Protein AF-A0A812DKM4-F1 (afdb_monomer)

Organism: Acanthosepion pharaonis (NCBI:txid158019)

Sequence (1218 aa):
MRYGSPLAAPPRRYRRVGRRAKRLLARVFVERHGFGPSSGGSHARPSRPLLSVSLGVGAFVRQRTVDSELGPWSLRAEWCWAPSHRVPPVTAPGLAKSSDIDLLGTNNETSALTSTHETWVTKNSINFLADPEDLPPRCSCPVCPCAFTRASSLTTHIWKKHPAEWNDIKKRRDASRRSNVRTYARWTREELERMAAIEHEALSKGVQHMNSYLTPFLARTRDQISCRRKKDDYKAILKSLESEAQCPGPDGSRARVVPDSPRNDHPTSGDLKSPKGRTGRKWSAEEIKVLQQAPRDVPDAELVPLLPGRTVQAIRSRRRRLVAQRAGPVGPAAQAPTDEEQVTAEPQPYERSMTESEQGISDYLYGILPNIPDPVVREKAKQAIGDPNGFSKLYNEFFPKNRTVSRRAMPAVKVGVKRRRAQRAIIYNFLQNLHKRSPKSVAERVLDSDLSYEGLVAERAFSDEDFLRKWKPVFERPCYADLAGDHPGPPLNELAAPIKVADVAAVIASLKESSPGPDGLRLNILRGIPVEVITFLYNLLLLKGPPPTRGKAGNIFTSRVTFIKKVEVPGDALEFRPIAIGNYFVRIFHRVLASRFEAALPNHRDQVGFKRLDGVAHNVLKLNAALNAARSKHENLVVASVDIRKAFDSISHEAILGILQRKGVPDLLMGYLRTYFSTSRLQIGKDLIHPKHRGVKQGDPMSPWLFNLALDQILEGQEEYAITIGAIVLNQMAYADDLILFASSQEEMQKRIERLTIGLGRLGLELNARKCCVLSIRGDKKRKFSFVDTDVSISVDGTRLPVVTAVSEFRYLGVQFNWKGVARTPLDLEKLLVRLNRAALKPQQKLIVLKKFLLPRLQHQLTFGRLHKGELVKGDKAVRRVVRRWLRLPADCPNSAIHTPARFGGLGVNSLETLYSTLKESRLTQLSYGDEEDAAIASNPAVRGLMSYKFRGSVMSSREGLVEDLHRRLDTRGLQGYEKVPAVNSWLDHAPTNLAGHDFQEAIRVRLGCMGTPSRLSRGGRSVDTICKCGSNARMSLPHIAQACSIVSGLRIKRHNNVVLYVAQILKEKKYDVIMEPRLQTERGLRKPDLVILAKKEIIVLDVQIRPDSVVCTLDACNREKIAKYNQPYVLDAIRDRFGHGLPIKVIALTYNWRGAAAQQSYQDCITNKLLRWRHFGPISRMILRDTARMLWAYWHAPADGATRPTASAEVLMDCAE

Mean predicted aligned error: 19.87 Å

Solvent-accessible surface area (backbone atoms only — not comparable to full-atom values): 74439 Å² total; per-residue (Å²): 139,90,90,83,82,84,85,82,85,84,64,81,83,53,58,64,56,57,51,48,54,57,47,51,61,52,51,69,64,62,80,76,65,92,78,86,89,85,80,90,82,90,86,86,89,81,90,85,88,86,90,88,86,89,83,90,86,87,91,89,89,87,90,87,90,86,88,83,91,83,88,81,93,77,93,78,93,78,92,80,91,78,96,84,85,88,82,86,90,79,81,86,85,79,90,79,90,79,91,83,86,90,84,86,89,87,84,87,85,86,82,90,86,78,91,82,89,87,81,92,76,81,92,81,81,88,86,86,82,85,84,94,83,83,89,84,89,63,42,61,46,94,88,48,97,55,69,23,89,42,66,70,58,38,53,53,45,37,52,72,78,35,50,67,61,36,51,49,53,47,49,53,52,51,49,58,51,61,77,58,66,73,79,71,77,76,84,51,69,66,61,49,52,53,51,35,53,54,49,54,54,39,54,76,71,66,58,86,57,54,50,67,66,49,29,85,84,36,106,52,53,48,66,59,51,50,59,48,67,71,36,70,74,51,50,50,54,40,50,50,52,56,55,57,74,69,53,87,72,97,67,100,70,88,82,82,86,82,85,82,84,87,87,84,83,85,81,91,84,82,89,86,85,86,89,89,84,91,86,84,88,80,86,79,92,79,85,83,79,83,90,86,87,85,84,87,89,86,90,80,90,85,89,88,83,90,85,83,90,84,90,80,84,89,86,92,86,89,90,86,82,87,87,83,90,90,80,87,86,85,89,91,83,91,80,89,83,92,87,84,81,86,80,88,68,78,83,70,83,76,80,73,75,75,50,75,52,53,46,51,35,51,55,48,51,63,67,46,43,81,73,40,90,47,69,70,58,33,53,54,53,59,55,26,75,80,36,89,58,17,57,55,56,54,49,47,66,80,55,59,84,61,76,79,75,73,72,78,70,75,82,77,80,75,84,86,72,86,51,69,70,61,48,52,50,50,53,26,53,51,46,52,55,37,41,75,75,36,58,65,62,39,41,50,45,48,68,60,38,69,79,46,70,64,45,67,57,53,72,64,70,71,47,67,64,55,43,45,68,67,46,48,61,61,38,50,46,81,51,85,41,85,49,86,69,87,67,68,35,74,72,42,60,75,74,53,51,63,67,50,55,66,60,53,49,54,52,62,69,72,57,74,91,69,81,52,14,75,70,64,53,48,66,74,60,56,73,69,47,63,58,58,59,56,32,47,54,50,44,41,36,53,73,61,40,77,73,89,79,84,65,99,76,76,64,73,60,33,16,35,49,47,76,41,75,74,49,82,77,64,91,51,71,82,42,36,45,70,34,28,35,43,23,57,73,53,43,53,50,31,43,53,51,38,54,48,44,50,69,78,56,64,69,47,84,53,51,32,40,96,51,101,57,69,32,65,60,52,52,56,44,47,51,32,38,47,36,40,32,25,53,76,63,15,35,50,38,28,38,36,43,42,37,50,48,60,49,56,54,37,31,22,46,60,32,48,51,34,50,41,36,42,68,6,54,41,66,59,59,49,53,45,50,56,48,48,53,75,65,29,33,40,31,51,85,91,47,78,45,58,41,40,49,26,37,49,53,46,74,41,62,33,34,65,57,56,51,45,53,55,51,31,64,47,56,66,74,49,57,91,52,52,42,76,46,87,91,43,82,41,44,56,41,28,46,67,65,51,34,37,43,45,25,68,41,71,70,56,41,42,52,53,50,52,54,48,50,55,47,30,43,40,35,43,36,49,77,32,54,91,72,19,35,35,38,34,36,45,30,39,64,89,79,69,44,59,48,65,48,72,86,69,84,45,66,57,96,90,40,72,42,48,65,48,44,87,85,45,70,49,77,55,99,89,42,48,31,35,78,80,14,70,34,75,63,83,79,67,57,64,62,47,50,50,42,52,67,70,46,73,61,50,43,61,50,48,54,41,35,42,54,74,48,51,56,59,66,44,46,63,54,49,48,71,40,52,78,54,70,70,56,34,52,51,50,43,50,52,51,50,54,51,50,29,63,58,43,70,49,56,89,85,56,59,68,30,43,43,34,21,47,41,46,62,54,24,66,36,41,73,41,50,58,55,48,33,46,54,46,23,51,55,50,47,54,53,28,53,72,45,55,74,66,38,26,51,47,43,66,32,68,66,37,38,57,70,49,53,75,81,54,88,90,58,83,70,76,44,76,64,52,30,46,49,56,29,40,68,36,83,60,31,32,63,32,61,63,25,58,69,41,46,45,33,44,48,58,75,81,40,71,61,91,90,58,57,53,62,54,52,27,42,23,51,25,47,48,53,46,58,53,91,31,41,53,59,55,32,77,75,80,45,96,50,79,32,61,33,62,65,78,44,93,48,61,32,36,68,68,40,58,68,73,66,38,68,82,40,44,69,54,50,52,51,46,51,49,53,52,53,52,54,52,50,51,54,34,47,77,70,70,40,49,70,45,71,56,50,81,36,71,32,98,93,46,81,44,67,51,48,30,41,35,53,48,101,76,33,36,38,38,42,32,74,46,77,40,77,71,46,88,89,57,44,55,50,56,57,28,50,54,55,27,56,68,56,65,35,70,65,52,48,50,43,47,28,79,74,77,45,81,90,54,55,74,45,67,45,33,47,30,30,31,60,60,21,43,52,19,48,60,31,53,52,51,31,45,76,71,64,66,47,56,67,83,53,43,14,60,51,17,50,49,42,13,36,47,45,38,51,40,53,54,52,59,70,73,48,68,75,79,61,75,72,71,82,51,72,64,59,56,51,54,55,64,73,71,111

Structure (mmCIF, N/CA/C/O backbone):
data_AF-A0A812DKM4-F1
#
_entry.id   AF-A0A812DKM4-F1
#
loop_
_atom_site.group_PDB
_atom_site.id
_atom_site.type_symbol
_atom_site.label_atom_id
_atom_site.label_alt_id
_atom_site.label_comp_id
_atom_site.label_asym_id
_atom_site.label_entity_id
_atom_site.label_seq_id
_atom_site.pdbx_PDB_ins_code
_atom_site.Cartn_x
_atom_site.Cartn_y
_atom_site.Cartn_z
_atom_site.occupancy
_atom_site.B_iso_or_equiv
_atom_site.auth_seq_id
_atom_site.auth_comp_id
_atom_site.auth_asym_id
_atom_site.auth_atom_id
_atom_site.pdbx_PDB_model_num
ATOM 1 N N . MET A 1 1 ? -15.165 5.819 -27.315 1.00 26.86 1 MET A N 1
ATOM 2 C CA . MET A 1 1 ? -15.772 4.482 -27.093 1.00 26.86 1 MET A CA 1
ATOM 3 C C . MET A 1 1 ? -14.991 3.399 -27.846 1.00 26.86 1 MET A C 1
ATOM 5 O O . MET A 1 1 ? -14.391 3.714 -28.862 1.00 26.86 1 MET A O 1
ATOM 9 N N . ARG A 1 2 ? -15.010 2.154 -27.328 1.00 21.73 2 ARG A N 1
ATOM 10 C CA . ARG A 1 2 ? -14.254 0.928 -27.714 1.00 21.73 2 ARG A CA 1
ATOM 11 C C . ARG A 1 2 ? -12.743 0.893 -27.385 1.00 21.73 2 ARG A C 1
ATOM 13 O O . ARG A 1 2 ? -11.894 0.969 -28.262 1.00 21.73 2 ARG A O 1
ATOM 20 N N . TYR A 1 3 ? -12.420 0.638 -26.110 1.00 21.39 3 TYR A N 1
ATOM 21 C CA . TYR A 1 3 ? -11.165 -0.007 -25.683 1.00 21.39 3 TYR A CA 1
ATOM 22 C C . TYR A 1 3 ? -11.468 -1.442 -25.223 1.00 21.39 3 TYR A C 1
ATOM 24 O O . TYR A 1 3 ? -11.989 -1.650 -24.133 1.00 21.39 3 TYR A O 1
ATOM 32 N N . GLY A 1 4 ? -11.126 -2.435 -26.047 1.00 22.23 4 GLY A N 1
ATOM 33 C CA . GLY A 1 4 ? -11.061 -3.848 -25.670 1.00 22.23 4 GLY A CA 1
ATOM 34 C C . GLY A 1 4 ? -9.604 -4.311 -25.693 1.00 22.23 4 GLY A C 1
ATOM 35 O O . GLY A 1 4 ? -8.972 -4.323 -26.745 1.00 22.23 4 GLY A O 1
ATOM 36 N N . SER A 1 5 ? -9.047 -4.660 -24.532 1.00 22.62 5 SER A N 1
ATOM 37 C CA . SER A 1 5 ? -7.701 -5.237 -24.400 1.00 22.62 5 SER A CA 1
ATOM 38 C C . SER A 1 5 ? -7.771 -6.770 -24.432 1.00 22.62 5 SER A C 1
ATOM 40 O O . SER A 1 5 ? -8.486 -7.330 -23.604 1.00 22.62 5 SER A O 1
ATOM 42 N N . PRO A 1 6 ? -6.998 -7.490 -25.270 1.00 29.28 6 PRO A N 1
ATOM 43 C CA . PRO A 1 6 ? -6.831 -8.933 -25.123 1.00 29.28 6 PRO A CA 1
ATOM 44 C C . PRO A 1 6 ? -5.735 -9.263 -24.096 1.00 29.28 6 PRO A C 1
ATOM 46 O O . PRO A 1 6 ? -4.614 -8.746 -24.149 1.00 29.28 6 PRO A O 1
ATOM 49 N N . LEU A 1 7 ? -6.066 -10.168 -23.175 1.00 26.83 7 LEU A N 1
ATOM 50 C CA . LEU A 1 7 ? -5.199 -10.740 -22.143 1.00 26.83 7 LEU A CA 1
ATOM 51 C C . LEU A 1 7 ? -3.963 -11.458 -22.726 1.00 26.83 7 LEU A C 1
ATOM 53 O O . LEU A 1 7 ? -4.016 -12.157 -23.737 1.00 26.83 7 LEU A O 1
ATOM 57 N N . ALA A 1 8 ? -2.821 -11.293 -22.054 1.00 28.84 8 ALA A N 1
ATOM 58 C CA . ALA A 1 8 ? -1.517 -11.814 -22.456 1.00 28.84 8 ALA A CA 1
ATOM 59 C C . ALA A 1 8 ? -1.259 -13.269 -22.000 1.00 28.84 8 ALA A C 1
ATOM 61 O O . ALA A 1 8 ? -1.516 -13.633 -20.856 1.00 28.84 8 ALA A O 1
ATOM 62 N N . ALA A 1 9 ? -0.632 -14.070 -22.870 1.00 26.47 9 ALA A N 1
ATOM 63 C CA . ALA A 1 9 ? -0.158 -15.433 -22.588 1.00 26.47 9 ALA A CA 1
ATOM 64 C C . ALA A 1 9 ? 1.140 -15.493 -21.721 1.00 26.47 9 ALA A C 1
ATOM 66 O O . ALA A 1 9 ? 1.980 -14.590 -21.818 1.00 26.47 9 ALA A O 1
ATOM 67 N N . PRO A 1 10 ? 1.369 -16.570 -20.928 1.00 28.92 10 PRO A N 1
ATOM 68 C CA . PRO A 1 10 ? 2.486 -16.695 -19.970 1.00 28.92 10 PRO A CA 1
ATOM 69 C C . PRO A 1 10 ? 3.836 -17.182 -20.579 1.00 28.92 10 PRO A C 1
ATOM 71 O O . PRO A 1 10 ? 3.875 -17.665 -21.714 1.00 28.92 10 PRO A O 1
ATOM 74 N N . PRO A 1 11 ? 4.975 -17.068 -19.846 1.00 29.00 11 PRO A N 1
ATOM 75 C CA . PRO A 1 11 ? 6.341 -17.246 -20.377 1.00 29.00 11 PRO A CA 1
ATOM 76 C C . PRO A 1 11 ? 6.772 -18.695 -20.707 1.00 29.00 11 PRO A C 1
ATOM 78 O O . PRO A 1 11 ? 6.285 -19.676 -20.142 1.00 29.00 11 PRO A O 1
ATOM 81 N N . ARG A 1 12 ? 7.776 -18.819 -21.600 1.00 30.44 12 ARG A N 1
ATOM 82 C CA . ARG A 1 12 ? 8.232 -20.047 -22.305 1.00 30.44 12 ARG A CA 1
ATOM 83 C C . ARG A 1 12 ? 8.579 -21.272 -21.430 1.00 30.44 12 ARG A C 1
ATOM 85 O O . ARG A 1 12 ? 8.446 -22.388 -21.926 1.00 30.44 12 ARG A O 1
ATOM 92 N N . ARG A 1 13 ? 8.929 -21.132 -20.141 1.00 27.69 13 ARG A N 1
ATOM 93 C CA . ARG A 1 13 ? 9.177 -22.289 -19.240 1.00 27.69 13 ARG A CA 1
ATOM 94 C C . ARG A 1 13 ? 7.898 -23.036 -18.823 1.00 27.69 13 ARG A C 1
ATOM 96 O O . ARG A 1 13 ? 7.975 -24.202 -18.453 1.00 27.69 13 ARG A O 1
ATOM 103 N N . TYR A 1 14 ? 6.728 -22.406 -18.955 1.00 32.38 14 TYR A N 1
ATOM 104 C CA . TYR A 1 14 ? 5.429 -22.963 -18.549 1.00 32.38 14 TYR A CA 1
ATOM 105 C C . TYR A 1 14 ? 4.649 -23.639 -19.688 1.00 32.38 14 TYR A C 1
ATOM 107 O O . TYR A 1 14 ? 3.709 -24.390 -19.430 1.00 32.38 14 TYR A O 1
ATOM 115 N N . ARG A 1 15 ? 5.093 -23.496 -20.948 1.00 31.55 15 ARG A N 1
ATOM 116 C CA . ARG A 1 15 ? 4.530 -24.249 -22.088 1.00 31.55 15 ARG A CA 1
ATOM 117 C C . ARG A 1 15 ? 4.775 -25.763 -21.994 1.00 31.55 15 ARG A C 1
ATOM 119 O O . ARG A 1 15 ? 4.018 -26.519 -22.592 1.00 31.55 15 ARG A O 1
ATOM 126 N N . ARG A 1 16 ? 5.783 -26.227 -21.239 1.00 30.39 16 ARG A N 1
ATOM 127 C CA . ARG A 1 16 ? 6.036 -27.671 -21.039 1.00 30.39 16 ARG A CA 1
ATOM 128 C C . ARG A 1 16 ? 5.051 -28.333 -20.067 1.00 30.39 16 ARG A C 1
ATOM 130 O O . ARG A 1 16 ? 4.757 -29.507 -20.243 1.00 30.39 16 ARG A O 1
ATOM 137 N N . VAL A 1 17 ? 4.496 -27.595 -19.101 1.00 33.84 17 VAL A N 1
ATOM 138 C CA . VAL A 1 17 ? 3.549 -28.149 -18.112 1.00 33.84 17 VAL A CA 1
ATOM 139 C C . VAL A 1 17 ? 2.124 -28.199 -18.677 1.00 33.84 17 VAL A C 1
ATOM 141 O O . VAL A 1 17 ? 1.468 -29.228 -18.563 1.00 33.84 17 VAL A O 1
ATOM 144 N N . GLY A 1 18 ? 1.689 -27.166 -19.412 1.00 31.20 18 GLY A N 1
ATOM 145 C CA . GLY A 1 18 ? 0.388 -27.170 -20.105 1.00 31.20 18 GLY A CA 1
ATOM 146 C C . GLY A 1 18 ? 0.279 -28.222 -21.220 1.00 31.20 18 GLY A C 1
ATOM 147 O O . GLY A 1 18 ? -0.780 -28.808 -21.421 1.00 31.20 18 GLY A O 1
ATOM 148 N N . ARG A 1 19 ? 1.394 -28.550 -21.894 1.00 38.34 19 ARG A N 1
ATOM 149 C CA . ARG A 1 19 ? 1.445 -29.692 -22.827 1.00 38.34 19 ARG A CA 1
ATOM 150 C C . ARG A 1 19 ? 1.329 -31.040 -22.115 1.00 38.34 19 ARG A C 1
ATOM 152 O O . ARG A 1 19 ? 0.866 -31.985 -22.732 1.00 38.34 19 ARG A O 1
ATOM 159 N N . ARG A 1 20 ? 1.725 -31.141 -20.842 1.00 32.41 20 ARG A N 1
ATOM 160 C CA . ARG A 1 20 ? 1.624 -32.382 -20.059 1.00 32.41 20 ARG A CA 1
ATOM 161 C C . ARG A 1 20 ? 0.186 -32.646 -19.603 1.00 32.41 20 ARG A C 1
ATOM 163 O O . ARG A 1 20 ? -0.228 -33.791 -19.649 1.00 32.41 20 ARG A O 1
ATOM 170 N N . ALA A 1 21 ? -0.578 -31.597 -19.282 1.00 34.56 21 ALA A N 1
ATOM 171 C CA . ALA A 1 21 ? -2.016 -31.691 -19.002 1.00 34.56 21 ALA A CA 1
ATOM 172 C C . ALA A 1 21 ? -2.832 -32.053 -20.259 1.00 34.56 21 ALA A C 1
ATOM 174 O O . ALA A 1 21 ? -3.629 -32.982 -20.219 1.00 34.56 21 ALA A O 1
ATOM 175 N N . LYS A 1 22 ? -2.543 -31.423 -21.412 1.00 37.31 22 LYS A N 1
ATOM 176 C CA . LYS A 1 22 ? -3.152 -31.818 -22.700 1.00 37.31 22 LYS A CA 1
ATOM 177 C C . LYS A 1 22 ? -2.756 -33.231 -23.155 1.00 37.31 22 LYS A C 1
ATOM 179 O O . LYS A 1 22 ? -3.572 -33.919 -23.746 1.00 37.31 22 LYS A O 1
ATOM 184 N N . ARG A 1 23 ? -1.531 -33.692 -22.861 1.00 39.97 23 ARG A N 1
ATOM 185 C CA . ARG A 1 23 ? -1.098 -35.077 -23.141 1.00 39.97 23 ARG A CA 1
ATOM 186 C C . ARG A 1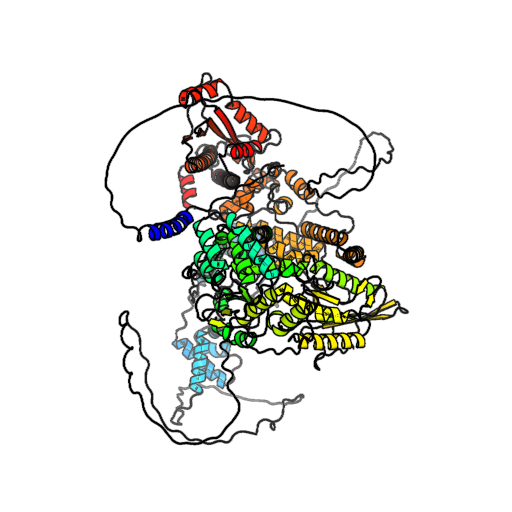 23 ? -1.685 -36.107 -22.178 1.00 39.97 23 ARG A C 1
ATOM 188 O O . ARG A 1 23 ? -1.825 -37.249 -22.582 1.00 39.97 23 ARG A O 1
ATOM 195 N N . LEU A 1 24 ? -2.007 -35.732 -20.937 1.00 36.69 24 LEU A N 1
ATOM 196 C CA . LEU A 1 24 ? -2.707 -36.622 -20.005 1.00 36.69 24 LEU A CA 1
ATOM 197 C C . LEU A 1 24 ? -4.153 -36.853 -20.459 1.00 36.69 24 LEU A C 1
ATOM 199 O O . LEU A 1 24 ? -4.592 -37.993 -20.472 1.00 36.69 24 LEU A O 1
ATOM 203 N N . LEU A 1 25 ? -4.834 -35.799 -20.921 1.00 37.41 25 LEU A N 1
ATOM 204 C CA . LEU A 1 25 ? -6.167 -35.907 -21.524 1.00 37.41 25 LEU A CA 1
ATOM 205 C C . LEU A 1 25 ? -6.147 -36.706 -22.840 1.00 37.41 25 LEU A C 1
ATOM 207 O O . LEU A 1 25 ? -7.046 -37.497 -23.079 1.00 37.41 25 LEU A O 1
ATOM 211 N N . ALA A 1 26 ? -5.087 -36.580 -23.648 1.00 37.19 26 ALA A N 1
ATOM 212 C CA . ALA A 1 26 ? -4.933 -37.374 -24.870 1.00 37.19 26 ALA A CA 1
ATOM 213 C C . ALA A 1 26 ? -4.534 -38.846 -24.620 1.00 37.19 26 ALA A C 1
ATOM 215 O O . ALA A 1 26 ? -4.884 -39.703 -25.419 1.00 37.19 26 ALA A O 1
ATOM 216 N N . ARG A 1 27 ? -3.823 -39.171 -23.525 1.00 31.47 27 ARG A N 1
ATOM 217 C CA . ARG A 1 27 ? -3.446 -40.563 -23.193 1.00 31.47 27 ARG A CA 1
ATOM 218 C C . ARG A 1 27 ? -4.616 -41.394 -22.673 1.00 31.47 27 ARG A C 1
ATOM 220 O O . ARG A 1 27 ? -4.695 -42.566 -23.003 1.00 31.47 27 ARG A O 1
ATOM 227 N N . VAL A 1 28 ? -5.539 -40.779 -21.932 1.00 38.78 28 VAL A N 1
ATOM 228 C CA . VAL A 1 28 ? -6.768 -41.449 -21.467 1.00 38.78 28 VAL A CA 1
ATOM 229 C C . VAL A 1 28 ? -7.694 -41.814 -22.641 1.00 38.78 28 VAL A C 1
ATOM 231 O O . VAL A 1 28 ? -8.494 -42.733 -22.520 1.00 38.78 28 VAL A O 1
ATOM 234 N N . PHE A 1 29 ? -7.544 -41.151 -23.793 1.00 34.16 29 PHE A N 1
ATOM 235 C CA . PHE A 1 29 ? -8.364 -41.385 -24.985 1.00 34.16 29 PHE A CA 1
ATOM 236 C C . PHE A 1 29 ? -7.830 -42.499 -25.909 1.00 34.16 29 PHE A C 1
ATOM 238 O O . PHE A 1 29 ? -8.578 -43.009 -26.731 1.00 34.16 29 PHE A O 1
ATOM 245 N N . VAL A 1 30 ? -6.557 -42.903 -25.780 1.00 37.72 30 VAL A N 1
ATOM 246 C CA . VAL A 1 30 ? -5.923 -43.896 -26.679 1.00 37.72 30 VAL A CA 1
ATOM 247 C C . VAL A 1 30 ? -5.894 -45.313 -26.084 1.00 37.72 30 VAL A C 1
ATOM 249 O O . VAL A 1 30 ? -5.815 -46.280 -26.826 1.00 37.72 30 VAL A O 1
ATOM 252 N N . GLU A 1 31 ? -6.044 -45.479 -24.768 1.00 33.91 31 GLU A N 1
ATOM 253 C CA . GLU A 1 31 ? -6.038 -46.807 -24.117 1.00 33.91 31 GLU A CA 1
ATOM 254 C C . GLU A 1 31 ? -7.426 -47.479 -24.010 1.00 33.91 31 GLU A C 1
ATOM 256 O O . GLU A 1 31 ? -7.554 -48.495 -23.333 1.00 33.91 31 GLU A O 1
ATOM 261 N N . ARG A 1 32 ? -8.481 -46.954 -24.661 1.00 32.97 32 ARG A N 1
ATOM 262 C CA . ARG A 1 32 ? -9.849 -47.515 -24.546 1.00 32.97 32 ARG A CA 1
ATOM 263 C C . ARG A 1 32 ? -10.602 -47.836 -25.836 1.00 32.97 32 ARG A C 1
ATOM 265 O O . ARG A 1 32 ? -11.677 -48.416 -25.745 1.00 32.97 32 ARG A O 1
ATOM 272 N N . HIS A 1 33 ? -10.040 -47.557 -27.007 1.00 31.66 33 HIS A N 1
ATOM 273 C CA . HIS A 1 33 ? -10.603 -48.027 -28.273 1.00 31.66 33 HIS A CA 1
ATOM 274 C C . HIS A 1 33 ? -9.481 -48.575 -29.149 1.00 31.66 33 HIS A C 1
ATOM 276 O O . HIS A 1 33 ? -8.766 -47.826 -29.809 1.00 31.66 33 HIS A O 1
ATOM 282 N N . GLY A 1 34 ? -9.301 -49.893 -29.105 1.00 32.28 34 GLY A N 1
ATOM 283 C CA . GLY A 1 34 ? -8.534 -50.607 -30.114 1.00 32.28 34 GLY A CA 1
ATOM 284 C C . GLY A 1 34 ? -9.435 -50.888 -31.305 1.00 32.28 34 GLY A C 1
ATOM 285 O O . GLY A 1 34 ? -10.432 -51.568 -31.127 1.00 32.28 34 GLY A O 1
ATOM 286 N N . PHE A 1 35 ? -9.082 -50.376 -32.483 1.00 31.03 35 PHE A N 1
ATOM 287 C CA . PHE A 1 35 ? -9.476 -50.937 -33.777 1.00 31.03 35 PHE A CA 1
ATOM 288 C C . PHE A 1 35 ? -8.412 -50.566 -34.820 1.00 31.03 35 PHE A C 1
ATOM 290 O O . PHE A 1 35 ? -7.994 -49.410 -34.914 1.00 31.03 35 PHE A O 1
ATOM 297 N N . GLY A 1 36 ? -7.920 -51.588 -35.525 1.00 26.58 36 GLY A N 1
ATOM 298 C CA . GLY A 1 36 ? -6.912 -51.493 -36.582 1.00 26.58 36 GLY A CA 1
ATOM 299 C C . GLY A 1 36 ? -7.482 -51.019 -37.930 1.00 26.58 36 GLY A C 1
ATOM 300 O O . GLY A 1 36 ? -8.694 -50.845 -38.051 1.00 26.58 36 GLY A O 1
ATOM 301 N N . PRO A 1 37 ? -6.623 -50.784 -38.942 1.00 38.94 37 PRO A N 1
ATOM 302 C CA . PRO A 1 37 ? -7.010 -50.151 -40.200 1.00 38.94 37 PRO A CA 1
ATOM 303 C C . PRO A 1 37 ? -7.153 -51.147 -41.366 1.00 38.94 37 PRO A C 1
ATOM 305 O O . PRO A 1 37 ? -6.329 -52.043 -41.519 1.00 38.94 37 PRO A O 1
ATOM 308 N N . SER A 1 38 ? -8.164 -50.949 -42.214 1.00 26.84 38 SER A N 1
ATOM 309 C CA . SER A 1 38 ? -8.289 -51.392 -43.626 1.00 26.84 38 SER A CA 1
ATOM 310 C C . SER A 1 38 ? -9.719 -51.043 -44.092 1.00 26.84 38 SER A C 1
ATOM 312 O O . SER A 1 38 ? -10.614 -51.009 -43.258 1.00 26.84 38 SER A O 1
ATOM 314 N N . SER A 1 39 ? -10.088 -50.734 -45.337 1.00 28.05 39 SER A N 1
ATOM 315 C CA . SER A 1 39 ? -9.437 -50.421 -46.619 1.00 28.05 39 SER A CA 1
ATOM 316 C C . SER A 1 39 ? -10.571 -50.177 -47.645 1.00 28.05 39 SER A C 1
ATOM 318 O O . SER A 1 39 ? -11.561 -50.898 -47.589 1.00 28.05 39 SER A O 1
ATOM 320 N N . GLY A 1 40 ? -10.394 -49.251 -48.604 1.00 25.66 40 GLY A N 1
ATOM 321 C CA . GLY A 1 40 ? -11.187 -49.124 -49.857 1.00 25.66 40 GLY A CA 1
ATOM 322 C C . GLY A 1 40 ? -12.538 -48.392 -49.739 1.00 25.66 40 GLY A C 1
ATOM 323 O O . GLY A 1 40 ? -13.191 -48.478 -48.712 1.00 25.66 40 GLY A O 1
ATOM 324 N N . GLY A 1 41 ? -13.052 -47.620 -50.701 1.00 25.08 41 GLY A N 1
ATOM 325 C CA . GLY A 1 41 ? -12.660 -47.147 -52.041 1.00 25.08 41 GLY A CA 1
ATOM 326 C C . GLY A 1 41 ? -13.650 -46.008 -52.405 1.00 25.08 41 GLY A C 1
ATOM 327 O O . GLY A 1 41 ? -14.769 -45.997 -51.909 1.00 25.08 41 GLY A O 1
ATOM 328 N N . SER A 1 42 ? -13.194 -44.867 -52.937 1.00 25.86 42 SER A N 1
ATOM 329 C CA . SER A 1 42 ? -13.196 -44.456 -54.363 1.00 25.86 42 SER A CA 1
ATOM 330 C C . SER A 1 42 ? -14.524 -43.921 -54.950 1.00 25.86 42 SER A C 1
ATOM 332 O O . SER A 1 42 ? -15.537 -44.604 -54.908 1.00 25.86 42 SER A O 1
ATOM 334 N N . HIS A 1 43 ? -14.403 -42.753 -55.616 1.00 29.25 43 HIS A N 1
ATOM 335 C CA . HIS A 1 43 ? -15.279 -42.060 -56.602 1.00 29.25 43 HIS A CA 1
ATOM 336 C C . HIS A 1 43 ? -16.051 -40.817 -56.095 1.00 29.25 43 HIS A C 1
ATOM 338 O O . HIS A 1 43 ? -16.936 -40.913 -55.262 1.00 29.25 43 HIS A O 1
ATOM 344 N N . ALA A 1 44 ? -15.568 -39.588 -56.370 1.00 25.98 44 ALA A N 1
ATOM 345 C CA . ALA A 1 44 ? -15.676 -38.769 -57.607 1.00 25.98 44 ALA A CA 1
ATOM 346 C C . ALA A 1 44 ? -16.990 -37.939 -57.638 1.00 25.98 44 ALA A C 1
ATOM 348 O O . ALA A 1 44 ? -18.051 -38.509 -57.816 1.00 25.98 44 ALA A O 1
ATOM 349 N N . ARG A 1 45 ? -16.975 -36.633 -57.288 1.00 26.78 45 ARG A N 1
ATOM 350 C CA . ARG A 1 45 ? -16.769 -35.406 -58.133 1.00 26.78 45 ARG A CA 1
ATOM 351 C C . ARG A 1 45 ? -18.133 -34.799 -58.616 1.00 26.78 45 ARG A C 1
ATOM 353 O O . ARG A 1 45 ? -19.123 -35.499 -58.531 1.00 26.78 45 ARG A O 1
ATOM 360 N N . PRO A 1 46 ? -18.234 -33.538 -59.111 1.00 44.41 46 PRO A N 1
ATOM 361 C CA . PRO A 1 46 ? -18.097 -32.258 -58.384 1.00 44.41 46 PRO A CA 1
ATOM 362 C C . PRO A 1 46 ? -19.135 -31.165 -58.821 1.00 44.41 46 PRO A C 1
ATOM 364 O O . PRO A 1 46 ? -19.921 -31.383 -59.731 1.00 44.41 46 PRO A O 1
ATOM 367 N N . SER A 1 47 ? -18.992 -29.928 -58.297 1.00 23.38 47 SER A N 1
ATOM 368 C CA . SER A 1 47 ? -19.330 -28.628 -58.955 1.00 23.38 47 SER A CA 1
ATOM 369 C C . SER A 1 47 ? -20.831 -28.238 -59.054 1.00 23.38 47 SER A C 1
ATOM 371 O O . SER A 1 47 ? -21.667 -29.108 -59.190 1.00 23.38 47 SER A O 1
ATOM 373 N N . ARG A 1 48 ? -21.305 -26.980 -59.008 1.00 28.23 48 ARG A N 1
ATOM 374 C CA . ARG A 1 48 ? -20.754 -25.608 -58.917 1.00 28.23 48 ARG A CA 1
ATOM 375 C C . ARG A 1 48 ? -21.952 -24.612 -58.701 1.00 28.23 48 ARG A C 1
ATOM 377 O O . ARG A 1 48 ? -23.036 -25.102 -58.415 1.00 28.23 48 ARG A O 1
ATOM 384 N N . PRO A 1 49 ? -21.794 -23.264 -58.717 1.00 49.47 49 PRO A N 1
ATOM 385 C CA . PRO A 1 49 ? -22.414 -22.323 -57.768 1.00 49.47 49 PRO A CA 1
ATOM 386 C C . PRO A 1 49 ? -23.422 -21.352 -58.430 1.00 49.47 49 PRO A C 1
ATOM 388 O O . PRO A 1 49 ? -23.686 -21.496 -59.614 1.00 49.47 49 PRO A O 1
ATOM 391 N N . LEU A 1 50 ? -23.878 -20.308 -57.716 1.00 24.67 50 LEU A N 1
ATOM 392 C CA . LEU A 1 50 ? -23.925 -18.913 -58.211 1.00 24.67 50 LEU A CA 1
ATOM 393 C C . LEU A 1 50 ? -24.376 -17.922 -57.116 1.00 24.67 50 LEU A C 1
ATOM 395 O O . LEU A 1 50 ? -25.241 -18.213 -56.296 1.00 24.67 50 LEU A O 1
ATOM 399 N N . LEU A 1 51 ? -23.737 -16.749 -57.120 1.00 33.44 51 LEU A N 1
ATOM 400 C CA . LEU A 1 51 ? -24.107 -15.533 -56.389 1.00 33.44 51 LEU A CA 1
ATOM 401 C C . LEU A 1 51 ? -25.289 -14.835 -57.078 1.00 33.44 51 LEU A C 1
ATOM 403 O O . LEU A 1 51 ? -25.310 -14.778 -58.303 1.00 33.44 51 LEU A O 1
ATOM 407 N N . SER A 1 52 ? -26.149 -14.156 -56.316 1.00 23.62 52 SER A N 1
ATOM 408 C CA . SER A 1 52 ? -26.750 -12.887 -56.752 1.00 23.62 52 SER A CA 1
ATOM 409 C C . SER A 1 52 ? -27.249 -12.051 -55.566 1.00 23.62 52 SER A C 1
ATOM 411 O O . SER A 1 52 ? -27.437 -12.537 -54.453 1.00 23.62 52 SER A O 1
ATOM 413 N N . VAL A 1 53 ? -27.336 -10.754 -55.837 1.00 30.03 53 VAL A N 1
ATOM 414 C CA . VAL A 1 53 ? -27.573 -9.600 -54.968 1.00 30.03 53 VAL A CA 1
ATOM 415 C C . VAL A 1 53 ? -29.001 -9.105 -55.203 1.00 30.03 53 VAL A C 1
ATOM 417 O O . VAL A 1 53 ? -29.415 -9.079 -56.356 1.00 30.03 53 VAL A O 1
ATOM 420 N N . SER A 1 54 ? -29.690 -8.578 -54.184 1.00 23.39 54 SER A N 1
ATOM 421 C CA . SER A 1 54 ? -30.701 -7.526 -54.395 1.00 23.39 54 SER A CA 1
ATOM 422 C C . SER A 1 54 ? -31.014 -6.723 -53.126 1.00 23.39 54 SER A C 1
ATOM 424 O O . SER A 1 54 ? -31.116 -7.258 -52.024 1.00 23.39 54 SER A O 1
ATOM 426 N N . LEU A 1 55 ? -31.141 -5.414 -53.340 1.00 27.23 55 LEU A N 1
ATOM 427 C CA . LEU A 1 55 ? -31.484 -4.309 -52.442 1.00 27.23 55 LEU A CA 1
ATOM 428 C C . LEU A 1 55 ? -32.990 -3.982 -52.505 1.00 27.23 55 LEU A C 1
ATOM 430 O O . LEU A 1 55 ? -33.601 -4.188 -53.548 1.00 27.23 55 LEU A O 1
ATOM 434 N N . GLY A 1 56 ? -33.489 -3.292 -51.466 1.00 23.75 56 GLY A N 1
ATOM 435 C CA . GLY A 1 56 ? -34.564 -2.278 -51.554 1.00 23.75 56 GLY A CA 1
ATOM 436 C C . GLY A 1 56 ? -35.966 -2.704 -51.090 1.00 23.75 56 GLY A C 1
ATOM 437 O O . GLY A 1 56 ? -36.280 -3.880 -51.169 1.00 23.75 56 GLY A O 1
ATOM 438 N N . VAL A 1 57 ? -36.900 -1.856 -50.624 1.00 26.39 57 VAL A N 1
ATOM 439 C CA . VAL A 1 57 ? -37.028 -0.418 -50.257 1.00 26.39 57 VAL A CA 1
ATOM 440 C C . VAL A 1 57 ? -38.416 -0.269 -49.560 1.00 26.39 57 VAL A C 1
ATOM 442 O O . VAL A 1 57 ? -39.314 -1.044 -49.871 1.00 26.39 57 VAL A O 1
ATOM 445 N N . GLY A 1 58 ? -38.620 0.756 -48.706 1.00 22.94 58 GLY A N 1
ATOM 446 C CA . GLY A 1 58 ? -39.933 1.419 -48.456 1.00 22.94 58 GLY A CA 1
ATOM 447 C C . GLY A 1 58 ? -40.288 1.581 -46.963 1.00 22.94 58 GLY A C 1
ATOM 448 O O . GLY A 1 58 ? -40.515 0.579 -46.303 1.00 22.94 58 GLY A O 1
ATOM 449 N N . ALA A 1 59 ? -40.167 2.731 -46.275 1.00 24.66 59 ALA A N 1
ATOM 450 C CA . ALA A 1 59 ? -40.776 4.076 -46.393 1.00 24.66 59 ALA A CA 1
ATOM 451 C C . ALA A 1 59 ? -42.243 4.166 -45.905 1.00 24.66 59 ALA A C 1
ATOM 453 O O . ALA A 1 59 ? -43.101 3.577 -46.540 1.00 24.66 59 ALA A O 1
ATOM 454 N N . PHE A 1 60 ? -42.526 4.952 -44.844 1.00 22.61 60 PHE A N 1
ATOM 455 C CA . PHE A 1 60 ? -43.709 5.836 -44.709 1.00 22.61 60 PHE A CA 1
ATOM 456 C C . PHE A 1 60 ? -43.579 6.824 -43.519 1.00 22.61 60 PHE A C 1
ATOM 458 O O . PHE A 1 60 ? -42.811 6.604 -42.586 1.00 22.61 60 PHE A O 1
ATOM 465 N N . VAL A 1 61 ? -44.298 7.950 -43.617 1.00 25.47 61 VAL A N 1
ATOM 466 C CA . VAL A 1 61 ? -44.113 9.276 -42.979 1.00 25.47 61 VAL A CA 1
ATOM 467 C C . VAL A 1 61 ? -45.330 9.681 -42.112 1.00 25.47 61 VAL A C 1
ATOM 469 O O . VAL A 1 61 ? -46.439 9.314 -42.482 1.00 25.47 61 VAL A O 1
ATOM 472 N N . ARG A 1 62 ? -45.116 10.524 -41.068 1.00 22.94 62 ARG A N 1
ATOM 473 C CA . ARG A 1 62 ? -45.969 11.600 -40.433 1.00 22.94 62 ARG A CA 1
ATOM 474 C C . ARG A 1 62 ? -45.923 11.531 -38.888 1.00 22.94 62 ARG A C 1
ATOM 476 O O . ARG A 1 62 ? -46.098 10.457 -38.340 1.00 22.94 62 ARG A O 1
ATOM 483 N N . GLN A 1 63 ? -45.451 12.533 -38.128 1.00 24.00 63 GLN A N 1
ATOM 484 C CA . GLN A 1 63 ? -45.908 13.907 -37.783 1.00 24.00 63 GLN A CA 1
ATOM 485 C C . GLN A 1 63 ? -46.961 14.027 -36.644 1.00 24.00 63 GLN A C 1
ATOM 487 O O . GLN A 1 63 ? -48.088 13.586 -36.806 1.00 24.00 63 GLN A O 1
ATOM 492 N N . ARG A 1 64 ? -46.559 14.806 -35.611 1.00 23.67 64 ARG A N 1
ATOM 493 C CA . ARG A 1 64 ? -47.300 15.707 -34.679 1.00 23.67 64 ARG A CA 1
ATOM 494 C C . ARG A 1 64 ? -47.859 15.236 -33.302 1.00 23.67 64 ARG A C 1
ATOM 496 O O . ARG A 1 64 ? -48.888 14.588 -33.220 1.00 23.67 64 ARG A O 1
ATOM 503 N N . THR A 1 65 ? -47.186 15.781 -32.266 1.00 23.78 65 THR A N 1
ATOM 504 C CA . THR A 1 65 ? -47.636 16.639 -31.123 1.00 23.78 65 THR A CA 1
ATOM 505 C C . THR A 1 65 ? -48.317 16.104 -29.845 1.00 23.78 65 THR A C 1
ATOM 507 O O . THR A 1 65 ? -49.316 15.403 -29.911 1.00 23.78 65 THR A O 1
ATOM 510 N N . VAL A 1 66 ? -47.831 16.698 -28.731 1.00 24.48 66 VAL A N 1
ATOM 511 C CA . VAL A 1 66 ? -48.439 17.078 -27.424 1.00 24.48 66 VAL A CA 1
ATOM 512 C C . VAL A 1 66 ? -48.008 16.286 -26.166 1.00 24.48 66 VAL A C 1
ATOM 514 O O . VAL A 1 66 ? -48.315 15.112 -26.012 1.00 24.48 66 VAL A O 1
ATOM 517 N N . ASP A 1 67 ? -47.273 17.014 -25.308 1.00 23.47 67 ASP A N 1
ATOM 518 C CA . ASP A 1 67 ? -47.145 17.058 -23.835 1.00 23.47 67 ASP A CA 1
ATOM 519 C C . ASP A 1 67 ? -47.276 15.801 -22.957 1.00 23.47 67 ASP A C 1
ATOM 521 O O . ASP A 1 67 ? -48.320 15.164 -22.884 1.00 23.47 67 ASP A O 1
ATOM 525 N N . SER A 1 68 ? -46.264 15.543 -22.119 1.00 24.17 68 SER A N 1
ATOM 526 C CA . SER A 1 68 ? -46.274 15.838 -20.665 1.00 24.17 68 SER A CA 1
ATOM 527 C C . SER A 1 68 ? -45.151 15.082 -19.934 1.00 24.17 68 SER A C 1
ATOM 529 O O . SER A 1 68 ? -44.536 14.149 -20.442 1.00 24.17 68 SER A O 1
ATOM 531 N N . GLU A 1 69 ? -44.815 15.614 -18.768 1.00 25.05 69 GLU A N 1
ATOM 532 C CA . GLU A 1 69 ? -43.633 15.405 -17.941 1.00 25.05 69 GLU A CA 1
ATOM 533 C C . GLU A 1 69 ? -43.398 13.965 -17.452 1.00 25.05 69 GLU A C 1
ATOM 535 O O . GLU A 1 69 ? -44.341 13.221 -17.210 1.00 25.05 69 GLU A O 1
ATOM 540 N N . LEU A 1 70 ? -42.114 13.629 -17.238 1.00 26.44 70 LEU A N 1
ATOM 541 C CA . LEU A 1 70 ? -41.531 12.886 -16.098 1.00 26.44 70 LEU A CA 1
ATOM 542 C C . LEU A 1 70 ? -40.234 12.186 -16.547 1.00 26.44 70 LEU A C 1
ATOM 544 O O . LEU A 1 70 ? -40.232 11.229 -17.317 1.00 26.44 70 LEU A O 1
ATOM 548 N N . GLY A 1 71 ? -39.093 12.696 -16.077 1.00 23.36 71 GLY A N 1
ATOM 549 C CA . GLY A 1 71 ? -37.773 12.143 -16.388 1.00 23.36 71 GLY A CA 1
ATOM 550 C C . GLY A 1 71 ? -37.410 10.912 -15.549 1.00 23.36 71 GLY A C 1
ATOM 551 O O . GLY A 1 71 ? -37.851 10.779 -14.409 1.00 23.36 71 GLY A O 1
ATOM 552 N N . PRO A 1 72 ? -36.495 10.070 -16.063 1.00 26.44 72 PRO A N 1
ATOM 553 C CA . PRO A 1 72 ? -35.542 9.402 -15.192 1.00 26.44 72 PRO A CA 1
ATOM 554 C C . PRO A 1 72 ? -34.088 9.494 -15.683 1.00 26.44 72 PRO A C 1
ATOM 556 O O . PRO A 1 72 ? -33.718 9.209 -16.821 1.00 26.44 72 PRO A O 1
ATOM 559 N N . TRP A 1 73 ? -33.271 9.877 -14.712 1.00 21.80 73 TRP A N 1
ATOM 560 C CA . TRP A 1 73 ? -31.843 9.697 -14.508 1.00 21.80 73 TRP A CA 1
ATOM 561 C C . TRP A 1 73 ? -31.197 8.532 -15.279 1.00 21.80 73 TRP A C 1
ATOM 563 O O . TRP A 1 73 ? -31.453 7.361 -15.004 1.00 21.80 73 TRP A O 1
ATOM 573 N N . SER A 1 74 ? -30.239 8.854 -16.157 1.00 24.16 74 SER A N 1
ATOM 574 C CA . SER A 1 74 ? -29.283 7.888 -16.710 1.00 24.16 74 SER A CA 1
ATOM 575 C C . SER A 1 74 ? -27.845 8.260 -16.339 1.00 24.16 74 SER A C 1
ATOM 577 O O . SER A 1 74 ? -27.346 9.331 -16.687 1.00 24.16 74 SER A O 1
ATOM 579 N N . LEU A 1 75 ? -27.179 7.330 -15.656 1.00 25.83 75 LEU A N 1
ATOM 580 C 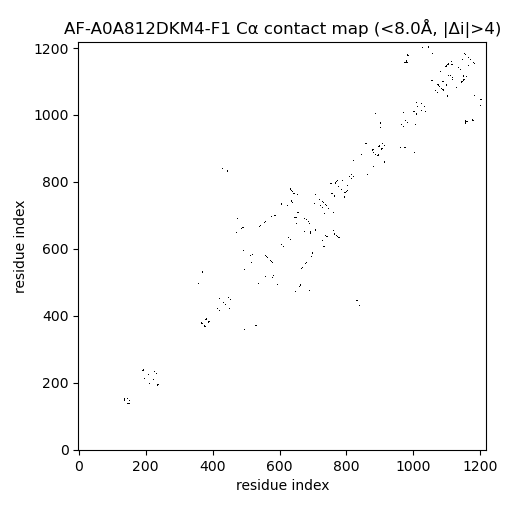CA . LEU A 1 75 ? -25.759 7.313 -15.312 1.00 25.83 75 LEU A CA 1
ATOM 581 C C . LEU A 1 75 ? -24.860 7.391 -16.563 1.00 25.83 75 LEU A C 1
ATOM 583 O O . LEU A 1 75 ? -24.831 6.467 -17.377 1.00 25.83 75 LEU A O 1
ATOM 587 N N . ARG A 1 76 ? -24.029 8.436 -16.660 1.00 23.92 76 ARG A N 1
ATOM 588 C CA . ARG A 1 76 ? -22.824 8.461 -17.508 1.00 23.92 76 ARG A CA 1
ATOM 589 C C . ARG A 1 76 ? -21.605 8.838 -16.673 1.00 23.92 76 ARG A C 1
ATOM 591 O O . ARG A 1 76 ? -21.503 9.943 -16.156 1.00 23.92 76 ARG A O 1
ATOM 598 N N . ALA A 1 77 ? -20.668 7.900 -16.572 1.00 23.67 77 ALA A N 1
ATOM 599 C CA . ALA A 1 77 ? -19.336 8.119 -16.030 1.00 23.67 77 ALA A CA 1
ATOM 600 C C . ALA A 1 77 ? -18.381 8.530 -17.163 1.00 23.67 77 ALA A C 1
ATOM 602 O O . ALA A 1 77 ? -17.991 7.694 -17.978 1.00 23.67 77 ALA A O 1
ATOM 603 N N . GLU A 1 78 ? -17.963 9.794 -17.178 1.00 24.17 78 GLU A N 1
ATOM 604 C CA . GLU A 1 78 ? -16.798 10.272 -17.926 1.00 24.17 78 GLU A CA 1
ATOM 605 C C . GLU A 1 78 ? -15.847 10.993 -16.961 1.00 24.17 78 GLU A C 1
ATOM 607 O O . GLU A 1 78 ? -16.221 11.929 -16.262 1.00 24.17 78 GLU A O 1
ATOM 612 N N . TRP A 1 79 ? -14.604 10.511 -16.889 1.00 23.20 79 TRP A N 1
ATOM 613 C CA . TRP A 1 79 ? -13.518 11.115 -16.118 1.00 23.20 79 TRP A CA 1
ATOM 614 C C . TRP A 1 79 ? -12.563 11.828 -17.078 1.00 23.20 79 TRP A C 1
ATOM 616 O O . TRP A 1 79 ? -11.727 11.174 -17.698 1.00 23.20 79 TRP A O 1
ATOM 626 N N . CYS A 1 80 ? -12.653 13.157 -17.149 1.00 22.39 80 CYS A N 1
ATOM 627 C CA . CYS A 1 80 ? -11.599 14.064 -17.614 1.00 22.39 80 CYS A CA 1
ATOM 628 C C . CYS A 1 80 ? -11.852 15.450 -16.995 1.00 22.39 80 CYS A C 1
ATOM 630 O O . CYS A 1 80 ? -12.787 16.134 -17.386 1.00 22.39 80 CYS A O 1
ATOM 632 N N . TRP A 1 81 ? -11.030 15.867 -16.026 1.00 23.70 81 TRP A N 1
ATOM 633 C CA . TRP A 1 81 ? -11.030 17.243 -15.513 1.00 23.70 81 TRP A CA 1
ATOM 634 C C . TRP A 1 81 ? -9.954 18.062 -16.234 1.00 23.70 81 TRP A C 1
ATOM 636 O O . TRP A 1 81 ? -8.758 17.810 -16.071 1.00 23.70 81 TRP A O 1
ATOM 646 N N . ALA A 1 82 ? -10.402 19.044 -17.014 1.00 21.03 82 ALA A N 1
ATOM 647 C CA . ALA A 1 82 ? -9.683 20.273 -17.334 1.00 21.03 82 ALA A CA 1
ATOM 648 C C . ALA A 1 82 ? -10.338 21.401 -16.511 1.00 21.03 82 ALA A C 1
ATOM 650 O O . ALA A 1 82 ? -11.567 21.420 -16.440 1.00 21.03 82 ALA A O 1
ATOM 651 N N . PRO A 1 83 ? -9.594 22.319 -15.868 1.00 28.69 83 PRO A N 1
ATOM 652 C CA . PRO A 1 83 ? -10.216 23.396 -15.115 1.00 28.69 83 PRO A CA 1
ATOM 653 C C . PRO A 1 83 ? -10.397 24.634 -16.000 1.00 28.69 83 PRO A C 1
ATOM 655 O O . PRO A 1 83 ? -9.428 25.249 -16.439 1.00 28.69 83 PRO A O 1
ATOM 658 N N . SER A 1 84 ? -11.649 25.031 -16.203 1.00 23.33 84 SER A N 1
ATOM 659 C CA . SER A 1 84 ? -12.024 26.389 -16.591 1.00 23.33 84 SER A CA 1
ATOM 660 C C . SER A 1 84 ? -13.055 26.900 -15.593 1.00 23.33 84 SER A C 1
ATOM 662 O O . SER A 1 84 ? -14.177 26.412 -15.593 1.00 23.33 84 SER A O 1
ATOM 664 N N . HIS A 1 85 ? -12.702 27.893 -14.779 1.00 27.02 85 HIS A N 1
ATOM 665 C CA . HIS A 1 85 ? -13.682 28.829 -14.232 1.00 27.02 85 HIS A CA 1
ATOM 666 C C . HIS A 1 85 ? -13.071 30.228 -14.151 1.00 27.02 85 HIS A C 1
ATOM 668 O O . HIS A 1 85 ? -12.009 30.438 -13.568 1.00 27.02 85 HIS A O 1
ATOM 674 N N . ARG A 1 86 ? -13.774 31.153 -14.811 1.00 25.36 86 ARG A N 1
ATOM 675 C CA . ARG A 1 86 ? -13.635 32.609 -14.760 1.00 25.36 86 ARG A CA 1
ATOM 676 C C . ARG A 1 86 ? -14.236 33.135 -13.454 1.00 25.36 86 ARG A C 1
ATOM 678 O O . ARG A 1 86 ? -15.291 32.646 -13.066 1.00 25.36 86 ARG A O 1
ATOM 685 N N . VAL A 1 87 ? -13.645 34.188 -12.889 1.00 26.75 87 VAL A N 1
ATOM 686 C CA . VAL A 1 87 ? -14.319 35.248 -12.102 1.00 26.75 87 VAL A CA 1
ATOM 687 C C . VAL A 1 87 ? -13.546 36.580 -12.355 1.00 26.75 87 VAL A C 1
ATOM 689 O O . VAL A 1 87 ? -12.459 36.505 -12.929 1.00 26.75 87 VAL A O 1
ATOM 692 N N . PRO A 1 88 ? -14.095 37.783 -12.074 1.00 27.84 88 PRO A N 1
ATOM 693 C CA . PRO A 1 88 ? -14.295 38.916 -12.994 1.00 27.84 88 PRO A CA 1
ATOM 694 C C . PRO A 1 88 ? -13.192 40.004 -12.901 1.00 27.84 88 PRO A C 1
ATOM 696 O O . PRO A 1 88 ? -12.287 39.880 -12.073 1.00 27.84 88 PRO A O 1
ATOM 699 N N . PRO A 1 89 ? -13.224 41.071 -13.733 1.00 28.86 89 PRO A N 1
ATOM 700 C CA . PRO A 1 89 ? -12.164 42.074 -13.758 1.00 28.86 89 PRO A CA 1
ATOM 701 C C . PRO A 1 89 ? -12.397 43.166 -12.705 1.00 28.86 89 PRO A C 1
ATOM 703 O O . PRO A 1 89 ? -13.498 43.695 -12.584 1.00 28.86 89 PRO A O 1
ATOM 706 N N . VAL A 1 90 ? -11.337 43.547 -11.990 1.00 28.19 90 VAL A N 1
ATOM 707 C CA . VAL A 1 90 ? -11.283 44.792 -11.212 1.00 28.19 90 VAL A CA 1
ATOM 708 C C . VAL A 1 90 ? -10.062 45.579 -11.688 1.00 28.19 90 VAL A C 1
ATOM 710 O O . VAL A 1 90 ? -8.920 45.203 -11.442 1.00 28.19 90 VAL A O 1
ATOM 713 N N . THR A 1 91 ? -10.374 46.589 -12.499 1.00 26.20 91 THR A N 1
ATOM 714 C CA . THR A 1 91 ? -9.724 47.897 -12.705 1.00 26.20 91 THR A CA 1
ATOM 715 C C . THR A 1 91 ? -8.282 48.107 -12.221 1.00 26.20 91 THR A C 1
ATOM 717 O O . THR A 1 91 ? -7.992 48.089 -11.027 1.00 26.20 91 THR A O 1
ATOM 720 N N . ALA A 1 92 ? -7.417 48.461 -13.178 1.00 26.97 92 ALA A N 1
ATOM 721 C CA . ALA A 1 92 ? -6.180 49.210 -12.956 1.00 26.97 92 ALA A CA 1
ATOM 722 C C . ALA A 1 92 ? -6.470 50.676 -12.562 1.00 26.97 92 ALA A C 1
ATOM 724 O O . ALA A 1 92 ? -7.539 51.201 -12.877 1.00 26.97 92 ALA A O 1
ATOM 725 N N . PRO A 1 93 ? -5.503 51.342 -11.916 1.00 31.88 93 PRO A N 1
ATOM 726 C CA . PRO A 1 93 ? -4.757 52.429 -12.568 1.00 31.88 93 PRO A CA 1
ATOM 727 C C . PRO A 1 93 ? -3.238 52.187 -12.400 1.00 31.88 93 PRO A C 1
ATOM 729 O O . PRO A 1 93 ? -2.825 51.477 -11.492 1.00 31.88 93 PRO A O 1
ATOM 732 N N . GLY A 1 94 ? -2.303 52.646 -13.231 1.00 23.39 94 GLY A N 1
ATOM 733 C CA . GLY A 1 94 ? -2.289 53.734 -14.200 1.00 23.39 94 GLY A CA 1
ATOM 734 C C . GLY A 1 94 ? -1.096 54.648 -13.874 1.00 23.39 94 GLY A C 1
ATOM 735 O O . GLY A 1 94 ? -1.143 55.283 -12.832 1.00 23.39 94 GLY A O 1
ATOM 736 N N . LEU A 1 95 ? -0.108 54.726 -14.791 1.00 25.73 95 LEU A N 1
ATOM 737 C CA . LEU A 1 95 ? 0.852 55.846 -15.006 1.00 25.73 95 LEU A CA 1
ATOM 738 C C . LEU A 1 95 ? 1.879 56.133 -13.866 1.00 25.73 95 LEU A C 1
ATOM 740 O O . LEU A 1 95 ? 1.577 55.941 -12.704 1.00 25.73 95 LEU A O 1
ATOM 744 N N . ALA A 1 96 ? 3.132 56.574 -14.060 1.00 23.17 96 ALA A N 1
ATOM 745 C CA . ALA A 1 96 ? 3.902 57.090 -15.197 1.00 23.17 96 ALA A CA 1
ATOM 746 C C . ALA A 1 96 ? 5.437 57.056 -14.902 1.00 23.17 96 ALA A C 1
ATOM 748 O O . ALA A 1 96 ? 5.834 56.900 -13.753 1.00 23.17 96 ALA A O 1
ATOM 749 N N . LYS A 1 97 ? 6.239 57.184 -15.984 1.00 24.58 97 LYS A N 1
ATOM 750 C CA . LYS A 1 97 ? 7.519 57.930 -16.224 1.00 24.58 97 LYS A CA 1
ATOM 751 C C . LYS A 1 97 ? 8.233 58.543 -14.991 1.00 24.58 97 LYS A C 1
ATOM 753 O O . LYS A 1 97 ? 7.550 59.090 -14.145 1.00 24.58 97 LYS A O 1
ATOM 758 N N . SER A 1 98 ? 9.561 58.556 -14.828 1.00 23.33 98 SER A N 1
ATOM 759 C CA . SER A 1 98 ? 10.672 59.080 -15.669 1.00 23.33 98 SER A CA 1
ATOM 760 C C . SER A 1 98 ? 12.032 58.612 -15.061 1.00 23.33 98 SER A C 1
ATOM 762 O O . SER A 1 98 ? 12.039 58.199 -13.905 1.00 23.33 98 SER A O 1
ATOM 764 N N . SER A 1 99 ? 13.146 58.400 -15.790 1.00 26.09 99 SER A N 1
ATOM 765 C CA . SER A 1 99 ? 14.251 59.356 -16.111 1.00 26.09 99 SER A CA 1
ATOM 766 C C . SER A 1 99 ? 14.699 60.203 -14.888 1.00 26.09 99 SER A C 1
ATOM 768 O O . SER A 1 99 ? 13.834 60.679 -14.164 1.00 26.09 99 SER A O 1
ATOM 770 N N . ASP A 1 100 ? 15.965 60.408 -14.491 1.00 25.81 100 ASP A N 1
ATOM 771 C CA . ASP A 1 100 ? 17.275 60.512 -15.156 1.00 25.81 100 ASP A CA 1
ATOM 772 C C . ASP A 1 100 ? 18.406 60.677 -14.083 1.00 25.81 100 ASP A C 1
ATOM 774 O O . ASP A 1 100 ? 18.102 60.933 -12.920 1.00 25.81 100 ASP A O 1
ATOM 778 N N . ILE A 1 101 ? 19.681 60.629 -14.521 1.00 26.98 101 ILE A N 1
ATOM 779 C CA . ILE A 1 101 ? 20.903 61.294 -13.968 1.00 26.98 101 ILE A CA 1
ATOM 780 C C . ILE A 1 101 ? 21.672 60.673 -12.767 1.00 26.98 101 ILE A C 1
ATOM 782 O O . ILE A 1 101 ? 21.354 60.844 -11.596 1.00 26.98 101 ILE A O 1
ATOM 786 N N . ASP A 1 102 ? 22.710 59.906 -13.112 1.00 26.67 102 ASP A N 1
ATOM 787 C CA . ASP A 1 102 ? 24.166 60.176 -13.023 1.00 26.67 102 ASP A CA 1
ATOM 788 C C . ASP A 1 102 ? 24.827 61.173 -12.020 1.00 26.67 102 ASP A C 1
ATOM 790 O O . ASP A 1 102 ? 24.391 62.304 -11.837 1.00 26.67 102 ASP A O 1
ATOM 794 N N . LEU A 1 103 ? 26.032 60.747 -11.576 1.00 27.00 103 LEU A N 1
ATOM 795 C CA . LEU A 1 103 ? 27.287 61.486 -11.265 1.00 27.00 103 LEU A CA 1
ATOM 796 C C . LEU A 1 103 ? 27.760 61.783 -9.809 1.00 27.00 103 LEU A C 1
ATOM 798 O O . LEU A 1 103 ? 27.166 62.559 -9.074 1.00 27.00 103 LEU A O 1
ATOM 802 N N . LEU A 1 104 ? 28.986 61.261 -9.554 1.00 26.36 104 LEU A N 1
ATOM 803 C CA . LEU A 1 104 ? 30.119 61.725 -8.702 1.00 26.36 104 LEU A CA 1
ATOM 804 C C . LEU A 1 104 ? 29.931 61.626 -7.170 1.00 26.36 104 LEU A C 1
ATOM 806 O O . LEU A 1 104 ? 28.958 62.114 -6.625 1.00 26.36 104 LEU A O 1
ATOM 810 N N . GLY A 1 105 ? 30.777 60.975 -6.359 1.00 24.31 105 GLY A N 1
ATOM 811 C CA . GLY A 1 105 ? 32.247 60.893 -6.291 1.00 24.31 105 GLY A CA 1
ATOM 812 C C . GLY A 1 105 ? 32.657 61.479 -4.921 1.00 24.31 105 GLY A C 1
ATOM 813 O O . GLY A 1 105 ? 32.361 62.637 -4.662 1.00 24.31 105 GLY A O 1
ATOM 814 N N . THR A 1 106 ? 33.204 60.726 -3.955 1.00 28.12 106 THR A N 1
ATOM 815 C CA . THR A 1 106 ? 34.646 60.754 -3.619 1.00 28.12 106 THR A CA 1
ATOM 816 C C . THR A 1 106 ? 34.992 59.866 -2.396 1.00 28.12 106 THR A C 1
ATOM 818 O O . THR A 1 106 ? 34.231 59.785 -1.437 1.00 28.12 106 THR A O 1
ATOM 821 N N . ASN A 1 107 ? 36.206 59.297 -2.463 1.00 26.84 107 ASN A N 1
ATOM 822 C CA . ASN A 1 107 ? 37.186 58.957 -1.409 1.00 26.84 107 ASN A CA 1
ATOM 823 C C . ASN A 1 107 ? 37.164 57.612 -0.628 1.00 26.84 107 ASN A C 1
ATOM 825 O O . ASN A 1 107 ? 36.303 57.334 0.199 1.00 26.84 107 ASN A O 1
ATOM 829 N N . ASN A 1 108 ? 38.226 56.836 -0.928 1.00 27.62 108 ASN A N 1
ATOM 830 C CA . ASN A 1 108 ? 39.039 55.856 -0.170 1.00 27.62 108 ASN A CA 1
ATOM 831 C C . ASN A 1 108 ? 38.792 55.774 1.358 1.00 27.62 108 ASN A C 1
ATOM 833 O O . ASN A 1 108 ? 38.583 56.791 1.997 1.00 27.62 108 ASN A O 1
ATOM 837 N N . GLU A 1 109 ? 38.841 54.606 2.019 1.00 26.62 109 GLU A N 1
ATOM 838 C CA . GLU A 1 109 ? 40.083 53.874 2.331 1.00 26.62 109 GLU A CA 1
ATOM 839 C C . GLU A 1 109 ? 39.872 52.385 2.734 1.00 26.62 109 GLU A C 1
ATOM 841 O O . GLU A 1 109 ? 38.995 52.021 3.510 1.00 26.62 109 GLU A O 1
ATOM 846 N N . THR A 1 110 ? 40.733 51.540 2.156 1.00 26.97 110 THR A N 1
ATOM 847 C CA . THR A 1 110 ? 41.408 50.313 2.642 1.00 26.97 110 THR A CA 1
ATOM 848 C C . THR A 1 110 ? 40.764 49.256 3.572 1.00 26.97 110 THR A C 1
ATOM 850 O O . THR A 1 110 ? 40.414 49.474 4.724 1.00 26.97 110 THR A O 1
ATOM 853 N N . SER A 1 111 ? 40.935 48.007 3.100 1.00 25.61 111 SER A N 1
ATOM 854 C CA . SER A 1 111 ? 41.321 46.782 3.838 1.00 25.61 111 SER A CA 1
ATOM 855 C C . SER A 1 111 ? 40.291 46.004 4.681 1.00 25.61 111 SER A C 1
ATOM 857 O O . SER A 1 111 ? 40.169 46.140 5.888 1.00 25.61 111 SER A O 1
ATOM 859 N N . ALA A 1 112 ? 39.646 45.051 4.001 1.00 27.06 112 ALA A N 1
ATOM 860 C CA . ALA A 1 112 ? 39.744 43.605 4.241 1.00 27.06 112 ALA A CA 1
ATOM 861 C C . ALA A 1 112 ? 39.792 43.071 5.691 1.00 27.06 112 ALA A C 1
ATOM 863 O O . ALA A 1 112 ? 40.845 43.023 6.320 1.00 27.06 112 ALA A O 1
ATOM 864 N N . LEU A 1 113 ? 38.699 42.410 6.092 1.00 25.98 113 LEU A N 1
ATOM 865 C CA . LEU A 1 113 ? 38.757 41.229 6.951 1.00 25.98 113 LEU A CA 1
ATOM 866 C C . LEU A 1 113 ? 37.801 40.139 6.457 1.00 25.98 113 LEU A C 1
ATOM 868 O O . LEU A 1 113 ? 36.693 40.349 5.970 1.00 25.98 113 LEU A O 1
ATOM 872 N N . THR A 1 114 ? 38.365 38.953 6.541 1.00 26.02 114 THR A N 1
ATOM 873 C CA . THR A 1 114 ? 38.092 37.701 5.864 1.00 26.02 114 THR A CA 1
ATOM 874 C C . THR A 1 114 ? 37.055 36.815 6.545 1.00 26.02 114 THR A C 1
ATOM 876 O O . THR A 1 114 ? 36.892 36.795 7.759 1.00 26.02 114 THR A O 1
ATOM 879 N N . SER A 1 115 ? 36.472 35.963 5.704 1.00 26.48 115 SER A N 1
ATOM 880 C CA . SER A 1 115 ? 35.827 34.680 5.988 1.00 26.48 115 SER A CA 1
ATOM 881 C C . SER A 1 115 ? 36.467 33.823 7.091 1.00 26.48 115 SER A C 1
ATOM 883 O O . SER A 1 115 ? 37.689 33.707 7.138 1.00 26.48 115 SER A O 1
ATOM 885 N N . THR A 1 116 ? 35.649 33.062 7.826 1.00 25.53 116 THR A N 1
ATOM 886 C CA . THR A 1 116 ? 35.763 31.594 8.054 1.00 25.53 116 THR A CA 1
ATOM 887 C C . THR A 1 116 ? 34.555 31.137 8.897 1.00 25.53 116 THR A C 1
ATOM 889 O O . THR A 1 116 ? 34.212 31.756 9.889 1.00 25.53 116 THR A O 1
ATOM 892 N N . HIS A 1 117 ? 33.683 30.263 8.387 1.00 27.19 117 HIS A N 1
ATOM 893 C CA . HIS A 1 117 ? 33.683 28.802 8.571 1.00 27.19 117 HIS A CA 1
ATOM 894 C C . HIS A 1 117 ? 33.581 28.314 10.031 1.00 27.19 117 HIS A C 1
ATOM 896 O O . HIS A 1 117 ? 34.595 28.149 10.694 1.00 27.19 117 HIS A O 1
ATOM 902 N N . GLU A 1 118 ? 32.385 27.871 10.445 1.00 23.86 118 GLU A N 1
ATOM 903 C CA . GLU A 1 118 ? 32.242 26.840 11.483 1.00 23.86 118 GLU A CA 1
ATOM 904 C C . GLU A 1 118 ? 31.319 25.706 11.025 1.00 23.86 118 GLU A C 1
ATOM 906 O O . GLU A 1 118 ? 30.090 25.781 10.991 1.00 23.86 118 GLU A O 1
ATOM 911 N N . THR A 1 119 ? 31.965 24.606 10.651 1.00 25.56 119 THR A N 1
ATOM 912 C CA . THR A 1 119 ? 31.386 23.268 10.590 1.00 25.56 119 THR A CA 1
ATOM 913 C C . THR A 1 119 ? 31.570 22.584 11.936 1.00 25.56 119 THR A C 1
ATOM 915 O O . THR A 1 119 ? 32.697 22.323 12.348 1.00 25.56 119 THR A O 1
ATOM 918 N N . TRP A 1 120 ? 30.461 22.186 12.554 1.00 23.72 120 TRP A N 1
ATOM 919 C CA . TRP A 1 120 ? 30.439 21.201 13.628 1.00 23.72 120 TRP A CA 1
ATOM 920 C C . TRP A 1 120 ? 30.765 19.808 13.070 1.00 23.72 120 TRP A C 1
ATOM 922 O O . TRP A 1 120 ? 29.968 19.219 12.334 1.00 23.72 120 TRP A O 1
ATOM 932 N N . VAL A 1 121 ? 31.929 19.266 13.439 1.00 24.58 121 VAL A N 1
ATOM 933 C CA . VAL A 1 121 ? 32.230 17.832 13.352 1.00 24.58 121 VAL A CA 1
ATOM 934 C C . VAL A 1 121 ? 32.273 17.246 14.759 1.00 24.58 121 VAL A C 1
ATOM 936 O O . VAL A 1 121 ? 32.830 17.794 15.701 1.00 24.58 121 VAL A O 1
ATOM 939 N N . THR A 1 122 ? 31.604 16.108 14.838 1.00 26.30 122 THR A N 1
ATOM 940 C CA . THR A 1 122 ? 31.297 15.226 15.956 1.00 26.30 122 THR A CA 1
ATOM 941 C C . THR A 1 122 ? 32.471 14.830 16.852 1.00 26.30 122 THR A C 1
ATOM 943 O O . THR A 1 122 ? 33.520 14.409 16.366 1.00 26.30 122 THR A O 1
ATOM 946 N N . LYS A 1 123 ? 32.190 14.819 18.162 1.00 25.17 123 LYS A N 1
ATOM 947 C CA . LYS A 1 123 ? 32.900 14.087 19.219 1.00 25.17 123 LYS A CA 1
ATOM 948 C C . LYS A 1 123 ? 33.170 12.626 18.824 1.00 25.17 123 LYS A C 1
ATOM 950 O O . LYS A 1 123 ? 32.239 11.905 18.472 1.00 25.17 123 LYS A O 1
ATOM 955 N N . ASN A 1 124 ? 34.434 12.218 18.919 1.00 25.38 124 ASN A N 1
ATOM 956 C CA . ASN A 1 124 ? 34.895 10.937 19.472 1.00 25.38 124 ASN A CA 1
ATOM 957 C C . ASN A 1 124 ? 36.431 10.963 19.519 1.00 25.38 124 ASN A C 1
ATOM 959 O O . ASN A 1 124 ? 37.113 10.441 18.639 1.00 25.38 124 ASN A O 1
ATOM 963 N N . SER A 1 125 ? 36.963 11.616 20.547 1.00 26.38 125 SER A N 1
ATOM 964 C CA . SER A 1 125 ? 38.349 11.497 20.991 1.00 26.38 125 SER A CA 1
ATOM 965 C C . SER A 1 125 ? 38.421 10.426 22.082 1.00 26.38 125 SER A C 1
ATOM 967 O O . SER A 1 125 ? 37.715 10.503 23.083 1.00 26.38 125 SER A O 1
ATOM 969 N N . ILE A 1 126 ? 39.272 9.419 21.880 1.00 26.03 126 ILE A N 1
ATOM 970 C CA . ILE A 1 126 ? 39.845 8.620 22.967 1.00 26.03 126 ILE A CA 1
ATOM 971 C C . ILE A 1 126 ? 41.153 9.331 23.313 1.00 26.03 126 ILE A C 1
ATOM 973 O O . ILE A 1 126 ? 42.094 9.279 22.522 1.00 26.03 126 ILE A O 1
ATOM 977 N N . ASN A 1 127 ? 41.183 10.036 24.443 1.00 28.55 127 ASN A N 1
ATOM 978 C CA . ASN A 1 127 ? 42.420 10.546 25.027 1.00 28.55 127 ASN A CA 1
ATOM 979 C C . ASN A 1 127 ? 42.995 9.467 25.950 1.00 28.55 127 ASN A C 1
ATOM 981 O O . ASN A 1 127 ? 42.293 8.971 26.824 1.00 28.55 127 ASN A O 1
ATOM 985 N N . PHE A 1 128 ? 44.268 9.137 25.756 1.00 25.67 128 PHE A N 1
ATOM 986 C CA . PHE A 1 128 ? 45.129 8.537 26.770 1.00 25.67 128 PHE A CA 1
ATOM 987 C C . PHE A 1 128 ? 46.508 9.165 26.595 1.00 25.67 128 PHE A C 1
ATOM 989 O O . PHE A 1 128 ? 47.128 8.948 25.553 1.00 25.67 128 PHE A O 1
ATOM 996 N N . LEU A 1 129 ? 46.913 9.984 27.570 1.00 30.03 129 LEU A N 1
ATOM 997 C CA . LEU A 1 129 ? 48.238 10.037 28.202 1.00 30.03 129 LEU A CA 1
ATOM 998 C C . LEU A 1 129 ? 48.282 11.214 29.206 1.00 30.03 129 LEU A C 1
ATOM 1000 O O . LEU A 1 129 ? 48.123 12.356 28.789 1.00 30.03 129 LEU A O 1
ATOM 1004 N N . ALA A 1 130 ? 48.524 10.841 30.471 1.00 29.91 130 ALA A N 1
ATOM 1005 C CA . ALA A 1 130 ? 49.099 11.561 31.622 1.00 29.91 130 ALA A CA 1
ATOM 1006 C C . ALA A 1 130 ? 48.386 12.783 32.252 1.00 29.91 130 ALA A C 1
ATOM 1008 O O . ALA A 1 130 ? 47.802 13.617 31.564 1.00 29.91 130 ALA A O 1
ATOM 1009 N N . ASP A 1 131 ? 48.460 12.816 33.591 1.00 26.88 131 ASP A N 1
ATOM 1010 C CA . ASP A 1 131 ? 47.862 13.768 34.538 1.00 26.88 131 ASP A CA 1
ATOM 1011 C C . ASP A 1 131 ? 48.440 15.197 34.441 1.00 26.88 131 ASP A C 1
ATOM 1013 O O . ASP A 1 131 ? 49.553 15.374 33.939 1.00 26.88 131 ASP A O 1
ATOM 1017 N N . PRO A 1 132 ? 47.689 16.229 34.881 1.00 36.66 132 PRO A N 1
ATOM 1018 C CA . PRO A 1 132 ? 47.975 17.624 34.587 1.00 36.66 132 PRO A CA 1
ATOM 1019 C C . PRO A 1 132 ? 48.544 18.346 35.809 1.00 36.66 132 PRO A C 1
ATOM 1021 O O . PRO A 1 132 ? 47.792 18.982 36.528 1.00 36.66 132 PRO A O 1
ATOM 1024 N N . GLU A 1 133 ? 49.852 18.284 36.021 1.00 33.28 133 GLU A N 1
ATOM 1025 C CA . GLU A 1 133 ? 50.578 19.169 36.943 1.00 33.28 133 GLU A CA 1
ATOM 1026 C C . GLU A 1 133 ? 52.075 18.979 36.645 1.00 33.28 133 GLU A C 1
ATOM 1028 O O . GLU A 1 133 ? 52.676 18.044 37.151 1.00 33.28 133 GLU A O 1
ATOM 1033 N N . ASP A 1 134 ? 52.598 19.742 35.665 1.00 29.88 134 ASP A N 1
ATOM 1034 C CA . ASP A 1 134 ? 54.010 20.176 35.495 1.00 29.88 134 ASP A CA 1
ATOM 1035 C C . ASP A 1 134 ? 54.407 20.460 34.015 1.00 29.88 134 ASP A C 1
ATOM 1037 O O . ASP A 1 134 ? 54.667 19.546 33.236 1.00 29.88 134 ASP A O 1
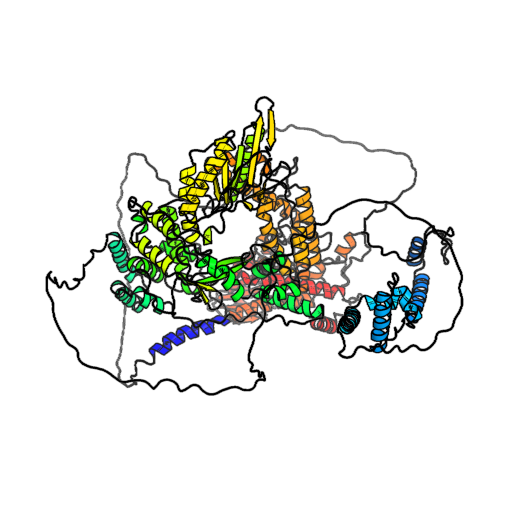ATOM 1041 N N . LEU A 1 135 ? 54.532 21.766 33.683 1.00 30.61 135 LEU A N 1
ATOM 1042 C CA . LEU A 1 135 ? 55.419 22.427 32.673 1.00 30.61 135 LEU A CA 1
ATOM 1043 C C . LEU A 1 135 ? 55.278 22.137 31.143 1.00 30.61 135 LEU A C 1
ATOM 1045 O O . LEU A 1 135 ? 54.817 21.073 30.742 1.00 30.61 135 LEU A O 1
ATOM 1049 N N . PRO A 1 136 ? 55.806 22.988 30.213 1.00 41.66 136 PRO A N 1
ATOM 1050 C CA . PRO A 1 136 ? 56.021 24.453 30.170 1.00 41.66 136 PRO A CA 1
ATOM 1051 C C . PRO A 1 136 ? 55.401 25.125 28.892 1.00 41.66 136 PRO A C 1
ATOM 1053 O O . PRO A 1 136 ? 54.811 24.443 28.045 1.00 41.66 136 PRO A O 1
ATOM 1056 N N . PRO A 1 137 ? 55.493 26.467 28.702 1.00 51.59 137 PRO A N 1
ATOM 1057 C CA . PRO A 1 137 ? 54.782 27.179 27.640 1.00 51.59 137 PRO A CA 1
ATOM 1058 C C . PRO A 1 137 ? 55.598 27.264 26.336 1.00 51.59 137 PRO A C 1
ATOM 1060 O O . PRO A 1 137 ? 56.766 27.630 26.348 1.00 51.59 137 PRO A O 1
ATOM 1063 N N . ARG A 1 138 ? 54.911 27.066 25.199 1.00 54.06 138 ARG A N 1
ATOM 1064 C CA . ARG A 1 138 ? 55.348 27.261 23.791 1.00 54.06 138 ARG A CA 1
ATOM 1065 C C . ARG A 1 138 ? 55.996 26.037 23.125 1.00 54.06 138 ARG A C 1
ATOM 1067 O O . ARG A 1 138 ? 57.171 25.743 23.286 1.00 54.06 138 ARG A O 1
ATOM 1074 N N . CYS A 1 139 ? 55.225 25.386 22.255 1.00 65.31 139 CYS A N 1
ATOM 1075 C CA . CYS A 1 139 ? 55.717 24.405 21.291 1.00 65.31 139 CYS A CA 1
ATOM 1076 C C . CYS A 1 139 ? 56.141 25.136 20.005 1.00 65.31 139 CYS A C 1
ATOM 1078 O O . CYS A 1 139 ? 55.291 25.483 19.179 1.00 65.31 139 CYS A O 1
ATOM 1080 N N . SER A 1 140 ? 57.433 25.407 19.833 1.00 72.69 140 SER A N 1
ATOM 1081 C CA . SER A 1 140 ? 57.991 26.007 18.614 1.00 72.69 140 SER A CA 1
ATOM 1082 C C . SER A 1 140 ? 58.134 24.991 17.480 1.00 72.69 140 SER A C 1
ATOM 1084 O O . SER A 1 140 ? 58.370 23.802 17.702 1.00 72.69 140 SER A O 1
ATOM 1086 N N . CYS A 1 141 ? 57.943 25.448 16.241 1.00 75.25 141 CYS A N 1
ATOM 1087 C CA . CYS A 1 141 ? 58.211 24.636 15.064 1.00 75.25 141 CYS A CA 1
ATOM 1088 C C . CYS A 1 141 ? 59.724 24.488 14.869 1.00 75.25 141 CYS A C 1
ATOM 1090 O O . CYS A 1 141 ? 60.429 25.490 14.862 1.00 75.25 141 CYS A O 1
ATOM 1092 N N . PRO A 1 142 ? 60.244 23.262 14.686 1.00 69.50 142 PRO A N 1
ATOM 1093 C CA . PRO A 1 142 ? 61.680 23.048 14.523 1.00 69.50 142 PRO A CA 1
ATOM 1094 C C . PRO A 1 142 ? 62.196 23.435 13.128 1.00 69.50 142 PRO A C 1
ATOM 1096 O O . PRO A 1 142 ? 63.398 23.409 12.903 1.00 69.50 142 PRO A O 1
ATOM 1099 N N . VAL A 1 143 ? 61.300 23.755 12.186 1.00 77.12 143 VAL A N 1
ATOM 1100 C CA . VAL A 1 143 ? 61.642 24.052 10.782 1.00 77.12 143 VAL A CA 1
ATOM 1101 C C . VAL A 1 143 ? 61.456 25.533 10.446 1.00 77.12 143 VAL A C 1
ATOM 1103 O O . VAL A 1 143 ? 62.069 26.046 9.516 1.00 77.12 143 VAL A O 1
ATOM 1106 N N . CYS A 1 144 ? 60.614 26.251 11.190 1.00 77.81 144 CYS A N 1
ATOM 1107 C CA . CYS A 1 144 ? 60.343 27.663 10.942 1.00 77.81 144 CYS A CA 1
ATOM 1108 C C . CYS A 1 144 ? 60.068 28.403 12.260 1.00 77.81 144 CYS A C 1
ATOM 1110 O O . CYS A 1 144 ? 59.681 27.774 13.242 1.00 77.81 144 CYS A O 1
ATOM 1112 N N . PRO A 1 145 ? 60.175 29.740 12.307 1.00 76.06 145 PRO A N 1
ATOM 1113 C CA . PRO A 1 145 ? 60.127 30.507 13.559 1.00 76.06 145 PRO A CA 1
ATOM 1114 C C . PRO A 1 145 ? 58.730 30.596 14.213 1.00 76.06 145 PRO A C 1
ATOM 1116 O O . PRO A 1 145 ? 58.513 31.379 15.134 1.00 76.06 145 PRO A O 1
ATOM 1119 N N . CYS A 1 146 ? 57.750 29.813 13.754 1.00 72.69 146 CYS A N 1
ATOM 1120 C CA . CYS A 1 146 ? 56.389 29.846 14.282 1.00 72.69 146 CYS A CA 1
ATOM 1121 C C . CYS A 1 146 ? 56.290 29.083 15.612 1.00 72.69 146 CYS A C 1
ATOM 1123 O O . CYS A 1 146 ? 56.618 27.898 15.682 1.00 72.69 146 CYS A O 1
ATOM 1125 N N . ALA A 1 147 ? 55.761 29.735 16.651 1.00 76.19 147 ALA A N 1
ATOM 1126 C CA . ALA A 1 147 ? 55.485 29.120 17.948 1.00 76.19 147 ALA A CA 1
ATOM 1127 C C . ALA A 1 147 ? 53.986 28.892 18.167 1.00 76.19 147 ALA A C 1
ATOM 1129 O O . ALA A 1 147 ? 53.152 29.719 17.802 1.00 76.19 147 ALA A O 1
ATOM 1130 N N . PHE A 1 148 ? 53.641 27.763 18.785 1.00 74.75 148 PHE A N 1
ATOM 1131 C CA . PHE A 1 148 ? 52.263 27.354 19.026 1.00 74.75 148 PHE A CA 1
ATOM 1132 C C . PHE A 1 148 ? 52.022 27.105 20.509 1.00 74.75 148 PHE A C 1
ATOM 1134 O O . PHE A 1 148 ? 52.853 26.551 21.222 1.00 74.75 148 PHE A O 1
ATOM 1141 N N . THR A 1 149 ? 50.831 27.469 20.969 1.00 60.44 149 THR A N 1
ATOM 1142 C CA . THR A 1 149 ? 50.401 27.270 22.360 1.00 60.44 149 THR A CA 1
ATOM 1143 C C . THR A 1 149 ? 49.981 25.829 22.655 1.00 60.44 149 THR A C 1
ATOM 1145 O O . THR A 1 149 ? 49.904 25.443 23.815 1.00 60.44 149 THR A O 1
ATOM 1148 N N . ARG A 1 150 ? 49.700 25.020 21.621 1.00 62.06 150 ARG A N 1
ATOM 1149 C CA . ARG A 1 150 ? 49.280 23.614 21.743 1.00 62.06 150 ARG A CA 1
ATOM 1150 C C . ARG A 1 150 ? 50.032 22.726 20.753 1.00 62.06 150 ARG A C 1
ATOM 1152 O O . ARG A 1 150 ? 50.124 23.050 19.567 1.00 62.06 150 ARG A O 1
ATOM 1159 N N . ALA A 1 151 ? 50.465 21.550 21.208 1.00 64.62 151 ALA A N 1
ATOM 1160 C CA . ALA A 1 151 ? 51.186 20.573 20.386 1.00 64.62 151 ALA A CA 1
ATOM 1161 C C . ALA A 1 151 ? 50.377 20.080 19.167 1.00 64.62 151 ALA A C 1
ATOM 1163 O O . ALA A 1 151 ? 50.939 19.821 18.103 1.00 64.62 151 ALA A O 1
ATOM 1164 N N . SER A 1 152 ? 49.046 19.997 19.271 1.00 67.31 152 SER A N 1
ATOM 1165 C CA . SER A 1 152 ? 48.170 19.617 18.150 1.00 67.31 152 SER A CA 1
ATOM 1166 C C . SER A 1 152 ? 48.182 20.648 17.014 1.00 67.31 152 SER A C 1
ATOM 1168 O O . SER A 1 152 ? 48.174 20.278 15.834 1.00 67.31 152 SER A O 1
ATOM 1170 N N . SER A 1 153 ? 48.266 21.934 17.358 1.00 75.94 153 SER A N 1
ATOM 1171 C CA . SER A 1 153 ? 48.391 23.032 16.399 1.00 75.94 153 SER A CA 1
ATOM 1172 C C . SER A 1 153 ? 49.749 22.999 15.700 1.00 75.94 153 SER A C 1
ATOM 1174 O O . SER A 1 153 ? 49.793 23.082 14.474 1.00 75.94 153 SER A O 1
ATOM 1176 N N . LEU A 1 154 ? 50.830 22.753 16.449 1.00 80.56 154 LEU A N 1
ATOM 1177 C CA . LEU A 1 154 ? 52.167 22.554 15.883 1.00 80.56 154 LEU A CA 1
ATOM 1178 C C . LEU A 1 154 ? 52.200 21.361 14.913 1.00 80.56 154 LEU A C 1
ATOM 1180 O O . LEU A 1 154 ? 52.691 21.471 13.795 1.00 80.56 154 LEU A O 1
ATOM 1184 N N . THR A 1 155 ? 51.601 20.235 15.303 1.00 74.31 155 THR A N 1
ATOM 1185 C CA . THR A 1 155 ? 51.531 19.015 14.478 1.00 74.31 155 THR A CA 1
ATOM 1186 C C . THR A 1 155 ? 50.808 19.276 13.152 1.00 74.31 155 THR A C 1
ATOM 1188 O O . THR A 1 155 ? 51.240 18.838 12.086 1.00 74.31 155 THR A O 1
ATOM 1191 N N . THR A 1 156 ? 49.707 20.029 13.208 1.00 80.62 156 THR A N 1
ATOM 1192 C CA . THR A 1 156 ? 48.925 20.393 12.019 1.00 80.62 156 THR A CA 1
ATOM 1193 C C . THR A 1 156 ? 49.685 21.373 11.127 1.00 80.62 156 THR A C 1
ATOM 1195 O O . THR A 1 156 ? 49.608 21.278 9.902 1.00 80.62 156 THR A O 1
ATOM 1198 N N . HIS A 1 157 ? 50.427 22.299 11.734 1.00 83.06 157 HIS A N 1
ATOM 1199 C CA . HIS A 1 157 ? 51.285 23.235 11.026 1.00 83.06 157 HIS A CA 1
ATOM 1200 C C . HIS A 1 157 ? 52.427 22.514 10.298 1.00 83.06 157 HIS A C 1
ATOM 1202 O O . HIS A 1 157 ? 52.550 22.693 9.089 1.00 83.06 157 HIS A O 1
ATOM 1208 N N . ILE A 1 158 ? 53.176 21.633 10.975 1.00 79.50 158 ILE A N 1
ATOM 1209 C CA . ILE A 1 158 ? 54.253 20.842 10.356 1.00 79.50 158 ILE A CA 1
ATOM 1210 C C . ILE A 1 158 ? 53.689 20.009 9.196 1.00 79.50 158 ILE A C 1
ATOM 1212 O O . ILE A 1 158 ? 54.216 20.066 8.094 1.00 79.50 158 ILE A O 1
ATOM 1216 N N . TRP A 1 159 ? 52.552 19.326 9.376 1.00 76.00 159 TRP A N 1
ATOM 1217 C CA . TRP A 1 159 ? 51.932 18.546 8.295 1.00 76.00 159 TRP A CA 1
ATOM 1218 C C . TRP A 1 159 ? 51.582 19.375 7.047 1.00 76.00 159 TRP A C 1
ATOM 1220 O O . TRP A 1 159 ? 51.700 18.876 5.928 1.00 76.00 159 TRP A O 1
ATOM 1230 N N . LYS A 1 160 ? 51.135 20.624 7.225 1.00 74.50 160 LYS A N 1
ATOM 1231 C CA . LYS A 1 160 ? 50.678 21.476 6.117 1.00 74.50 160 LYS A CA 1
ATOM 1232 C C . LYS A 1 160 ? 51.782 22.316 5.476 1.00 74.50 160 LYS A C 1
ATOM 1234 O O . LYS A 1 160 ? 51.743 22.503 4.266 1.00 74.50 160 LYS A O 1
ATOM 1239 N N . LYS A 1 161 ? 52.702 22.869 6.269 1.00 76.75 161 LYS A N 1
ATOM 1240 C CA . LYS A 1 161 ? 53.754 23.800 5.818 1.00 76.75 161 LYS A CA 1
ATOM 1241 C C . LYS A 1 161 ? 55.107 23.112 5.597 1.00 76.75 161 LYS A C 1
ATOM 1243 O O . LYS A 1 161 ? 55.867 23.584 4.764 1.00 76.75 161 LYS A O 1
ATOM 1248 N N . HIS A 1 162 ? 55.353 21.984 6.267 1.00 80.94 162 HIS A N 1
ATOM 1249 C CA . HIS A 1 162 ? 56.608 21.219 6.246 1.00 80.94 162 HIS A CA 1
ATOM 1250 C C . HIS A 1 162 ? 56.341 19.726 5.948 1.00 80.94 162 HIS A C 1
ATOM 1252 O O . HIS A 1 162 ? 56.582 18.847 6.782 1.00 80.94 162 HIS A O 1
ATOM 1258 N N . PRO A 1 163 ? 55.731 19.400 4.787 1.00 73.19 163 PRO A N 1
ATOM 1259 C CA . PRO A 1 163 ? 55.250 18.050 4.493 1.00 73.19 163 PRO A CA 1
ATOM 1260 C C . PRO A 1 163 ? 56.377 17.021 4.326 1.00 73.19 163 PRO A C 1
ATOM 1262 O O . PRO A 1 163 ? 56.141 15.832 4.552 1.00 73.19 163 PRO A O 1
ATOM 1265 N N . ALA A 1 164 ? 57.586 17.450 3.950 1.00 76.00 164 ALA A N 1
ATOM 1266 C CA . ALA A 1 164 ? 58.756 16.582 3.849 1.00 76.00 164 ALA A CA 1
ATOM 1267 C C . ALA A 1 164 ? 59.236 16.156 5.245 1.00 76.00 164 ALA A C 1
ATOM 1269 O O . ALA A 1 164 ? 59.302 14.961 5.537 1.00 76.00 164 ALA A O 1
ATOM 1270 N N . GLU A 1 165 ? 59.423 17.117 6.150 1.00 77.94 165 GLU A N 1
ATOM 1271 C CA . GLU A 1 165 ? 59.815 16.871 7.537 1.00 77.94 165 GLU A CA 1
ATOM 1272 C C . GLU A 1 165 ? 58.719 16.123 8.300 1.00 77.94 165 GLU A C 1
ATOM 1274 O O . GLU A 1 165 ? 59.008 15.223 9.087 1.00 77.94 165 GLU A O 1
ATOM 1279 N N . TRP A 1 166 ? 57.441 16.405 8.020 1.00 76.31 166 TRP A N 1
ATOM 1280 C CA . TRP A 1 166 ? 56.326 15.612 8.536 1.00 76.31 166 TRP A CA 1
ATOM 1281 C C . TRP A 1 166 ? 56.403 14.151 8.096 1.00 76.31 166 TRP A C 1
ATOM 1283 O O . TRP A 1 166 ? 56.161 13.250 8.901 1.00 76.31 166 TRP A O 1
ATOM 1293 N N . ASN A 1 167 ? 56.715 13.898 6.824 1.00 74.81 167 ASN A N 1
ATOM 1294 C CA . ASN A 1 167 ? 56.841 12.540 6.312 1.00 74.81 167 ASN A CA 1
ATOM 1295 C C . ASN A 1 167 ? 58.035 11.811 6.935 1.00 74.81 167 ASN A C 1
ATOM 1297 O O . ASN A 1 167 ? 57.918 10.614 7.195 1.00 74.81 167 ASN A O 1
ATOM 1301 N N . ASP A 1 168 ? 59.121 12.511 7.258 1.00 73.56 168 ASP A N 1
ATOM 1302 C CA . ASP A 1 168 ? 60.265 11.935 7.967 1.00 73.56 168 ASP A CA 1
ATOM 1303 C C . ASP A 1 168 ? 59.988 11.702 9.454 1.00 73.56 168 ASP A C 1
ATOM 1305 O O . ASP A 1 168 ? 60.281 10.620 9.964 1.00 73.56 168 ASP A O 1
ATOM 1309 N N . ILE A 1 169 ? 59.323 12.633 10.145 1.00 70.88 169 ILE A N 1
ATOM 1310 C CA . ILE A 1 169 ? 58.821 12.434 11.515 1.00 70.88 169 ILE A CA 1
ATOM 1311 C C . ILE A 1 169 ? 57.859 11.241 11.543 1.00 70.88 169 ILE A C 1
ATOM 1313 O O . ILE A 1 169 ? 57.938 10.386 12.427 1.00 70.88 169 ILE A O 1
ATOM 1317 N N . LYS A 1 170 ? 56.981 11.127 10.542 1.00 66.88 170 LYS A N 1
ATOM 1318 C CA . LYS A 1 170 ? 56.056 10.004 10.388 1.00 66.88 170 LYS A CA 1
ATOM 1319 C C . LYS A 1 170 ? 56.796 8.698 10.100 1.00 66.88 170 LYS A C 1
ATOM 1321 O O . LYS A 1 170 ? 56.470 7.701 10.733 1.00 66.88 170 LYS A O 1
ATOM 1326 N N . LYS A 1 171 ? 57.815 8.693 9.232 1.00 68.69 171 LYS A N 1
ATOM 1327 C CA . LYS A 1 171 ? 58.674 7.523 8.981 1.00 68.69 171 LYS A CA 1
ATOM 1328 C C . LYS A 1 171 ? 59.431 7.095 10.237 1.00 68.69 171 LYS A C 1
ATOM 1330 O O . LYS A 1 171 ? 59.443 5.905 10.522 1.00 68.69 171 LYS A O 1
ATOM 1335 N N . ARG A 1 172 ? 59.989 8.023 11.025 1.00 62.44 172 ARG A N 1
ATOM 1336 C CA . ARG A 1 172 ? 60.647 7.721 12.313 1.00 62.44 172 ARG A CA 1
ATOM 1337 C C . ARG A 1 172 ? 59.654 7.179 13.341 1.00 62.44 172 ARG A C 1
ATOM 1339 O O . ARG A 1 172 ? 59.959 6.215 14.035 1.00 62.44 172 ARG A O 1
ATOM 1346 N N . ARG A 1 173 ? 58.433 7.725 13.397 1.00 59.56 173 ARG A N 1
ATOM 1347 C CA . ARG A 1 173 ? 57.361 7.234 14.281 1.00 59.56 173 ARG A CA 1
ATOM 1348 C C . ARG A 1 173 ? 56.830 5.864 13.856 1.00 59.56 173 ARG A C 1
ATOM 1350 O O . ARG A 1 173 ? 56.513 5.034 14.704 1.00 59.56 173 ARG A O 1
ATOM 1357 N N . ASP A 1 174 ? 56.754 5.612 12.553 1.00 52.72 174 ASP A N 1
ATOM 1358 C CA . ASP A 1 174 ? 56.369 4.320 11.990 1.00 52.72 174 ASP A CA 1
ATOM 1359 C C . ASP A 1 174 ? 57.510 3.291 12.115 1.00 52.72 174 ASP A C 1
ATOM 1361 O O . ASP A 1 174 ? 57.231 2.115 12.337 1.00 52.72 174 ASP A O 1
ATOM 1365 N N . ALA A 1 175 ? 58.780 3.714 12.086 1.00 48.84 175 ALA A N 1
ATOM 1366 C CA . ALA A 1 175 ? 59.948 2.887 12.403 1.00 48.84 175 ALA A CA 1
ATOM 1367 C C . ALA A 1 175 ? 60.009 2.533 13.902 1.00 48.84 175 ALA A C 1
ATOM 1369 O O . ALA A 1 175 ? 60.169 1.364 14.239 1.00 48.84 175 ALA A O 1
ATOM 1370 N N . SER A 1 176 ? 59.740 3.497 14.791 1.00 47.38 176 SER A N 1
ATOM 1371 C CA . SER A 1 176 ? 59.555 3.289 16.239 1.00 47.38 176 SER A CA 1
ATOM 1372 C C . SER A 1 176 ? 58.360 2.375 16.559 1.00 47.38 176 SER A C 1
ATOM 1374 O O . SER A 1 176 ? 58.394 1.598 17.511 1.00 47.38 176 SER A O 1
ATOM 1376 N N . ARG A 1 177 ? 57.299 2.397 15.739 1.00 45.00 177 ARG A N 1
ATOM 1377 C CA . ARG A 1 177 ? 56.191 1.430 15.834 1.00 45.00 177 ARG A CA 1
ATOM 1378 C C . ARG A 1 177 ? 56.542 0.051 15.285 1.00 45.00 177 ARG A C 1
ATOM 1380 O O . ARG A 1 177 ? 56.001 -0.933 15.782 1.00 45.00 177 ARG A O 1
ATOM 1387 N N . ARG A 1 178 ? 57.418 -0.038 14.280 1.00 43.53 178 ARG A N 1
ATOM 1388 C CA . ARG A 1 178 ? 57.887 -1.313 13.712 1.00 43.53 178 ARG A CA 1
ATOM 1389 C C . ARG A 1 178 ? 58.896 -2.018 14.621 1.00 43.53 178 ARG A C 1
ATOM 1391 O O . ARG A 1 178 ? 58.849 -3.240 14.677 1.00 43.53 178 ARG A O 1
ATOM 1398 N N . SER A 1 179 ? 59.698 -1.290 15.404 1.00 41.69 179 SER A N 1
ATOM 1399 C CA . SER A 1 179 ? 60.524 -1.878 16.475 1.00 41.69 179 SER A CA 1
ATOM 1400 C C . SER A 1 179 ? 59.719 -2.292 17.718 1.00 41.69 179 SER A C 1
ATOM 1402 O O . SER A 1 179 ? 60.220 -3.038 18.551 1.00 41.69 179 SER A O 1
ATOM 1404 N N . ASN A 1 180 ? 58.447 -1.883 17.818 1.00 41.09 180 ASN A N 1
ATOM 1405 C CA . ASN A 1 180 ? 57.506 -2.283 18.872 1.00 41.09 180 ASN A CA 1
ATOM 1406 C C . ASN A 1 180 ? 56.404 -3.239 18.372 1.00 41.09 180 ASN A C 1
ATOM 1408 O O . ASN A 1 180 ? 55.300 -3.290 18.924 1.00 41.09 180 ASN A O 1
ATOM 1412 N N . VAL A 1 181 ? 56.702 -4.062 17.360 1.00 37.16 181 VAL A N 1
ATOM 1413 C CA . VAL A 1 181 ? 55.979 -5.326 17.164 1.00 37.16 181 VAL A CA 1
ATOM 1414 C C . VAL A 1 181 ? 56.429 -6.267 18.280 1.00 37.16 181 VAL A C 1
ATOM 1416 O O . VAL A 1 181 ? 57.305 -7.104 18.100 1.00 37.16 181 VAL A O 1
ATOM 1419 N N . ARG A 1 182 ? 55.844 -6.108 19.473 1.00 37.56 182 ARG A N 1
ATOM 1420 C CA . ARG A 1 182 ? 55.964 -7.104 20.538 1.00 37.56 182 ARG A CA 1
ATOM 1421 C C . ARG A 1 182 ? 55.293 -8.377 20.034 1.00 37.56 182 ARG A C 1
ATOM 1423 O O . ARG A 1 182 ? 54.067 -8.497 20.052 1.00 37.56 182 ARG A O 1
ATOM 1430 N N . THR A 1 183 ? 56.090 -9.327 19.564 1.00 37.53 183 THR A N 1
ATOM 1431 C CA . THR A 1 183 ? 55.733 -10.743 19.533 1.00 37.53 183 THR A CA 1
ATOM 1432 C C . THR A 1 183 ? 55.405 -11.145 20.966 1.00 37.53 183 THR A C 1
ATOM 1434 O O . THR A 1 183 ? 56.265 -11.520 21.753 1.00 37.53 183 THR A O 1
ATOM 1437 N N . TYR A 1 184 ? 54.142 -10.990 21.357 1.00 44.72 184 TYR A N 1
ATOM 1438 C CA . TYR A 1 184 ? 53.673 -11.503 22.631 1.00 44.72 184 TYR A CA 1
ATOM 1439 C C . TYR A 1 184 ? 53.816 -13.021 22.577 1.00 44.72 184 TYR A C 1
ATOM 1441 O O . TYR A 1 184 ? 53.099 -13.672 21.811 1.00 44.72 184 TYR A O 1
ATOM 1449 N N . ALA A 1 185 ? 54.751 -13.574 23.356 1.00 55.31 185 ALA A N 1
ATOM 1450 C CA . ALA A 1 185 ? 54.861 -15.014 23.538 1.00 55.31 185 ALA A CA 1
ATOM 1451 C C . ALA A 1 185 ? 53.459 -15.560 23.845 1.00 55.31 185 ALA A C 1
ATOM 1453 O O . ALA A 1 185 ? 52.759 -15.011 24.706 1.00 55.31 185 ALA A O 1
ATOM 1454 N N . ARG A 1 186 ? 53.003 -16.556 23.074 1.00 62.34 186 ARG A N 1
ATOM 1455 C CA . ARG A 1 186 ? 51.680 -17.162 23.277 1.00 62.34 186 ARG A CA 1
ATOM 1456 C C . ARG A 1 186 ? 51.591 -17.657 24.717 1.00 62.34 186 ARG A C 1
ATOM 1458 O O . ARG A 1 186 ? 52.566 -18.179 25.238 1.00 62.34 186 ARG A O 1
ATOM 1465 N N . TRP A 1 187 ? 50.421 -17.487 25.322 1.00 78.00 187 TRP A N 1
ATOM 1466 C CA . TRP A 1 187 ? 50.111 -18.137 26.589 1.00 78.00 187 TRP A CA 1
ATOM 1467 C C . TRP A 1 187 ? 50.075 -19.643 26.349 1.00 78.00 187 TRP A C 1
ATOM 1469 O O . TRP A 1 187 ? 49.285 -20.094 25.507 1.00 78.00 187 TRP A O 1
ATOM 1479 N N . THR A 1 188 ? 50.923 -20.399 27.037 1.00 82.69 188 THR A N 1
ATOM 1480 C CA . THR A 1 188 ? 50.810 -21.860 27.040 1.00 82.69 188 THR A CA 1
ATOM 1481 C C . THR A 1 188 ? 49.630 -22.274 27.917 1.00 82.69 188 THR A C 1
ATOM 1483 O O . THR A 1 188 ? 49.105 -21.484 28.704 1.00 82.69 188 THR A O 1
ATOM 1486 N N . ARG A 1 189 ? 49.145 -23.506 27.744 1.00 77.50 189 ARG A N 1
ATOM 1487 C CA . ARG A 1 189 ? 48.043 -24.020 28.565 1.00 77.50 189 ARG A CA 1
ATOM 1488 C C . ARG A 1 189 ? 48.457 -24.130 30.038 1.00 77.50 189 ARG A C 1
ATOM 1490 O O . ARG A 1 189 ? 47.716 -23.668 30.897 1.00 77.50 189 ARG A O 1
ATOM 1497 N N . GLU A 1 190 ? 49.676 -24.596 30.287 1.00 80.31 190 GLU A N 1
ATOM 1498 C CA . GLU A 1 190 ? 50.282 -24.702 31.620 1.00 80.31 190 GLU A CA 1
ATOM 1499 C C . GLU A 1 190 ? 50.411 -23.342 32.322 1.00 80.31 190 GLU A C 1
ATOM 1501 O O . GLU A 1 190 ? 50.076 -23.220 33.496 1.00 80.31 190 GLU A O 1
ATOM 1506 N N . GLU A 1 191 ? 50.821 -22.283 31.608 1.00 83.81 191 GLU A N 1
ATOM 1507 C CA . GLU A 1 191 ? 50.874 -20.922 32.170 1.00 83.81 191 GLU A CA 1
ATOM 1508 C C . GLU A 1 191 ? 49.486 -20.426 32.615 1.00 83.81 191 GLU A C 1
ATOM 1510 O O . GLU A 1 191 ? 49.371 -19.675 33.584 1.00 83.81 191 GLU A O 1
ATOM 1515 N N . LEU A 1 192 ? 48.423 -20.822 31.906 1.00 89.25 192 LEU A N 1
ATOM 1516 C CA . LEU A 1 192 ? 47.051 -20.411 32.213 1.00 89.25 192 LEU A CA 1
ATOM 1517 C C . LEU A 1 192 ? 46.460 -21.191 33.376 1.00 89.25 192 LEU A C 1
ATOM 1519 O O . LEU A 1 192 ? 45.771 -20.595 34.197 1.00 89.25 192 LEU A O 1
ATOM 1523 N N . GLU A 1 193 ? 46.735 -22.490 33.443 1.00 86.31 193 GLU A N 1
ATOM 1524 C CA . GLU A 1 193 ? 46.352 -23.345 34.566 1.00 86.31 193 GLU A CA 1
ATOM 1525 C C . GLU A 1 193 ? 47.091 -22.903 35.839 1.00 86.31 193 GLU A C 1
ATOM 1527 O O . GLU A 1 193 ? 46.457 -22.718 36.875 1.00 86.31 193 GLU A O 1
ATOM 1532 N N . ARG A 1 194 ? 48.388 -22.568 35.742 1.00 85.12 194 ARG A N 1
ATOM 1533 C CA . ARG A 1 194 ? 49.168 -21.992 36.851 1.00 85.12 194 ARG A CA 1
ATOM 1534 C C . ARG A 1 194 ? 48.618 -20.633 37.301 1.00 85.12 194 ARG A C 1
ATOM 1536 O O . ARG A 1 194 ? 48.436 -20.415 38.493 1.00 85.12 194 ARG A O 1
ATOM 1543 N N . MET A 1 195 ? 48.307 -19.730 36.366 1.00 91.75 195 MET A N 1
ATOM 1544 C CA . MET A 1 195 ? 47.681 -18.438 36.688 1.00 91.75 195 MET A CA 1
ATOM 1545 C C . MET A 1 195 ? 46.310 -18.614 37.360 1.00 91.75 195 MET A C 1
ATOM 1547 O O . MET A 1 195 ? 46.015 -17.903 38.317 1.00 91.75 195 MET A O 1
ATOM 1551 N N . ALA A 1 196 ? 45.496 -19.566 36.889 1.00 90.81 196 ALA A N 1
ATOM 1552 C CA . ALA A 1 196 ? 44.180 -19.848 37.454 1.00 90.81 196 ALA A CA 1
ATOM 1553 C C . ALA A 1 196 ? 44.265 -20.463 38.859 1.00 90.81 196 ALA A C 1
ATOM 1555 O O . ALA A 1 196 ? 43.478 -20.083 39.721 1.00 90.81 196 ALA A O 1
ATOM 1556 N N . ALA A 1 197 ? 45.239 -21.342 39.113 1.00 87.50 197 ALA A N 1
ATOM 1557 C CA . ALA A 1 197 ? 45.482 -21.919 40.434 1.00 87.50 197 ALA A CA 1
ATOM 1558 C C . ALA A 1 197 ? 45.893 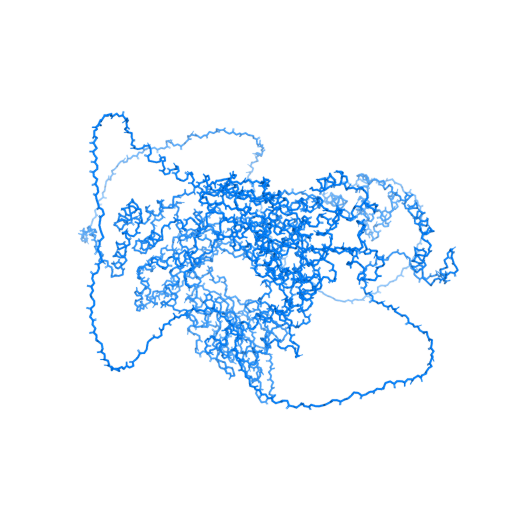-20.849 41.462 1.00 87.50 197 ALA A C 1
ATOM 1560 O O . ALA A 1 197 ? 45.310 -20.781 42.543 1.00 87.50 197 ALA A O 1
ATOM 1561 N N . ILE A 1 198 ? 46.822 -19.955 41.097 1.00 88.81 198 ILE A N 1
ATOM 1562 C CA . ILE A 1 198 ? 47.254 -18.842 41.963 1.00 88.81 198 ILE A CA 1
ATOM 1563 C C . ILE A 1 198 ? 46.091 -17.872 42.211 1.00 88.81 198 ILE A C 1
ATOM 1565 O O . ILE A 1 198 ? 45.908 -17.394 43.328 1.00 88.81 198 ILE A O 1
ATOM 1569 N N . GLU A 1 199 ? 45.278 -17.585 41.187 1.00 91.88 199 GLU A N 1
ATOM 1570 C CA . GLU A 1 199 ? 44.085 -16.745 41.338 1.00 91.88 199 GLU A CA 1
ATOM 1571 C C . GLU A 1 199 ? 43.042 -17.393 42.261 1.00 91.88 199 GLU A C 1
ATOM 1573 O O . GLU A 1 199 ? 42.485 -16.702 43.111 1.00 91.88 199 GLU A O 1
ATOM 1578 N N . HIS A 1 200 ? 42.808 -18.702 42.148 1.00 86.44 200 HIS A N 1
ATOM 1579 C CA . HIS A 1 200 ? 41.890 -19.439 43.019 1.00 86.44 200 HIS A CA 1
ATOM 1580 C C . HIS A 1 200 ? 42.358 -19.425 44.486 1.00 86.44 200 HIS A C 1
ATOM 1582 O O . HIS A 1 200 ? 41.574 -19.127 45.390 1.00 86.44 200 HIS A O 1
ATOM 1588 N N . GLU A 1 201 ? 43.654 -19.634 44.731 1.00 83.94 201 GLU A N 1
ATOM 1589 C CA . GLU A 1 201 ? 44.233 -19.530 46.073 1.00 83.94 201 GLU A CA 1
ATOM 1590 C C . GLU A 1 201 ? 44.142 -18.094 46.620 1.00 83.94 201 GLU A C 1
ATOM 1592 O O . GLU A 1 201 ? 43.749 -17.877 47.768 1.00 83.94 201 GLU A O 1
ATOM 1597 N N . ALA A 1 202 ? 44.420 -17.087 45.791 1.00 85.56 202 ALA A N 1
ATOM 1598 C CA . ALA A 1 202 ? 44.327 -15.679 46.170 1.00 85.56 202 ALA A CA 1
ATOM 1599 C C . ALA A 1 202 ? 42.887 -15.231 46.480 1.00 85.56 202 ALA A C 1
ATOM 1601 O O . ALA A 1 202 ? 42.679 -14.385 47.355 1.00 85.56 202 ALA A O 1
ATOM 1602 N N . LEU A 1 203 ? 41.889 -15.808 45.800 1.00 82.94 203 LEU A N 1
ATOM 1603 C CA . LEU A 1 203 ? 40.472 -15.595 46.101 1.00 82.94 203 LEU A CA 1
ATOM 1604 C C . LEU A 1 203 ? 40.107 -16.166 47.474 1.00 82.94 203 LEU A C 1
ATOM 1606 O O . LEU A 1 203 ? 39.409 -15.494 48.231 1.00 82.94 203 LEU A O 1
ATOM 1610 N N . SER A 1 204 ? 40.639 -17.339 47.838 1.00 75.38 204 SER A N 1
ATOM 1611 C CA . SER A 1 204 ? 40.432 -17.917 49.176 1.00 75.38 204 SER A CA 1
ATOM 1612 C C . SER A 1 204 ? 41.049 -17.070 50.301 1.00 75.38 204 SER A C 1
ATOM 1614 O O . SER A 1 204 ? 40.530 -17.046 51.414 1.00 75.38 204 SER A O 1
ATOM 1616 N N . LYS A 1 205 ? 42.108 -16.308 49.989 1.00 75.25 205 LYS A N 1
ATOM 1617 C CA . LYS A 1 205 ? 42.782 -15.360 50.895 1.00 75.25 205 LYS A CA 1
ATOM 1618 C C . LYS A 1 205 ? 42.204 -13.933 50.842 1.00 75.25 205 LYS A C 1
ATOM 1620 O O . LYS A 1 205 ? 42.740 -13.041 51.493 1.00 75.25 205 LYS A O 1
ATOM 1625 N N . GLY A 1 206 ? 41.132 -13.690 50.078 1.00 80.81 206 GLY A N 1
ATOM 1626 C CA . GLY A 1 206 ? 40.415 -12.405 50.057 1.00 80.81 206 GLY A CA 1
ATOM 1627 C C . GLY A 1 206 ? 41.130 -11.246 49.343 1.00 80.81 206 GLY A C 1
ATOM 1628 O O . GLY A 1 206 ? 40.861 -10.080 49.637 1.00 80.81 206 GLY A O 1
ATOM 1629 N N . VAL A 1 207 ? 42.040 -11.522 48.402 1.00 87.94 207 VAL A N 1
ATOM 1630 C CA . VAL A 1 207 ? 42.836 -10.483 47.722 1.00 87.94 207 VAL A CA 1
ATOM 1631 C C . VAL A 1 207 ? 41.972 -9.587 46.817 1.00 87.94 207 VAL A C 1
ATOM 1633 O O . VAL A 1 207 ? 41.394 -10.043 45.831 1.00 87.94 207 VAL A O 1
ATOM 1636 N N . GLN A 1 208 ? 41.952 -8.273 47.080 1.00 70.56 208 GLN A N 1
ATOM 1637 C CA . GLN A 1 208 ? 41.124 -7.311 46.329 1.00 70.56 208 GLN A CA 1
ATOM 1638 C C . GLN A 1 208 ? 41.721 -6.880 44.971 1.00 70.56 208 GLN A C 1
ATOM 1640 O O . GLN A 1 208 ? 40.989 -6.633 44.009 1.00 70.56 208 GLN A O 1
ATOM 1645 N N . HIS A 1 209 ? 43.052 -6.814 44.836 1.00 85.12 209 HIS A N 1
ATOM 1646 C CA . HIS A 1 209 ? 43.730 -6.326 43.622 1.00 85.12 209 HIS A CA 1
ATOM 1647 C C . HIS A 1 209 ? 44.398 -7.442 42.811 1.00 85.12 209 HIS A C 1
ATOM 1649 O O . HIS A 1 209 ? 45.605 -7.443 42.571 1.00 85.12 209 HIS A O 1
ATOM 1655 N N . MET A 1 210 ? 43.580 -8.369 42.311 1.00 87.44 210 MET A N 1
ATOM 1656 C CA . MET A 1 210 ? 44.044 -9.619 41.699 1.00 87.44 210 MET A CA 1
ATOM 1657 C C . MET A 1 210 ? 45.037 -9.457 40.529 1.00 87.44 210 MET A C 1
ATOM 1659 O O . MET A 1 210 ? 46.000 -10.204 40.423 1.00 87.44 210 MET A O 1
ATOM 1663 N N . ASN A 1 211 ? 44.867 -8.458 39.653 1.00 89.12 211 ASN A N 1
ATOM 1664 C CA . ASN A 1 211 ? 45.813 -8.249 38.541 1.00 89.12 211 ASN A CA 1
ATOM 1665 C C . ASN A 1 211 ? 47.214 -7.863 39.030 1.00 89.12 211 ASN A C 1
ATOM 1667 O O . ASN A 1 211 ? 48.200 -8.294 38.441 1.00 89.12 211 ASN A O 1
ATOM 1671 N N . SER A 1 212 ? 47.294 -7.035 40.074 1.00 86.19 212 SER A N 1
ATOM 1672 C CA . SER A 1 212 ? 48.573 -6.651 40.672 1.00 86.19 212 SER A CA 1
ATOM 1673 C C . SER A 1 212 ? 49.175 -7.829 41.432 1.00 86.19 212 SER A C 1
ATOM 1675 O O . SER A 1 212 ? 50.367 -8.067 41.312 1.00 86.19 212 SER A O 1
ATOM 1677 N N . TYR A 1 213 ? 48.335 -8.611 42.117 1.00 87.50 213 TYR A N 1
ATOM 1678 C CA . TYR A 1 213 ? 48.751 -9.804 42.852 1.00 87.50 213 TYR A CA 1
ATOM 1679 C C . TYR A 1 213 ? 49.342 -10.896 41.955 1.00 87.50 213 TYR A C 1
ATOM 1681 O O . TYR A 1 213 ? 50.327 -11.509 42.322 1.00 87.50 213 TYR A O 1
ATOM 1689 N N . LEU A 1 214 ? 48.793 -11.115 40.758 1.00 87.25 214 LEU A N 1
ATOM 1690 C CA . LEU A 1 214 ? 49.280 -12.140 39.823 1.00 87.25 214 LEU A CA 1
ATOM 1691 C C . LEU A 1 214 ? 50.563 -11.744 39.072 1.00 87.25 214 LEU A C 1
ATOM 1693 O O . LEU A 1 214 ? 51.222 -12.604 38.495 1.00 87.25 214 LEU A O 1
ATOM 1697 N N . THR A 1 215 ? 50.904 -10.451 39.039 1.00 86.31 215 THR A N 1
ATOM 1698 C CA . THR A 1 215 ? 52.018 -9.927 38.225 1.00 86.31 215 THR A CA 1
ATOM 1699 C C . THR A 1 215 ? 53.402 -10.448 38.650 1.00 86.31 215 THR A C 1
ATOM 1701 O O . THR A 1 215 ? 54.185 -10.738 37.757 1.00 86.31 215 THR A O 1
ATOM 1704 N N . PRO A 1 216 ? 53.741 -10.619 39.942 1.00 83.00 216 PRO A N 1
ATOM 1705 C CA . PRO A 1 216 ? 55.041 -11.161 40.350 1.00 83.00 216 PRO A CA 1
ATOM 1706 C C . PRO A 1 216 ? 55.214 -12.649 40.017 1.00 83.00 216 PRO A C 1
ATOM 1708 O O . PRO A 1 216 ? 56.324 -13.095 39.750 1.00 83.00 216 PRO A O 1
ATOM 1711 N N . PHE A 1 217 ? 54.122 -13.421 40.015 1.00 81.88 217 PHE A N 1
ATOM 1712 C CA . PHE A 1 217 ? 54.159 -14.878 39.824 1.00 81.88 217 PHE A CA 1
ATOM 1713 C C . PHE A 1 217 ? 54.205 -15.309 38.355 1.00 81.88 217 PHE A C 1
ATOM 1715 O O . PHE A 1 217 ? 54.397 -16.484 38.039 1.00 81.88 217 PHE A O 1
ATOM 1722 N N . LEU A 1 218 ? 53.984 -14.366 37.443 1.00 80.31 218 LEU A N 1
ATOM 1723 C CA . LEU A 1 218 ? 53.950 -14.596 36.010 1.00 80.31 218 LEU A CA 1
ATOM 1724 C C . LEU A 1 218 ? 54.928 -13.616 35.380 1.00 80.31 218 LEU A C 1
ATOM 1726 O O . LEU A 1 218 ? 54.826 -12.422 35.618 1.00 80.31 218 LEU A O 1
ATOM 1730 N N . ALA A 1 219 ? 55.836 -14.078 34.521 1.00 78.56 219 ALA A N 1
ATOM 1731 C CA . ALA A 1 219 ? 56.751 -13.207 33.773 1.00 78.56 219 ALA A CA 1
ATOM 1732 C C . ALA A 1 219 ? 56.014 -12.399 32.670 1.00 78.56 219 ALA A C 1
ATOM 1734 O O . ALA A 1 219 ? 56.381 -12.419 31.495 1.00 78.56 219 ALA A O 1
ATOM 1735 N N . ARG A 1 220 ? 54.898 -11.745 33.021 1.00 81.50 220 ARG A N 1
ATOM 1736 C CA . ARG A 1 220 ? 53.910 -11.097 32.150 1.00 81.50 220 ARG A CA 1
ATOM 1737 C C . ARG A 1 220 ? 53.472 -9.774 32.769 1.00 81.50 220 ARG A C 1
ATOM 1739 O O . ARG A 1 220 ? 53.367 -9.641 33.981 1.00 81.50 220 ARG A O 1
ATOM 1746 N N . THR A 1 221 ? 53.170 -8.779 31.938 1.00 82.62 221 THR A N 1
ATOM 1747 C CA . THR A 1 221 ? 52.765 -7.462 32.452 1.00 82.62 221 THR A CA 1
ATOM 1748 C C . THR A 1 221 ? 51.330 -7.477 32.990 1.00 82.62 221 THR A C 1
ATOM 1750 O O . THR A 1 221 ? 50.475 -8.225 32.507 1.00 82.62 221 THR A O 1
ATOM 1753 N N . ARG A 1 222 ? 51.022 -6.574 33.932 1.00 81.00 222 ARG A N 1
ATOM 1754 C CA . ARG A 1 222 ? 49.674 -6.395 34.508 1.00 81.00 222 ARG A CA 1
ATOM 1755 C C . ARG A 1 222 ? 48.572 -6.268 33.446 1.00 81.00 222 ARG A C 1
ATOM 1757 O O . ARG A 1 222 ? 47.493 -6.842 33.594 1.00 81.00 222 ARG A O 1
ATOM 1764 N N . ASP A 1 223 ? 48.846 -5.563 32.348 1.00 72.25 223 ASP A N 1
ATOM 1765 C CA . ASP A 1 223 ? 47.899 -5.401 31.238 1.00 72.25 223 ASP A CA 1
ATOM 1766 C C . ASP A 1 223 ? 47.682 -6.692 30.443 1.00 72.25 223 ASP A C 1
ATOM 1768 O O . ASP A 1 223 ? 46.559 -6.968 30.012 1.00 72.25 223 ASP A O 1
ATOM 1772 N N . GLN A 1 224 ? 48.725 -7.511 30.269 1.00 80.94 224 GLN A N 1
ATOM 1773 C CA . GLN A 1 224 ? 48.609 -8.819 29.618 1.00 80.94 224 GLN A CA 1
ATOM 1774 C C . GLN A 1 224 ? 47.752 -9.770 30.455 1.00 80.94 224 GLN A C 1
ATOM 1776 O O . GLN A 1 224 ? 46.862 -10.421 29.903 1.00 80.94 224 GLN A O 1
ATOM 1781 N N . ILE A 1 225 ? 47.970 -9.796 31.772 1.00 86.88 225 ILE A N 1
ATOM 1782 C CA . ILE A 1 225 ? 47.185 -10.584 32.732 1.00 86.88 225 ILE A CA 1
ATOM 1783 C C . ILE A 1 225 ? 45.726 -10.104 32.737 1.00 86.88 225 ILE A C 1
ATOM 1785 O O . ILE A 1 225 ? 44.808 -10.897 32.528 1.00 86.88 225 ILE A O 1
ATOM 1789 N N . SER A 1 226 ? 45.495 -8.791 32.844 1.00 84.38 226 SER A N 1
ATOM 1790 C CA . SER A 1 226 ? 44.155 -8.182 32.808 1.00 84.38 226 SER A CA 1
ATOM 1791 C C . SER A 1 226 ? 43.400 -8.496 31.511 1.00 84.38 226 SER A C 1
ATOM 1793 O O . SER A 1 226 ? 42.214 -8.838 31.530 1.00 84.38 226 SER A O 1
ATOM 1795 N N . CYS A 1 227 ? 44.079 -8.433 30.361 1.00 81.00 227 CYS A N 1
ATOM 1796 C CA . CYS A 1 227 ? 43.486 -8.804 29.079 1.00 81.00 227 CYS A CA 1
ATOM 1797 C C . CYS A 1 227 ? 43.197 -10.307 28.982 1.00 81.00 227 CYS A C 1
ATOM 1799 O O . CYS A 1 227 ? 42.209 -10.687 28.347 1.00 81.00 227 CYS A O 1
ATOM 1801 N N . ARG A 1 228 ? 44.033 -11.166 29.585 1.00 88.44 228 ARG A N 1
ATOM 1802 C CA . ARG A 1 228 ? 43.844 -12.621 29.542 1.00 88.44 228 ARG A CA 1
ATOM 1803 C C . ARG A 1 228 ? 42.698 -13.077 30.444 1.00 88.44 228 ARG A C 1
ATOM 1805 O O . ARG A 1 228 ? 41.850 -13.820 29.956 1.00 88.44 228 ARG A O 1
ATOM 1812 N N . ARG A 1 229 ? 42.592 -12.541 31.666 1.00 91.38 229 ARG A N 1
ATOM 1813 C CA . ARG A 1 229 ? 41.507 -12.829 32.628 1.00 91.38 229 ARG A CA 1
ATOM 1814 C C . ARG A 1 229 ? 40.104 -12.483 32.111 1.00 91.38 229 ARG A C 1
ATOM 1816 O O . ARG A 1 229 ? 39.107 -13.050 32.549 1.00 91.38 229 ARG A O 1
ATOM 1823 N N . LYS A 1 230 ? 40.001 -11.573 31.134 1.00 86.38 230 LYS A N 1
ATOM 1824 C CA . LYS A 1 230 ? 38.725 -11.206 30.490 1.00 86.38 230 LYS A CA 1
ATOM 1825 C C . LYS A 1 230 ? 38.210 -12.241 29.484 1.00 86.38 230 LYS A C 1
ATOM 1827 O O . LYS A 1 230 ? 37.036 -12.159 29.129 1.00 86.38 230 LYS A O 1
ATOM 1832 N N . LYS A 1 231 ? 39.049 -13.166 29.001 1.00 86.81 231 LYS A N 1
ATOM 1833 C CA . LYS A 1 231 ? 38.669 -14.135 27.962 1.00 86.81 231 LYS A CA 1
ATOM 1834 C C . LYS A 1 231 ? 37.965 -15.365 28.546 1.00 86.81 231 LYS A C 1
ATOM 1836 O O . LYS A 1 231 ? 38.301 -15.827 29.632 1.00 86.81 231 LYS A O 1
ATOM 1841 N N . ASP A 1 232 ? 37.011 -15.901 27.788 1.00 77.88 232 ASP A N 1
ATOM 1842 C CA . ASP A 1 232 ? 36.123 -16.981 28.241 1.00 77.88 232 ASP A CA 1
ATOM 1843 C C . ASP A 1 232 ? 36.839 -18.324 28.438 1.00 77.88 232 ASP A C 1
ATOM 1845 O O . ASP A 1 232 ? 36.449 -19.105 29.298 1.00 77.88 232 ASP A O 1
ATOM 1849 N N . ASP A 1 233 ? 37.911 -18.580 27.683 1.00 81.75 233 ASP A N 1
ATOM 1850 C CA . ASP A 1 233 ? 38.718 -19.798 27.806 1.00 81.75 233 ASP A CA 1
ATOM 1851 C C . ASP A 1 233 ? 39.461 -19.874 29.147 1.00 81.75 233 ASP A C 1
ATOM 1853 O O . ASP A 1 233 ? 39.539 -20.944 29.736 1.00 81.75 233 ASP A O 1
ATOM 1857 N N . TYR A 1 234 ? 39.942 -18.743 29.667 1.00 90.62 234 TYR A N 1
ATOM 1858 C CA . TYR A 1 234 ? 40.538 -18.675 31.004 1.00 90.62 234 TYR A CA 1
ATOM 1859 C C . TYR A 1 234 ? 39.486 -18.807 32.116 1.00 90.62 234 TYR A C 1
ATOM 1861 O O . TYR A 1 234 ? 39.681 -19.557 33.066 1.00 90.62 234 TYR A O 1
ATOM 1869 N N . LYS A 1 235 ? 38.333 -18.135 31.976 1.00 89.06 235 LYS A N 1
ATOM 1870 C CA . LYS A 1 235 ? 37.229 -18.248 32.947 1.00 89.06 235 LYS A CA 1
ATOM 1871 C C . LYS A 1 235 ? 36.689 -19.676 33.060 1.00 89.06 235 LYS A C 1
ATOM 1873 O O . LYS A 1 235 ? 36.239 -20.062 34.131 1.00 89.06 235 LYS A O 1
ATOM 1878 N N . ALA A 1 236 ? 36.734 -20.451 31.974 1.00 86.69 236 ALA A N 1
ATOM 1879 C CA . ALA A 1 236 ? 36.358 -21.861 31.992 1.00 86.69 236 ALA A CA 1
ATOM 1880 C C . ALA A 1 236 ? 37.314 -22.711 32.849 1.00 86.69 236 ALA A C 1
ATOM 1882 O O . ALA A 1 236 ? 36.832 -23.547 33.603 1.00 86.69 236 ALA A O 1
ATOM 1883 N N . ILE A 1 237 ? 38.628 -22.456 32.780 1.00 87.38 237 ILE A N 1
ATOM 1884 C CA . ILE A 1 237 ? 39.651 -23.133 33.603 1.00 87.38 237 ILE A CA 1
ATOM 1885 C C . ILE A 1 237 ? 39.493 -22.759 35.084 1.00 87.38 237 ILE A C 1
ATOM 1887 O O . ILE A 1 237 ? 39.557 -23.611 35.962 1.00 87.38 237 ILE A O 1
ATOM 1891 N N . LEU A 1 238 ? 39.229 -21.483 35.376 1.00 87.50 238 LEU A N 1
ATOM 1892 C CA . LEU A 1 238 ? 39.021 -21.032 36.754 1.00 87.50 238 LEU A CA 1
ATOM 1893 C C . LEU A 1 238 ? 37.777 -21.683 37.381 1.00 87.50 238 LEU A C 1
ATOM 1895 O O . LEU A 1 238 ? 37.802 -22.123 38.525 1.00 87.50 238 LEU A O 1
ATOM 1899 N N . LYS A 1 239 ? 36.706 -21.814 36.589 1.00 86.56 239 LYS A N 1
ATOM 1900 C CA . LYS A 1 239 ? 35.462 -22.459 37.013 1.00 86.56 239 LYS A CA 1
ATOM 1901 C C . LYS A 1 239 ? 35.603 -23.976 37.183 1.00 86.56 239 LYS A C 1
ATOM 1903 O O . LYS A 1 239 ? 34.929 -24.533 38.043 1.00 86.56 239 LYS A O 1
ATOM 1908 N N . SER A 1 240 ? 36.448 -24.645 36.387 1.00 85.25 240 SER A N 1
ATOM 1909 C CA . SER A 1 240 ? 36.716 -26.078 36.576 1.00 85.25 240 SER A CA 1
ATOM 1910 C C . SER A 1 240 ? 37.476 -26.342 37.877 1.00 85.25 240 SER A C 1
ATOM 1912 O O . SER A 1 240 ? 37.105 -27.255 38.606 1.00 85.25 240 SER A O 1
ATOM 1914 N N . LEU A 1 241 ? 38.446 -25.487 38.224 1.00 80.38 241 LEU A N 1
ATOM 1915 C CA . LEU A 1 241 ? 39.163 -25.560 39.504 1.00 80.38 241 LEU A CA 1
ATOM 1916 C C . LEU A 1 241 ? 38.240 -25.288 40.705 1.00 80.38 241 LEU A C 1
ATOM 1918 O O . LEU A 1 241 ? 38.311 -25.994 41.706 1.00 80.38 241 LEU A O 1
ATOM 1922 N N . GLU A 1 242 ? 37.318 -24.324 40.594 1.00 78.19 242 GLU A N 1
ATOM 1923 C CA . GLU A 1 242 ? 36.292 -24.085 41.624 1.00 78.19 242 GLU A CA 1
ATOM 1924 C C . GLU A 1 242 ? 35.367 -25.295 41.827 1.00 78.19 242 GLU A C 1
ATOM 1926 O O . GLU A 1 242 ? 34.999 -25.595 42.962 1.00 78.19 242 GLU A O 1
ATOM 1931 N N . SER A 1 243 ? 35.006 -26.006 40.751 1.00 73.12 243 SER A N 1
ATOM 1932 C CA . SER A 1 243 ? 34.190 -27.223 40.850 1.00 73.12 243 SER A CA 1
ATOM 1933 C C . SER A 1 243 ? 34.962 -28.437 41.376 1.00 73.12 243 SER A C 1
ATOM 1935 O O . SER A 1 243 ? 34.381 -29.255 42.086 1.00 73.12 243 SER A O 1
ATOM 1937 N N . GLU A 1 244 ? 36.260 -28.544 41.079 1.00 70.38 244 GLU A N 1
ATOM 1938 C CA . GLU A 1 244 ? 37.134 -29.595 41.620 1.00 70.38 244 GLU A CA 1
ATOM 1939 C C . GLU A 1 244 ? 37.368 -29.406 43.127 1.00 70.38 244 GLU A C 1
ATOM 1941 O O . GLU A 1 244 ? 37.314 -30.375 43.878 1.00 70.38 244 GLU A O 1
ATOM 1946 N N . ALA A 1 245 ? 37.506 -28.162 43.602 1.00 61.09 245 ALA A N 1
ATOM 1947 C CA . ALA A 1 245 ? 37.629 -27.845 45.029 1.00 61.09 245 ALA A CA 1
ATOM 1948 C C . ALA A 1 245 ? 36.339 -28.087 45.847 1.00 61.09 245 ALA A C 1
ATOM 1950 O O . ALA A 1 245 ? 36.392 -28.132 47.077 1.00 61.09 245 ALA A O 1
ATOM 1951 N N . GLN A 1 246 ? 35.183 -28.231 45.188 1.00 54.09 246 GLN A N 1
ATOM 1952 C CA . GLN A 1 246 ? 33.873 -28.470 45.816 1.00 54.09 246 GLN A CA 1
ATOM 1953 C C . GLN A 1 246 ? 33.480 -29.955 45.891 1.00 54.09 246 GLN A C 1
ATOM 1955 O O . GLN A 1 246 ? 32.419 -30.272 46.431 1.00 54.09 246 GLN A O 1
ATOM 1960 N N . CYS A 1 247 ? 34.318 -30.872 45.397 1.00 45.31 247 CYS A N 1
ATOM 1961 C CA . CYS A 1 247 ? 34.092 -32.311 45.519 1.00 45.31 247 CYS A CA 1
ATOM 1962 C C . CYS A 1 247 ? 34.813 -32.867 46.767 1.00 45.31 247 CYS A C 1
ATOM 1964 O O . CYS A 1 247 ? 36.036 -32.756 46.849 1.00 45.31 247 CYS A O 1
ATOM 1966 N N . PRO A 1 248 ? 34.116 -33.481 47.743 1.00 43.41 248 PRO A N 1
ATOM 1967 C CA . PRO A 1 248 ? 34.779 -34.189 48.836 1.00 43.41 248 PRO A CA 1
ATOM 1968 C C . PRO A 1 248 ? 35.436 -35.468 48.291 1.00 43.41 248 PRO A C 1
ATOM 1970 O O . PRO A 1 248 ? 34.759 -36.314 47.707 1.00 43.41 248 PRO A O 1
ATOM 1973 N N . GLY A 1 249 ? 36.756 -35.600 48.444 1.00 43.31 249 GLY A N 1
ATOM 1974 C CA . GLY A 1 249 ? 37.468 -36.850 48.151 1.00 43.31 249 GLY A CA 1
ATOM 1975 C C . GLY A 1 249 ? 37.171 -37.936 49.203 1.00 43.31 249 GLY A C 1
ATOM 1976 O O . GLY A 1 249 ? 36.783 -37.580 50.318 1.00 43.31 249 GLY A O 1
ATOM 1977 N N . PRO A 1 250 ? 37.350 -39.238 48.891 1.00 44.69 250 PRO A N 1
ATOM 1978 C CA . PRO A 1 250 ? 36.901 -40.332 49.757 1.00 44.69 250 PRO A CA 1
ATOM 1979 C C . PRO A 1 250 ? 37.731 -40.558 51.026 1.00 44.69 250 PRO A C 1
ATOM 1981 O O . PRO A 1 250 ? 37.231 -41.218 51.923 1.00 44.69 250 PRO A O 1
ATOM 1984 N N . ASP A 1 251 ? 38.939 -40.001 51.148 1.00 41.53 251 ASP A N 1
ATOM 1985 C CA . ASP A 1 251 ? 39.795 -40.226 52.319 1.00 41.53 251 ASP A CA 1
ATOM 1986 C C . ASP A 1 251 ? 40.339 -38.908 52.877 1.00 41.53 251 ASP A C 1
ATOM 1988 O O . ASP A 1 251 ? 41.066 -38.158 52.221 1.00 41.53 251 ASP A O 1
ATOM 1992 N N . GLY A 1 252 ? 39.949 -38.607 54.116 1.00 45.91 252 GLY A N 1
ATOM 1993 C CA . GLY A 1 252 ? 40.224 -37.362 54.827 1.00 45.91 252 GLY A CA 1
ATOM 1994 C C . GLY A 1 252 ? 41.681 -37.174 55.255 1.00 45.91 252 GLY A C 1
ATOM 1995 O O . GLY A 1 252 ? 41.971 -37.155 56.447 1.00 45.91 252 GLY A O 1
ATOM 1996 N N . SER A 1 253 ? 42.594 -36.933 54.311 1.00 37.78 253 SER A N 1
ATOM 1997 C CA . SER A 1 253 ? 43.927 -36.403 54.624 1.00 37.78 253 SER A CA 1
ATOM 1998 C C . SER A 1 253 ? 44.365 -35.313 53.633 1.00 37.78 253 SER A C 1
ATOM 2000 O O . SER A 1 253 ? 44.504 -35.524 52.432 1.00 37.78 253 SER A O 1
ATOM 2002 N N . ARG A 1 254 ? 44.563 -34.086 54.141 1.00 34.03 254 ARG A N 1
ATOM 2003 C CA . ARG A 1 254 ? 45.148 -32.962 53.387 1.00 34.03 254 ARG A CA 1
ATOM 2004 C C . ARG A 1 254 ? 46.672 -33.056 53.467 1.00 34.03 254 ARG A C 1
ATOM 2006 O O . ARG A 1 254 ? 47.255 -32.621 54.458 1.00 34.03 254 ARG A O 1
ATOM 2013 N N . ALA A 1 255 ? 47.324 -33.561 52.424 1.00 30.52 255 ALA A N 1
ATOM 2014 C CA . ALA A 1 255 ? 48.772 -33.435 52.281 1.00 30.52 255 ALA A CA 1
ATOM 2015 C C . ALA A 1 255 ? 49.136 -32.005 51.830 1.00 30.52 255 ALA A C 1
ATOM 2017 O O . ALA A 1 255 ? 48.792 -31.575 50.729 1.00 30.52 255 ALA A O 1
ATOM 2018 N N . ARG A 1 256 ? 49.819 -31.252 52.704 1.00 32.94 256 ARG A N 1
ATOM 2019 C CA . ARG A 1 256 ? 50.532 -30.013 52.351 1.00 32.94 256 ARG A CA 1
ATOM 2020 C C . ARG A 1 256 ? 51.770 -30.372 51.533 1.00 32.94 256 ARG A C 1
ATOM 2022 O O . ARG A 1 256 ? 52.590 -31.149 52.006 1.00 32.94 256 ARG A O 1
ATOM 2029 N N . VAL A 1 257 ? 51.962 -29.710 50.396 1.00 30.67 257 VAL A N 1
ATOM 2030 C CA . VAL A 1 257 ? 53.290 -29.540 49.796 1.00 30.67 257 VAL A CA 1
ATOM 2031 C C . VAL A 1 257 ? 53.629 -28.056 49.873 1.00 30.67 257 VAL A C 1
ATOM 2033 O O . VAL A 1 257 ? 52.997 -27.233 49.216 1.00 30.67 257 VAL A O 1
ATOM 2036 N N . VAL A 1 258 ? 54.595 -27.720 50.724 1.00 31.30 258 VAL A N 1
ATOM 2037 C CA . VAL A 1 258 ? 55.274 -26.420 50.766 1.00 31.30 258 VAL A CA 1
ATOM 2038 C C . VAL A 1 258 ? 56.736 -26.689 50.420 1.00 31.30 258 VAL A C 1
ATOM 2040 O O . VAL A 1 258 ? 57.319 -27.583 51.030 1.00 31.30 258 VAL A O 1
ATOM 2043 N N . PRO A 1 259 ? 57.338 -25.915 49.506 1.00 31.61 259 PRO A N 1
ATOM 2044 C CA . PRO A 1 259 ? 58.751 -25.589 49.601 1.00 31.61 259 PRO A CA 1
ATOM 2045 C C . PRO A 1 259 ? 58.922 -24.093 49.899 1.00 31.61 259 PRO A C 1
ATOM 2047 O O . PRO A 1 259 ? 58.507 -23.234 49.124 1.00 31.61 259 PRO A O 1
ATOM 2050 N N . ASP A 1 260 ? 59.490 -23.861 51.078 1.00 27.22 260 ASP A N 1
ATOM 2051 C CA . ASP A 1 260 ? 60.388 -22.801 51.539 1.00 27.22 260 ASP A CA 1
ATOM 2052 C C . ASP A 1 260 ? 60.276 -21.352 51.031 1.00 27.22 260 ASP A C 1
ATOM 2054 O O . ASP A 1 260 ? 60.507 -21.004 49.874 1.00 27.22 260 ASP A O 1
ATOM 2058 N N . SER A 1 261 ? 60.041 -20.482 52.018 1.00 30.80 261 SER A N 1
ATOM 2059 C CA . SER A 1 261 ? 60.277 -19.035 52.028 1.00 30.80 261 SER A CA 1
ATOM 2060 C C . SER A 1 261 ? 61.759 -18.667 51.821 1.00 30.80 261 SER A C 1
ATOM 2062 O O . SER A 1 261 ? 62.650 -19.480 52.065 1.00 30.80 261 SER A O 1
ATOM 2064 N N . PRO A 1 262 ? 62.047 -17.369 51.614 1.00 33.09 262 PRO A N 1
ATOM 2065 C CA . PRO A 1 262 ? 62.869 -16.725 52.633 1.00 33.09 262 PRO A CA 1
ATOM 2066 C C . PRO A 1 262 ? 62.219 -15.481 53.245 1.00 33.09 262 PRO A C 1
ATOM 2068 O O . PRO A 1 262 ? 61.364 -14.809 52.672 1.00 33.09 262 PRO A O 1
ATOM 2071 N N . ARG A 1 263 ? 62.641 -15.289 54.491 1.00 27.64 263 ARG A N 1
ATOM 2072 C CA . ARG A 1 263 ? 62.195 -14.387 55.550 1.00 27.64 263 ARG A CA 1
ATOM 2073 C C . ARG A 1 263 ? 62.486 -12.910 55.243 1.00 27.64 263 ARG A C 1
ATOM 2075 O O . ARG A 1 263 ? 63.456 -12.611 54.555 1.00 27.64 263 ARG A O 1
ATOM 2082 N N . ASN A 1 264 ? 61.690 -12.005 55.816 1.00 27.84 264 ASN A N 1
ATOM 2083 C CA . ASN A 1 264 ? 62.142 -11.159 56.933 1.00 27.84 264 ASN A CA 1
ATOM 2084 C C . ASN A 1 264 ? 61.001 -10.264 57.457 1.00 27.84 264 ASN A C 1
ATOM 2086 O O . ASN A 1 264 ? 60.462 -9.424 56.743 1.00 27.84 264 ASN A O 1
ATOM 2090 N N . ASP A 1 265 ? 60.642 -10.545 58.709 1.00 26.23 265 ASP A N 1
ATOM 2091 C CA . ASP A 1 265 ? 60.577 -9.643 59.862 1.00 26.23 265 ASP A CA 1
ATOM 2092 C C . ASP A 1 265 ? 59.658 -8.400 59.860 1.00 26.23 265 ASP A C 1
ATOM 2094 O O . ASP A 1 265 ? 59.851 -7.405 59.168 1.00 26.23 265 ASP A O 1
ATOM 2098 N N . HIS A 1 266 ? 58.663 -8.521 60.751 1.00 24.45 266 HIS A N 1
ATOM 2099 C CA . HIS A 1 266 ? 57.975 -7.551 61.624 1.00 24.45 266 HIS A CA 1
ATOM 2100 C C . HIS A 1 266 ? 58.743 -6.242 61.969 1.00 24.45 266 HIS A C 1
ATOM 2102 O O . HIS A 1 266 ? 59.964 -6.238 61.835 1.00 24.45 266 HIS A O 1
ATOM 2108 N N . PRO A 1 267 ? 58.101 -5.170 62.524 1.00 38.28 267 PRO A N 1
ATOM 2109 C CA . PRO A 1 267 ? 56.946 -5.242 63.442 1.00 38.28 267 PRO A CA 1
ATOM 2110 C C . PRO A 1 267 ? 55.901 -4.085 63.417 1.00 38.28 267 PRO A C 1
ATOM 2112 O O . PRO A 1 267 ? 56.115 -3.058 62.792 1.00 38.28 267 PRO A O 1
ATOM 2115 N N . THR A 1 268 ? 54.780 -4.320 64.139 1.00 26.72 268 THR A N 1
ATOM 2116 C CA . THR A 1 268 ? 53.969 -3.403 65.012 1.00 26.72 268 THR A CA 1
ATOM 2117 C C . THR A 1 268 ? 53.545 -2.008 64.501 1.00 26.72 268 THR A C 1
ATOM 2119 O O . THR A 1 268 ? 54.319 -1.323 63.864 1.00 26.72 268 THR A O 1
ATOM 2122 N N . SER A 1 269 ? 52.383 -1.412 64.793 1.00 25.00 269 SER A N 1
ATOM 2123 C CA . SER A 1 269 ? 51.360 -1.530 65.850 1.00 25.00 269 SER A CA 1
ATOM 2124 C C . SER A 1 269 ? 50.200 -0.558 65.516 1.00 25.00 269 SER A C 1
ATOM 2126 O O . SER A 1 269 ? 50.376 0.355 64.713 1.00 25.00 269 SER A O 1
ATOM 2128 N N . GLY A 1 270 ? 49.052 -0.696 66.197 1.00 25.12 270 GLY A N 1
ATOM 2129 C CA . GLY A 1 270 ? 48.257 0.475 66.605 1.00 25.12 270 GLY A CA 1
ATOM 2130 C C . GLY A 1 270 ? 46.878 0.686 65.964 1.00 25.12 270 GLY A C 1
ATOM 2131 O O . GLY A 1 270 ? 46.738 1.453 65.022 1.00 25.12 270 GLY A O 1
ATOM 2132 N N . ASP A 1 271 ? 45.858 0.044 66.542 1.00 26.56 271 ASP A N 1
ATOM 2133 C CA . ASP A 1 271 ? 44.751 0.717 67.247 1.00 26.56 271 ASP A CA 1
ATOM 2134 C C . ASP A 1 271 ? 43.960 1.875 66.584 1.00 26.56 271 ASP A C 1
ATOM 2136 O O . ASP A 1 271 ? 44.461 2.977 66.407 1.00 26.56 271 ASP A O 1
ATOM 2140 N N . LEU A 1 272 ? 42.645 1.659 66.369 1.00 25.88 272 LEU A N 1
ATOM 2141 C CA . LEU A 1 272 ? 41.517 2.304 67.095 1.00 25.88 272 LEU A CA 1
ATOM 2142 C C . LEU A 1 272 ? 40.211 2.449 66.270 1.00 25.88 272 LEU A C 1
ATOM 2144 O O . LEU A 1 272 ? 40.141 3.134 65.258 1.00 25.88 272 LEU A O 1
ATOM 2148 N N . LYS A 1 273 ? 39.144 1.904 66.879 1.00 26.28 273 LYS A N 1
ATOM 2149 C CA . LYS A 1 273 ? 37.766 2.434 67.038 1.00 26.28 273 LYS A CA 1
ATOM 2150 C C . LYS A 1 273 ? 36.782 2.531 65.847 1.00 26.28 273 LYS A C 1
ATOM 2152 O O . LYS A 1 273 ? 36.834 3.387 64.978 1.00 26.28 273 LYS A O 1
ATOM 2157 N N . SER A 1 274 ? 35.743 1.702 65.993 1.00 24.23 274 SER A N 1
ATOM 2158 C CA . SER A 1 274 ? 34.322 1.808 65.580 1.00 24.23 274 SER A CA 1
ATOM 2159 C C . SER A 1 274 ? 33.569 3.043 66.166 1.00 24.23 274 SER A C 1
ATOM 2161 O O . SER A 1 274 ? 34.223 3.747 66.936 1.00 24.23 274 SER A O 1
ATOM 2163 N N . PRO A 1 275 ? 32.214 3.255 66.063 1.00 49.06 275 PRO A N 1
ATOM 2164 C CA . PRO A 1 275 ? 31.113 2.624 65.275 1.00 49.06 275 PRO A CA 1
ATOM 2165 C C . PRO A 1 275 ? 29.994 3.603 64.738 1.00 49.06 275 PRO A C 1
ATOM 2167 O O . PRO A 1 275 ? 30.025 4.804 64.984 1.00 49.06 275 PRO A O 1
ATOM 2170 N N . LYS A 1 276 ? 28.908 3.002 64.182 1.00 26.84 276 LYS A N 1
ATOM 2171 C CA . LYS A 1 276 ? 27.473 3.437 64.047 1.00 26.84 276 LYS A CA 1
ATOM 2172 C C . LYS A 1 276 ? 27.060 4.042 62.685 1.00 26.84 276 LYS A C 1
ATOM 2174 O O . LYS A 1 276 ? 27.718 4.940 62.199 1.00 26.84 276 LYS A O 1
ATOM 2179 N N . GLY A 1 277 ? 25.947 3.674 62.029 1.00 26.67 277 GLY A N 1
ATOM 2180 C CA . GLY A 1 277 ? 24.878 2.684 62.264 1.00 26.67 277 GLY A CA 1
ATOM 2181 C C . GLY A 1 277 ? 23.592 3.011 61.449 1.00 26.67 277 GLY A C 1
ATOM 2182 O O . GLY A 1 277 ? 23.391 4.171 61.111 1.00 26.67 277 GLY A O 1
ATOM 2183 N N . ARG A 1 278 ? 22.711 1.995 61.248 1.00 31.78 278 ARG A N 1
ATOM 2184 C CA . ARG A 1 278 ? 21.263 1.991 60.825 1.00 31.78 278 ARG A CA 1
ATOM 2185 C C . ARG A 1 278 ? 20.930 2.214 59.329 1.00 31.78 278 ARG A C 1
ATOM 2187 O O . ARG A 1 278 ? 21.496 3.098 58.719 1.00 31.78 278 ARG A O 1
ATOM 2194 N N . THR A 1 279 ? 20.002 1.525 58.630 1.00 31.48 279 THR A N 1
ATOM 2195 C CA . THR A 1 279 ? 18.873 0.553 58.836 1.00 31.48 279 THR A CA 1
ATOM 2196 C C . THR A 1 279 ? 18.477 0.015 57.423 1.00 31.48 279 THR A C 1
ATOM 2198 O O . THR A 1 279 ? 18.857 0.647 56.448 1.00 31.48 279 THR A O 1
ATOM 2201 N N . GLY A 1 280 ? 17.749 -1.078 57.137 1.00 27.02 280 GLY A N 1
ATOM 2202 C CA . GLY A 1 280 ? 17.038 -2.096 57.910 1.00 27.02 280 GLY A CA 1
ATOM 2203 C C . GLY A 1 280 ? 16.312 -3.124 56.996 1.00 27.02 280 GLY A C 1
ATOM 2204 O O . GLY A 1 280 ? 16.011 -2.843 55.841 1.00 27.02 280 GLY A O 1
ATOM 2205 N N . ARG A 1 281 ? 16.053 -4.297 57.602 1.00 27.84 281 ARG A N 1
ATOM 2206 C CA . ARG A 1 281 ? 15.071 -5.393 57.374 1.00 27.84 281 ARG A CA 1
ATOM 2207 C C . ARG A 1 281 ? 14.989 -6.189 56.049 1.00 27.84 281 ARG A C 1
ATOM 2209 O O . ARG A 1 281 ? 14.509 -5.720 55.023 1.00 27.84 281 ARG A O 1
ATOM 2216 N N . LYS A 1 282 ? 15.276 -7.496 56.187 1.00 29.59 282 LYS A N 1
ATOM 2217 C CA . LYS A 1 282 ? 14.721 -8.639 55.432 1.00 29.59 282 LYS A CA 1
ATOM 2218 C C . LYS A 1 282 ? 14.033 -9.604 56.418 1.00 29.59 282 LYS A C 1
ATOM 2220 O O . LYS A 1 282 ? 14.330 -9.567 57.607 1.00 29.59 282 LYS A O 1
ATOM 2225 N N . TRP A 1 283 ? 13.084 -10.371 55.892 1.00 29.11 283 TRP A N 1
ATOM 2226 C CA . TRP A 1 283 ? 12.015 -11.113 56.570 1.00 29.11 283 TRP A CA 1
ATOM 2227 C C . TRP A 1 283 ? 12.522 -12.264 57.468 1.00 29.11 283 TRP A C 1
ATOM 2229 O O . TRP A 1 283 ? 13.628 -12.761 57.259 1.00 29.11 283 TRP A O 1
ATOM 2239 N N . SER A 1 284 ? 11.725 -12.642 58.479 1.00 32.34 284 SER A N 1
ATOM 2240 C CA . SER A 1 284 ? 12.042 -13.610 59.543 1.00 32.34 284 SER A CA 1
ATOM 2241 C C . SER A 1 284 ? 11.743 -15.074 59.184 1.00 32.34 284 SER A C 1
ATOM 2243 O O . SER A 1 284 ? 11.055 -15.387 58.217 1.00 32.34 284 SER A O 1
ATOM 2245 N N . ALA A 1 285 ? 12.315 -15.970 59.991 1.00 36.97 285 ALA A N 1
ATOM 2246 C CA . ALA A 1 285 ? 12.551 -17.389 59.738 1.00 36.97 285 ALA A CA 1
ATOM 2247 C C . ALA A 1 285 ? 11.439 -18.354 60.211 1.00 36.97 285 ALA A C 1
ATOM 2249 O O . ALA A 1 285 ? 11.740 -19.489 60.572 1.00 36.97 285 ALA A O 1
ATOM 2250 N N . GLU A 1 286 ? 10.167 -17.949 60.177 1.00 37.28 286 GLU A N 1
ATOM 2251 C CA . GLU A 1 286 ? 9.039 -18.814 60.592 1.00 37.28 286 GLU A CA 1
ATOM 2252 C C . GLU A 1 286 ? 8.086 -19.221 59.456 1.00 37.28 286 GLU A C 1
ATOM 2254 O O . GLU A 1 286 ? 7.187 -20.024 59.674 1.00 37.28 286 GLU A O 1
ATOM 2259 N N . GLU A 1 287 ? 8.329 -18.799 58.211 1.00 38.97 287 GLU A N 1
ATOM 2260 C CA . GLU A 1 287 ? 7.484 -19.182 57.060 1.00 38.97 287 GLU A CA 1
ATOM 2261 C C . GLU A 1 287 ? 8.082 -20.291 56.170 1.00 38.97 287 GLU A C 1
ATOM 2263 O O . GLU A 1 287 ? 7.491 -20.670 55.162 1.00 38.97 287 GLU A O 1
ATOM 2268 N N . ILE A 1 288 ? 9.235 -20.867 56.532 1.00 39.78 288 ILE A N 1
ATOM 2269 C CA . ILE A 1 288 ? 9.840 -21.993 55.792 1.00 39.78 288 ILE A CA 1
ATOM 2270 C C . ILE A 1 288 ? 10.201 -23.116 56.762 1.00 39.78 288 ILE A C 1
ATOM 2272 O O . ILE A 1 288 ? 11.365 -23.480 56.930 1.00 39.78 288 ILE A O 1
ATOM 2276 N N . LYS A 1 289 ? 9.193 -23.653 57.450 1.00 34.66 289 LYS A N 1
ATOM 2277 C CA . LYS A 1 289 ? 9.346 -24.888 58.226 1.00 34.66 289 LYS A CA 1
ATOM 2278 C C . LYS A 1 289 ? 8.031 -25.648 58.402 1.00 34.66 289 LYS A C 1
ATOM 2280 O O . LYS A 1 289 ? 7.648 -25.980 59.511 1.00 34.66 289 LYS A O 1
ATOM 2285 N N . VAL A 1 290 ? 7.364 -25.987 57.299 1.00 32.94 290 VAL A N 1
ATOM 2286 C CA . VAL A 1 290 ? 6.437 -27.131 57.265 1.00 32.94 290 VAL A CA 1
ATOM 2287 C C . VAL A 1 290 ? 6.614 -27.840 55.921 1.00 32.94 290 VAL A C 1
ATOM 2289 O O . VAL A 1 290 ? 6.645 -27.186 54.884 1.00 32.94 290 VAL A O 1
ATOM 2292 N N . LEU A 1 291 ? 6.707 -29.173 55.972 1.00 28.12 291 LEU A N 1
ATOM 2293 C CA . LEU A 1 291 ? 6.826 -30.143 54.868 1.00 28.12 291 LEU A CA 1
ATOM 2294 C C . LEU A 1 291 ? 8.249 -30.583 54.471 1.00 28.12 291 LEU A C 1
ATOM 2296 O O . LEU A 1 291 ? 8.684 -30.4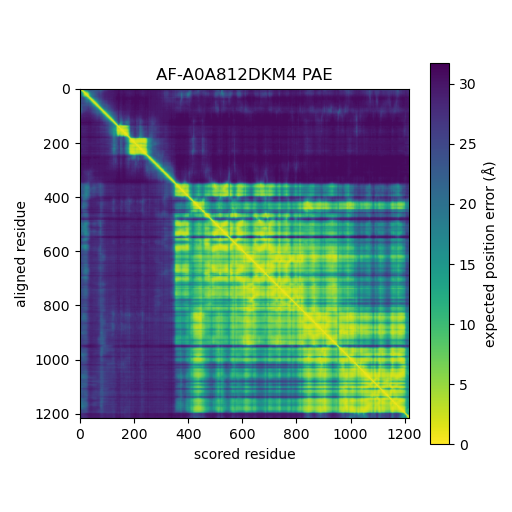48 53.331 1.00 28.12 291 LEU A O 1
ATOM 2300 N N . GLN A 1 292 ? 8.924 -31.259 55.402 1.00 29.62 292 GLN A N 1
ATOM 2301 C CA . GLN A 1 292 ? 9.697 -32.462 55.077 1.00 29.62 292 GLN A CA 1
ATOM 2302 C C . GLN A 1 292 ? 9.308 -33.566 56.058 1.00 29.62 292 GLN A C 1
ATOM 2304 O O . GLN A 1 292 ? 9.518 -33.390 57.252 1.00 29.62 292 GLN A O 1
ATOM 2309 N N . GLN A 1 293 ? 8.766 -34.676 55.549 1.00 32.06 293 GLN A N 1
ATOM 2310 C CA . GLN A 1 293 ? 8.972 -36.040 56.058 1.00 32.06 293 GLN A CA 1
ATOM 2311 C C . GLN A 1 293 ? 8.271 -37.048 55.131 1.00 32.06 293 GLN A C 1
ATOM 2313 O O . GLN A 1 293 ? 7.049 -37.074 55.048 1.00 32.06 293 GLN A O 1
ATOM 2318 N N . ALA A 1 294 ? 9.057 -37.877 54.441 1.00 29.55 294 ALA A N 1
ATOM 2319 C CA . ALA A 1 294 ? 8.663 -39.211 53.982 1.00 29.55 294 ALA A CA 1
ATOM 2320 C C . ALA A 1 294 ? 9.938 -40.037 53.708 1.00 29.55 294 ALA A C 1
ATOM 2322 O O . ALA A 1 294 ? 10.836 -39.526 53.028 1.00 29.55 294 ALA A O 1
ATOM 2323 N N . PRO A 1 295 ? 10.058 -41.272 54.232 1.00 39.53 295 PRO A N 1
ATOM 2324 C CA . PRO A 1 295 ? 11.158 -42.172 53.921 1.00 39.53 295 PRO A CA 1
ATOM 2325 C C . PRO A 1 295 ? 10.845 -43.165 52.782 1.00 39.53 295 PRO A C 1
ATOM 2327 O O . PRO A 1 295 ? 9.699 -43.432 52.437 1.00 39.53 295 PRO A O 1
ATOM 2330 N N . ARG A 1 296 ? 11.973 -43.627 52.234 1.00 30.20 296 ARG A N 1
ATOM 2331 C CA . ARG A 1 296 ? 12.355 -44.695 51.288 1.00 30.20 296 ARG A CA 1
ATOM 2332 C C . ARG A 1 296 ? 11.422 -45.912 51.148 1.00 30.20 296 ARG A C 1
ATOM 2334 O O . ARG A 1 296 ? 10.874 -46.362 52.139 1.00 30.20 296 ARG A O 1
ATOM 2341 N N . ASP A 1 297 ? 11.345 -46.470 49.930 1.00 27.08 297 ASP A N 1
ATOM 2342 C CA . ASP A 1 297 ? 11.976 -47.761 49.569 1.00 27.08 297 ASP A CA 1
ATOM 2343 C C . ASP A 1 297 ? 11.888 -48.057 48.049 1.00 27.08 297 ASP A C 1
ATOM 2345 O O . ASP A 1 297 ? 10.956 -47.639 47.364 1.00 27.08 297 ASP A O 1
ATOM 2349 N N . VAL A 1 298 ? 12.923 -48.724 47.520 1.00 32.91 298 VAL A N 1
ATOM 2350 C CA . VAL A 1 298 ? 13.176 -49.143 46.115 1.00 32.91 298 VAL A CA 1
ATOM 2351 C C . VAL A 1 298 ? 13.452 -50.656 46.146 1.00 32.91 298 VAL A C 1
ATOM 2353 O O . VAL A 1 298 ? 14.028 -51.093 47.142 1.00 32.91 298 VAL A O 1
ATOM 2356 N N . PRO A 1 299 ? 13.014 -51.470 45.160 1.00 41.06 299 PRO A N 1
ATOM 2357 C CA . PRO A 1 299 ? 13.920 -52.057 44.131 1.00 41.06 299 PRO A CA 1
ATOM 2358 C C . PRO A 1 299 ? 13.215 -52.195 42.751 1.00 41.06 299 PRO A C 1
ATOM 2360 O O . PRO A 1 299 ? 12.002 -52.038 42.673 1.00 41.06 299 PRO A O 1
ATOM 2363 N N . ASP A 1 300 ? 13.790 -52.485 41.580 1.00 26.73 300 ASP A N 1
ATOM 2364 C CA . ASP A 1 300 ? 15.129 -52.780 41.048 1.00 26.73 300 ASP A CA 1
ATOM 2365 C C . ASP A 1 300 ? 15.028 -52.563 39.511 1.00 26.73 300 ASP A C 1
ATOM 2367 O O . ASP A 1 300 ? 13.976 -52.785 38.912 1.00 26.73 300 ASP A O 1
ATOM 2371 N N . ALA A 1 301 ? 15.965 -51.841 38.891 1.00 27.88 301 ALA A N 1
ATOM 2372 C CA . ALA A 1 301 ? 17.022 -52.356 38.006 1.00 27.88 301 ALA A CA 1
ATOM 2373 C C . ALA A 1 301 ? 16.555 -53.088 36.722 1.00 27.88 301 ALA A C 1
ATOM 2375 O O . ALA A 1 301 ? 16.061 -54.202 36.772 1.00 27.88 301 ALA A O 1
ATOM 2376 N N . GLU A 1 302 ? 16.815 -52.491 35.548 1.00 26.75 302 GLU A N 1
ATOM 2377 C CA . GLU A 1 302 ? 17.862 -52.996 34.640 1.00 26.75 302 GLU A CA 1
ATOM 2378 C C . GLU A 1 302 ? 18.147 -52.030 33.469 1.00 26.75 302 GLU A C 1
ATOM 2380 O O . GLU A 1 302 ? 17.260 -51.537 32.769 1.00 26.75 302 GLU A O 1
ATOM 2385 N N . LEU A 1 303 ? 19.440 -51.735 33.310 1.00 28.23 303 LEU A N 1
ATOM 2386 C CA . LEU A 1 303 ? 20.077 -50.971 32.236 1.00 28.23 303 LEU A CA 1
ATOM 2387 C C . LEU A 1 303 ? 20.182 -51.826 30.946 1.00 28.23 303 LEU A C 1
ATOM 2389 O O . LEU A 1 303 ? 20.223 -53.046 31.018 1.00 28.23 303 LEU A O 1
ATOM 2393 N N . VAL A 1 304 ? 20.234 -51.262 29.731 1.00 27.89 304 VAL A N 1
ATOM 2394 C CA . VAL A 1 304 ? 21.435 -51.011 28.868 1.00 27.89 304 VAL A CA 1
ATOM 2395 C C . VAL A 1 304 ? 20.951 -51.259 27.390 1.00 27.89 304 VAL A C 1
ATOM 2397 O O . VAL A 1 304 ? 19.990 -52.011 27.235 1.00 27.89 304 VAL A O 1
ATOM 2400 N N . PRO A 1 305 ? 21.564 -50.826 26.252 1.00 36.81 305 PRO A N 1
ATOM 2401 C CA . PRO A 1 305 ? 22.272 -49.597 25.845 1.00 36.81 305 PRO A CA 1
ATOM 2402 C C . PRO A 1 305 ? 21.788 -48.973 24.497 1.00 36.81 305 PRO A C 1
ATOM 2404 O O . PRO A 1 305 ? 21.089 -49.565 23.677 1.00 36.81 305 PRO A O 1
ATOM 2407 N N . LEU A 1 306 ? 22.330 -47.786 24.206 1.00 32.72 306 LEU A N 1
ATOM 2408 C CA . LEU A 1 306 ? 22.540 -47.208 22.866 1.00 32.72 306 LEU A CA 1
ATOM 2409 C C . LEU A 1 306 ? 23.626 -47.960 22.066 1.00 32.72 306 LEU A C 1
ATOM 2411 O O . LEU A 1 306 ? 24.613 -48.341 22.681 1.00 32.72 306 LEU A O 1
ATOM 2415 N N . LEU A 1 307 ? 23.527 -48.028 20.720 1.00 29.03 307 LEU A N 1
ATOM 2416 C CA . LEU A 1 307 ? 24.598 -47.718 19.725 1.00 29.03 307 LEU A CA 1
ATOM 2417 C C . LEU A 1 307 ? 24.145 -47.983 18.248 1.00 29.03 307 LEU A C 1
ATOM 2419 O O . LEU A 1 307 ? 23.021 -48.438 18.049 1.00 29.03 307 LEU A O 1
ATOM 2423 N N . PRO A 1 308 ? 24.889 -47.565 17.186 1.00 39.44 308 PRO A N 1
ATOM 2424 C CA . PRO A 1 308 ? 24.345 -46.722 16.117 1.00 39.44 308 PRO A CA 1
ATOM 2425 C C . PRO A 1 308 ? 24.392 -47.301 14.679 1.00 39.44 308 PRO A C 1
ATOM 2427 O O . PRO A 1 308 ? 25.095 -48.251 14.369 1.00 39.44 308 PRO A O 1
ATOM 2430 N N . GLY A 1 309 ? 23.651 -46.612 13.799 1.00 28.81 309 GLY A N 1
ATOM 2431 C CA . GLY A 1 309 ? 23.597 -46.601 12.324 1.00 28.81 309 GLY A CA 1
ATOM 2432 C C . GLY A 1 309 ? 24.323 -47.633 11.447 1.00 28.81 309 GLY A C 1
ATOM 2433 O O . GLY A 1 309 ? 25.543 -47.701 11.457 1.00 28.81 309 GLY A O 1
ATOM 2434 N N . ARG A 1 310 ? 23.583 -48.198 10.473 1.00 27.41 310 ARG A N 1
ATOM 2435 C CA . ARG A 1 310 ? 23.916 -48.182 9.027 1.00 27.41 310 ARG A CA 1
ATOM 2436 C C . ARG A 1 310 ? 22.812 -48.819 8.154 1.00 27.41 310 ARG A C 1
ATOM 2438 O O . ARG A 1 310 ? 22.203 -49.815 8.515 1.00 27.41 310 ARG A O 1
ATOM 2445 N N . THR A 1 311 ? 22.693 -48.260 6.945 1.00 27.20 311 THR A N 1
ATOM 2446 C CA . THR A 1 311 ? 22.213 -48.848 5.672 1.00 27.20 311 THR A CA 1
ATOM 2447 C C . THR A 1 311 ? 20.721 -49.016 5.347 1.00 27.20 311 THR A C 1
ATOM 2449 O O . THR A 1 311 ? 19.824 -49.038 6.176 1.00 27.20 311 THR A O 1
ATOM 2452 N N . VAL A 1 312 ? 20.514 -48.996 4.032 1.00 30.58 312 VAL A N 1
ATOM 2453 C CA . VAL A 1 312 ? 19.319 -48.760 3.226 1.00 30.58 312 VAL A CA 1
ATOM 2454 C C . VAL A 1 312 ? 18.735 -50.098 2.744 1.00 30.58 312 VAL A C 1
ATOM 2456 O O . VAL A 1 312 ? 19.501 -51.001 2.442 1.00 30.58 312 VAL A O 1
ATOM 2459 N N . GLN A 1 313 ? 17.407 -50.127 2.539 1.00 27.22 313 GLN A N 1
ATOM 2460 C CA . GLN A 1 313 ? 16.611 -51.079 1.729 1.00 27.22 313 GLN A CA 1
ATOM 2461 C C . GLN A 1 313 ? 16.284 -52.483 2.286 1.00 27.22 313 GLN A C 1
ATOM 2463 O O . GLN A 1 313 ? 17.101 -53.140 2.907 1.00 27.22 313 GLN A O 1
ATOM 2468 N N . ALA A 1 314 ? 15.059 -52.922 1.933 1.00 25.47 314 ALA A N 1
ATOM 2469 C CA . ALA A 1 314 ? 14.341 -54.156 2.303 1.00 25.47 314 ALA A CA 1
ATOM 2470 C C . ALA A 1 314 ? 13.857 -54.155 3.773 1.00 25.47 314 ALA A C 1
ATOM 2472 O O . ALA A 1 314 ? 14.605 -53.844 4.677 1.00 25.47 314 ALA A O 1
ATOM 2473 N N . ILE A 1 315 ? 12.595 -54.391 4.140 1.00 27.09 315 ILE A N 1
ATOM 2474 C CA . ILE A 1 315 ? 11.645 -55.416 3.707 1.00 27.09 315 ILE A CA 1
ATOM 2475 C C . ILE A 1 315 ? 10.221 -54.852 3.900 1.00 27.09 315 ILE A C 1
ATOM 2477 O O . ILE A 1 315 ? 9.820 -54.465 4.996 1.00 27.09 315 ILE A O 1
ATOM 2481 N N . ARG A 1 316 ? 9.435 -54.804 2.820 1.00 29.98 316 ARG A N 1
ATOM 2482 C CA . ARG A 1 316 ? 7.978 -54.602 2.839 1.00 29.98 316 ARG A CA 1
ATOM 2483 C C . ARG A 1 316 ? 7.330 -55.922 2.439 1.00 29.98 316 ARG A C 1
ATOM 2485 O O . ARG A 1 316 ? 7.209 -56.155 1.247 1.00 29.98 316 ARG A O 1
ATOM 2492 N N . SER A 1 317 ? 6.893 -56.724 3.409 1.00 29.62 317 SER A N 1
ATOM 2493 C CA . SER A 1 317 ? 5.806 -57.713 3.265 1.00 29.62 317 SER A CA 1
ATOM 2494 C C . SER A 1 317 ? 5.803 -58.676 4.453 1.00 29.62 317 SER A C 1
ATOM 2496 O O . SER A 1 317 ? 6.771 -59.408 4.614 1.00 29.62 317 SER A O 1
ATOM 2498 N N . ARG A 1 318 ? 4.693 -58.700 5.207 1.00 26.25 318 ARG A N 1
ATOM 2499 C CA . ARG A 1 318 ? 4.164 -59.781 6.080 1.00 26.25 318 ARG A CA 1
ATOM 2500 C C . ARG A 1 318 ? 3.736 -59.258 7.451 1.00 26.25 318 ARG A C 1
ATOM 2502 O O . ARG A 1 318 ? 4.506 -59.256 8.398 1.00 26.25 318 ARG A O 1
ATOM 2509 N N . ARG A 1 319 ? 2.458 -58.889 7.554 1.00 27.41 319 ARG A N 1
ATOM 2510 C CA . ARG A 1 319 ? 1.588 -59.269 8.684 1.00 27.41 319 ARG A CA 1
ATOM 2511 C C . ARG A 1 319 ? 0.137 -58.917 8.347 1.00 27.41 319 ARG A C 1
ATOM 2513 O O . ARG A 1 319 ? -0.397 -57.881 8.717 1.00 27.41 319 ARG A O 1
ATOM 2520 N N . ARG A 1 320 ? -0.472 -59.795 7.552 1.00 28.36 320 ARG A N 1
ATOM 2521 C CA . ARG A 1 320 ? -1.916 -60.044 7.501 1.00 28.36 320 ARG A CA 1
ATOM 2522 C C . ARG A 1 320 ? -2.065 -61.549 7.326 1.00 28.36 320 ARG A C 1
ATOM 2524 O O . ARG A 1 320 ? -1.757 -62.032 6.240 1.00 28.36 320 ARG A O 1
ATOM 2531 N N . ARG A 1 321 ? -2.451 -62.240 8.401 1.00 26.27 321 ARG A N 1
ATOM 2532 C CA . ARG A 1 321 ? -3.141 -63.546 8.498 1.00 26.27 321 ARG A CA 1
ATOM 2533 C C . ARG A 1 321 ? -2.825 -64.173 9.859 1.00 26.27 321 ARG A C 1
ATOM 2535 O O . ARG A 1 321 ? -1.710 -64.005 10.341 1.00 26.27 321 ARG A O 1
ATOM 2542 N N . LEU A 1 322 ? -3.813 -64.901 10.385 1.00 24.97 322 LEU A N 1
ATOM 2543 C CA . LEU A 1 322 ? -4.027 -65.342 11.773 1.00 24.97 322 LEU A CA 1
ATOM 2544 C C . LEU A 1 322 ? -4.638 -64.189 12.589 1.00 24.97 322 LEU A C 1
ATOM 2546 O O . LEU A 1 322 ? -3.965 -63.207 12.860 1.00 24.97 322 LEU A O 1
ATOM 2550 N N . VAL A 1 323 ? -5.935 -64.161 12.897 1.00 27.23 323 VAL A N 1
ATOM 2551 C CA . VAL A 1 323 ? -6.808 -65.266 13.314 1.00 27.23 323 VAL A CA 1
ATOM 2552 C C . VAL A 1 323 ? -8.215 -65.077 12.734 1.00 27.23 323 VAL A C 1
ATOM 2554 O O . VAL A 1 323 ? -8.781 -63.988 12.788 1.00 27.23 323 VAL A O 1
ATOM 2557 N N . ALA A 1 324 ? -8.757 -66.155 12.174 1.00 27.69 324 ALA A N 1
ATOM 2558 C CA . ALA A 1 324 ? -10.173 -66.359 11.911 1.00 27.69 324 ALA A CA 1
ATOM 2559 C C . ALA A 1 324 ? -10.596 -67.633 12.660 1.00 27.69 324 ALA A C 1
ATOM 2561 O O . ALA A 1 324 ? -9.764 -68.520 12.834 1.00 27.69 324 ALA A O 1
ATOM 2562 N N . GLN A 1 325 ? -11.893 -67.708 12.979 1.00 28.84 325 GLN A N 1
ATOM 2563 C CA . GLN A 1 325 ? -12.671 -68.858 13.473 1.00 28.84 325 GLN A CA 1
ATOM 2564 C C . GLN A 1 325 ? -12.722 -69.064 14.997 1.00 28.84 325 GLN A C 1
ATOM 2566 O O . GLN A 1 325 ? -11.781 -69.556 15.607 1.00 28.84 325 GLN A O 1
ATOM 2571 N N . ARG A 1 326 ? -13.899 -68.817 15.591 1.00 27.83 326 ARG A N 1
ATOM 2572 C CA . ARG A 1 326 ? -14.918 -69.859 15.837 1.00 27.83 326 ARG A CA 1
ATOM 2573 C C . ARG A 1 326 ? -16.269 -69.224 16.202 1.00 27.83 326 ARG A C 1
ATOM 2575 O O . ARG A 1 326 ? -16.311 -68.159 16.805 1.00 27.83 326 ARG A O 1
ATOM 2582 N N . ALA A 1 327 ? -17.342 -69.869 15.754 1.00 27.73 327 ALA A N 1
ATOM 2583 C CA . ALA A 1 327 ? -18.736 -69.444 15.819 1.00 27.73 327 ALA A CA 1
ATOM 2584 C C . ALA A 1 327 ? -19.584 -70.491 16.570 1.00 27.73 327 ALA A C 1
ATOM 2586 O O . ALA A 1 327 ? -19.366 -71.676 16.334 1.00 27.73 327 ALA A O 1
ATOM 2587 N N . GLY A 1 328 ? -20.552 -70.013 17.375 1.00 27.69 328 GLY A N 1
ATOM 2588 C CA . GLY A 1 328 ? -21.813 -70.655 17.830 1.00 27.69 328 GLY A CA 1
ATOM 2589 C C . GLY A 1 328 ? -21.742 -71.912 18.724 1.00 27.69 328 GLY A C 1
ATOM 2590 O O . GLY A 1 328 ? -20.655 -72.469 18.864 1.00 27.69 328 GLY A O 1
ATOM 2591 N N . PRO A 1 329 ? -22.883 -72.443 19.240 1.00 49.06 329 PRO A N 1
ATOM 2592 C CA . PRO A 1 329 ? -24.263 -71.896 19.299 1.00 49.06 329 PRO A CA 1
ATOM 2593 C C . PRO A 1 329 ? -25.069 -72.216 20.617 1.00 49.06 329 PRO A C 1
ATOM 2595 O O . PRO A 1 329 ? -24.564 -72.889 21.506 1.00 49.06 329 PRO A O 1
ATOM 2598 N N . VAL A 1 330 ? -26.359 -71.806 20.649 1.00 25.47 330 VAL A N 1
ATOM 2599 C CA . VAL A 1 330 ? -27.546 -72.322 21.420 1.00 25.47 330 VAL A CA 1
ATOM 2600 C C . VAL A 1 330 ? -27.900 -71.729 22.821 1.00 25.47 330 VAL A C 1
ATOM 2602 O O . VAL A 1 330 ? -27.074 -71.709 23.724 1.00 25.47 330 VAL A O 1
ATOM 2605 N N . GLY A 1 331 ? -29.163 -71.257 22.974 1.00 25.72 331 GLY A N 1
ATOM 2606 C CA . GLY A 1 331 ? -29.883 -70.884 24.232 1.00 25.72 331 GLY A CA 1
ATOM 2607 C C . GLY A 1 331 ? -30.522 -72.105 24.940 1.00 25.72 331 GLY A C 1
ATOM 2608 O O . GLY A 1 331 ? -29.896 -73.158 24.857 1.00 25.72 331 GLY A O 1
ATOM 2609 N N . PRO A 1 332 ? -31.751 -72.099 25.534 1.00 53.56 332 PRO A N 1
ATOM 2610 C CA . PRO A 1 332 ? -32.713 -71.035 25.927 1.00 53.56 332 PRO A CA 1
ATOM 2611 C C . PRO A 1 332 ? -33.385 -71.241 27.338 1.00 53.56 332 PRO A C 1
ATOM 2613 O O . PRO A 1 332 ? -33.179 -72.277 27.957 1.00 53.56 332 PRO A O 1
ATOM 2616 N N . ALA A 1 333 ? -34.215 -70.288 27.821 1.00 24.45 333 ALA A N 1
ATOM 2617 C CA . ALA A 1 333 ? -35.415 -70.449 28.707 1.00 24.45 333 ALA A CA 1
ATOM 2618 C C . ALA A 1 333 ? -35.940 -69.044 29.143 1.00 24.45 333 ALA A C 1
ATOM 2620 O O . ALA A 1 333 ? -35.170 -68.288 29.725 1.00 24.45 333 ALA A O 1
ATOM 2621 N N . ALA A 1 334 ? -37.084 -68.531 28.641 1.00 27.52 334 ALA A N 1
ATOM 2622 C CA . ALA A 1 334 ? -38.489 -68.675 29.120 1.00 27.52 334 ALA A CA 1
ATOM 2623 C C . ALA A 1 334 ? -38.786 -67.856 30.410 1.00 27.52 334 ALA A C 1
ATOM 2625 O O . ALA A 1 334 ? -38.023 -67.995 31.354 1.00 27.52 334 ALA A O 1
ATOM 2626 N N . GLN A 1 335 ? -39.814 -67.003 30.598 1.00 25.27 335 GLN A N 1
ATOM 2627 C CA . GLN A 1 335 ? -41.061 -66.535 29.928 1.00 25.27 335 GLN A CA 1
ATOM 2628 C C . GLN A 1 335 ? -41.444 -65.182 30.624 1.00 25.27 335 GLN A C 1
ATOM 2630 O O . GLN A 1 335 ? -41.215 -65.076 31.824 1.00 25.27 335 GLN A O 1
ATOM 2635 N N . ALA A 1 336 ? -41.735 -64.057 29.937 1.00 27.45 336 ALA A N 1
ATOM 2636 C CA . ALA A 1 336 ? -43.047 -63.512 29.476 1.00 27.45 336 ALA A CA 1
ATOM 2637 C C . ALA A 1 336 ? -44.074 -63.208 30.612 1.00 27.45 336 ALA A C 1
ATOM 2639 O O . ALA A 1 336 ? -44.074 -63.991 31.559 1.00 27.45 336 ALA A O 1
ATOM 2640 N N . PRO A 1 337 ? -44.962 -62.168 30.555 1.00 35.19 337 PRO A N 1
ATOM 2641 C CA . PRO A 1 337 ? -45.662 -61.693 29.333 1.00 35.19 337 PRO A CA 1
ATOM 2642 C C . PRO A 1 337 ? -45.945 -60.137 29.249 1.00 35.19 337 PRO A C 1
ATOM 2644 O O . PRO A 1 337 ? -45.776 -59.431 30.239 1.00 35.19 337 PRO A O 1
ATOM 2647 N N . THR A 1 338 ? -46.037 -59.532 28.040 1.00 26.45 338 THR A N 1
ATOM 2648 C CA . THR A 1 338 ? -47.261 -59.013 27.321 1.00 26.45 338 THR A CA 1
ATOM 2649 C C . THR A 1 338 ? -47.802 -57.672 27.865 1.00 26.45 338 THR A C 1
ATOM 2651 O O . THR A 1 338 ? -47.942 -57.549 29.071 1.00 26.45 338 THR A O 1
ATOM 2654 N N . ASP A 1 339 ? -48.132 -56.599 27.135 1.00 26.59 339 ASP A N 1
ATOM 2655 C CA . ASP A 1 339 ? -48.373 -56.261 25.718 1.00 26.59 339 ASP A CA 1
ATOM 2656 C C . ASP A 1 339 ? -47.990 -54.766 25.533 1.00 26.59 339 ASP A C 1
ATOM 2658 O O . ASP A 1 339 ? -47.980 -54.016 26.504 1.00 26.59 339 ASP A O 1
ATOM 2662 N N . GLU A 1 340 ? -47.503 -54.304 24.380 1.00 29.06 340 GLU A N 1
ATOM 2663 C CA . GLU A 1 340 ? -48.305 -53.506 23.435 1.00 29.06 340 GLU A CA 1
ATOM 2664 C C . GLU A 1 340 ? -47.613 -53.428 22.057 1.00 29.06 340 GLU A C 1
ATOM 2666 O O . GLU A 1 340 ? -46.392 -53.533 21.915 1.00 29.06 340 GLU A O 1
ATOM 2671 N N . GLU A 1 341 ? -48.451 -53.283 21.037 1.00 28.75 341 GLU A N 1
ATOM 2672 C CA . GLU A 1 341 ? -48.285 -53.677 19.642 1.00 28.75 341 GLU A CA 1
ATOM 2673 C C . GLU A 1 341 ? -47.125 -53.046 18.856 1.00 28.75 341 GLU A C 1
ATOM 2675 O O . GLU A 1 341 ? -46.842 -51.848 18.882 1.00 28.75 341 GLU A O 1
ATOM 2680 N N . GLN A 1 342 ? -46.525 -53.892 18.015 1.00 29.70 342 GLN A N 1
ATOM 2681 C CA . GLN A 1 342 ? -45.752 -53.481 16.854 1.00 29.70 342 GLN A CA 1
ATOM 2682 C C . GLN A 1 342 ? -46.678 -52.864 15.799 1.00 29.70 342 GLN A C 1
ATOM 2684 O O . GLN A 1 342 ? -47.470 -53.569 15.180 1.00 29.70 342 GLN A O 1
ATOM 2689 N N . VAL A 1 343 ? -46.468 -51.588 15.477 1.00 26.75 343 VAL A N 1
ATOM 2690 C CA . VAL A 1 343 ? -46.695 -51.104 14.111 1.00 26.75 343 VAL A CA 1
ATOM 2691 C C . VAL A 1 343 ? -45.352 -51.117 13.395 1.00 26.75 343 VAL A C 1
ATOM 2693 O O . VAL A 1 343 ? -44.498 -50.249 13.571 1.00 26.75 343 VAL A O 1
ATOM 2696 N N . THR A 1 344 ? -45.159 -52.145 12.576 1.00 35.09 344 THR A N 1
ATOM 2697 C CA . THR A 1 344 ? -44.190 -52.146 11.486 1.00 35.09 344 THR A CA 1
ATOM 2698 C C . THR A 1 344 ? -44.548 -51.027 10.510 1.00 35.09 344 THR A C 1
ATOM 2700 O O . THR A 1 344 ? -45.482 -51.164 9.724 1.00 35.09 344 THR A O 1
ATOM 2703 N N . ALA A 1 345 ? -43.801 -49.927 10.541 1.00 28.64 345 ALA A N 1
ATOM 2704 C CA . ALA A 1 345 ? -43.778 -48.961 9.452 1.00 28.64 345 ALA A CA 1
ATOM 2705 C C . ALA A 1 345 ? -42.370 -48.946 8.849 1.00 28.64 345 ALA A C 1
ATOM 2707 O O . ALA A 1 345 ? -41.415 -48.444 9.446 1.00 28.64 345 ALA A O 1
ATOM 2708 N N . GLU A 1 346 ? -42.244 -49.522 7.652 1.00 28.36 346 GLU A N 1
ATOM 2709 C CA . GLU A 1 346 ? -41.181 -49.158 6.720 1.00 28.36 346 GLU A CA 1
ATOM 2710 C C . GLU A 1 346 ? -41.121 -47.623 6.630 1.00 28.36 346 GLU A C 1
ATOM 2712 O O . GLU A 1 346 ? -42.175 -46.985 6.527 1.00 28.36 346 GLU A O 1
ATOM 2717 N N . PRO A 1 347 ? -39.937 -46.985 6.657 1.00 30.23 347 PRO A N 1
ATOM 2718 C CA . PRO A 1 347 ? -39.865 -45.566 6.369 1.00 30.23 347 PRO A CA 1
ATOM 2719 C C . PRO A 1 347 ? -40.222 -45.381 4.892 1.00 30.23 347 PRO A C 1
ATOM 2721 O O . PRO A 1 347 ? -39.372 -45.547 4.014 1.00 30.23 347 PRO A O 1
ATOM 2724 N N . GLN A 1 348 ? -41.484 -45.046 4.611 1.00 27.55 348 GLN A N 1
ATOM 2725 C CA . GLN A 1 348 ? -41.846 -44.495 3.315 1.00 27.55 348 GLN A CA 1
ATOM 2726 C C . GLN A 1 348 ? -40.925 -43.298 3.033 1.00 27.55 348 GLN A C 1
ATOM 2728 O O . GLN A 1 348 ? -40.664 -42.495 3.940 1.00 27.55 348 GLN A O 1
ATOM 2733 N N . PRO A 1 349 ? -40.403 -43.156 1.802 1.00 29.97 349 PRO A N 1
ATOM 2734 C CA . PRO A 1 349 ? -39.700 -41.952 1.415 1.00 29.97 349 PRO A CA 1
ATOM 2735 C C . PRO A 1 349 ? -40.731 -40.827 1.437 1.00 29.97 349 PRO A C 1
ATOM 2737 O O . PRO A 1 349 ? -41.524 -40.682 0.515 1.00 29.97 349 PRO A O 1
ATOM 2740 N N . TYR A 1 350 ? -40.749 -40.047 2.514 1.00 28.81 350 TYR A N 1
ATOM 2741 C CA . TYR A 1 350 ? -41.461 -38.782 2.528 1.00 28.81 350 TYR A CA 1
ATOM 2742 C C . TYR A 1 350 ? -40.826 -37.909 1.440 1.00 28.81 350 TYR A C 1
ATOM 2744 O O . TYR A 1 350 ? -39.734 -37.359 1.622 1.00 28.81 350 TYR A O 1
ATOM 2752 N N . GLU A 1 351 ? -41.471 -37.852 0.274 1.00 35.56 351 GLU A N 1
ATOM 2753 C CA . GLU A 1 351 ? -41.180 -36.893 -0.782 1.00 35.56 351 GLU A CA 1
ATOM 2754 C C . GLU A 1 351 ? -41.439 -35.499 -0.214 1.00 35.56 351 GLU A C 1
ATOM 2756 O O . GLU A 1 351 ? -42.539 -34.955 -0.268 1.00 35.56 351 GLU A O 1
ATOM 2761 N N . ARG A 1 352 ? -40.407 -34.911 0.396 1.00 47.19 352 ARG A N 1
ATOM 2762 C CA . ARG A 1 352 ? -40.432 -33.506 0.779 1.00 47.19 352 ARG A CA 1
ATOM 2763 C C . ARG A 1 352 ? -40.578 -32.701 -0.510 1.00 47.19 352 ARG A C 1
ATOM 2765 O O . ARG A 1 352 ? -39.642 -32.660 -1.309 1.00 47.19 352 ARG A O 1
ATOM 2772 N N . SER A 1 353 ? -41.733 -32.067 -0.706 1.00 52.38 353 SER A N 1
ATOM 2773 C CA . SER A 1 353 ? -41.944 -31.112 -1.794 1.00 52.38 353 SER A CA 1
ATOM 2774 C C . SER A 1 353 ? -40.835 -30.057 -1.752 1.00 52.38 353 SER A C 1
ATOM 2776 O O . SER A 1 353 ? -40.600 -29.459 -0.695 1.00 52.38 353 SER A O 1
ATOM 2778 N N . MET A 1 354 ? -40.131 -29.853 -2.871 1.00 63.38 354 MET A N 1
ATOM 2779 C CA . MET A 1 354 ? -39.097 -28.819 -2.970 1.00 63.38 354 MET A CA 1
ATOM 2780 C C . MET A 1 354 ? -39.702 -27.458 -2.622 1.00 63.38 354 MET A C 1
ATOM 2782 O O . MET A 1 354 ? -40.788 -27.114 -3.084 1.00 63.38 354 MET A O 1
ATOM 2786 N N . THR A 1 355 ? -39.002 -26.679 -1.802 1.00 74.25 355 THR A N 1
ATOM 2787 C CA . THR A 1 355 ? -39.405 -25.298 -1.510 1.00 74.25 355 THR A CA 1
ATOM 2788 C C . THR A 1 355 ? -39.327 -24.446 -2.782 1.00 74.25 355 THR A C 1
ATOM 2790 O O . THR A 1 355 ? -38.516 -24.726 -3.666 1.00 74.25 355 THR A O 1
ATOM 2793 N N . GLU A 1 356 ? -40.099 -23.357 -2.874 1.00 73.00 356 GLU A N 1
ATOM 2794 C CA . GLU A 1 356 ? -40.052 -22.434 -4.029 1.00 73.00 356 GLU A CA 1
ATOM 2795 C C . GLU A 1 356 ? -38.624 -21.949 -4.340 1.00 73.00 356 GLU A C 1
ATOM 2797 O O . GLU A 1 356 ? -38.227 -21.816 -5.499 1.00 73.00 356 GLU A O 1
ATOM 2802 N N . SER A 1 357 ? -37.810 -21.745 -3.299 1.00 74.38 357 SER A N 1
ATOM 2803 C CA . SER A 1 357 ? -36.405 -21.355 -3.439 1.00 74.38 357 SER A CA 1
ATOM 2804 C C . SER A 1 357 ? -35.526 -22.457 -4.047 1.00 74.38 357 SER A C 1
ATOM 2806 O O . SER A 1 357 ? -34.675 -22.181 -4.894 1.00 74.38 357 SER A O 1
ATOM 2808 N N . GLU A 1 358 ? -35.755 -23.717 -3.671 1.00 79.94 358 GLU A N 1
ATOM 2809 C CA . GLU A 1 358 ? -35.056 -24.874 -4.234 1.00 79.94 358 GLU A CA 1
ATOM 2810 C C . GLU A 1 358 ? -35.476 -25.118 -5.684 1.00 79.94 358 GLU A C 1
ATOM 2812 O O . GLU A 1 358 ? -34.621 -25.415 -6.525 1.00 79.94 358 GLU A O 1
ATOM 2817 N N . GLN A 1 359 ? -36.764 -24.933 -5.989 1.00 81.19 359 GLN A N 1
ATOM 2818 C CA . GLN A 1 359 ? -37.294 -25.012 -7.347 1.00 81.19 359 GLN A CA 1
ATOM 2819 C C . GLN A 1 359 ? -36.659 -23.939 -8.240 1.00 81.19 359 GLN A C 1
ATOM 2821 O O . GLN A 1 359 ? -36.099 -24.267 -9.284 1.00 81.19 359 GLN A O 1
ATOM 2826 N N . GLY A 1 360 ? -36.596 -22.684 -7.780 1.00 80.69 360 GLY A N 1
ATOM 2827 C CA . GLY A 1 360 ? -35.947 -21.597 -8.518 1.00 80.69 360 GLY A CA 1
ATOM 2828 C C . GLY A 1 360 ? -34.449 -21.827 -8.776 1.00 80.69 360 GLY A C 1
ATOM 2829 O O . GLY A 1 360 ? -33.938 -21.466 -9.840 1.00 80.69 360 GLY A O 1
ATOM 2830 N N . ILE A 1 361 ? -33.722 -22.460 -7.844 1.00 83.31 361 ILE A N 1
ATOM 2831 C CA . ILE A 1 361 ? -32.323 -22.864 -8.075 1.00 83.31 361 ILE A CA 1
ATOM 2832 C C . ILE A 1 361 ? -32.245 -23.995 -9.108 1.00 83.31 361 ILE A C 1
ATOM 2834 O O . ILE A 1 361 ? -31.376 -23.955 -9.982 1.00 83.31 361 ILE A O 1
ATOM 2838 N N . SER A 1 362 ? -33.130 -24.990 -9.019 1.00 84.00 362 SER A N 1
ATOM 2839 C CA . SER A 1 362 ? -33.206 -26.113 -9.960 1.00 84.00 362 SER A CA 1
ATOM 2840 C C . SER A 1 362 ? -33.476 -25.633 -11.390 1.00 84.00 362 SER A C 1
ATOM 2842 O O . SER A 1 362 ? -32.701 -25.936 -12.300 1.00 84.00 362 SER A O 1
ATOM 2844 N N . ASP A 1 363 ? -34.489 -24.787 -11.578 1.00 84.56 363 ASP A N 1
ATOM 2845 C CA . ASP A 1 363 ? -34.855 -24.212 -12.876 1.00 84.56 363 ASP A CA 1
ATOM 2846 C C . ASP A 1 363 ? -33.695 -23.403 -13.470 1.00 84.56 363 ASP A C 1
ATOM 2848 O O . ASP A 1 363 ? -33.347 -23.532 -14.649 1.00 84.56 363 ASP A O 1
ATOM 2852 N N . TYR A 1 364 ? -33.009 -22.622 -12.631 1.00 86.94 364 TYR A N 1
ATOM 2853 C CA . TYR A 1 364 ? -31.831 -21.869 -13.044 1.00 86.94 364 TYR A CA 1
ATOM 2854 C C . TYR A 1 364 ? -30.649 -22.774 -13.436 1.00 86.94 364 TYR A C 1
ATOM 2856 O O . TYR A 1 364 ? -29.935 -22.472 -14.398 1.00 86.94 364 TYR A O 1
ATOM 2864 N N . LEU A 1 365 ? -30.434 -23.898 -12.738 1.00 86.19 365 LEU A N 1
ATOM 2865 C CA . LEU A 1 365 ? -29.419 -24.889 -13.116 1.00 86.19 365 LEU A CA 1
ATOM 2866 C C . LEU A 1 365 ? -29.707 -25.453 -14.512 1.00 86.19 365 LEU A C 1
ATOM 2868 O O . LEU A 1 365 ? -28.793 -25.467 -15.341 1.00 86.19 365 LEU A O 1
ATOM 2872 N N . TYR A 1 366 ? -30.955 -25.840 -14.798 1.00 86.38 366 TYR A N 1
ATOM 2873 C CA . TYR A 1 366 ? -31.361 -26.307 -16.128 1.00 86.38 366 TYR A CA 1
ATOM 2874 C C . TYR A 1 366 ? -31.212 -25.219 -17.202 1.00 86.38 366 TYR A C 1
ATOM 2876 O O . TYR A 1 366 ? -30.723 -25.511 -18.294 1.00 86.38 366 TYR A O 1
ATOM 2884 N N . GLY A 1 367 ? -31.516 -23.958 -16.877 1.00 83.88 367 GLY A N 1
ATOM 2885 C CA . GLY A 1 367 ? -31.337 -22.812 -17.775 1.00 83.88 367 GLY A CA 1
ATOM 2886 C C . GLY A 1 367 ? -29.875 -22.465 -18.103 1.00 83.88 367 GLY A C 1
ATOM 2887 O O . GLY A 1 367 ? -29.595 -21.943 -19.183 1.00 83.88 367 GLY A O 1
ATOM 2888 N N . ILE A 1 368 ? -28.911 -22.773 -17.223 1.00 86.50 368 ILE A N 1
ATOM 2889 C CA . ILE A 1 368 ? -27.476 -22.561 -17.504 1.00 86.50 368 ILE A CA 1
ATOM 2890 C C . ILE A 1 368 ? -26.879 -23.673 -18.373 1.00 86.50 368 ILE A C 1
ATOM 2892 O O . ILE A 1 368 ? -25.932 -23.396 -19.112 1.00 86.50 368 ILE A O 1
ATOM 2896 N N . LEU A 1 369 ? -27.382 -24.913 -18.304 1.00 85.06 369 LEU A N 1
ATOM 2897 C CA . LEU A 1 369 ? -26.780 -26.063 -19.002 1.00 85.06 369 LEU A CA 1
ATOM 2898 C C . LEU A 1 369 ? -26.434 -25.785 -20.484 1.00 85.06 369 LEU A C 1
ATOM 2900 O O . LEU A 1 369 ? -25.312 -26.118 -20.887 1.00 85.06 369 LEU A O 1
ATOM 2904 N N . PRO A 1 370 ? -27.296 -25.136 -21.300 1.00 85.12 370 PRO A N 1
ATOM 2905 C CA . PRO A 1 370 ? -26.978 -24.820 -22.696 1.00 85.12 370 PRO A CA 1
ATOM 2906 C C . PRO A 1 370 ? -25.767 -23.891 -22.872 1.00 85.12 370 PRO A C 1
ATOM 2908 O O . PRO A 1 370 ? -25.053 -23.997 -23.868 1.00 85.12 370 PRO A O 1
ATOM 2911 N N . ASN A 1 371 ? -25.493 -23.024 -21.893 1.00 84.25 371 ASN A N 1
ATOM 2912 C CA . ASN A 1 371 ? -24.400 -22.047 -21.921 1.00 84.25 371 ASN A CA 1
ATOM 2913 C C . ASN A 1 371 ? -23.035 -22.655 -21.562 1.00 84.25 371 ASN A C 1
ATOM 2915 O O . ASN A 1 371 ? -22.003 -22.001 -21.714 1.00 84.25 371 ASN A O 1
ATOM 2919 N N . ILE A 1 372 ? -22.996 -23.910 -21.103 1.00 83.56 372 ILE A N 1
ATOM 2920 C CA . ILE A 1 372 ? -21.746 -24.632 -20.860 1.00 83.56 372 ILE A CA 1
ATOM 2921 C C . ILE A 1 372 ? -21.124 -25.015 -22.220 1.00 83.56 372 ILE A C 1
ATOM 2923 O O . ILE A 1 372 ? -21.761 -25.757 -22.975 1.00 83.56 372 ILE A O 1
ATOM 2927 N N . PRO A 1 373 ? -19.890 -24.568 -22.548 1.00 78.38 373 PRO A N 1
ATOM 2928 C CA . PRO A 1 373 ? -19.313 -24.749 -23.887 1.00 78.38 373 PRO A CA 1
ATOM 2929 C C . PRO A 1 373 ? -18.979 -26.200 -24.260 1.00 78.38 373 PRO A C 1
ATOM 2931 O O . PRO A 1 373 ? -18.936 -26.534 -25.440 1.00 78.38 373 PRO A O 1
ATOM 2934 N N . ASP A 1 374 ? -18.678 -27.044 -23.271 1.00 81.25 374 ASP A N 1
ATOM 2935 C CA . ASP A 1 374 ? -18.235 -28.424 -23.482 1.00 81.25 374 ASP A CA 1
ATOM 2936 C C . ASP A 1 374 ? -19.427 -29.397 -23.341 1.00 81.25 374 ASP A C 1
ATOM 2938 O O . ASP A 1 374 ? -20.033 -29.456 -22.265 1.00 81.25 374 ASP A O 1
ATOM 2942 N N . PRO A 1 375 ? -19.780 -30.161 -24.395 1.00 81.75 375 PRO A N 1
ATOM 2943 C CA . PRO A 1 375 ? -20.945 -31.046 -24.387 1.00 81.75 375 PRO A CA 1
ATOM 2944 C C . PRO A 1 375 ? -20.801 -32.222 -23.411 1.00 81.75 375 PRO A C 1
ATOM 2946 O O . PRO A 1 375 ? -21.792 -32.646 -22.823 1.00 81.75 375 PRO A O 1
ATOM 2949 N N . VAL A 1 376 ? -19.579 -32.713 -23.167 1.00 81.81 376 VAL A N 1
ATOM 2950 C CA . VAL A 1 376 ? -19.337 -33.802 -22.203 1.00 81.81 376 VAL A CA 1
ATOM 2951 C C . VAL A 1 376 ? -19.546 -33.296 -20.781 1.00 81.81 376 VAL A C 1
ATOM 2953 O O . VAL A 1 376 ? -20.151 -33.969 -19.948 1.00 81.81 376 VAL A O 1
ATOM 2956 N N . VAL A 1 377 ? -19.071 -32.080 -20.504 1.00 80.62 377 VAL A N 1
ATOM 2957 C CA . VAL A 1 377 ? -19.297 -31.417 -19.215 1.00 80.62 377 VAL A CA 1
ATOM 2958 C C . VAL A 1 377 ? -20.778 -31.150 -18.991 1.00 80.62 377 VAL A C 1
ATOM 2960 O O . VAL A 1 377 ? -21.264 -31.355 -17.883 1.00 80.62 377 VAL A O 1
ATOM 2963 N N . ARG A 1 378 ? -21.489 -30.702 -20.028 1.00 84.88 378 ARG A N 1
ATOM 2964 C CA . ARG A 1 378 ? -22.925 -30.423 -19.968 1.00 84.88 378 ARG A CA 1
ATOM 2965 C C . ARG A 1 378 ? -23.724 -31.663 -19.572 1.00 84.88 378 ARG A C 1
ATOM 2967 O O . ARG A 1 378 ? -24.559 -31.574 -18.677 1.00 84.88 378 ARG A O 1
ATOM 2974 N N . GLU A 1 379 ? -23.431 -32.810 -20.178 1.00 83.62 379 GLU A N 1
ATOM 2975 C CA . GLU A 1 379 ? -24.140 -34.056 -19.872 1.00 83.62 379 GLU A CA 1
ATOM 2976 C C . GLU A 1 379 ? -23.883 -34.520 -18.433 1.00 83.62 379 GLU A C 1
ATOM 2978 O O . GLU A 1 379 ? -24.802 -34.873 -17.696 1.00 83.62 379 GLU A O 1
ATOM 2983 N N . LYS A 1 380 ? -22.635 -34.416 -17.971 1.00 82.81 380 LYS A N 1
ATOM 2984 C CA . LYS A 1 380 ? -22.280 -34.728 -16.580 1.00 82.81 380 LYS A CA 1
ATOM 2985 C C . LYS A 1 380 ? -22.888 -33.756 -15.574 1.00 82.81 380 LYS A C 1
ATOM 2987 O O . LYS A 1 380 ? -23.275 -34.167 -14.484 1.00 82.81 380 LYS A O 1
ATOM 2992 N N . ALA A 1 381 ? -22.976 -32.475 -15.926 1.00 83.44 381 ALA A N 1
ATOM 2993 C CA . ALA A 1 381 ? -23.649 -31.469 -15.117 1.00 83.44 381 ALA A CA 1
ATOM 2994 C C . ALA A 1 381 ? -25.145 -31.787 -14.993 1.00 83.44 381 ALA A C 1
ATOM 2996 O O . ALA A 1 381 ? -25.666 -31.757 -13.885 1.00 83.44 381 ALA A O 1
ATOM 2997 N N . LYS A 1 382 ? -25.804 -32.195 -16.085 1.00 85.25 382 LYS A N 1
ATOM 2998 C CA . LYS A 1 382 ? -27.204 -32.644 -16.079 1.00 85.25 382 LYS A CA 1
ATOM 2999 C C . LYS A 1 382 ? -27.412 -33.849 -15.154 1.00 85.25 382 LYS A C 1
ATOM 3001 O O . LYS A 1 382 ? -28.291 -33.815 -14.299 1.00 85.25 382 LYS A O 1
ATOM 3006 N N . GLN A 1 383 ? -26.552 -34.866 -15.248 1.00 83.81 383 GLN A N 1
ATOM 3007 C CA . GLN A 1 383 ? -26.582 -36.035 -14.353 1.00 83.81 383 GLN A CA 1
ATOM 3008 C C . GLN A 1 383 ? -26.380 -35.654 -12.875 1.00 83.81 383 GLN A C 1
ATOM 3010 O O . GLN A 1 383 ? -26.980 -36.254 -11.987 1.00 83.81 383 GLN A O 1
ATOM 3015 N N . ALA A 1 384 ? -25.562 -34.634 -12.598 1.00 83.19 384 ALA A N 1
ATOM 3016 C CA . ALA A 1 384 ? -25.264 -34.188 -11.240 1.00 83.19 384 ALA A CA 1
ATOM 3017 C C . ALA A 1 384 ? -26.445 -33.503 -10.522 1.00 83.19 384 ALA A C 1
ATOM 3019 O O . ALA A 1 384 ? -26.404 -33.402 -9.299 1.00 83.19 384 ALA A O 1
ATOM 3020 N N . ILE A 1 385 ? -27.479 -33.039 -11.236 1.00 82.69 385 ILE A N 1
ATOM 3021 C CA . ILE A 1 385 ? -28.661 -32.390 -10.631 1.00 82.69 385 ILE A CA 1
ATOM 3022 C C . ILE A 1 385 ? -29.533 -33.422 -9.896 1.00 82.69 385 ILE A C 1
ATOM 3024 O O . ILE A 1 385 ? -30.009 -33.157 -8.788 1.00 82.69 385 ILE A O 1
ATOM 3028 N N . GLY A 1 386 ? -29.694 -34.613 -10.487 1.00 76.06 386 GLY A N 1
ATOM 3029 C CA . GLY A 1 386 ? -30.469 -35.724 -9.920 1.00 76.06 386 GLY A CA 1
ATOM 3030 C C . GLY A 1 386 ? -29.702 -36.598 -8.919 1.00 76.06 386 GLY A C 1
ATOM 3031 O O . GLY A 1 386 ? -30.318 -37.350 -8.173 1.00 76.06 386 GLY A O 1
ATOM 3032 N N . ASP A 1 387 ? -28.371 -36.502 -8.866 1.00 78.62 387 ASP A N 1
ATOM 3033 C CA . ASP A 1 387 ? -27.531 -37.307 -7.969 1.00 78.62 387 ASP A CA 1
ATOM 3034 C C . ASP A 1 387 ? -27.308 -36.599 -6.612 1.00 78.62 387 ASP A C 1
ATOM 3036 O O . ASP A 1 387 ? -26.741 -35.500 -6.591 1.00 78.62 387 ASP A O 1
ATOM 3040 N N . PRO A 1 388 ? -27.638 -37.224 -5.462 1.00 71.75 388 PRO A N 1
ATOM 3041 C CA . PRO A 1 388 ? -27.329 -36.688 -4.130 1.00 71.75 388 PRO A CA 1
ATOM 3042 C C . PRO A 1 388 ? -25.839 -36.372 -3.916 1.00 71.75 388 PRO A C 1
ATOM 3044 O O . PRO A 1 388 ? -25.487 -35.464 -3.169 1.00 71.75 388 PRO A O 1
ATOM 3047 N N . ASN A 1 389 ? -24.941 -37.091 -4.598 1.00 72.31 389 ASN A N 1
ATOM 3048 C CA . ASN A 1 389 ? -23.493 -36.869 -4.569 1.00 72.31 389 ASN A CA 1
ATOM 3049 C C . ASN A 1 389 ? -22.965 -36.139 -5.819 1.00 72.31 389 ASN A C 1
ATOM 3051 O O . ASN A 1 389 ? -21.745 -36.079 -6.030 1.00 72.31 389 ASN A O 1
ATOM 3055 N N . GLY A 1 390 ? -23.854 -35.570 -6.639 1.00 74.88 390 GLY A N 1
ATOM 3056 C CA . GLY A 1 390 ? -23.534 -34.968 -7.932 1.00 74.88 390 GLY A CA 1
ATOM 3057 C C . GLY A 1 390 ? -22.488 -33.858 -7.847 1.00 74.88 390 GLY A C 1
ATOM 3058 O O . GLY A 1 390 ? -21.531 -33.852 -8.627 1.00 74.88 390 GLY A O 1
ATOM 3059 N N . PHE A 1 391 ? -22.577 -32.987 -6.833 1.00 81.44 391 PHE A N 1
ATOM 3060 C CA . PHE A 1 391 ? -21.562 -31.956 -6.580 1.00 81.44 391 PHE A CA 1
ATOM 3061 C C . PHE A 1 391 ? -20.168 -32.562 -6.387 1.00 81.44 391 PHE A C 1
ATOM 3063 O O . PHE A 1 391 ? -19.206 -32.135 -7.023 1.00 81.44 391 PHE A O 1
ATOM 3070 N N . SER A 1 392 ? -20.048 -33.586 -5.539 1.00 75.00 392 SER A N 1
ATOM 3071 C CA . SER A 1 392 ? -18.771 -34.224 -5.204 1.00 75.00 392 SER A CA 1
ATOM 3072 C C . SER A 1 392 ? -18.107 -34.857 -6.421 1.00 75.00 392 SER A C 1
ATOM 3074 O O . SER A 1 392 ? -16.891 -34.734 -6.600 1.00 75.00 392 SER A O 1
ATOM 3076 N N . LYS A 1 393 ? -18.891 -35.549 -7.255 1.00 75.06 393 LYS A N 1
ATOM 3077 C CA . LYS A 1 393 ? -18.395 -36.189 -8.479 1.00 75.06 393 LYS A CA 1
ATOM 3078 C C . LYS A 1 393 ? -17.904 -35.136 -9.471 1.00 75.06 393 LYS A C 1
ATOM 3080 O O . LYS A 1 393 ? -16.752 -35.203 -9.903 1.00 75.06 393 LYS A O 1
ATOM 3085 N N . LEU A 1 394 ? -18.727 -34.122 -9.739 1.00 78.56 394 LEU A N 1
ATOM 3086 C CA . LEU A 1 394 ? -18.416 -33.062 -10.695 1.00 78.56 394 LEU A CA 1
ATOM 3087 C C . LEU A 1 394 ? -17.225 -32.205 -10.232 1.00 78.56 394 LEU A C 1
ATOM 3089 O O . LEU A 1 394 ? -16.304 -31.939 -11.001 1.00 78.56 394 LEU A O 1
ATOM 3093 N N . TYR A 1 395 ? -17.174 -31.839 -8.949 1.00 78.56 395 TYR A N 1
ATOM 3094 C CA . TYR A 1 395 ? -16.069 -31.073 -8.373 1.00 78.56 395 TYR A CA 1
ATOM 3095 C C . TYR A 1 395 ? -14.726 -31.809 -8.495 1.00 78.56 395 TYR A C 1
ATOM 3097 O O . TYR A 1 395 ? -13.736 -31.220 -8.929 1.00 78.56 395 TYR A O 1
ATOM 3105 N N . ASN A 1 396 ? -14.670 -33.100 -8.149 1.00 75.31 396 ASN A N 1
ATOM 3106 C CA . ASN A 1 396 ? -13.430 -33.882 -8.239 1.00 75.31 396 ASN A CA 1
ATOM 3107 C C . ASN A 1 396 ? -12.947 -34.078 -9.684 1.00 75.31 396 ASN A C 1
ATOM 3109 O O . ASN A 1 396 ? -11.747 -34.255 -9.903 1.00 75.31 396 ASN A O 1
ATOM 3113 N N . GLU A 1 397 ? -13.856 -34.029 -10.657 1.00 73.88 397 GLU A N 1
ATOM 3114 C CA . GLU A 1 397 ? -13.521 -34.099 -12.075 1.00 73.88 397 GLU A CA 1
ATOM 3115 C C . GLU A 1 397 ? -12.854 -32.810 -12.581 1.00 73.88 397 GLU A C 1
ATOM 3117 O O . GLU A 1 397 ? -11.815 -32.874 -13.241 1.00 73.88 397 GLU A O 1
ATOM 3122 N N . PHE A 1 398 ? -13.391 -31.639 -12.222 1.00 70.56 398 PHE A N 1
ATOM 3123 C CA . PHE A 1 398 ? -12.792 -30.344 -12.581 1.00 70.56 398 PHE A CA 1
ATOM 3124 C C . PHE A 1 398 ? -11.527 -30.021 -11.793 1.00 70.56 398 PHE A C 1
ATOM 3126 O O . PHE A 1 398 ? -10.622 -29.344 -12.293 1.00 70.56 398 PHE A O 1
ATOM 3133 N N . PHE A 1 399 ? -11.454 -30.512 -10.559 1.00 72.62 399 PHE A N 1
ATOM 3134 C CA . PHE A 1 399 ? -10.373 -30.238 -9.626 1.00 72.62 399 PHE A CA 1
ATOM 3135 C C . PHE A 1 399 ? -9.695 -31.538 -9.168 1.00 72.62 399 PHE A C 1
ATOM 3137 O O . PHE A 1 399 ? -9.709 -31.861 -7.976 1.00 72.62 399 PHE A O 1
ATOM 3144 N N . PRO A 1 400 ? -9.049 -32.290 -10.084 1.00 58.88 400 PRO A N 1
ATOM 3145 C CA . PRO A 1 400 ? -8.369 -33.522 -9.723 1.00 58.88 400 PRO A CA 1
ATOM 3146 C C . PRO A 1 400 ? -7.236 -33.221 -8.742 1.00 58.88 400 PRO A C 1
ATOM 3148 O O . PRO A 1 400 ? -6.502 -32.236 -8.883 1.00 58.88 400 PRO A O 1
ATOM 3151 N N . LYS A 1 401 ? -7.078 -34.090 -7.737 1.00 56.47 401 LYS A N 1
ATOM 3152 C CA . LYS A 1 401 ? -6.070 -33.952 -6.676 1.00 56.47 401 LYS A CA 1
ATOM 3153 C C . LYS A 1 401 ? -4.672 -33.843 -7.286 1.00 56.47 401 LYS A C 1
ATOM 3155 O O . LYS A 1 401 ? -4.037 -34.844 -7.617 1.00 56.47 401 LYS A O 1
ATOM 3160 N N . ASN A 1 402 ? -4.147 -32.626 -7.392 1.00 44.91 402 ASN A N 1
ATOM 3161 C CA . ASN A 1 402 ? -2.734 -32.444 -7.673 1.00 44.91 402 ASN A CA 1
ATOM 3162 C C . ASN A 1 402 ? -1.959 -32.978 -6.467 1.00 44.91 402 ASN A C 1
ATOM 3164 O O . ASN A 1 402 ? -2.100 -32.459 -5.360 1.00 44.91 402 ASN A O 1
ATOM 3168 N N . ARG A 1 403 ? -1.123 -34.009 -6.682 1.00 41.84 403 ARG A N 1
ATOM 3169 C CA . ARG A 1 403 ? -0.103 -34.411 -5.704 1.00 41.84 403 ARG A CA 1
ATOM 3170 C C . ARG A 1 403 ? 0.596 -33.145 -5.232 1.00 41.84 403 ARG A C 1
ATOM 3172 O O . ARG A 1 403 ? 1.091 -32.377 -6.060 1.00 41.84 403 ARG A O 1
ATOM 3179 N N . THR A 1 404 ? 0.582 -32.938 -3.919 1.00 37.31 404 THR A N 1
ATOM 3180 C CA . THR A 1 404 ? 1.218 -31.826 -3.220 1.00 37.31 404 THR A CA 1
ATOM 3181 C C . THR A 1 404 ? 2.544 -31.496 -3.890 1.00 37.31 404 THR A C 1
ATOM 3183 O O . THR A 1 404 ? 3.525 -32.234 -3.792 1.00 37.31 404 THR A O 1
ATOM 3186 N N . VAL A 1 405 ? 2.584 -30.375 -4.615 1.00 33.97 405 VAL A N 1
ATOM 3187 C CA . VAL A 1 405 ? 3.853 -29.814 -5.068 1.00 33.97 405 VAL A CA 1
ATOM 3188 C C . VAL A 1 405 ? 4.522 -29.327 -3.798 1.00 33.97 405 VAL A C 1
ATOM 3190 O O . VAL A 1 405 ? 4.242 -28.223 -3.330 1.00 33.97 405 VAL A O 1
ATOM 3193 N N . SER A 1 406 ? 5.355 -30.190 -3.211 1.00 35.00 406 SER A N 1
ATOM 3194 C CA . SER A 1 406 ? 6.246 -29.835 -2.116 1.00 35.00 406 SER A CA 1
ATOM 3195 C C . SER A 1 406 ? 6.898 -28.509 -2.488 1.00 35.00 406 SER A C 1
ATOM 3197 O O . SER A 1 406 ? 7.611 -28.397 -3.495 1.00 35.00 406 SER A O 1
ATOM 3199 N N . ARG A 1 407 ? 6.570 -27.453 -1.735 1.00 40.09 407 ARG A N 1
ATOM 3200 C CA . ARG A 1 407 ? 7.293 -26.192 -1.853 1.00 40.09 407 ARG A CA 1
ATOM 3201 C C . ARG A 1 407 ? 8.748 -26.558 -1.609 1.00 40.09 407 ARG A C 1
ATOM 3203 O O . ARG A 1 407 ? 9.068 -27.040 -0.529 1.00 40.09 407 ARG A O 1
ATOM 3210 N N . ARG A 1 408 ? 9.621 -26.319 -2.595 1.00 33.31 408 ARG A N 1
ATOM 3211 C CA . ARG A 1 408 ? 11.069 -26.383 -2.372 1.00 33.31 408 ARG A CA 1
ATOM 3212 C C . ARG A 1 408 ? 11.361 -25.563 -1.121 1.00 33.31 408 ARG A C 1
ATOM 3214 O O . ARG A 1 408 ? 11.151 -24.342 -1.140 1.00 33.31 408 ARG A O 1
ATOM 3221 N N . ALA A 1 409 ? 11.780 -26.251 -0.060 1.00 36.94 409 ALA A N 1
ATOM 3222 C CA . ALA A 1 409 ? 12.179 -25.633 1.188 1.00 36.94 409 ALA A CA 1
ATOM 3223 C C . ALA A 1 409 ? 13.147 -24.489 0.869 1.00 36.94 409 ALA A C 1
ATOM 3225 O O . ALA A 1 409 ? 13.949 -24.570 -0.072 1.00 36.94 409 ALA A O 1
ATOM 3226 N N . MET A 1 410 ? 13.017 -23.371 1.584 1.00 39.91 410 MET A N 1
ATOM 3227 C CA . MET A 1 410 ? 14.030 -22.327 1.476 1.00 39.91 410 MET A CA 1
ATOM 3228 C C . MET A 1 410 ? 15.399 -22.935 1.792 1.00 39.91 410 MET A C 1
ATOM 3230 O O . MET A 1 410 ? 15.474 -23.791 2.675 1.00 39.91 410 MET A O 1
ATOM 3234 N N . PRO A 1 411 ? 16.464 -22.531 1.075 1.00 40.47 411 PRO A N 1
ATOM 3235 C CA . PRO A 1 411 ? 17.797 -23.033 1.367 1.00 40.47 411 PRO A CA 1
ATOM 3236 C C . PRO A 1 411 ? 18.093 -22.779 2.845 1.00 40.47 411 PRO A C 1
ATOM 3238 O O . PRO A 1 411 ? 17.931 -21.657 3.328 1.00 40.47 411 PRO A O 1
ATOM 3241 N N . ALA A 1 412 ? 18.453 -23.836 3.571 1.00 45.00 412 ALA A N 1
ATOM 3242 C CA . ALA A 1 412 ? 18.801 -23.713 4.973 1.00 45.00 412 ALA A CA 1
ATOM 3243 C C . ALA A 1 412 ? 20.035 -22.812 5.108 1.00 45.00 412 ALA A C 1
ATOM 3245 O O . ALA A 1 412 ? 21.036 -23.005 4.415 1.00 45.00 412 ALA A O 1
ATOM 3246 N N . VAL A 1 413 ? 19.955 -21.813 5.987 1.00 53.16 413 VAL A N 1
ATOM 3247 C CA . VAL A 1 413 ? 21.139 -21.077 6.432 1.00 53.16 413 VAL A CA 1
ATOM 3248 C C . VAL A 1 413 ? 21.999 -22.069 7.217 1.00 53.16 413 VAL A C 1
ATOM 3250 O O . VAL A 1 413 ? 21.512 -22.673 8.170 1.00 53.16 413 VAL A O 1
ATOM 3253 N N . LYS A 1 414 ? 23.245 -22.294 6.780 1.00 54.66 414 LYS A N 1
ATOM 3254 C CA . LYS A 1 414 ? 24.188 -23.186 7.474 1.00 54.66 414 LYS A CA 1
ATOM 3255 C C . LYS A 1 414 ? 24.498 -22.598 8.852 1.00 54.66 414 LYS A C 1
ATOM 3257 O O . LYS A 1 414 ? 25.041 -21.503 8.905 1.00 54.66 414 LYS A O 1
ATOM 3262 N N . VAL A 1 415 ? 24.160 -23.304 9.930 1.00 52.69 415 VAL A N 1
ATOM 3263 C CA . VAL A 1 415 ? 24.468 -22.910 11.317 1.00 52.69 415 VAL A CA 1
ATOM 3264 C C . VAL A 1 415 ? 25.988 -23.017 11.555 1.00 52.69 415 VAL A C 1
ATOM 3266 O O . VAL A 1 415 ? 26.634 -23.883 10.973 1.00 52.69 415 VAL A O 1
ATOM 3269 N N . GLY A 1 416 ? 26.580 -22.123 12.364 1.00 58.41 416 GLY A N 1
ATOM 3270 C CA . GLY A 1 416 ? 27.997 -22.213 12.778 1.00 58.41 416 GLY A CA 1
ATOM 3271 C C . GLY A 1 416 ? 29.032 -21.365 12.013 1.00 58.41 416 GLY A C 1
ATOM 3272 O O . GLY A 1 416 ? 30.233 -21.500 12.244 1.00 58.41 416 GLY A O 1
ATOM 3273 N N . VAL A 1 417 ? 28.627 -20.456 11.117 1.00 60.50 417 VAL A N 1
ATOM 3274 C CA . VAL A 1 417 ? 29.578 -19.598 10.381 1.00 60.50 417 VAL A CA 1
ATOM 3275 C C . VAL A 1 417 ? 30.112 -18.455 11.262 1.00 60.50 417 VAL A C 1
ATOM 3277 O O . VAL A 1 417 ? 29.406 -17.478 11.499 1.00 60.50 417 VAL A O 1
ATOM 3280 N N . LYS A 1 418 ? 31.388 -18.525 11.684 1.00 61.44 418 LYS A N 1
ATOM 3281 C CA . LYS A 1 418 ? 32.039 -17.495 12.532 1.00 61.44 418 LYS A CA 1
ATOM 3282 C C . LYS A 1 418 ? 32.482 -16.217 11.787 1.00 61.44 418 LYS A C 1
ATOM 3284 O O . LYS A 1 418 ? 32.649 -15.166 12.397 1.00 61.44 418 LYS A O 1
ATOM 3289 N N . ARG A 1 419 ? 32.707 -16.262 10.463 1.00 75.62 419 ARG A N 1
ATOM 3290 C CA . ARG A 1 419 ? 33.264 -15.118 9.699 1.00 75.62 419 ARG A CA 1
ATOM 3291 C C . ARG A 1 419 ? 32.173 -14.137 9.231 1.00 75.62 419 ARG A C 1
ATOM 3293 O O . ARG A 1 419 ? 31.345 -14.492 8.390 1.00 75.62 419 ARG A O 1
ATOM 3300 N N . ARG A 1 420 ? 32.258 -12.859 9.640 1.00 73.56 420 ARG A N 1
ATOM 3301 C CA . ARG A 1 420 ? 31.322 -11.765 9.257 1.00 73.56 420 ARG A CA 1
ATOM 3302 C C . ARG A 1 420 ? 31.073 -11.635 7.745 1.00 73.56 420 ARG A C 1
ATOM 3304 O O . ARG A 1 420 ? 29.953 -11.356 7.320 1.00 73.56 420 ARG A O 1
ATOM 3311 N N . ARG A 1 421 ? 32.101 -11.837 6.906 1.00 75.56 421 ARG A N 1
ATOM 3312 C CA . ARG A 1 421 ? 31.972 -11.770 5.432 1.00 75.56 421 ARG A CA 1
ATOM 3313 C C . ARG A 1 421 ? 31.071 -12.881 4.887 1.00 75.56 421 ARG A C 1
ATOM 3315 O O . ARG A 1 421 ? 30.243 -12.616 4.020 1.00 75.56 421 ARG A O 1
ATOM 3322 N N . ALA A 1 422 ? 31.199 -14.093 5.424 1.00 74.75 422 ALA A N 1
ATOM 3323 C CA . ALA A 1 422 ? 30.388 -15.237 5.021 1.00 74.75 422 ALA A CA 1
ATOM 3324 C C . ALA A 1 422 ? 28.933 -15.090 5.500 1.00 74.75 422 ALA A C 1
ATOM 3326 O O . ALA A 1 422 ? 28.015 -15.300 4.713 1.00 74.75 422 ALA A O 1
ATOM 3327 N N . GLN A 1 423 ? 28.714 -14.604 6.728 1.00 75.50 423 GLN A N 1
ATOM 3328 C CA . GLN A 1 423 ? 27.374 -14.264 7.228 1.00 75.50 423 GLN A CA 1
ATOM 3329 C C . GLN A 1 423 ? 26.680 -13.221 6.332 1.00 75.50 423 GLN A C 1
ATOM 3331 O O . GLN A 1 423 ? 25.552 -13.429 5.890 1.00 75.50 423 GLN A O 1
ATOM 3336 N N . ARG A 1 424 ? 27.377 -12.132 5.967 1.00 77.44 424 ARG A N 1
ATOM 3337 C CA . ARG A 1 424 ? 26.849 -11.121 5.031 1.00 77.44 424 ARG A CA 1
ATOM 3338 C C . ARG A 1 424 ? 26.524 -11.694 3.651 1.00 77.44 424 ARG A C 1
ATOM 3340 O O . ARG A 1 424 ? 25.511 -11.309 3.073 1.00 77.44 424 ARG A O 1
ATOM 3347 N N . ALA A 1 425 ? 27.350 -12.598 3.124 1.00 78.44 425 ALA A N 1
ATOM 3348 C CA . ALA A 1 425 ? 27.100 -13.247 1.837 1.00 78.44 425 ALA A CA 1
ATOM 3349 C C . ALA A 1 425 ? 25.850 -14.142 1.874 1.00 78.44 425 ALA A C 1
ATOM 3351 O O . ALA A 1 425 ? 25.056 -14.128 0.933 1.00 78.44 425 ALA A O 1
ATOM 3352 N N . ILE A 1 426 ? 25.635 -14.865 2.978 1.00 77.00 426 ILE A N 1
ATOM 3353 C CA . ILE A 1 426 ? 24.429 -15.670 3.204 1.00 77.00 426 ILE A CA 1
ATOM 3354 C C . ILE A 1 426 ? 23.189 -14.774 3.249 1.00 77.00 426 ILE A C 1
ATOM 3356 O O . ILE A 1 426 ? 22.236 -15.027 2.513 1.00 77.00 426 ILE A O 1
ATOM 3360 N N . ILE A 1 427 ? 23.221 -13.700 4.047 1.00 78.31 427 ILE A N 1
ATOM 3361 C CA . ILE A 1 427 ? 22.117 -12.732 4.150 1.00 78.31 427 ILE A CA 1
ATOM 3362 C C . ILE A 1 427 ? 21.820 -12.118 2.780 1.00 78.31 427 ILE A C 1
ATOM 3364 O O . ILE A 1 427 ? 20.665 -12.046 2.365 1.00 78.31 427 ILE A O 1
ATOM 3368 N N . TYR A 1 428 ? 22.857 -11.719 2.038 1.00 82.62 428 TYR A N 1
ATOM 3369 C CA . TYR A 1 428 ? 22.701 -11.186 0.689 1.00 82.62 428 TYR A CA 1
ATOM 3370 C C . TYR A 1 428 ? 22.020 -12.197 -0.237 1.00 82.62 428 TYR A C 1
ATOM 3372 O O . TYR A 1 428 ? 21.012 -11.872 -0.859 1.00 82.62 428 TYR A O 1
ATOM 3380 N N . ASN A 1 429 ? 22.520 -13.434 -0.309 1.00 80.19 429 ASN A N 1
ATOM 3381 C CA . ASN A 1 429 ? 21.955 -14.475 -1.169 1.00 80.19 429 ASN A CA 1
ATOM 3382 C C . ASN A 1 429 ? 20.494 -14.781 -0.789 1.00 80.19 429 ASN A C 1
ATOM 3384 O O . ASN A 1 429 ? 19.619 -14.854 -1.654 1.00 80.19 429 ASN A O 1
ATOM 3388 N N . PHE A 1 430 ? 20.206 -14.853 0.511 1.00 79.38 430 PHE A N 1
ATOM 3389 C CA . PHE A 1 430 ? 18.856 -14.999 1.042 1.00 79.38 430 PHE A CA 1
ATOM 3390 C C . PHE A 1 430 ? 17.928 -13.865 0.579 1.00 79.38 430 PHE A C 1
ATOM 3392 O O . PHE A 1 430 ? 16.890 -14.135 -0.030 1.00 79.38 430 PHE A O 1
ATOM 3399 N N . LEU A 1 431 ? 18.328 -12.604 0.771 1.00 82.12 431 LEU A N 1
ATOM 3400 C CA . LEU A 1 431 ? 17.553 -11.434 0.349 1.00 82.12 431 LEU A CA 1
ATOM 3401 C C . LEU A 1 431 ? 17.389 -11.356 -1.174 1.00 82.12 431 LEU A C 1
ATOM 3403 O O . LEU A 1 431 ? 16.313 -11.004 -1.651 1.00 82.12 431 LEU A O 1
ATOM 3407 N N . GLN A 1 432 ? 18.407 -11.721 -1.960 1.00 83.62 432 GLN A N 1
ATOM 3408 C CA . GLN A 1 432 ? 18.302 -11.757 -3.422 1.00 83.62 432 GLN A CA 1
ATOM 3409 C C . GLN A 1 432 ? 17.339 -12.852 -3.899 1.00 83.62 432 GLN A C 1
ATOM 3411 O O . GLN A 1 432 ? 16.542 -12.620 -4.811 1.00 83.62 432 GLN A O 1
ATOM 3416 N N . ASN A 1 433 ? 17.363 -14.034 -3.279 1.00 78.44 433 ASN A N 1
ATOM 3417 C CA . ASN A 1 433 ? 16.422 -15.111 -3.591 1.00 78.44 433 ASN A CA 1
ATOM 3418 C C . ASN A 1 433 ? 14.990 -14.751 -3.193 1.00 78.44 433 ASN A C 1
ATOM 3420 O O . ASN A 1 433 ? 14.061 -15.027 -3.953 1.00 78.44 433 ASN A O 1
ATOM 3424 N N . LEU A 1 434 ? 14.813 -14.097 -2.043 1.00 76.75 434 LEU A N 1
ATOM 3425 C CA . LEU A 1 434 ? 13.534 -13.527 -1.635 1.00 76.75 434 LEU A CA 1
ATOM 3426 C C . LEU A 1 434 ? 13.058 -12.471 -2.630 1.00 76.75 434 LEU A C 1
ATOM 3428 O O . LEU A 1 434 ? 11.936 -12.572 -3.106 1.00 76.75 434 LEU A O 1
ATOM 3432 N N . HIS A 1 435 ? 13.911 -11.524 -3.029 1.00 79.19 435 HIS A N 1
ATOM 3433 C CA . HIS A 1 435 ? 13.542 -10.471 -3.977 1.00 79.19 435 HIS A CA 1
ATOM 3434 C C . HIS A 1 435 ? 13.086 -11.053 -5.322 1.00 79.19 435 HIS A C 1
ATOM 3436 O O . HIS A 1 435 ? 12.138 -10.553 -5.926 1.00 79.19 435 HIS A O 1
ATOM 3442 N N . LYS A 1 436 ? 13.749 -12.113 -5.808 1.00 76.56 436 LYS A N 1
ATOM 3443 C CA . LYS A 1 436 ? 13.352 -12.823 -7.038 1.00 76.56 436 LYS A CA 1
ATOM 3444 C C . LYS A 1 436 ? 11.964 -13.465 -6.928 1.00 76.56 436 LYS A C 1
ATOM 3446 O O . LYS A 1 436 ? 11.301 -13.621 -7.949 1.00 76.56 436 LYS A O 1
ATOM 3451 N N . ARG A 1 437 ? 11.538 -13.856 -5.722 1.00 73.75 437 ARG A N 1
ATOM 3452 C CA . ARG A 1 437 ? 10.214 -14.441 -5.452 1.00 73.75 437 ARG A CA 1
ATOM 3453 C C . ARG A 1 437 ? 9.161 -13.357 -5.210 1.00 73.75 437 ARG A C 1
ATOM 3455 O O . ARG A 1 437 ? 8.137 -13.345 -5.884 1.00 73.75 437 ARG A O 1
ATOM 3462 N N . SER A 1 438 ? 9.416 -12.463 -4.259 1.00 77.12 438 SER A N 1
ATOM 3463 C CA . SER A 1 438 ? 8.511 -11.402 -3.818 1.00 77.12 438 SER A CA 1
ATOM 3464 C C . SER A 1 438 ? 9.290 -10.204 -3.239 1.00 77.12 438 SER A C 1
ATOM 3466 O O . SER A 1 438 ? 9.822 -10.275 -2.129 1.00 77.12 438 SER A O 1
ATOM 3468 N N . PRO A 1 439 ? 9.299 -9.043 -3.926 1.00 80.25 439 PRO A N 1
ATOM 3469 C CA . PRO A 1 439 ? 9.857 -7.802 -3.379 1.00 80.25 439 PRO A CA 1
ATOM 3470 C C . PRO A 1 439 ? 9.186 -7.349 -2.071 1.00 80.25 439 PRO A C 1
ATOM 3472 O O . PRO A 1 439 ? 9.848 -6.780 -1.209 1.00 80.25 439 PRO A O 1
ATOM 3475 N N . LYS A 1 440 ? 7.890 -7.649 -1.900 1.00 81.94 440 LYS A N 1
ATOM 3476 C CA . LYS A 1 440 ? 7.123 -7.352 -0.680 1.00 81.94 440 LYS A CA 1
ATOM 3477 C C . LYS A 1 440 ? 7.705 -8.049 0.551 1.00 81.94 440 LYS A C 1
ATOM 3479 O O . LYS A 1 440 ? 7.968 -7.389 1.545 1.00 81.94 440 LYS A O 1
ATOM 3484 N N . SER A 1 441 ? 7.994 -9.346 0.452 1.00 77.38 441 SER A N 1
ATOM 3485 C CA . SER A 1 441 ? 8.535 -10.114 1.580 1.00 77.38 441 SER A CA 1
ATOM 3486 C C . SER A 1 441 ? 9.938 -9.655 1.978 1.00 77.38 441 SER A C 1
ATOM 3488 O O . SER A 1 441 ? 10.303 -9.733 3.143 1.00 77.38 441 SER A O 1
ATOM 3490 N N . VAL A 1 442 ? 10.725 -9.141 1.024 1.00 82.50 442 VAL A N 1
ATOM 3491 C CA . VAL A 1 442 ? 12.001 -8.477 1.334 1.00 82.50 442 VAL A CA 1
ATOM 3492 C C . VAL A 1 442 ? 11.768 -7.202 2.129 1.00 82.50 442 VAL A C 1
ATOM 3494 O O . VAL A 1 442 ? 12.455 -6.986 3.119 1.00 82.50 442 VAL A O 1
ATOM 3497 N N . ALA A 1 443 ? 10.821 -6.361 1.706 1.00 84.19 443 ALA A N 1
ATOM 3498 C CA . ALA A 1 443 ? 10.511 -5.120 2.406 1.00 84.19 443 ALA A CA 1
ATOM 3499 C C . ALA A 1 443 ? 10.027 -5.384 3.838 1.00 84.19 443 ALA A C 1
ATOM 3501 O O . ALA A 1 443 ? 10.553 -4.773 4.759 1.00 84.19 443 ALA A O 1
ATOM 3502 N N . GLU A 1 444 ? 9.104 -6.329 4.028 1.00 79.19 444 GLU A N 1
ATOM 3503 C CA . GLU A 1 444 ? 8.628 -6.752 5.354 1.00 79.19 444 GLU A CA 1
ATOM 3504 C C . GLU A 1 444 ? 9.798 -7.223 6.223 1.00 79.19 444 GLU A C 1
ATOM 3506 O O . GLU A 1 444 ? 10.032 -6.683 7.296 1.00 79.19 444 GLU A O 1
ATOM 3511 N N . ARG A 1 445 ? 10.644 -8.125 5.712 1.00 77.75 445 ARG A N 1
ATOM 3512 C CA . ARG A 1 445 ? 11.802 -8.625 6.466 1.00 77.75 445 ARG A CA 1
ATOM 3513 C C . ARG A 1 445 ? 12.809 -7.530 6.833 1.00 77.75 445 ARG A C 1
ATOM 3515 O O . ARG A 1 445 ? 13.403 -7.584 7.899 1.00 77.75 445 ARG A O 1
ATOM 3522 N N . VAL A 1 446 ? 13.037 -6.565 5.941 1.00 84.19 446 VAL A N 1
ATOM 3523 C CA . VAL A 1 446 ? 14.009 -5.478 6.149 1.00 84.19 446 VAL A CA 1
ATOM 3524 C C . VAL A 1 446 ? 13.503 -4.419 7.117 1.00 84.19 446 VAL A C 1
ATOM 3526 O O . VAL A 1 446 ? 14.304 -3.813 7.827 1.00 84.19 446 VAL A O 1
ATOM 3529 N N . LEU A 1 447 ? 12.200 -4.156 7.106 1.00 83.81 447 LEU A N 1
ATOM 3530 C CA . LEU A 1 447 ? 11.606 -3.083 7.889 1.00 83.81 447 LEU A CA 1
ATOM 3531 C C . LEU A 1 447 ? 11.103 -3.579 9.254 1.00 83.81 447 LEU A C 1
ATOM 3533 O O . LEU A 1 447 ? 11.273 -2.853 10.232 1.00 83.81 447 LEU A O 1
ATOM 3537 N N . ASP A 1 448 ? 10.559 -4.799 9.326 1.00 72.56 448 ASP A N 1
ATOM 3538 C CA . ASP A 1 448 ? 9.880 -5.349 10.515 1.00 72.56 448 ASP A CA 1
ATOM 3539 C C . ASP A 1 448 ? 10.753 -6.278 11.360 1.00 72.56 448 ASP A C 1
ATOM 3541 O O . ASP A 1 448 ? 10.389 -6.600 12.485 1.00 72.56 448 ASP A O 1
ATOM 3545 N N . SER A 1 449 ? 11.867 -6.785 10.828 1.00 64.75 449 SER A N 1
ATOM 3546 C CA . SER A 1 449 ? 12.657 -7.805 11.517 1.00 64.75 449 SER A CA 1
ATOM 3547 C C . SER A 1 449 ? 14.114 -7.426 11.696 1.00 64.75 449 SER A C 1
ATOM 3549 O O . SER A 1 449 ? 14.707 -6.755 10.848 1.00 64.75 449 SER A O 1
ATOM 3551 N N . ASP A 1 450 ? 14.720 -7.945 12.764 1.00 61.56 450 ASP A N 1
ATOM 3552 C CA . ASP A 1 450 ? 16.169 -7.941 12.872 1.00 61.56 450 ASP A CA 1
ATOM 3553 C C . ASP A 1 450 ? 16.764 -8.899 11.825 1.00 61.56 450 ASP A C 1
ATOM 3555 O O . ASP A 1 450 ? 16.537 -10.110 11.830 1.00 61.56 450 ASP A O 1
ATOM 3559 N N . LEU A 1 451 ? 17.491 -8.318 10.872 1.00 64.94 451 LEU A N 1
ATOM 3560 C CA . LEU A 1 451 ? 18.201 -9.023 9.803 1.00 64.94 451 LEU A CA 1
ATOM 3561 C C . LEU A 1 451 ? 19.596 -9.492 10.241 1.00 64.94 451 LEU A C 1
ATOM 3563 O O . LEU A 1 451 ? 20.435 -9.808 9.388 1.00 64.94 451 LEU A O 1
ATOM 3567 N N . SER A 1 452 ? 19.868 -9.508 11.547 1.00 64.19 452 SER A N 1
ATOM 3568 C CA . SER A 1 452 ? 21.052 -10.150 12.102 1.00 64.19 452 SER A CA 1
ATOM 3569 C C . SER A 1 452 ? 21.108 -11.627 11.696 1.00 64.19 452 SER A C 1
ATOM 3571 O O . SER A 1 452 ? 20.095 -12.284 11.428 1.00 64.19 452 SER A O 1
ATOM 3573 N N . TYR A 1 453 ? 22.329 -12.151 11.584 1.00 59.78 453 TYR A N 1
ATOM 3574 C CA . TYR A 1 453 ? 22.524 -13.568 11.295 1.00 59.78 453 TYR A CA 1
ATOM 3575 C C . TYR A 1 453 ? 21.913 -14.416 12.421 1.00 59.78 453 TYR A C 1
ATOM 3577 O O . TYR A 1 453 ? 21.254 -15.412 12.134 1.00 59.78 453 TYR A O 1
ATOM 3585 N N . GLU A 1 454 ? 22.044 -13.963 13.672 1.00 56.81 454 GLU A N 1
ATOM 3586 C CA . GLU A 1 454 ? 21.390 -14.556 14.835 1.00 56.81 454 GLU A CA 1
ATOM 3587 C C . GLU A 1 454 ? 19.858 -14.505 14.716 1.00 56.81 454 GLU A C 1
ATOM 3589 O O . GLU A 1 454 ? 19.218 -15.533 14.897 1.00 56.81 454 GLU A O 1
ATOM 3594 N N . GLY A 1 455 ? 19.255 -13.380 14.309 1.00 60.34 455 GLY A N 1
ATOM 3595 C CA . GLY A 1 455 ? 17.800 -13.241 14.133 1.00 60.34 455 GLY A CA 1
ATOM 3596 C C . GLY A 1 455 ? 17.204 -14.103 13.009 1.00 60.34 455 GLY A C 1
ATOM 3597 O O . GLY A 1 455 ? 16.078 -14.592 13.119 1.00 60.34 455 GLY A O 1
ATOM 3598 N N . LEU A 1 456 ? 17.961 -14.356 11.935 1.00 60.91 456 LEU A N 1
ATOM 3599 C CA . LEU A 1 456 ? 17.575 -15.298 10.871 1.00 60.91 456 LEU A CA 1
ATOM 3600 C C . LEU A 1 456 ? 17.634 -16.767 11.323 1.00 60.91 456 LEU A C 1
ATOM 3602 O O . LEU A 1 456 ? 16.912 -17.599 10.770 1.00 60.91 456 LEU A O 1
ATOM 3606 N N . VAL A 1 457 ? 18.488 -17.084 12.298 1.00 55.84 457 VAL A N 1
ATOM 3607 C CA . VAL A 1 457 ? 18.601 -18.420 12.904 1.00 55.84 457 VAL A CA 1
ATOM 3608 C C . VAL A 1 457 ? 17.568 -18.595 14.027 1.00 55.84 457 VAL A C 1
ATOM 3610 O O . VAL A 1 457 ? 16.910 -19.630 14.074 1.00 55.84 457 VAL A O 1
ATOM 3613 N N . ALA A 1 458 ? 17.353 -17.570 14.856 1.00 51.41 458 ALA A N 1
ATOM 3614 C CA . ALA A 1 458 ? 16.428 -17.560 15.990 1.00 51.41 458 ALA A CA 1
ATOM 3615 C C . ALA A 1 458 ? 14.947 -17.572 15.582 1.00 51.41 458 ALA A C 1
ATOM 3617 O O . ALA A 1 458 ? 14.119 -18.108 16.304 1.00 51.41 458 ALA A O 1
ATOM 3618 N N . GLU A 1 459 ? 14.575 -17.070 14.399 1.00 52.44 459 GLU A N 1
ATOM 3619 C CA . GLU A 1 459 ? 13.190 -17.194 13.910 1.00 52.44 459 GLU A CA 1
ATOM 3620 C C . GLU A 1 459 ? 12.727 -18.632 13.643 1.00 52.44 459 GLU A C 1
ATOM 3622 O O . GLU A 1 459 ? 11.543 -18.859 13.406 1.00 52.44 459 GLU A O 1
ATOM 3627 N N . ARG A 1 460 ? 13.643 -19.602 13.694 1.00 53.41 460 ARG A N 1
ATOM 3628 C CA . ARG A 1 460 ? 13.323 -21.033 13.690 1.00 53.41 460 ARG A CA 1
ATOM 3629 C C . ARG A 1 460 ? 13.076 -21.606 15.092 1.00 53.41 460 ARG A C 1
ATOM 3631 O O . ARG A 1 460 ? 12.952 -22.818 15.199 1.00 53.41 460 ARG A O 1
ATOM 3638 N N . ALA A 1 461 ? 13.033 -20.777 16.140 1.00 50.66 461 ALA A N 1
ATOM 3639 C CA . ALA A 1 461 ? 12.890 -21.242 17.520 1.00 50.66 461 ALA A CA 1
ATOM 3640 C C . ALA A 1 461 ? 11.504 -21.824 17.845 1.00 50.66 461 ALA A C 1
ATOM 3642 O O . ALA A 1 461 ? 11.422 -22.668 18.726 1.00 50.66 461 ALA A O 1
ATOM 3643 N N . PHE A 1 462 ? 10.438 -21.429 17.137 1.00 59.84 462 PHE A N 1
ATOM 3644 C CA . PHE A 1 462 ? 9.107 -22.011 17.341 1.00 59.84 462 PHE A CA 1
ATOM 3645 C C . PHE A 1 462 ? 8.850 -23.119 16.321 1.00 59.84 462 PHE A C 1
ATOM 3647 O O . PHE A 1 462 ? 8.777 -22.859 15.115 1.00 59.84 462 PHE A O 1
ATOM 3654 N N . SER A 1 463 ? 8.727 -24.353 16.805 1.00 69.94 463 SER A N 1
ATOM 3655 C CA . SER A 1 463 ? 8.333 -25.498 15.987 1.00 69.94 463 SER A CA 1
ATOM 3656 C C . SER A 1 463 ? 6.822 -25.483 15.703 1.00 69.94 463 SER A C 1
ATOM 3658 O O . SER A 1 463 ? 6.047 -24.850 16.424 1.00 69.94 463 SER A O 1
ATOM 3660 N N . ASP A 1 464 ? 6.373 -26.195 14.661 1.00 74.88 464 ASP A N 1
ATOM 3661 C CA . ASP A 1 464 ? 4.932 -26.400 14.427 1.00 74.88 464 ASP A CA 1
ATOM 3662 C C . ASP A 1 464 ? 4.267 -27.071 15.654 1.00 74.88 464 ASP A C 1
ATOM 3664 O O . ASP A 1 464 ? 3.113 -26.777 15.964 1.00 74.88 464 ASP A O 1
ATOM 3668 N N . GLU A 1 465 ? 5.015 -27.897 16.397 1.00 76.25 465 GLU A N 1
ATOM 3669 C CA . GLU A 1 465 ? 4.580 -28.545 17.642 1.00 76.25 465 GLU A CA 1
ATOM 3670 C C . GLU A 1 465 ? 4.356 -27.539 18.782 1.00 76.25 465 GLU A C 1
ATOM 3672 O O . GLU A 1 465 ? 3.364 -27.643 19.506 1.00 76.25 465 GLU A O 1
ATOM 3677 N N . ASP A 1 466 ? 5.197 -26.506 18.905 1.00 78.81 466 ASP A N 1
ATOM 3678 C CA . ASP A 1 466 ? 5.004 -25.437 19.894 1.00 78.81 466 ASP A CA 1
ATOM 3679 C C . ASP A 1 466 ? 3.724 -24.641 19.633 1.00 78.81 466 ASP A C 1
ATOM 3681 O O . ASP A 1 466 ? 2.960 -24.350 20.561 1.00 78.81 466 ASP A O 1
ATOM 3685 N N . PHE A 1 467 ? 3.462 -24.320 18.362 1.00 82.62 467 PHE A N 1
ATOM 3686 C CA . PHE A 1 467 ? 2.225 -23.654 17.963 1.00 82.62 467 PHE A CA 1
ATOM 3687 C C . PHE A 1 467 ? 1.007 -24.532 18.233 1.00 82.62 467 PHE A C 1
ATOM 3689 O O . PHE A 1 467 ? 0.028 -24.045 18.800 1.00 82.62 467 PHE A O 1
ATOM 3696 N N . LEU A 1 468 ? 1.070 -25.814 17.866 1.00 82.31 468 LEU A N 1
ATOM 3697 C CA . LEU A 1 468 ? 0.012 -26.786 18.131 1.00 82.31 468 LEU A CA 1
ATOM 3698 C C . LEU A 1 468 ? -0.301 -26.870 19.626 1.00 82.31 468 LEU A C 1
ATOM 3700 O O . LEU A 1 468 ? -1.455 -26.694 20.009 1.00 82.31 468 LEU A O 1
ATOM 3704 N N . ARG A 1 469 ? 0.716 -27.049 20.474 1.00 83.12 469 ARG A N 1
ATOM 3705 C CA . ARG A 1 469 ? 0.562 -27.166 21.932 1.00 83.12 469 ARG A CA 1
ATOM 3706 C C . ARG A 1 469 ? -0.169 -25.970 22.546 1.00 83.12 469 ARG A C 1
ATOM 3708 O O . ARG A 1 469 ? -1.023 -26.151 23.407 1.00 83.12 469 ARG A O 1
ATOM 3715 N N . LYS A 1 470 ? 0.148 -24.748 22.107 1.00 84.06 470 LYS A N 1
ATOM 3716 C CA . LYS A 1 470 ? -0.416 -23.509 22.672 1.00 84.06 470 LYS A CA 1
ATOM 3717 C C . LYS A 1 470 ? -1.773 -23.123 22.076 1.00 84.06 470 LYS A C 1
ATOM 3719 O O . LYS A 1 470 ? -2.616 -22.588 22.793 1.00 84.06 470 LYS A O 1
ATOM 3724 N N . TRP A 1 471 ? -1.994 -23.360 20.782 1.00 82.62 471 TRP A N 1
ATOM 3725 C CA . TRP A 1 471 ? -3.214 -22.930 20.087 1.00 82.62 471 TRP A CA 1
ATOM 3726 C C . TRP A 1 471 ? -4.320 -23.981 20.050 1.00 82.62 471 TRP A C 1
ATOM 3728 O O . TRP A 1 471 ? -5.489 -23.606 20.001 1.00 82.62 471 TRP A O 1
ATOM 3738 N N . LYS A 1 472 ? -3.993 -25.276 20.113 1.00 83.31 472 LYS A N 1
ATOM 3739 C CA . LYS A 1 472 ? -4.998 -26.347 20.100 1.00 83.31 472 LYS A CA 1
ATOM 3740 C C . LYS A 1 472 ? -6.051 -26.192 21.214 1.00 83.31 472 LYS A C 1
ATOM 3742 O O . LYS A 1 472 ? -7.230 -26.218 20.869 1.00 83.31 472 LYS A O 1
ATOM 3747 N N . PRO A 1 473 ? -5.692 -25.895 22.484 1.00 83.06 473 PRO A N 1
ATOM 3748 C CA . PRO A 1 473 ? -6.691 -25.666 23.532 1.00 83.06 473 PRO A CA 1
ATOM 3749 C C . PRO A 1 473 ? -7.609 -24.469 23.253 1.00 83.06 473 PRO A C 1
ATOM 3751 O O . PRO A 1 473 ? -8.764 -24.470 23.655 1.00 83.06 473 PRO A O 1
ATOM 3754 N N . VAL A 1 474 ? -7.113 -23.443 22.550 1.00 79.56 474 VAL A N 1
ATOM 3755 C CA . VAL A 1 474 ? -7.906 -22.257 22.187 1.00 79.56 474 VAL A CA 1
ATOM 3756 C C . VAL A 1 474 ? -8.954 -22.613 21.132 1.00 79.56 474 VAL A C 1
ATOM 3758 O O . VAL A 1 474 ? -10.089 -22.162 21.234 1.00 79.56 474 VAL A O 1
ATOM 3761 N N . PHE A 1 475 ? -8.586 -23.431 20.141 1.00 79.56 475 PHE A N 1
ATOM 3762 C CA . PHE A 1 475 ? -9.488 -23.839 19.062 1.00 79.56 475 PHE A CA 1
ATOM 3763 C C . PHE A 1 475 ? -10.500 -24.917 19.473 1.00 79.56 475 PHE A C 1
ATOM 3765 O O . PHE A 1 475 ? -11.574 -24.983 18.884 1.00 79.56 475 PHE A O 1
ATOM 3772 N N . GLU A 1 476 ? -10.164 -25.774 20.440 1.00 76.44 476 GLU A N 1
ATOM 3773 C CA . GLU A 1 476 ? -11.001 -26.916 20.844 1.00 76.44 476 GLU A CA 1
ATOM 3774 C C . GLU A 1 476 ? -11.848 -26.657 22.101 1.00 76.44 476 GLU A C 1
ATOM 3776 O O . GLU A 1 476 ? -12.659 -27.509 22.460 1.00 76.44 476 GLU A O 1
ATOM 3781 N N . ARG A 1 477 ? -11.697 -25.502 22.768 1.00 71.50 477 ARG A N 1
ATOM 3782 C CA . ARG A 1 477 ? -12.490 -25.161 23.961 1.00 71.50 477 ARG A CA 1
ATOM 3783 C C . ARG A 1 477 ? -13.989 -25.171 23.606 1.00 71.50 477 ARG A C 1
ATOM 3785 O O . ARG A 1 477 ? -14.388 -24.401 22.734 1.00 71.50 477 ARG A O 1
ATOM 3792 N N . PRO A 1 478 ? -14.845 -25.961 24.273 1.00 64.31 478 PRO A N 1
ATOM 3793 C CA . PRO A 1 478 ? -16.288 -25.888 24.053 1.00 64.31 478 PRO A CA 1
ATOM 3794 C C . PRO A 1 478 ? -16.817 -24.507 24.467 1.00 64.31 478 PRO A C 1
ATOM 3796 O O . PRO A 1 478 ? -16.315 -23.902 25.417 1.00 64.31 478 PRO A O 1
ATOM 3799 N N . CYS A 1 479 ? -17.766 -23.954 23.713 1.00 63.72 479 CYS A N 1
ATOM 3800 C CA . CYS A 1 479 ? -18.495 -22.735 24.065 1.00 63.72 479 CYS A CA 1
ATOM 3801 C C . CYS A 1 479 ? -19.977 -23.057 24.015 1.00 63.72 479 CYS A C 1
ATOM 3803 O O . CYS A 1 479 ? -20.477 -23.392 22.945 1.00 63.72 479 CYS A O 1
ATOM 3805 N N . TYR A 1 480 ? -20.654 -22.938 25.147 1.00 59.09 480 TYR A N 1
ATOM 3806 C CA . TYR A 1 480 ? -22.105 -22.974 25.194 1.00 59.09 480 TYR A CA 1
ATOM 3807 C C . TYR A 1 480 ? -22.542 -21.525 25.365 1.00 59.09 480 TYR A C 1
ATOM 3809 O O . TYR A 1 480 ? -22.077 -20.842 26.275 1.00 59.09 480 TYR A O 1
ATOM 3817 N N . ALA A 1 481 ? -23.281 -21.020 24.385 1.00 59.19 481 ALA A N 1
ATOM 3818 C CA . ALA A 1 481 ? -23.902 -19.710 24.456 1.00 59.19 481 ALA A CA 1
ATOM 3819 C C . ALA A 1 481 ? -25.374 -19.936 24.793 1.00 59.19 481 ALA A C 1
ATOM 3821 O O . ALA A 1 481 ? -26.032 -20.704 24.090 1.00 59.19 481 ALA A O 1
ATOM 3822 N N . ASP A 1 482 ? -25.874 -19.258 25.821 1.00 54.28 482 ASP A N 1
ATOM 3823 C CA . ASP A 1 482 ? -27.293 -19.266 26.179 1.00 54.28 482 ASP A CA 1
ATOM 3824 C C . ASP A 1 482 ? -28.061 -18.369 25.206 1.00 54.28 482 ASP A C 1
ATOM 3826 O O . ASP A 1 482 ? -28.373 -17.211 25.481 1.00 54.28 482 ASP A O 1
ATOM 3830 N N . LEU A 1 483 ? -28.295 -18.889 24.004 1.00 54.81 483 LEU A N 1
ATOM 3831 C CA . LEU A 1 483 ? -29.193 -18.300 23.020 1.00 54.81 483 LEU A CA 1
ATOM 3832 C C . LEU A 1 483 ? -30.037 -19.420 22.408 1.00 54.81 483 LEU A C 1
ATOM 3834 O O . LEU A 1 483 ? -29.854 -19.793 21.250 1.00 54.81 483 LEU A O 1
ATOM 3838 N N . ALA A 1 484 ? -30.971 -19.949 23.201 1.00 42.00 484 ALA A N 1
ATOM 3839 C CA . ALA A 1 484 ? -32.164 -20.580 22.652 1.00 42.00 484 ALA A CA 1
ATOM 3840 C C . ALA A 1 484 ? -32.965 -19.484 21.928 1.00 42.00 484 ALA A C 1
ATOM 3842 O O . ALA A 1 484 ? -33.248 -18.432 22.498 1.00 42.00 484 ALA A O 1
ATOM 3843 N N . GLY A 1 485 ? -33.210 -19.659 20.632 1.00 51.03 485 GLY A N 1
ATOM 3844 C CA . GLY A 1 485 ? -34.034 -18.739 19.857 1.00 51.03 485 GLY A CA 1
ATOM 3845 C C . GLY A 1 485 ? -35.468 -19.238 19.820 1.00 51.03 485 GLY A C 1
ATOM 3846 O O . GLY A 1 485 ? -35.753 -20.146 19.044 1.00 51.03 485 GLY A O 1
ATOM 3847 N N . ASP A 1 486 ? -36.342 -18.612 20.604 1.00 55.12 486 ASP A N 1
ATOM 3848 C CA . ASP A 1 486 ? -37.787 -18.679 20.406 1.00 55.12 486 ASP A CA 1
ATOM 3849 C C . ASP A 1 486 ? -38.148 -17.750 19.230 1.00 55.12 486 ASP A C 1
ATOM 3851 O O . ASP A 1 486 ? -37.973 -16.534 19.288 1.00 55.12 486 ASP A O 1
ATOM 3855 N N . HIS A 1 487 ? -38.598 -18.373 18.138 1.00 59.31 487 HIS A N 1
ATOM 3856 C CA . HIS A 1 487 ? -39.157 -17.819 16.894 1.00 59.31 487 HIS A CA 1
ATOM 3857 C C . HIS A 1 487 ? -38.187 -17.249 15.819 1.00 59.31 487 HIS A C 1
ATOM 3859 O O . HIS A 1 487 ? -37.422 -16.312 16.067 1.00 59.31 487 HIS A O 1
ATOM 3865 N N . PRO A 1 488 ? -38.222 -17.790 14.578 1.00 70.12 488 PRO A N 1
ATOM 3866 C CA . PRO A 1 488 ? -37.524 -17.213 13.429 1.00 70.12 488 PRO A CA 1
ATOM 3867 C C . PRO A 1 488 ? -38.191 -15.905 12.977 1.00 70.12 488 PRO A C 1
ATOM 3869 O O . PRO A 1 488 ? -39.414 -15.778 13.003 1.00 70.12 488 PRO A O 1
ATOM 3872 N N . GLY A 1 489 ? -37.382 -14.935 12.544 1.00 73.31 489 GLY A N 1
ATOM 3873 C CA . GLY A 1 489 ? -37.885 -13.701 11.931 1.00 73.31 489 GLY A CA 1
ATOM 3874 C C . GLY A 1 489 ? -38.445 -13.925 10.519 1.00 73.31 489 GLY A C 1
ATOM 3875 O O . GLY A 1 489 ? -38.344 -15.032 9.984 1.00 73.31 489 GLY A O 1
ATOM 3876 N N . PRO A 1 490 ? -39.013 -12.883 9.885 1.00 80.50 490 PRO A N 1
ATOM 3877 C CA . PRO A 1 490 ? -39.587 -12.987 8.544 1.00 80.50 490 PRO A CA 1
ATOM 3878 C C . PRO A 1 490 ? -38.538 -13.459 7.519 1.00 80.50 490 PRO A C 1
ATOM 3880 O O . PRO A 1 490 ? -37.412 -12.955 7.532 1.00 80.50 490 PRO A O 1
ATOM 3883 N N . PRO A 1 491 ? -38.873 -14.413 6.628 1.00 79.12 491 PRO A N 1
ATOM 3884 C CA . PRO A 1 491 ? -37.893 -15.064 5.765 1.00 79.12 491 PRO A CA 1
ATOM 3885 C C . PRO A 1 491 ? -37.332 -14.120 4.692 1.00 79.12 491 PRO A C 1
ATOM 3887 O O . PRO A 1 491 ? -38.060 -13.529 3.896 1.00 79.12 491 PRO A O 1
ATOM 3890 N N . LEU A 1 492 ? -36.004 -14.035 4.617 1.00 84.75 492 LEU A N 1
ATOM 3891 C CA . LEU A 1 492 ? -35.261 -13.254 3.627 1.00 84.75 492 LEU A CA 1
ATOM 3892 C C . LEU A 1 492 ? -35.009 -14.078 2.359 1.00 84.75 492 LEU A C 1
ATOM 3894 O O . LEU A 1 492 ? -33.876 -14.470 2.060 1.00 84.75 492 LEU A O 1
ATOM 3898 N N . ASN A 1 493 ? -36.075 -14.348 1.605 1.00 80.69 493 ASN A N 1
ATOM 3899 C CA . ASN A 1 493 ? -36.047 -15.230 0.430 1.00 80.69 493 ASN A CA 1
ATOM 3900 C C . ASN A 1 493 ? -35.030 -14.800 -0.646 1.00 80.69 493 ASN A C 1
ATOM 3902 O O . ASN A 1 493 ? -34.465 -15.648 -1.339 1.00 80.69 493 ASN A O 1
ATOM 3906 N N . GLU A 1 494 ? -34.709 -13.507 -0.736 1.00 83.00 494 GLU A N 1
ATOM 3907 C CA . GLU A 1 494 ? -33.687 -12.972 -1.648 1.00 83.00 494 GLU A CA 1
ATOM 3908 C C . GLU A 1 494 ? -32.302 -13.617 -1.457 1.00 83.00 494 GLU A C 1
ATOM 3910 O O . GLU A 1 494 ? -31.549 -13.789 -2.420 1.00 83.00 494 GLU A O 1
ATOM 3915 N N . LEU A 1 495 ? -31.963 -14.028 -0.228 1.00 84.88 495 LEU A N 1
ATOM 3916 C CA . LEU A 1 495 ? -30.690 -14.690 0.072 1.00 84.88 495 LEU A CA 1
ATOM 3917 C C . LEU A 1 495 ? -30.592 -16.084 -0.561 1.00 84.88 495 LEU A C 1
ATOM 3919 O O . LEU A 1 495 ? -29.488 -16.511 -0.922 1.00 84.88 495 LEU A O 1
ATOM 3923 N N . ALA A 1 496 ? -31.730 -16.765 -0.722 1.00 83.62 496 ALA A N 1
ATOM 3924 C CA . ALA A 1 496 ? -31.834 -18.091 -1.324 1.00 83.62 496 ALA A CA 1
ATOM 3925 C C . ALA A 1 496 ? -31.954 -18.061 -2.858 1.00 83.62 496 ALA A C 1
ATOM 3927 O O . ALA A 1 496 ? -31.925 -19.114 -3.490 1.00 83.62 496 ALA A O 1
ATOM 3928 N N . ALA A 1 497 ? -32.023 -16.880 -3.483 1.00 87.62 497 ALA A N 1
ATOM 3929 C CA . ALA A 1 497 ? -32.082 -16.762 -4.938 1.00 87.62 497 ALA A CA 1
ATOM 3930 C C . ALA A 1 497 ? -30.848 -17.393 -5.628 1.00 87.62 497 ALA A C 1
ATOM 3932 O O . ALA A 1 497 ? -29.737 -17.347 -5.086 1.00 87.62 497 ALA A O 1
ATOM 3933 N N . PRO A 1 498 ? -30.963 -17.920 -6.859 1.00 89.25 498 PRO A N 1
ATOM 3934 C CA . PRO A 1 498 ? -29.836 -18.528 -7.567 1.00 89.25 498 PRO A CA 1
ATOM 3935 C C . PRO A 1 498 ? -28.659 -17.559 -7.774 1.00 89.25 498 PRO A C 1
ATOM 3937 O O . PRO A 1 498 ? -28.833 -16.368 -8.042 1.00 89.25 498 PRO A O 1
ATOM 3940 N N . ILE A 1 499 ? -27.427 -18.058 -7.644 1.00 91.50 499 ILE A N 1
ATOM 3941 C CA . ILE A 1 499 ? -26.182 -17.318 -7.912 1.00 91.50 499 ILE A CA 1
ATOM 3942 C C . ILE A 1 499 ? -26.033 -17.078 -9.406 1.00 91.50 499 ILE A C 1
ATOM 3944 O O . ILE A 1 499 ? -25.965 -18.028 -10.188 1.00 91.50 499 ILE A O 1
ATOM 3948 N N . LYS A 1 500 ? -25.922 -15.804 -9.801 1.00 92.25 500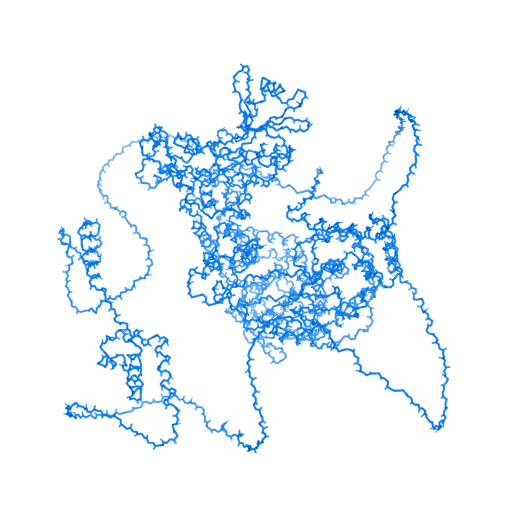 LYS A N 1
ATOM 3949 C CA . LYS A 1 500 ? -25.833 -15.412 -11.207 1.00 92.25 500 LYS A CA 1
ATOM 3950 C C . LYS A 1 500 ? -24.399 -15.518 -11.728 1.00 92.25 500 LYS A C 1
ATOM 3952 O O . LYS A 1 500 ? -23.424 -15.369 -10.989 1.00 92.25 500 LYS A O 1
ATOM 3957 N N . VAL A 1 501 ? -24.248 -15.740 -13.037 1.00 91.19 501 VAL A N 1
ATOM 3958 C CA . VAL A 1 501 ? -22.924 -15.780 -13.699 1.00 91.19 501 VAL A CA 1
ATOM 3959 C C . VAL A 1 501 ? -22.195 -14.438 -13.552 1.00 91.19 501 VAL A C 1
ATOM 3961 O O . VAL A 1 501 ? -20.988 -14.409 -13.302 1.00 91.19 501 VAL A O 1
ATOM 3964 N N . ALA A 1 502 ? -22.937 -13.327 -13.631 1.00 90.69 502 ALA A N 1
ATOM 3965 C CA . ALA A 1 502 ? -22.404 -11.977 -13.461 1.00 90.69 502 ALA A CA 1
ATOM 3966 C C . ALA A 1 502 ? -21.751 -11.765 -12.081 1.00 90.69 502 ALA A C 1
ATOM 3968 O O . ALA A 1 502 ? -20.647 -11.218 -12.014 1.00 90.69 502 ALA A O 1
ATOM 3969 N N . ASP A 1 503 ? -22.370 -12.266 -11.005 1.00 90.44 503 ASP A N 1
ATOM 3970 C CA . ASP A 1 503 ? -21.866 -12.141 -9.628 1.00 90.44 503 ASP A CA 1
ATOM 3971 C C . ASP A 1 503 ? -20.493 -12.814 -9.490 1.00 90.44 503 ASP A C 1
ATOM 3973 O O . ASP A 1 503 ? -19.518 -12.232 -9.001 1.00 90.44 503 ASP A O 1
ATOM 3977 N N . VAL A 1 504 ? -20.390 -14.047 -9.994 1.00 91.88 504 VAL A N 1
ATOM 3978 C CA . VAL A 1 504 ? -19.158 -14.843 -9.940 1.00 91.88 504 VAL A CA 1
ATOM 3979 C C . VAL A 1 504 ? -18.072 -14.225 -10.822 1.00 91.88 504 VAL A C 1
ATOM 3981 O O . VAL A 1 504 ? -16.917 -14.110 -10.393 1.00 91.88 504 VAL A O 1
ATOM 3984 N N . ALA A 1 505 ? -18.426 -13.768 -12.027 1.00 91.19 505 ALA A N 1
ATOM 3985 C CA . ALA A 1 505 ? -17.501 -13.101 -12.939 1.00 91.19 505 ALA A CA 1
ATOM 3986 C C . ALA A 1 505 ? -16.908 -11.826 -12.316 1.00 91.19 505 ALA A C 1
ATOM 3988 O O . ALA A 1 505 ? -15.686 -11.636 -12.340 1.00 91.19 505 ALA A O 1
ATOM 3989 N N . ALA A 1 506 ? -17.746 -10.988 -11.696 1.00 90.31 506 ALA A N 1
ATOM 3990 C CA . ALA A 1 506 ? -17.321 -9.767 -11.016 1.00 90.31 506 ALA A CA 1
ATOM 3991 C C . ALA A 1 506 ? -16.357 -10.070 -9.854 1.00 90.31 506 ALA A C 1
ATOM 3993 O O . ALA A 1 506 ? -15.294 -9.444 -9.730 1.00 90.31 506 ALA A O 1
ATOM 3994 N N . VAL A 1 507 ? -16.658 -11.091 -9.042 1.00 90.69 507 VAL A N 1
ATOM 3995 C CA . VAL A 1 507 ? -15.780 -11.516 -7.943 1.00 90.69 507 VAL A CA 1
ATOM 3996 C C . VAL A 1 507 ? -14.430 -12.011 -8.471 1.00 90.69 507 VAL A C 1
ATOM 3998 O O . VAL A 1 507 ? -13.390 -11.546 -7.990 1.00 90.69 507 VAL A O 1
ATOM 4001 N N . ILE A 1 508 ? -14.404 -12.884 -9.483 1.00 89.00 508 ILE A N 1
ATOM 4002 C CA . ILE A 1 508 ? -13.162 -13.418 -10.076 1.00 89.00 508 ILE A CA 1
ATOM 4003 C C . ILE A 1 508 ? -12.308 -12.306 -10.710 1.00 89.00 508 ILE A C 1
ATOM 4005 O O . ILE A 1 508 ? -11.071 -12.318 -10.586 1.00 89.00 508 ILE A O 1
ATOM 4009 N N . ALA A 1 509 ? -12.947 -11.328 -11.357 1.00 86.62 509 ALA A N 1
ATOM 4010 C CA . ALA A 1 509 ? -12.277 -10.165 -11.933 1.00 86.62 509 ALA A CA 1
ATOM 4011 C C . ALA A 1 509 ? -11.633 -9.282 -10.850 1.00 86.62 509 ALA A C 1
ATOM 4013 O O . ALA A 1 509 ? -10.491 -8.845 -11.010 1.00 86.62 509 ALA A O 1
ATOM 4014 N N . SER A 1 510 ? -12.314 -9.086 -9.715 1.00 86.25 510 SER A N 1
ATOM 4015 C CA . SER A 1 510 ? -11.815 -8.265 -8.600 1.00 86.25 510 SER A CA 1
ATOM 4016 C C . SER A 1 510 ? -10.648 -8.899 -7.821 1.00 86.25 510 SER A C 1
ATOM 4018 O O . SER A 1 510 ? -9.901 -8.203 -7.125 1.00 86.25 510 SER A O 1
ATOM 4020 N N . LEU A 1 511 ? -10.487 -10.226 -7.884 1.00 84.75 511 LEU A N 1
ATOM 4021 C CA . LEU A 1 511 ? -9.524 -10.951 -7.056 1.00 84.75 511 LEU A CA 1
ATOM 4022 C C . LEU A 1 511 ? -8.071 -10.756 -7.518 1.00 84.75 511 LEU A C 1
ATOM 4024 O O . LEU A 1 511 ? -7.713 -10.882 -8.694 1.00 84.75 511 LEU A O 1
ATOM 4028 N N . LYS A 1 512 ? -7.190 -10.522 -6.541 1.00 82.31 512 LYS A N 1
ATOM 4029 C CA . LYS A 1 512 ? -5.731 -10.521 -6.718 1.00 82.31 512 LYS A CA 1
ATOM 4030 C C . LYS A 1 512 ? -5.162 -11.896 -6.360 1.00 82.31 512 LYS A C 1
ATOM 4032 O O . LYS A 1 512 ? -5.678 -12.584 -5.481 1.00 82.31 512 LYS A O 1
ATOM 4037 N N . GLU A 1 513 ? -4.071 -12.289 -7.017 1.00 77.12 513 GLU A N 1
ATOM 4038 C CA . GLU A 1 513 ? -3.396 -13.558 -6.721 1.00 77.12 513 GLU A CA 1
ATOM 4039 C C . GLU A 1 513 ? -2.814 -13.537 -5.291 1.00 77.12 513 GLU A C 1
ATOM 4041 O O . GLU A 1 513 ? -2.041 -12.657 -4.913 1.00 77.12 513 GLU A O 1
ATOM 4046 N N . SER A 1 514 ? -3.192 -14.537 -4.506 1.00 79.69 514 SER A N 1
ATOM 4047 C CA . SER A 1 514 ? -2.828 -14.793 -3.108 1.00 79.69 514 SER A CA 1
ATOM 4048 C C . SER A 1 514 ? -2.361 -16.248 -2.904 1.00 79.69 514 SER A C 1
ATOM 4050 O O . SER A 1 514 ? -2.327 -17.047 -3.846 1.00 79.69 514 SER A O 1
ATOM 4052 N N . SER A 1 515 ? -1.956 -16.610 -1.683 1.00 81.06 515 SER A N 1
ATOM 4053 C CA . SER A 1 515 ? -1.519 -17.979 -1.374 1.00 81.06 515 SER A CA 1
ATOM 4054 C C . SER A 1 515 ? -2.646 -19.000 -1.605 1.00 81.06 515 SER A C 1
ATOM 4056 O O . SER A 1 515 ? -3.768 -18.746 -1.170 1.00 81.06 515 SER A O 1
ATOM 4058 N N . PRO A 1 516 ? -2.362 -20.153 -2.243 1.00 82.00 516 PRO A N 1
ATOM 4059 C CA . PRO A 1 516 ? -3.346 -21.219 -2.414 1.00 82.00 516 PRO A CA 1
ATOM 4060 C C . PRO A 1 516 ? -3.627 -21.928 -1.083 1.00 82.00 516 PRO A C 1
ATOM 4062 O O . PRO A 1 516 ? -2.742 -21.969 -0.212 1.00 82.00 516 PRO A O 1
ATOM 4065 N N . GLY A 1 517 ? -4.827 -22.496 -0.960 1.00 82.12 517 GLY A N 1
ATOM 4066 C CA . GLY A 1 517 ? -5.237 -23.341 0.162 1.00 82.12 517 GLY A CA 1
ATOM 4067 C C . GLY A 1 517 ? -4.559 -24.722 0.150 1.00 82.12 517 GLY A C 1
ATOM 4068 O O . GLY A 1 517 ? -3.594 -24.935 -0.601 1.00 82.12 517 GLY A O 1
ATOM 4069 N N . PRO A 1 518 ? -5.011 -25.655 1.006 1.00 80.62 518 PRO A N 1
ATOM 4070 C CA . PRO A 1 518 ? -4.533 -27.041 1.033 1.00 80.62 518 PRO A CA 1
ATOM 4071 C C . PRO A 1 518 ? -4.699 -27.800 -0.294 1.00 80.62 518 PRO A C 1
ATOM 4073 O O . PRO A 1 518 ? -3.892 -28.681 -0.587 1.00 80.62 518 PRO A O 1
ATOM 4076 N N . ASP A 1 519 ? -5.683 -27.428 -1.119 1.00 75.56 519 ASP A N 1
ATOM 4077 C CA . ASP A 1 519 ? -5.923 -27.997 -2.456 1.00 75.56 519 ASP A CA 1
ATOM 4078 C C . ASP A 1 519 ? -4.816 -27.689 -3.489 1.00 75.56 519 ASP A C 1
ATOM 4080 O O . ASP A 1 519 ? -4.700 -28.351 -4.522 1.00 75.56 519 ASP A O 1
ATOM 4084 N N . GLY A 1 520 ? -3.985 -26.675 -3.228 1.00 76.06 520 GLY A N 1
ATOM 4085 C CA . GLY A 1 520 ? -2.960 -26.195 -4.150 1.00 76.06 520 GLY A CA 1
ATOM 4086 C C . GLY A 1 520 ? -3.492 -25.452 -5.384 1.00 76.06 520 GLY A C 1
ATOM 4087 O O . GLY A 1 520 ? -2.678 -25.061 -6.232 1.00 76.06 520 GLY A O 1
ATOM 4088 N N . LEU A 1 521 ? -4.806 -25.217 -5.493 1.00 79.69 521 LEU A N 1
ATOM 4089 C CA . LEU A 1 521 ? -5.421 -24.510 -6.617 1.00 79.69 521 LEU A CA 1
ATOM 4090 C C . LEU A 1 521 ? -5.046 -23.027 -6.583 1.00 79.69 521 LEU A C 1
ATOM 4092 O O . LEU A 1 521 ? -5.021 -22.387 -5.535 1.00 79.69 521 LEU A O 1
ATOM 4096 N N . ARG A 1 522 ? -4.722 -22.465 -7.749 1.00 83.06 522 ARG A N 1
ATOM 4097 C CA . ARG A 1 522 ? -4.345 -21.050 -7.914 1.00 83.06 522 ARG A CA 1
ATOM 4098 C C . ARG A 1 522 ? -5.424 -20.296 -8.675 1.00 83.06 522 ARG A C 1
ATOM 4100 O O . ARG A 1 522 ? -6.109 -20.888 -9.505 1.00 83.06 522 ARG A O 1
ATOM 4107 N N . LEU A 1 523 ? -5.499 -18.980 -8.479 1.00 83.19 523 LEU A N 1
ATOM 4108 C CA . LEU A 1 523 ? -6.527 -18.146 -9.109 1.00 83.19 523 LEU A CA 1
ATOM 4109 C C . LEU A 1 523 ? -6.450 -18.199 -10.642 1.00 83.19 523 LEU A C 1
ATOM 4111 O O . LEU A 1 523 ? -7.473 -18.252 -11.312 1.00 83.19 523 LEU A O 1
ATOM 4115 N N . ASN A 1 524 ? -5.245 -18.267 -11.212 1.00 80.75 524 ASN A N 1
ATOM 4116 C CA . ASN A 1 524 ? -5.076 -18.414 -12.663 1.00 80.75 524 ASN A CA 1
ATOM 4117 C C . ASN A 1 524 ? -5.618 -19.732 -13.239 1.00 80.75 524 ASN A C 1
ATOM 4119 O O . ASN A 1 524 ? -5.929 -19.767 -14.423 1.00 80.75 524 ASN A O 1
ATOM 4123 N N . ILE A 1 525 ? -5.697 -20.806 -12.442 1.00 80.56 525 ILE A N 1
ATOM 4124 C CA . ILE A 1 525 ? -6.313 -22.067 -12.889 1.00 80.56 525 ILE A CA 1
ATOM 4125 C C . ILE A 1 525 ? -7.827 -21.875 -12.954 1.00 80.56 525 ILE A C 1
ATOM 4127 O O . ILE A 1 525 ? -8.430 -22.203 -13.966 1.00 80.56 525 ILE A O 1
ATOM 4131 N N . LEU A 1 526 ? -8.409 -21.253 -11.925 1.00 81.25 526 LEU A N 1
ATOM 4132 C CA . LEU A 1 526 ? -9.839 -20.934 -11.879 1.00 81.25 526 LEU A CA 1
ATOM 4133 C C . LEU A 1 526 ? -10.261 -19.986 -13.004 1.00 81.25 526 LEU A C 1
ATOM 4135 O O . LEU A 1 526 ? -11.285 -20.209 -13.626 1.00 81.25 526 LEU A O 1
ATOM 4139 N N . ARG A 1 527 ? -9.430 -18.993 -13.346 1.00 84.69 527 ARG A N 1
ATOM 4140 C CA . ARG A 1 527 ? -9.649 -18.117 -14.514 1.00 84.69 527 ARG A CA 1
ATOM 4141 C C . ARG A 1 527 ? -9.623 -18.844 -15.862 1.00 84.69 527 ARG A C 1
ATOM 4143 O O . ARG A 1 527 ? -9.987 -18.247 -16.866 1.00 84.69 527 ARG A O 1
ATOM 4150 N N . GLY A 1 528 ? -9.112 -20.074 -15.903 1.00 82.44 528 GLY A N 1
ATOM 4151 C CA . GLY A 1 528 ? -9.119 -20.916 -17.097 1.00 82.44 528 GLY A CA 1
ATOM 4152 C C . GLY A 1 528 ? -10.353 -21.811 -17.215 1.00 82.44 528 GLY A C 1
ATOM 4153 O O . GLY A 1 528 ? -10.504 -22.451 -18.251 1.00 82.44 528 GLY A O 1
ATOM 4154 N N . ILE A 1 529 ? -11.195 -21.877 -16.180 1.00 84.38 529 ILE A N 1
ATOM 4155 C CA . ILE A 1 529 ? -12.454 -22.629 -16.176 1.00 84.38 529 ILE A CA 1
ATOM 4156 C C . ILE A 1 529 ? -13.578 -21.663 -16.589 1.00 84.38 529 ILE A C 1
ATOM 4158 O O . ILE A 1 529 ? -13.568 -20.521 -16.117 1.00 84.38 529 ILE A O 1
ATOM 4162 N N . PRO A 1 530 ? -14.525 -22.076 -17.456 1.00 87.75 530 PRO A N 1
ATOM 4163 C CA . PRO A 1 530 ? -15.700 -21.267 -17.779 1.00 87.75 530 PRO A CA 1
ATOM 4164 C C . PRO A 1 530 ? -16.457 -20.857 -16.511 1.00 87.75 530 PRO A C 1
ATOM 4166 O O . PRO A 1 530 ? -16.632 -21.667 -15.595 1.00 87.75 530 PRO A O 1
ATOM 4169 N N . VAL A 1 531 ? -16.884 -19.595 -16.436 1.00 89.94 531 VAL A N 1
ATOM 4170 C CA . VAL A 1 531 ? -17.525 -19.051 -15.226 1.00 89.94 531 VAL A CA 1
ATOM 4171 C C . VAL A 1 531 ? -18.860 -19.747 -14.972 1.00 89.94 531 VAL A C 1
ATOM 4173 O O . VAL A 1 531 ? -19.201 -20.008 -13.826 1.00 89.94 531 VAL A O 1
ATOM 4176 N N . GLU A 1 532 ? -19.545 -20.146 -16.038 1.00 89.12 532 GLU A N 1
ATOM 4177 C CA . GLU A 1 532 ? -20.805 -20.883 -16.043 1.00 89.12 532 GLU A CA 1
ATOM 4178 C C . GLU A 1 532 ? -20.692 -22.192 -15.251 1.00 89.12 532 GLU A C 1
ATOM 4180 O O . GLU A 1 532 ? -21.568 -22.507 -14.451 1.00 89.12 532 GLU A O 1
ATOM 4185 N N . VAL A 1 533 ? -19.575 -22.918 -15.396 1.00 87.25 533 VAL A N 1
ATOM 4186 C CA . VAL A 1 533 ? -19.316 -24.170 -14.661 1.00 87.25 533 VAL A CA 1
ATOM 4187 C C . VAL A 1 533 ? -19.099 -23.897 -13.172 1.00 87.25 533 VAL A C 1
ATOM 4189 O O . VAL A 1 533 ? -19.585 -24.639 -12.321 1.00 87.25 533 VAL A O 1
ATOM 4192 N N . ILE A 1 534 ? -18.383 -22.821 -12.835 1.00 89.62 534 ILE A N 1
ATOM 4193 C CA . ILE A 1 534 ? -18.155 -22.428 -11.439 1.00 89.62 534 ILE A CA 1
ATOM 4194 C C . ILE A 1 534 ? -19.482 -22.012 -10.786 1.00 89.62 534 ILE A C 1
ATOM 4196 O O . ILE A 1 534 ? -19.778 -22.444 -9.674 1.00 89.62 534 ILE A O 1
ATOM 4200 N N . THR A 1 535 ? -20.293 -21.218 -11.487 1.00 91.69 535 THR A N 1
ATOM 4201 C CA . THR A 1 535 ? -21.631 -20.808 -11.048 1.00 91.69 535 THR A CA 1
ATOM 4202 C C . THR A 1 535 ? -22.552 -22.010 -10.855 1.00 91.69 535 THR A C 1
ATOM 4204 O O . THR A 1 535 ? -23.215 -22.104 -9.824 1.00 91.69 535 THR A O 1
ATOM 4207 N N . PHE A 1 536 ? -22.545 -22.961 -11.793 1.00 90.00 536 PHE A N 1
ATOM 4208 C CA . PHE A 1 536 ? -23.299 -24.209 -11.687 1.00 90.00 536 PHE A CA 1
ATOM 4209 C C . PHE A 1 536 ? -22.922 -24.986 -10.418 1.00 90.00 536 PHE A C 1
ATOM 4211 O O . PHE A 1 536 ? -23.791 -25.359 -9.635 1.00 90.00 536 PHE A O 1
ATOM 4218 N N . LEU A 1 537 ? -21.621 -25.157 -10.154 1.00 88.56 537 LEU A N 1
ATOM 4219 C CA . LEU A 1 537 ? -21.137 -25.835 -8.948 1.00 88.56 537 LEU A CA 1
ATOM 4220 C C . LEU A 1 537 ? -21.550 -25.124 -7.650 1.00 88.56 537 LEU A C 1
ATOM 4222 O O . LEU A 1 537 ? -21.800 -25.799 -6.657 1.00 88.56 537 LEU A O 1
ATOM 4226 N N . TYR A 1 538 ? -21.623 -23.790 -7.628 1.00 91.38 538 TYR A N 1
ATOM 4227 C CA . TYR A 1 538 ? -22.076 -23.045 -6.446 1.00 91.38 538 TYR A CA 1
ATOM 4228 C C . TYR A 1 538 ? -23.569 -23.193 -6.175 1.00 91.38 538 TYR A C 1
ATOM 4230 O O . TYR A 1 538 ? -23.952 -23.385 -5.025 1.00 91.38 538 TYR A O 1
ATOM 4238 N N . ASN A 1 539 ? -24.399 -23.146 -7.214 1.00 90.88 539 ASN A N 1
ATOM 4239 C CA . ASN A 1 539 ? -25.835 -23.380 -7.073 1.00 90.88 539 ASN A CA 1
ATOM 4240 C C . ASN A 1 539 ? -26.133 -24.831 -6.685 1.00 90.88 539 ASN A C 1
ATOM 4242 O O . ASN A 1 539 ? -26.979 -25.077 -5.834 1.00 90.88 539 ASN A O 1
ATOM 4246 N N . LEU A 1 540 ? -25.369 -25.787 -7.218 1.00 87.06 540 LEU A N 1
ATOM 4247 C CA . LEU A 1 540 ? -25.476 -27.185 -6.812 1.00 87.06 540 LEU A CA 1
ATOM 4248 C C . LEU A 1 540 ? -25.031 -27.401 -5.355 1.00 87.06 540 LEU A C 1
ATOM 4250 O O . LEU A 1 540 ? -25.645 -28.187 -4.642 1.00 87.06 540 LEU A O 1
ATOM 4254 N N . LEU A 1 541 ? -23.998 -26.683 -4.895 1.00 86.62 541 LEU A N 1
ATOM 4255 C CA . LEU A 1 541 ? -23.556 -26.695 -3.494 1.00 86.62 541 LEU A CA 1
ATOM 4256 C C . LEU A 1 541 ? -24.613 -26.115 -2.543 1.00 86.62 541 LEU A C 1
ATOM 4258 O O . LEU A 1 541 ? -24.759 -26.615 -1.432 1.00 86.62 541 LEU A O 1
ATOM 4262 N N . LEU A 1 542 ? -25.323 -25.067 -2.969 1.00 85.94 542 LEU A N 1
ATOM 4263 C CA . LEU A 1 542 ? -26.452 -24.493 -2.238 1.00 85.94 542 LEU A CA 1
ATOM 4264 C C . LEU A 1 542 ? -27.616 -25.490 -2.149 1.00 85.94 542 LEU A C 1
ATOM 4266 O O . LEU A 1 542 ? -28.108 -25.741 -1.057 1.00 85.94 542 LEU A O 1
ATOM 4270 N N . LEU A 1 543 ? -27.995 -26.101 -3.274 1.00 84.19 543 LEU A N 1
ATOM 4271 C CA . LEU A 1 543 ? -29.147 -27.001 -3.363 1.00 84.19 543 LEU A CA 1
ATOM 4272 C C . LEU A 1 543 ? -28.938 -28.348 -2.657 1.00 84.19 543 LEU A C 1
ATOM 4274 O O . LEU A 1 543 ? -29.846 -28.863 -2.018 1.00 84.19 543 LEU A O 1
ATOM 4278 N N . LYS A 1 544 ? -27.760 -28.964 -2.814 1.00 78.44 544 LYS A N 1
ATOM 4279 C CA . LYS A 1 544 ? -27.486 -30.329 -2.322 1.00 78.44 544 LYS A CA 1
ATOM 4280 C C . LYS A 1 544 ? -26.646 -30.363 -1.047 1.00 78.44 544 LYS A C 1
ATOM 4282 O O . LYS A 1 544 ? -26.456 -31.428 -0.466 1.00 78.44 544 LYS A O 1
ATOM 4287 N N . GLY A 1 545 ? -26.129 -29.216 -0.613 1.00 71.31 545 GLY A N 1
ATOM 4288 C CA . GLY A 1 545 ? -25.177 -29.140 0.486 1.00 71.31 545 GLY A CA 1
ATOM 4289 C C . GLY A 1 545 ? -23.793 -29.707 0.126 1.00 71.31 545 GLY A C 1
ATOM 4290 O O . GLY A 1 545 ? -23.549 -30.209 -0.977 1.00 71.31 545 GLY A O 1
ATOM 4291 N N . PRO A 1 546 ? -22.815 -29.580 1.036 1.00 65.44 546 PRO A N 1
ATOM 4292 C CA . PRO A 1 546 ? -21.465 -30.088 0.814 1.00 65.44 546 PRO A CA 1
ATOM 4293 C C . PRO A 1 546 ? -21.386 -31.626 0.945 1.00 65.44 546 PRO A C 1
ATOM 4295 O O . PRO A 1 546 ? -22.245 -32.244 1.568 1.00 65.44 546 PRO A O 1
ATOM 4298 N N . PRO A 1 547 ? -20.320 -32.264 0.417 1.00 58.53 547 PRO A N 1
ATOM 4299 C CA . PRO A 1 547 ? -20.161 -33.721 0.445 1.00 58.53 547 PRO A CA 1
ATOM 4300 C C . PRO A 1 547 ? -20.195 -34.313 1.867 1.00 58.53 547 PRO A C 1
ATOM 4302 O O . PRO A 1 547 ? -19.562 -33.737 2.760 1.00 58.53 547 PRO A O 1
ATOM 4305 N N . PRO A 1 548 ? -20.747 -35.524 2.081 1.00 51.56 548 PRO A N 1
ATOM 4306 C CA . PRO A 1 548 ? -20.551 -36.263 3.327 1.00 51.56 548 PRO A CA 1
ATOM 4307 C C . PRO A 1 548 ? -19.078 -36.692 3.470 1.00 51.56 548 PRO A C 1
ATOM 4309 O O . PRO A 1 548 ? -18.625 -37.703 2.935 1.00 51.56 548 PRO A O 1
ATOM 4312 N N . THR A 1 549 ? -18.273 -35.909 4.192 1.00 52.84 549 THR A N 1
ATOM 4313 C CA . THR A 1 549 ? -16.847 -36.204 4.422 1.00 52.84 549 THR A CA 1
ATOM 4314 C C . THR A 1 549 ? -16.629 -37.276 5.498 1.00 52.84 549 THR A C 1
ATOM 4316 O O . THR A 1 549 ? -16.240 -36.966 6.624 1.00 52.84 549 THR A O 1
ATOM 4319 N N . ARG A 1 550 ? -16.786 -38.562 5.156 1.00 39.31 550 ARG A N 1
ATOM 4320 C CA . ARG A 1 550 ? -16.172 -39.672 5.915 1.00 39.31 550 ARG A CA 1
ATOM 4321 C C . ARG A 1 550 ? -14.786 -39.991 5.336 1.00 39.31 550 ARG A C 1
ATOM 4323 O O . ARG A 1 550 ? -14.646 -40.802 4.429 1.00 39.31 550 ARG A O 1
ATOM 4330 N N . GLY A 1 551 ? -13.737 -39.337 5.851 1.00 42.53 551 GLY A N 1
ATOM 4331 C CA . GLY A 1 551 ? -12.340 -39.748 5.623 1.00 42.53 551 GLY A CA 1
ATOM 4332 C C . GLY A 1 551 ? -11.305 -38.620 5.513 1.00 42.53 551 GLY A C 1
ATOM 4333 O O . GLY A 1 551 ? -11.630 -37.461 5.274 1.00 42.53 551 GLY A O 1
ATOM 4334 N N . LYS A 1 552 ? -10.012 -38.981 5.619 1.00 37.84 552 LYS A N 1
ATOM 4335 C CA . LYS A 1 552 ? -8.827 -38.094 5.470 1.00 37.84 552 LYS A CA 1
ATOM 4336 C C . LYS A 1 552 ? -8.680 -37.457 4.069 1.00 37.84 552 LYS A C 1
ATOM 4338 O O . LYS A 1 552 ? -7.699 -36.769 3.793 1.00 37.84 552 LYS A O 1
ATOM 4343 N N . ALA A 1 553 ? -9.622 -37.696 3.161 1.00 41.62 553 ALA A N 1
ATOM 4344 C CA . ALA A 1 553 ? -9.529 -37.354 1.753 1.00 41.62 553 ALA A CA 1
ATOM 4345 C C . ALA A 1 553 ? -10.420 -36.150 1.390 1.00 41.62 553 ALA A C 1
ATOM 4347 O O . ALA A 1 553 ? -11.520 -36.323 0.889 1.00 41.62 553 ALA A O 1
ATOM 4348 N N . GLY A 1 554 ? -9.876 -34.936 1.536 1.00 57.81 554 GLY A N 1
ATOM 4349 C CA . GLY A 1 554 ? -10.240 -33.782 0.698 1.00 57.81 554 GLY A CA 1
ATOM 4350 C C . GLY A 1 554 ? -11.473 -32.964 1.090 1.00 57.81 554 GLY A C 1
ATOM 4351 O O . GLY A 1 554 ? -12.244 -32.598 0.213 1.00 57.81 554 GLY A O 1
ATOM 4352 N N . ASN A 1 555 ? -11.640 -32.624 2.367 1.00 74.06 555 ASN A N 1
ATOM 4353 C CA . ASN A 1 555 ? -12.649 -31.650 2.785 1.00 74.06 555 ASN A CA 1
ATOM 4354 C C . ASN A 1 555 ? -12.359 -30.256 2.180 1.00 74.06 555 ASN A C 1
ATOM 4356 O O . ASN A 1 555 ? -11.315 -29.656 2.470 1.00 74.06 555 ASN A O 1
ATOM 4360 N N . ILE A 1 556 ? -13.287 -29.739 1.363 1.00 79.81 556 ILE A N 1
ATOM 4361 C CA . ILE A 1 556 ? -13.172 -28.440 0.673 1.00 79.81 556 ILE A CA 1
ATOM 4362 C C . ILE A 1 556 ? -13.061 -27.248 1.637 1.00 79.81 556 ILE A C 1
ATOM 4364 O O . ILE A 1 556 ? -12.490 -26.224 1.262 1.00 79.81 556 ILE A O 1
ATOM 4368 N N . PHE A 1 557 ? -13.513 -27.400 2.884 1.00 85.12 557 PHE A N 1
ATOM 4369 C CA . PHE A 1 557 ? -13.463 -26.395 3.950 1.00 85.12 557 PHE A CA 1
ATOM 4370 C C . PHE A 1 557 ? -12.199 -26.466 4.815 1.00 85.12 557 PHE A C 1
ATOM 4372 O O . PHE A 1 557 ? -12.098 -25.754 5.823 1.00 85.12 557 PHE A O 1
ATOM 4379 N N . THR A 1 558 ? -11.224 -27.296 4.431 1.00 85.00 558 THR A N 1
ATOM 4380 C CA . THR A 1 558 ? -9.910 -27.328 5.083 1.00 85.00 558 THR A CA 1
ATOM 4381 C C . THR A 1 558 ? -9.142 -26.046 4.766 1.00 85.00 558 THR A C 1
ATOM 4383 O O . THR A 1 558 ? -8.961 -25.688 3.601 1.00 85.00 558 THR A O 1
ATOM 4386 N N . SER A 1 559 ? -8.628 -25.385 5.801 1.00 87.19 559 SER A N 1
ATOM 4387 C CA . SER A 1 559 ? -7.798 -24.185 5.676 1.00 87.19 559 SER A CA 1
ATOM 4388 C C . SER A 1 559 ? -6.404 -24.425 6.239 1.00 87.19 559 SER A C 1
ATOM 4390 O O . SER A 1 559 ? -6.257 -24.986 7.320 1.00 87.19 559 SER A O 1
ATOM 4392 N N . ARG A 1 560 ? -5.361 -23.955 5.546 1.00 87.62 560 ARG A N 1
ATOM 4393 C CA . ARG A 1 560 ? -3.990 -23.980 6.082 1.00 87.62 560 ARG A CA 1
ATOM 4394 C C . ARG A 1 560 ? -3.769 -22.777 6.986 1.00 87.62 560 ARG A C 1
ATOM 4396 O O . ARG A 1 560 ? -3.881 -21.649 6.513 1.00 87.62 560 ARG A O 1
ATOM 4403 N N . VAL A 1 561 ? -3.380 -23.002 8.233 1.00 85.94 561 VAL A N 1
ATOM 4404 C CA . VAL A 1 561 ? -3.051 -21.925 9.170 1.00 85.94 561 VAL A CA 1
ATOM 4405 C C . VAL A 1 561 ? -1.619 -21.449 8.933 1.00 85.94 561 VAL A C 1
ATOM 4407 O O . VAL A 1 561 ? -0.708 -22.227 8.655 1.00 85.94 561 VAL A O 1
ATOM 4410 N N . THR A 1 562 ? -1.407 -20.140 8.970 1.00 83.50 562 THR A N 1
ATOM 4411 C CA . THR A 1 562 ? -0.085 -19.512 8.935 1.00 83.50 562 THR A CA 1
ATOM 4412 C C . THR A 1 562 ? -0.024 -18.452 10.022 1.00 83.50 562 THR A C 1
ATOM 4414 O O . THR A 1 562 ? -0.903 -17.598 10.101 1.00 83.50 562 THR A O 1
ATOM 4417 N N . PHE A 1 563 ? 1.014 -18.503 10.851 1.00 82.31 563 PHE A N 1
ATOM 4418 C CA . PHE A 1 563 ? 1.174 -17.613 11.994 1.00 82.31 563 PHE A CA 1
ATOM 4419 C C . PHE A 1 563 ? 1.881 -16.313 11.598 1.00 82.31 563 PHE A C 1
ATOM 4421 O O . PHE A 1 563 ? 2.955 -16.336 10.994 1.00 82.31 563 PHE A O 1
ATOM 4428 N N . ILE A 1 564 ? 1.278 -15.171 11.937 1.00 80.81 564 ILE A N 1
ATOM 4429 C CA . ILE A 1 564 ? 1.837 -13.829 11.710 1.00 80.81 564 ILE A CA 1
ATOM 4430 C C . ILE A 1 564 ? 2.133 -13.176 13.058 1.00 80.81 564 ILE A C 1
ATOM 4432 O O . ILE A 1 564 ? 1.287 -13.189 13.941 1.00 80.81 564 ILE A O 1
ATOM 4436 N N . LYS A 1 565 ? 3.312 -12.582 13.233 1.00 75.31 565 LYS A N 1
ATOM 4437 C CA . LYS A 1 565 ? 3.699 -11.923 14.491 1.00 75.31 565 LYS A CA 1
ATOM 4438 C C . LYS A 1 565 ? 2.759 -10.754 14.836 1.00 75.31 565 LYS A C 1
ATOM 4440 O O . LYS A 1 565 ? 2.476 -9.937 13.962 1.00 75.31 565 LYS A O 1
ATOM 4445 N N . LYS A 1 566 ? 2.306 -10.650 16.094 1.00 73.75 566 LYS A N 1
ATOM 4446 C CA . LYS A 1 566 ? 1.597 -9.460 16.621 1.00 73.75 566 LYS A CA 1
ATOM 4447 C C . LYS A 1 566 ? 2.567 -8.367 17.070 1.00 73.75 566 LYS A C 1
ATOM 4449 O O . LYS A 1 566 ? 2.236 -7.190 16.976 1.00 73.75 566 LYS A O 1
ATOM 4454 N N . VAL A 1 567 ? 3.745 -8.766 17.546 1.00 70.06 567 VAL A N 1
ATOM 4455 C CA . VAL A 1 567 ? 4.802 -7.896 18.087 1.00 70.06 567 VAL A CA 1
ATOM 4456 C C . VAL A 1 567 ? 6.118 -8.116 17.332 1.00 70.06 567 VAL A C 1
ATOM 4458 O O . VAL A 1 567 ? 6.295 -9.155 16.697 1.00 70.06 567 VAL A O 1
ATOM 4461 N N . GLU A 1 568 ? 7.047 -7.151 17.372 1.00 60.34 568 GLU A N 1
ATOM 4462 C CA . GLU A 1 568 ? 8.323 -7.249 16.630 1.00 60.34 568 GLU A CA 1
ATOM 4463 C C . GLU A 1 568 ? 9.132 -8.501 17.035 1.00 60.34 568 GLU A C 1
ATOM 4465 O O . GLU A 1 568 ? 9.644 -9.231 16.175 1.00 60.34 568 GLU A O 1
ATOM 4470 N N . VAL A 1 569 ? 9.192 -8.782 18.341 1.00 66.25 569 VAL A N 1
ATOM 4471 C CA . VAL A 1 569 ? 9.928 -9.910 18.928 1.00 66.25 569 VAL A CA 1
ATOM 4472 C C . VAL A 1 569 ? 8.984 -10.708 19.831 1.00 66.25 569 VAL A C 1
ATOM 4474 O O . VAL A 1 569 ? 8.820 -10.346 20.991 1.00 66.25 569 VAL A O 1
ATOM 4477 N N . PRO A 1 570 ? 8.316 -11.750 19.305 1.00 66.50 570 PRO A N 1
ATOM 4478 C CA . PRO A 1 570 ? 7.416 -12.564 20.108 1.00 66.50 570 PRO A CA 1
ATOM 4479 C C . PRO A 1 570 ? 8.197 -13.532 21.005 1.00 66.50 570 PRO A C 1
ATOM 4481 O O . PRO A 1 570 ? 9.088 -14.235 20.520 1.00 66.50 570 PRO A O 1
ATOM 4484 N N . GLY A 1 571 ? 7.845 -13.570 22.289 1.00 70.06 571 GLY A N 1
ATOM 4485 C CA . GLY A 1 571 ? 8.368 -14.511 23.283 1.00 70.06 571 GLY A CA 1
ATOM 4486 C C . GLY A 1 571 ? 7.498 -15.762 23.464 1.00 70.06 571 GLY A C 1
ATOM 4487 O O . GLY A 1 571 ? 8.014 -16.798 23.872 1.00 70.06 571 GLY A O 1
ATOM 4488 N N . ASP A 1 572 ? 6.207 -15.700 23.110 1.00 75.38 572 ASP A N 1
ATOM 4489 C CA . ASP A 1 572 ? 5.267 -16.835 23.174 1.00 75.38 572 ASP A CA 1
ATOM 4490 C C . ASP A 1 572 ? 4.530 -17.041 21.834 1.00 75.38 572 ASP A C 1
ATOM 4492 O O . ASP A 1 572 ? 4.231 -16.099 21.096 1.00 75.38 572 ASP A O 1
ATOM 4496 N N . ALA A 1 573 ? 4.158 -18.285 21.531 1.00 79.56 573 ALA A N 1
ATOM 4497 C CA . ALA A 1 573 ? 3.390 -18.663 20.346 1.00 79.56 573 ALA A CA 1
ATOM 4498 C C . ALA A 1 573 ? 2.004 -17.985 20.291 1.00 79.56 573 ALA A C 1
ATOM 4500 O O . ALA A 1 573 ? 1.457 -17.770 19.205 1.00 79.56 573 ALA A O 1
ATOM 4501 N N . LEU A 1 574 ? 1.428 -17.608 21.440 1.00 81.38 574 LEU A N 1
ATOM 4502 C CA . LEU A 1 574 ? 0.154 -16.876 21.528 1.00 81.38 574 LEU A CA 1
ATOM 4503 C C . LEU A 1 574 ? 0.249 -15.414 21.045 1.00 81.38 574 LEU A C 1
ATOM 4505 O O . LEU A 1 574 ? -0.770 -14.791 20.710 1.00 81.38 574 LEU A O 1
ATOM 4509 N N . GLU A 1 575 ? 1.465 -14.877 20.936 1.00 79.56 575 GLU A N 1
ATOM 4510 C CA . GLU A 1 575 ? 1.748 -13.551 20.376 1.00 79.56 575 GLU A CA 1
ATOM 4511 C C . GLU A 1 575 ? 1.784 -13.556 18.839 1.00 79.56 575 GLU A C 1
ATOM 4513 O O . GLU A 1 575 ? 2.104 -12.551 18.203 1.00 79.56 575 GLU A O 1
ATOM 4518 N N . PHE A 1 576 ? 1.397 -14.665 18.212 1.00 81.31 576 PHE A N 1
ATOM 4519 C CA . PHE A 1 576 ? 1.131 -14.743 16.783 1.00 81.31 576 PHE A CA 1
ATOM 4520 C C . PHE A 1 576 ? -0.382 -14.692 16.507 1.00 81.31 576 PHE A C 1
ATOM 4522 O O . PHE A 1 576 ? -1.203 -15.008 17.362 1.00 81.31 576 PHE A O 1
ATOM 4529 N N . ARG A 1 577 ? -0.790 -14.241 15.320 1.00 81.25 577 ARG A N 1
ATOM 4530 C CA . ARG A 1 577 ? -2.158 -14.353 14.794 1.00 81.25 577 ARG A CA 1
ATOM 4531 C C . ARG A 1 577 ? -2.240 -15.576 13.879 1.00 81.25 577 ARG A C 1
ATOM 4533 O O . ARG A 1 577 ? -1.451 -15.637 12.928 1.00 81.25 577 ARG A O 1
ATOM 4540 N N . PRO A 1 578 ? -3.153 -16.526 14.131 1.00 86.56 578 PRO A N 1
ATOM 4541 C CA . PRO A 1 578 ? -3.386 -17.646 13.231 1.00 86.56 578 PRO A CA 1
ATOM 4542 C C . PRO A 1 578 ? -4.227 -17.192 12.030 1.00 86.56 578 PRO A C 1
ATOM 4544 O O . PRO A 1 578 ? -5.414 -16.929 12.158 1.00 86.56 578 PRO A O 1
ATOM 4547 N N . ILE A 1 579 ? -3.635 -17.130 10.834 1.00 87.75 579 ILE A N 1
ATOM 4548 C CA . ILE A 1 579 ? -4.375 -16.825 9.599 1.00 87.75 579 ILE A CA 1
ATOM 4549 C C . ILE A 1 579 ? -4.728 -18.119 8.870 1.00 87.75 579 ILE A C 1
ATOM 4551 O O . ILE A 1 579 ? -3.842 -18.828 8.391 1.00 87.75 579 ILE A O 1
ATOM 4555 N N . ALA A 1 580 ? -6.019 -18.405 8.742 1.00 88.62 580 ALA A N 1
ATOM 4556 C CA . ALA A 1 580 ? -6.563 -19.561 8.047 1.00 88.62 580 ALA A CA 1
ATOM 4557 C C . ALA A 1 580 ? -6.736 -19.275 6.543 1.00 88.62 580 ALA A C 1
ATOM 4559 O O . ALA A 1 580 ? -7.633 -18.557 6.107 1.00 88.62 580 ALA A O 1
ATOM 4560 N N . ILE A 1 581 ? -5.882 -19.881 5.720 1.00 88.50 581 ILE A N 1
ATOM 4561 C CA . ILE A 1 581 ? -5.907 -19.761 4.259 1.00 88.50 581 ILE A CA 1
ATOM 4562 C C . ILE A 1 581 ? -6.734 -20.911 3.676 1.00 88.50 581 ILE A C 1
ATOM 4564 O O . ILE A 1 581 ? -6.234 -22.031 3.531 1.00 88.50 581 ILE A O 1
ATOM 4568 N N . GLY A 1 582 ? -7.992 -20.624 3.341 1.00 87.25 582 GLY A N 1
ATOM 4569 C CA . GLY A 1 582 ? -8.902 -21.569 2.687 1.00 87.25 582 GLY A CA 1
ATOM 4570 C C . GLY A 1 582 ? -8.643 -21.761 1.188 1.00 87.25 582 GLY A C 1
ATOM 4571 O O . GLY A 1 582 ? -7.895 -21.007 0.551 1.00 87.25 582 GLY A O 1
ATOM 4572 N N . ASN A 1 583 ? -9.300 -22.772 0.623 1.00 86.88 583 ASN A N 1
ATOM 4573 C CA . ASN A 1 583 ? -9.315 -23.061 -0.812 1.00 86.88 583 ASN A CA 1
ATOM 4574 C C . ASN A 1 583 ? -9.945 -21.906 -1.607 1.00 86.88 583 ASN A C 1
ATOM 4576 O O . ASN A 1 583 ? -10.902 -21.274 -1.157 1.00 86.88 583 ASN A O 1
ATOM 4580 N N . TYR A 1 584 ? -9.424 -21.612 -2.804 1.00 87.94 584 TYR A N 1
ATOM 4581 C CA . TYR A 1 584 ? -9.934 -20.484 -3.599 1.00 87.94 584 TYR A CA 1
ATOM 4582 C C . TYR A 1 584 ? -11.397 -20.651 -4.004 1.00 87.94 584 TYR A C 1
ATOM 4584 O O . TYR A 1 584 ? -12.118 -19.658 -4.026 1.00 87.94 584 TYR A O 1
ATOM 4592 N N . PHE A 1 585 ? -11.817 -21.884 -4.301 1.00 87.81 585 PHE A N 1
ATOM 4593 C CA . PHE A 1 585 ? -13.196 -22.194 -4.668 1.00 87.81 585 PHE A CA 1
ATOM 4594 C C . PHE A 1 585 ? -14.178 -21.727 -3.582 1.00 87.81 585 PHE A C 1
ATOM 4596 O O . PHE A 1 585 ? -15.112 -20.988 -3.881 1.00 87.81 585 PHE A O 1
ATOM 4603 N N . VAL A 1 586 ? -13.894 -22.052 -2.316 1.00 89.50 586 VAL A N 1
ATOM 4604 C CA . VAL A 1 586 ? -14.699 -21.626 -1.157 1.00 89.50 586 VAL A CA 1
ATOM 4605 C C . VAL A 1 586 ? -14.580 -20.121 -0.916 1.00 89.50 586 VAL A C 1
ATOM 4607 O O . VAL A 1 586 ? -15.572 -19.461 -0.645 1.00 89.50 586 VAL A O 1
ATOM 4610 N N . ARG A 1 587 ? -13.388 -19.531 -1.070 1.00 91.56 587 ARG A N 1
ATOM 4611 C CA . ARG A 1 587 ? -13.198 -18.081 -0.873 1.00 91.56 587 ARG A CA 1
ATOM 4612 C C . ARG A 1 587 ? -13.986 -17.230 -1.869 1.00 91.56 587 ARG A C 1
ATOM 4614 O O . ARG A 1 587 ? -14.421 -16.142 -1.511 1.00 91.56 587 ARG A O 1
ATOM 4621 N N . ILE A 1 588 ? -14.125 -17.682 -3.115 1.00 91.94 588 ILE A N 1
ATOM 4622 C CA . ILE A 1 588 ? -14.963 -17.001 -4.111 1.00 91.94 588 ILE A CA 1
ATOM 4623 C C . ILE A 1 588 ? -16.432 -17.119 -3.698 1.00 91.94 588 ILE A C 1
ATOM 4625 O O . ILE A 1 588 ? -17.105 -16.096 -3.629 1.00 91.94 588 ILE A O 1
ATOM 4629 N N . PHE A 1 589 ? -16.884 -18.323 -3.336 1.00 92.44 589 PHE A N 1
ATOM 4630 C CA . PHE A 1 589 ? -18.250 -18.565 -2.868 1.00 92.44 589 PHE A CA 1
ATOM 4631 C C . PHE A 1 589 ? -18.618 -17.696 -1.659 1.00 92.44 589 PHE A C 1
ATOM 4633 O O . PHE A 1 589 ? -19.575 -16.934 -1.702 1.00 92.44 589 PHE A O 1
ATOM 4640 N N . HIS A 1 590 ? -17.787 -17.706 -0.619 1.00 93.25 590 HIS A N 1
ATOM 4641 C CA . HIS A 1 590 ? -17.974 -16.899 0.587 1.00 93.25 590 HIS A CA 1
ATOM 4642 C C . HIS A 1 590 ? -17.960 -15.395 0.322 1.00 93.25 590 HIS A C 1
ATOM 4644 O O . HIS A 1 590 ? -18.597 -14.642 1.046 1.00 93.25 590 HIS A O 1
ATOM 4650 N N . ARG A 1 591 ? -17.264 -14.934 -0.722 1.00 93.00 591 ARG A N 1
ATOM 4651 C CA . ARG A 1 591 ? -17.287 -13.520 -1.109 1.00 93.00 591 ARG A CA 1
ATOM 4652 C C . ARG A 1 591 ? -18.580 -13.132 -1.829 1.00 93.00 591 ARG A C 1
ATOM 4654 O O . ARG A 1 591 ? -19.040 -12.008 -1.646 1.00 93.00 591 ARG A O 1
ATOM 4661 N N . VAL A 1 592 ? -19.152 -14.047 -2.615 1.00 93.12 592 VAL A N 1
ATOM 4662 C CA . VAL A 1 592 ? -20.496 -13.890 -3.196 1.00 93.12 592 VAL A CA 1
ATOM 4663 C C . VAL A 1 592 ? -21.536 -13.859 -2.076 1.00 93.12 592 VAL A C 1
ATOM 4665 O O . VAL A 1 592 ? -22.293 -12.898 -1.999 1.00 93.12 592 VAL A O 1
ATOM 4668 N N . LEU A 1 593 ? -21.509 -14.837 -1.162 1.00 92.25 593 LEU A N 1
ATOM 4669 C CA . LEU A 1 593 ? -22.429 -14.882 -0.020 1.00 92.25 593 LEU A CA 1
ATOM 4670 C C . LEU A 1 593 ? -22.315 -13.636 0.860 1.00 92.25 593 LEU A C 1
ATOM 4672 O O . LEU A 1 593 ? -23.327 -13.012 1.143 1.00 92.25 593 LEU A O 1
ATOM 4676 N N . ALA A 1 594 ? -21.100 -13.212 1.219 1.00 91.81 594 ALA A N 1
ATOM 4677 C CA . ALA A 1 594 ? -20.898 -11.996 2.007 1.00 91.81 594 ALA A CA 1
ATOM 4678 C C . ALA A 1 594 ? -21.479 -10.747 1.327 1.00 91.81 594 ALA A C 1
ATOM 4680 O O . ALA A 1 594 ? -22.008 -9.883 2.010 1.00 91.81 594 ALA A O 1
ATOM 4681 N N . SER A 1 595 ? -21.417 -10.659 -0.007 1.00 89.75 595 SER A N 1
ATOM 4682 C CA . SER A 1 595 ? -21.988 -9.521 -0.742 1.00 89.75 595 SER A CA 1
ATOM 4683 C C . SER A 1 595 ? -23.520 -9.544 -0.750 1.00 89.75 595 SER A C 1
ATOM 4685 O O . SER A 1 595 ? -24.138 -8.488 -0.735 1.00 89.75 595 SER A O 1
ATOM 4687 N N . ARG A 1 596 ? -24.134 -10.735 -0.763 1.00 90.56 596 ARG A N 1
ATOM 4688 C CA . ARG A 1 596 ? -25.592 -10.900 -0.641 1.00 90.56 596 ARG A CA 1
ATOM 4689 C C . ARG A 1 596 ? -26.078 -10.575 0.762 1.00 90.56 596 ARG A C 1
ATOM 4691 O O . ARG A 1 596 ? -27.041 -9.840 0.920 1.00 90.56 596 ARG A O 1
ATOM 4698 N N . PHE A 1 597 ? -25.367 -11.084 1.760 1.00 90.25 597 PHE A N 1
ATOM 4699 C CA . PHE A 1 597 ? -25.621 -10.781 3.158 1.00 90.25 597 PHE A CA 1
ATOM 4700 C C . PHE A 1 597 ? -25.488 -9.281 3.450 1.00 90.25 597 PHE A C 1
ATOM 4702 O O . PHE A 1 597 ? -26.383 -8.720 4.060 1.00 90.25 597 PHE A O 1
ATOM 4709 N N . GLU A 1 598 ? -24.444 -8.614 2.943 1.00 87.94 598 GLU A N 1
ATOM 4710 C CA . GLU A 1 598 ? -24.260 -7.157 3.076 1.00 87.94 598 GLU A CA 1
ATOM 4711 C C . GLU A 1 598 ? -25.429 -6.356 2.467 1.00 87.94 598 GLU A C 1
ATOM 4713 O O . GLU A 1 598 ? -25.747 -5.284 2.970 1.00 87.94 598 GLU A O 1
ATOM 4718 N N . ALA A 1 599 ? -26.071 -6.869 1.410 1.00 88.25 599 ALA A N 1
ATOM 4719 C CA . ALA A 1 599 ? -27.210 -6.217 0.762 1.00 88.25 599 ALA A CA 1
ATOM 4720 C C . ALA A 1 599 ? -28.542 -6.449 1.498 1.00 88.25 599 ALA A C 1
ATOM 4722 O O . ALA A 1 599 ? -29.304 -5.505 1.664 1.00 88.25 599 ALA A O 1
ATOM 4723 N N . ALA A 1 600 ? -28.813 -7.681 1.942 1.00 88.38 600 ALA A N 1
ATOM 4724 C CA . ALA A 1 600 ? -30.073 -8.035 2.605 1.00 88.38 600 ALA A CA 1
ATOM 4725 C C . ALA A 1 600 ? -30.096 -7.676 4.102 1.00 88.38 600 ALA A C 1
ATOM 4727 O O . ALA A 1 600 ? -31.148 -7.399 4.667 1.00 88.38 600 ALA A O 1
ATOM 4728 N N . LEU A 1 601 ? -28.933 -7.711 4.757 1.00 87.38 601 LEU A N 1
ATOM 4729 C CA . LEU A 1 601 ? -28.748 -7.490 6.190 1.00 87.38 601 LEU A CA 1
ATOM 4730 C C . LEU A 1 601 ? -27.568 -6.528 6.405 1.00 87.38 601 LEU A C 1
ATOM 4732 O O . LEU A 1 601 ? -26.459 -6.964 6.745 1.00 87.38 601 LEU A O 1
ATOM 4736 N N . PRO A 1 602 ? -27.766 -5.218 6.170 1.00 84.88 602 PRO A N 1
ATOM 4737 C CA . PRO A 1 602 ? -26.720 -4.234 6.387 1.00 84.88 602 PRO A CA 1
ATOM 4738 C C . PRO A 1 602 ? -26.359 -4.157 7.875 1.00 84.88 602 PRO A C 1
ATOM 4740 O O . PRO A 1 602 ? -27.223 -4.106 8.747 1.00 84.88 602 PRO A O 1
ATOM 4743 N N . ASN A 1 603 ? -25.059 -4.131 8.160 1.00 85.81 603 ASN A N 1
ATOM 4744 C CA . ASN A 1 603 ? -24.553 -4.056 9.530 1.00 85.81 603 ASN A CA 1
ATOM 4745 C C . ASN A 1 603 ? -24.853 -2.697 10.178 1.00 85.81 603 ASN A C 1
ATOM 4747 O O . ASN A 1 603 ? -24.882 -1.670 9.489 1.00 85.81 603 ASN A O 1
ATOM 4751 N N . HIS A 1 604 ? -24.909 -2.674 11.509 1.00 87.00 604 HIS A N 1
ATOM 4752 C CA . HIS A 1 604 ? -25.210 -1.503 12.338 1.00 87.00 604 HIS A CA 1
ATOM 4753 C C . HIS A 1 604 ? -24.427 -0.242 11.931 1.00 87.00 604 HIS A C 1
ATOM 4755 O O . HIS A 1 604 ? -23.235 -0.323 11.621 1.00 87.00 604 HIS A O 1
ATOM 4761 N N . ARG A 1 605 ? -25.062 0.941 11.954 1.00 84.00 605 ARG A N 1
ATOM 4762 C CA . ARG A 1 605 ? -24.462 2.213 11.487 1.00 84.00 605 ARG A CA 1
ATOM 4763 C C . ARG A 1 605 ? -23.106 2.520 12.138 1.00 84.00 605 ARG A C 1
ATOM 4765 O O . ARG A 1 605 ? -22.135 2.744 11.423 1.00 84.00 605 ARG A O 1
ATOM 4772 N N . ASP A 1 606 ? -23.015 2.378 13.463 1.00 86.69 606 ASP A N 1
ATOM 4773 C CA . ASP A 1 606 ? -21.813 2.694 14.257 1.00 86.69 606 ASP A CA 1
ATOM 4774 C C . ASP A 1 606 ? -20.668 1.678 14.069 1.00 86.69 606 ASP A C 1
ATOM 4776 O O . ASP A 1 606 ? -19.538 1.918 14.503 1.00 86.69 606 ASP A O 1
ATOM 4780 N N . GLN A 1 607 ? -20.942 0.534 13.427 1.00 87.88 607 GLN A N 1
ATOM 4781 C CA . GLN A 1 607 ? -19.934 -0.449 13.046 1.00 87.88 607 GLN A CA 1
ATOM 4782 C C . GLN A 1 607 ? -19.348 -0.072 11.691 1.00 87.88 607 GLN A C 1
ATOM 4784 O O . GLN A 1 607 ? -19.904 -0.405 10.647 1.00 87.88 607 GLN A O 1
ATOM 4789 N N . VAL A 1 608 ? -18.195 0.591 11.694 1.00 86.81 608 VAL A N 1
ATOM 4790 C CA . VAL A 1 608 ? -17.506 1.025 10.466 1.00 86.81 608 VAL A CA 1
ATOM 4791 C C . VAL A 1 608 ? -16.338 0.106 10.079 1.00 86.81 608 VAL A C 1
ATOM 4793 O O . VAL A 1 608 ? -15.692 0.300 9.045 1.00 86.81 608 VAL A O 1
ATOM 4796 N N . GLY A 1 609 ? -16.071 -0.934 10.876 1.00 85.25 609 GLY A N 1
ATOM 4797 C CA . GLY A 1 609 ? -15.089 -1.972 10.571 1.00 85.25 609 GLY A CA 1
ATOM 4798 C C . GLY A 1 609 ? -15.535 -2.868 9.413 1.00 85.25 609 GLY A C 1
ATOM 4799 O O . GLY A 1 609 ? -16.684 -3.291 9.339 1.00 85.25 609 GLY A O 1
ATOM 4800 N N . PHE A 1 610 ? -14.612 -3.191 8.503 1.00 80.12 610 PHE A N 1
ATOM 4801 C CA . PHE A 1 610 ? -14.838 -4.062 7.333 1.00 80.12 610 PHE A CA 1
ATOM 4802 C C . PHE A 1 610 ? -15.909 -3.599 6.325 1.00 80.12 610 PHE A C 1
ATOM 4804 O O . PHE A 1 610 ? -16.207 -4.345 5.393 1.00 80.12 610 PHE A O 1
ATOM 4811 N N . LYS A 1 611 ? -16.429 -2.373 6.451 1.00 79.88 611 LYS A N 1
ATOM 4812 C CA . LYS A 1 611 ? -17.358 -1.759 5.492 1.00 79.88 611 LYS A CA 1
ATOM 4813 C C . LYS A 1 611 ? -16.635 -1.064 4.336 1.00 79.88 611 LYS A C 1
ATOM 4815 O O . LYS A 1 611 ? -15.425 -0.836 4.370 1.00 79.88 611 LYS A O 1
ATOM 4820 N N . ARG A 1 612 ? -17.394 -0.678 3.304 1.00 70.75 612 ARG A N 1
ATOM 4821 C CA . ARG A 1 612 ? -16.925 0.129 2.157 1.00 70.75 612 ARG A CA 1
ATOM 4822 C C . ARG A 1 612 ? -16.879 1.638 2.455 1.00 70.75 612 ARG A C 1
ATOM 4824 O O . ARG A 1 612 ? -17.065 2.440 1.550 1.00 70.75 612 ARG A O 1
ATOM 4831 N N . LEU A 1 613 ? -16.613 2.007 3.705 1.00 75.50 613 LEU A N 1
ATOM 4832 C CA . LEU A 1 613 ? -16.428 3.381 4.178 1.00 75.50 613 LEU A CA 1
ATOM 4833 C C . LEU A 1 613 ? -14.980 3.551 4.664 1.00 75.50 613 LEU A C 1
ATOM 4835 O O . LEU A 1 613 ? -14.342 2.574 5.069 1.00 75.50 613 LEU A O 1
ATOM 4839 N N . ASP A 1 614 ? -14.445 4.775 4.670 1.00 80.12 614 ASP A N 1
ATOM 4840 C CA . ASP A 1 614 ? -13.187 5.074 5.374 1.00 80.12 614 ASP A CA 1
ATOM 4841 C C . ASP A 1 614 ? -13.425 5.158 6.895 1.00 80.12 614 ASP A C 1
ATOM 4843 O O . ASP A 1 614 ? -13.300 6.211 7.519 1.00 80.12 614 ASP A O 1
ATOM 4847 N N . GLY A 1 615 ? -13.790 4.021 7.500 1.00 84.75 615 GLY A N 1
ATOM 4848 C CA . GLY A 1 615 ? -14.184 3.933 8.910 1.00 84.75 615 GLY A CA 1
ATOM 4849 C C . GLY A 1 615 ? -13.096 4.368 9.895 1.00 84.75 615 GLY A C 1
ATOM 4850 O O . GLY A 1 615 ? -13.393 4.834 10.992 1.00 84.75 615 GLY A O 1
ATOM 4851 N N . VAL A 1 616 ? -11.822 4.281 9.494 1.00 89.12 616 VAL A N 1
ATOM 4852 C CA . VAL A 1 616 ? -10.711 4.798 10.304 1.00 89.12 616 VAL A CA 1
ATOM 4853 C C . VAL A 1 616 ? -10.770 6.320 10.374 1.00 89.12 616 VAL A C 1
ATOM 4855 O O . VAL A 1 616 ? -10.656 6.877 11.463 1.00 89.12 616 VAL A O 1
ATOM 4858 N N . ALA A 1 617 ? -10.956 6.994 9.233 1.00 88.62 617 ALA A N 1
ATOM 4859 C CA . ALA A 1 617 ? -11.076 8.446 9.207 1.00 88.62 617 ALA A CA 1
ATOM 4860 C C . ALA A 1 617 ? -12.309 8.921 9.984 1.00 88.62 617 ALA A C 1
ATOM 4862 O O . ALA A 1 617 ? -12.171 9.823 10.809 1.00 88.62 617 ALA A O 1
ATOM 4863 N N . HIS A 1 618 ? -13.460 8.271 9.779 1.00 89.31 618 HIS A N 1
ATOM 4864 C CA . HIS A 1 618 ? -14.700 8.566 10.499 1.00 89.31 618 HIS A CA 1
ATOM 4865 C C . HIS A 1 618 ? -14.489 8.513 12.024 1.00 89.31 618 HIS A C 1
ATOM 4867 O O . HIS A 1 618 ? -14.571 9.544 12.694 1.00 89.31 618 HIS A O 1
ATOM 4873 N N . ASN A 1 619 ? -14.086 7.360 12.579 1.00 92.44 619 ASN A N 1
ATOM 4874 C CA . ASN A 1 619 ? -13.960 7.198 14.035 1.00 92.44 619 ASN A CA 1
ATOM 4875 C C . ASN A 1 619 ? -12.858 8.081 14.647 1.00 92.44 619 ASN A C 1
ATOM 4877 O O . ASN A 1 619 ? -13.050 8.674 15.708 1.00 92.44 619 ASN A O 1
ATOM 4881 N N . VAL A 1 620 ? -11.688 8.190 14.001 1.00 92.88 620 VAL A N 1
ATOM 4882 C CA . VAL A 1 620 ? -10.566 8.992 14.528 1.00 92.88 620 VAL A CA 1
ATOM 4883 C C . VAL A 1 620 ? -10.940 10.473 14.606 1.00 92.88 620 VAL A C 1
ATOM 4885 O O . VAL A 1 620 ? -10.601 11.146 15.585 1.00 92.88 620 VAL A O 1
ATOM 4888 N N . LEU A 1 621 ? -11.628 11.000 13.590 1.00 91.38 621 LEU A N 1
ATOM 4889 C CA . LEU A 1 621 ? -12.000 12.413 13.549 1.00 91.38 621 LEU A CA 1
ATOM 4890 C C . LEU A 1 621 ? -13.226 12.713 14.396 1.00 91.38 621 LEU A C 1
ATOM 4892 O O . LEU A 1 621 ? -13.216 13.752 15.055 1.00 91.38 621 LEU A O 1
ATOM 4896 N N . LYS A 1 622 ? -14.202 11.800 14.465 1.00 91.81 622 LYS A N 1
ATOM 4897 C CA . LYS A 1 622 ? -15.334 11.880 15.398 1.00 91.81 622 LYS A CA 1
ATOM 4898 C C . LYS A 1 622 ? -14.844 11.932 16.845 1.00 91.81 622 LYS A C 1
ATOM 4900 O O . LYS A 1 622 ? -15.186 12.867 17.565 1.00 91.81 622 LYS A O 1
ATOM 4905 N N . LEU A 1 623 ? -13.935 11.033 17.240 1.00 93.56 623 LEU A N 1
ATOM 4906 C CA . LEU A 1 623 ? -13.322 11.048 18.575 1.00 93.56 623 LEU A CA 1
ATOM 4907 C C . LEU A 1 623 ? -12.557 12.350 18.848 1.00 93.56 623 LEU A C 1
ATOM 4909 O O . LEU A 1 623 ? -12.698 12.956 19.909 1.00 93.56 623 LEU A O 1
ATOM 4913 N N . ASN A 1 624 ? -11.751 12.812 17.887 1.00 93.19 624 ASN A N 1
ATOM 4914 C CA . ASN A 1 624 ? -11.021 14.068 18.040 1.00 93.19 624 ASN A CA 1
ATOM 4915 C C . ASN A 1 624 ? -11.972 15.271 18.160 1.00 93.19 624 ASN A C 1
ATOM 4917 O O . ASN A 1 624 ? -11.714 16.171 18.957 1.00 93.19 624 ASN A O 1
ATOM 4921 N N . ALA A 1 625 ? -13.057 15.303 17.387 1.00 92.06 625 ALA A N 1
ATOM 4922 C CA . ALA A 1 625 ? -14.065 16.352 17.447 1.00 92.06 625 ALA A CA 1
ATOM 4923 C C . ALA A 1 625 ? -14.804 16.343 18.795 1.00 92.06 625 ALA A C 1
ATOM 4925 O O . ALA A 1 625 ? -14.922 17.400 19.411 1.00 92.06 625 ALA A O 1
ATOM 4926 N N . ALA A 1 626 ? -15.195 15.164 19.289 1.00 92.75 626 ALA A N 1
ATOM 4927 C CA . ALA A 1 626 ? -15.842 14.968 20.586 1.00 92.75 626 ALA A CA 1
ATOM 4928 C C . ALA A 1 626 ? -14.990 15.484 21.756 1.00 92.75 626 ALA A C 1
ATOM 4930 O O . ALA A 1 626 ? -15.445 16.314 22.541 1.00 92.75 626 ALA A O 1
ATOM 4931 N N . LEU A 1 627 ? -13.720 15.065 21.829 1.00 93.00 627 LEU A N 1
ATOM 4932 C CA . LEU A 1 627 ? -12.794 15.488 22.887 1.00 93.00 627 LEU A CA 1
ATOM 4933 C C . LEU A 1 627 ? -12.542 17.003 22.873 1.00 93.00 627 LEU A C 1
ATOM 4935 O O . LEU A 1 627 ? -12.422 17.634 23.924 1.00 93.00 627 LEU A O 1
ATOM 4939 N N . ASN A 1 628 ? -12.464 17.610 21.684 1.00 91.88 628 ASN A N 1
ATOM 4940 C CA . ASN A 1 628 ? -12.328 19.062 21.573 1.00 91.88 628 ASN A CA 1
ATOM 4941 C C . ASN A 1 628 ? -13.625 19.788 21.952 1.00 91.88 628 ASN A C 1
ATOM 4943 O O . ASN A 1 628 ? -13.556 20.786 22.664 1.00 91.88 628 ASN A O 1
ATOM 4947 N N . ALA A 1 629 ? -14.789 19.287 21.534 1.00 90.94 629 ALA A N 1
ATOM 4948 C CA . ALA A 1 629 ? -16.083 19.882 21.853 1.00 90.94 629 ALA A CA 1
ATOM 4949 C C . ALA A 1 629 ? -16.362 19.872 23.364 1.00 90.94 629 ALA A C 1
ATOM 4951 O O . ALA A 1 629 ? -16.701 20.922 23.908 1.00 90.94 629 ALA A O 1
ATOM 4952 N N . ALA A 1 630 ? -16.110 18.749 24.047 1.00 91.25 630 ALA A N 1
ATOM 4953 C CA . ALA A 1 630 ? -16.260 18.639 25.501 1.00 91.25 630 ALA A CA 1
ATOM 4954 C C . ALA A 1 630 ? -15.418 19.690 26.241 1.00 91.25 630 ALA A C 1
ATOM 4956 O O . ALA A 1 630 ? -15.892 20.367 27.149 1.00 91.25 630 ALA A O 1
ATOM 4957 N N . ARG A 1 631 ? -14.176 19.909 25.791 1.00 91.56 631 ARG A N 1
ATOM 4958 C CA . ARG A 1 631 ? -13.277 20.915 26.374 1.00 91.56 631 ARG A CA 1
ATOM 4959 C C . ARG A 1 631 ? -13.682 22.350 26.056 1.00 91.56 631 ARG A C 1
ATOM 4961 O O . ARG A 1 631 ? -13.592 23.204 26.929 1.00 91.56 631 ARG A O 1
ATOM 4968 N N . SER A 1 632 ? -14.073 22.634 24.816 1.00 89.19 632 SER A N 1
ATOM 4969 C CA . SER A 1 632 ? -14.445 23.987 24.385 1.00 89.19 632 SER A CA 1
ATOM 4970 C C . SER A 1 632 ? -15.786 24.442 24.953 1.00 89.19 632 SER A C 1
ATOM 4972 O O . SER A 1 632 ? -15.967 25.637 25.160 1.00 89.19 632 SER A O 1
ATOM 4974 N N . LYS A 1 633 ? -16.718 23.514 25.198 1.00 89.50 633 LYS A N 1
ATOM 4975 C CA . LYS A 1 633 ? -18.028 23.802 25.801 1.00 89.50 633 LYS A CA 1
ATOM 4976 C C . LYS A 1 633 ? -18.091 23.529 27.306 1.00 89.50 633 LYS A C 1
ATOM 4978 O O . LYS A 1 633 ? -19.129 23.769 27.916 1.00 89.50 633 LYS A O 1
ATOM 4983 N N . HIS A 1 634 ? -16.991 23.060 27.895 1.00 90.94 634 HIS A N 1
ATOM 4984 C CA . HIS A 1 634 ? -16.895 22.675 29.303 1.00 90.94 634 HIS A CA 1
ATOM 4985 C C . HIS A 1 634 ? -17.989 21.681 29.714 1.00 90.94 634 HIS A C 1
ATOM 4987 O O . HIS A 1 634 ? -18.678 21.869 30.712 1.00 90.94 634 HIS A O 1
ATOM 4993 N N . GLU A 1 635 ? -18.150 20.626 28.919 1.00 91.12 635 GLU A N 1
ATOM 4994 C CA . GLU A 1 635 ? -19.113 19.547 29.143 1.00 91.12 635 GLU A CA 1
ATOM 4995 C C . GLU A 1 635 ? -18.425 18.319 29.735 1.00 91.12 635 GLU A C 1
ATOM 4997 O O . GLU A 1 635 ? -17.247 18.061 29.467 1.00 91.12 635 GLU A O 1
ATOM 5002 N N . ASN A 1 636 ? -19.172 17.570 30.546 1.00 92.19 636 ASN A N 1
ATOM 5003 C CA . ASN A 1 636 ? -18.703 16.304 31.090 1.00 92.19 636 ASN A CA 1
ATOM 5004 C C . ASN A 1 636 ? -18.697 15.243 29.989 1.00 92.19 636 ASN A C 1
ATOM 5006 O O . ASN A 1 636 ? -19.647 15.138 29.212 1.00 92.19 636 ASN A O 1
ATOM 5010 N N . LEU A 1 637 ? -17.619 14.468 29.924 1.00 94.44 637 LEU A N 1
ATOM 5011 C CA . LEU A 1 637 ? -17.471 13.381 28.970 1.00 94.44 637 LEU A CA 1
ATOM 5012 C C . LEU A 1 637 ? -16.624 12.265 29.566 1.00 94.44 637 LEU A C 1
ATOM 5014 O O . LEU A 1 637 ? -15.454 12.472 29.885 1.00 94.44 637 LEU A O 1
ATOM 5018 N N . VAL A 1 638 ? -17.187 11.066 29.616 1.00 94.38 638 VAL A N 1
ATOM 5019 C CA . VAL A 1 638 ? -16.473 9.832 29.931 1.00 94.38 638 VAL A CA 1
ATOM 5020 C C . VAL A 1 638 ? -16.350 9.009 28.652 1.00 94.38 638 VAL A C 1
ATOM 5022 O O . VAL A 1 638 ? -17.336 8.750 27.968 1.00 94.38 638 VAL A O 1
ATOM 5025 N N . VAL A 1 639 ? -15.129 8.607 28.311 1.00 95.19 639 VAL A N 1
ATOM 5026 C CA . VAL A 1 639 ? -14.806 7.773 27.150 1.00 95.19 639 VAL A CA 1
ATOM 5027 C C . VAL A 1 639 ? -14.178 6.480 27.646 1.00 95.19 639 VAL A C 1
ATOM 5029 O O . VAL A 1 639 ? -13.162 6.527 28.337 1.00 95.19 639 VAL A O 1
ATOM 5032 N N . ALA A 1 640 ? -14.732 5.332 27.267 1.00 94.44 640 ALA A N 1
ATOM 5033 C CA . ALA A 1 640 ? -14.133 4.032 27.553 1.00 94.44 640 ALA A CA 1
ATOM 5034 C C . ALA A 1 640 ? -13.679 3.367 26.251 1.00 94.44 640 ALA A C 1
ATOM 5036 O O . ALA A 1 640 ? -14.489 3.112 25.363 1.00 94.44 640 ALA A O 1
ATOM 5037 N N . SER A 1 641 ? -12.382 3.079 26.141 1.00 94.50 641 SER A N 1
ATOM 5038 C CA . SER A 1 641 ? -11.830 2.217 25.098 1.00 94.50 641 SER A CA 1
ATOM 5039 C C . SER A 1 641 ? -11.866 0.780 25.576 1.00 94.50 641 SER A C 1
ATOM 5041 O O . SER A 1 641 ? -11.280 0.454 26.609 1.00 94.50 641 SER A O 1
ATOM 5043 N N . VAL A 1 642 ? -12.527 -0.079 24.811 1.00 93.06 642 VAL A N 1
ATOM 5044 C CA . VAL A 1 642 ? -12.819 -1.458 25.191 1.00 93.06 642 VAL A CA 1
ATOM 5045 C C . VAL A 1 642 ? -12.154 -2.423 24.203 1.00 93.06 642 VAL A C 1
ATOM 5047 O O . VAL A 1 642 ? -12.315 -2.291 22.993 1.00 93.06 642 VAL A O 1
ATOM 5050 N N . ASP A 1 643 ? -11.391 -3.388 24.731 1.00 90.38 643 ASP A N 1
ATOM 5051 C CA . ASP A 1 643 ? -10.680 -4.436 23.974 1.00 90.38 643 ASP A CA 1
ATOM 5052 C C . ASP A 1 643 ? -11.305 -5.802 24.291 1.00 90.38 643 ASP A C 1
ATOM 5054 O O . ASP A 1 643 ? -11.377 -6.211 25.456 1.00 90.38 643 ASP A O 1
ATOM 5058 N N . ILE A 1 644 ? -11.741 -6.525 23.256 1.00 89.38 644 ILE A N 1
ATOM 5059 C CA . ILE A 1 644 ? -12.344 -7.858 23.391 1.00 89.38 644 ILE A CA 1
ATOM 5060 C C . ILE A 1 644 ? -11.260 -8.941 23.290 1.00 89.38 644 ILE A C 1
ATOM 5062 O O . ILE A 1 644 ? -10.432 -8.983 22.372 1.00 89.38 644 ILE A O 1
ATOM 5066 N N . ARG A 1 645 ? -11.271 -9.900 24.218 1.00 85.75 645 ARG A N 1
ATOM 5067 C CA . ARG A 1 645 ? -10.252 -10.947 24.304 1.00 85.75 645 ARG A CA 1
ATOM 5068 C C . ARG A 1 645 ? -10.403 -11.991 23.191 1.00 85.75 645 ARG A C 1
ATOM 5070 O O . ARG A 1 645 ? -11.273 -12.857 23.232 1.00 85.75 645 ARG A O 1
ATOM 5077 N N . LYS A 1 646 ? -9.458 -11.983 22.239 1.00 78.38 646 LYS A N 1
ATOM 5078 C CA . LYS A 1 646 ? -9.375 -12.960 21.127 1.00 78.38 646 LYS A CA 1
ATOM 5079 C C . LYS A 1 646 ? -10.703 -13.088 20.356 1.00 78.38 646 LYS A C 1
ATOM 5081 O O . LYS A 1 646 ? -11.111 -14.194 20.019 1.00 78.38 646 LYS A O 1
ATOM 5086 N N . ALA A 1 647 ? -11.357 -11.965 20.065 1.00 81.88 647 ALA A N 1
ATOM 5087 C CA . ALA A 1 647 ? -12.749 -11.931 19.614 1.00 81.88 647 ALA A CA 1
ATOM 5088 C C . ALA A 1 647 ? -13.076 -12.908 18.462 1.00 81.88 647 ALA A C 1
ATOM 5090 O O . ALA A 1 647 ? -13.967 -13.747 18.585 1.00 81.88 647 ALA A O 1
ATOM 5091 N N . PHE A 1 648 ? -12.279 -12.888 17.387 1.00 83.44 648 PHE A N 1
ATOM 5092 C CA . PHE A 1 648 ? -12.454 -13.781 16.233 1.00 83.44 648 PHE A CA 1
ATOM 5093 C C . PHE A 1 648 ? -12.313 -15.271 16.570 1.00 83.44 648 PHE A C 1
ATOM 5095 O O . PHE A 1 648 ? -12.956 -16.090 15.926 1.00 83.44 648 PHE A O 1
ATOM 5102 N N . ASP A 1 649 ? -11.466 -15.634 17.535 1.00 82.88 649 ASP A N 1
ATOM 5103 C CA . ASP A 1 649 ? -11.200 -17.033 17.892 1.00 82.88 649 ASP A CA 1
ATOM 5104 C C . ASP A 1 649 ? -12.209 -17.566 18.932 1.00 82.88 649 ASP A C 1
ATOM 5106 O O . ASP A 1 649 ? -12.347 -18.779 19.086 1.00 82.88 649 ASP A O 1
ATOM 5110 N N . SER A 1 650 ? -12.907 -16.673 19.645 1.00 84.56 650 SER A N 1
ATOM 5111 C CA . SER A 1 650 ? -13.727 -17.014 20.816 1.00 84.56 650 SER A CA 1
ATOM 5112 C C . SER A 1 650 ? -15.231 -17.093 20.547 1.00 84.56 650 SER A C 1
ATOM 5114 O O . SER A 1 650 ? -15.901 -17.837 21.256 1.00 84.56 650 SER A O 1
ATOM 5116 N N . ILE A 1 651 ? -15.745 -16.366 19.548 1.00 87.75 651 ILE A N 1
ATOM 5117 C CA . ILE A 1 651 ? -17.188 -16.234 19.279 1.00 87.75 651 ILE A CA 1
ATOM 5118 C C . ILE A 1 651 ? -17.897 -17.583 19.070 1.00 87.75 651 ILE A C 1
ATOM 5120 O O . ILE A 1 651 ? -17.396 -18.432 18.337 1.00 87.75 651 ILE A O 1
ATOM 5124 N N . SER A 1 652 ? -19.066 -17.786 19.675 1.00 88.50 652 SER A N 1
ATOM 5125 C CA . SER A 1 652 ? -19.830 -19.038 19.564 1.00 88.50 652 SER A CA 1
ATOM 5126 C C . SER A 1 652 ? -20.478 -19.223 18.182 1.00 88.50 652 SER A C 1
ATOM 5128 O O . SER A 1 652 ? -21.092 -18.303 17.641 1.00 88.50 652 SER A O 1
ATOM 5130 N N . HIS A 1 653 ? -20.377 -20.431 17.611 1.00 87.94 653 HIS A N 1
ATOM 5131 C CA . HIS A 1 653 ? -21.079 -20.788 16.366 1.00 87.94 653 HIS A CA 1
ATOM 5132 C C . HIS A 1 653 ? -22.592 -20.841 16.564 1.00 87.94 653 HIS A C 1
ATOM 5134 O O . HIS A 1 653 ? -23.320 -20.357 15.701 1.00 87.94 653 HIS A O 1
ATOM 5140 N N . GLU A 1 654 ? -23.054 -21.371 17.697 1.00 86.25 654 GLU A N 1
ATOM 5141 C CA . GLU A 1 654 ? -24.486 -21.444 18.014 1.00 86.25 654 GLU A CA 1
ATOM 5142 C C . GLU A 1 654 ? -25.088 -20.045 18.164 1.00 86.25 654 GLU A C 1
ATOM 5144 O O . GLU A 1 654 ? -26.169 -19.784 17.645 1.00 86.25 654 GLU A O 1
ATOM 5149 N N . ALA A 1 655 ? -24.347 -19.102 18.762 1.00 87.06 655 ALA A N 1
ATOM 5150 C CA . ALA A 1 655 ? -24.784 -17.709 18.847 1.00 87.06 655 ALA A CA 1
ATOM 5151 C C . ALA A 1 655 ? -24.965 -17.081 17.454 1.00 87.06 655 ALA A C 1
ATOM 5153 O O . ALA A 1 655 ? -25.991 -16.459 17.188 1.00 87.06 655 ALA A O 1
ATOM 5154 N N . ILE A 1 656 ? -24.003 -17.280 16.542 1.00 89.94 656 ILE A N 1
ATOM 5155 C CA . ILE A 1 656 ? -24.095 -16.780 15.159 1.00 89.94 656 ILE A CA 1
ATOM 5156 C C . ILE A 1 656 ? -25.304 -17.395 14.441 1.00 89.94 656 ILE A C 1
ATOM 5158 O O . ILE A 1 656 ? -26.069 -16.674 13.804 1.00 89.94 656 ILE A O 1
ATOM 5162 N N . LEU A 1 657 ? -25.486 -18.715 14.542 1.00 89.50 657 LEU A N 1
ATOM 5163 C CA . LEU A 1 657 ? -26.598 -19.419 13.901 1.00 89.50 657 LEU A CA 1
ATOM 5164 C C . LEU A 1 657 ? -27.954 -18.966 14.462 1.00 89.50 657 LEU A C 1
ATOM 5166 O O . LEU A 1 657 ? -28.861 -18.688 13.681 1.00 89.50 657 LEU A O 1
ATOM 5170 N N . GLY A 1 658 ? -28.079 -18.814 15.782 1.00 87.50 658 GLY A N 1
ATOM 5171 C CA . GLY A 1 658 ? -29.296 -18.307 16.417 1.00 87.50 658 GLY A CA 1
ATOM 5172 C C . GLY A 1 658 ? -29.642 -16.879 15.983 1.00 87.50 658 GLY A C 1
ATOM 5173 O O . GLY A 1 658 ? -30.803 -16.580 15.716 1.00 87.50 658 GLY A O 1
ATOM 5174 N N . ILE A 1 659 ? -28.642 -16.000 15.835 1.00 88.75 659 ILE A N 1
ATOM 5175 C CA . ILE A 1 659 ? -28.846 -14.629 15.332 1.00 88.75 659 ILE A CA 1
ATOM 5176 C C . ILE A 1 659 ? -29.322 -14.641 13.875 1.00 88.75 659 ILE A C 1
ATOM 5178 O O . ILE A 1 659 ? -30.272 -13.938 13.538 1.00 88.75 659 ILE A O 1
ATOM 5182 N N . LEU A 1 660 ? -28.700 -15.451 13.014 1.00 89.94 660 LEU A N 1
ATOM 5183 C CA . LEU A 1 660 ? -29.098 -15.575 11.606 1.00 89.94 660 LEU A CA 1
ATOM 5184 C C . LEU A 1 660 ? -30.527 -16.116 11.464 1.00 89.94 660 LEU A C 1
ATOM 5186 O O . LEU A 1 660 ? -31.285 -15.620 10.634 1.00 89.94 660 LEU A O 1
ATOM 5190 N N . GLN A 1 661 ? -30.914 -17.078 12.305 1.00 88.69 661 GLN A N 1
ATOM 5191 C CA . GLN A 1 661 ? -32.276 -17.609 12.340 1.00 88.69 661 GLN A CA 1
ATOM 5192 C C . GLN A 1 661 ? -33.293 -16.534 12.757 1.00 88.69 661 GLN A C 1
ATOM 5194 O O . GLN A 1 661 ? -34.317 -16.366 12.097 1.00 88.69 661 GLN A O 1
ATOM 5199 N N . ARG A 1 662 ? -32.989 -15.735 13.790 1.00 86.38 662 ARG A N 1
ATOM 5200 C CA . ARG A 1 662 ? -33.841 -14.603 14.206 1.00 86.38 662 ARG A CA 1
ATOM 5201 C C . ARG A 1 662 ? -33.939 -13.500 13.154 1.00 86.38 662 ARG A C 1
ATOM 5203 O O . ARG A 1 662 ? -34.984 -12.880 13.029 1.00 86.38 662 ARG A O 1
ATOM 5210 N N . LYS A 1 663 ? -32.879 -13.258 12.380 1.00 87.88 663 LYS A N 1
ATOM 5211 C CA . LYS A 1 663 ? -32.890 -12.298 11.261 1.00 87.88 663 LYS A CA 1
ATOM 5212 C C . LYS A 1 663 ? -33.552 -12.870 9.989 1.00 87.88 663 LYS A C 1
ATOM 5214 O O . LYS A 1 663 ? -33.550 -12.186 8.974 1.00 87.88 663 LYS A O 1
ATOM 5219 N N . GLY A 1 664 ? -34.099 -14.092 10.027 1.00 87.75 664 GLY A N 1
ATOM 5220 C CA . GLY A 1 664 ? -34.892 -14.663 8.933 1.00 87.75 664 GLY A CA 1
ATOM 5221 C C . GLY A 1 664 ? -34.080 -15.282 7.792 1.00 87.75 664 GLY A C 1
ATOM 5222 O O . GLY A 1 664 ? -34.551 -15.345 6.658 1.00 87.75 664 GLY A O 1
ATOM 5223 N N . VAL A 1 665 ? -32.839 -15.718 8.037 1.00 89.56 665 VAL A N 1
ATOM 5224 C CA . VAL A 1 665 ? -32.020 -16.353 6.990 1.00 89.56 665 VAL A CA 1
ATOM 5225 C C . VAL A 1 665 ? -32.639 -17.696 6.559 1.00 89.56 665 VAL A C 1
ATOM 5227 O O . VAL A 1 665 ? -32.884 -18.535 7.425 1.00 89.56 665 VAL A O 1
ATOM 5230 N N . PRO A 1 666 ? -32.832 -17.948 5.246 1.00 88.38 666 PRO A N 1
ATOM 5231 C CA . PRO A 1 666 ? -33.480 -19.167 4.758 1.00 88.38 666 PRO A CA 1
ATOM 5232 C C . PRO A 1 666 ? -32.778 -20.468 5.166 1.00 88.38 666 PRO A C 1
ATOM 5234 O O . PRO A 1 666 ? -31.542 -20.545 5.194 1.00 88.38 666 PRO A O 1
ATOM 5237 N N . ASP A 1 667 ? -33.569 -21.527 5.366 1.00 84.75 667 ASP A N 1
ATOM 5238 C CA . ASP A 1 667 ? -33.111 -22.853 5.808 1.00 84.75 667 ASP A CA 1
ATOM 5239 C C . ASP A 1 667 ? -31.999 -23.444 4.939 1.00 84.75 667 ASP A C 1
ATOM 5241 O O . ASP A 1 667 ? -31.067 -24.066 5.450 1.00 84.75 667 ASP A O 1
ATOM 5245 N N . LEU A 1 668 ? -32.048 -23.201 3.628 1.00 85.06 668 LEU A N 1
ATOM 5246 C CA . LEU A 1 668 ? -31.041 -23.673 2.682 1.00 85.06 668 LEU A CA 1
ATOM 5247 C C . LEU A 1 668 ? -29.644 -23.105 3.004 1.00 85.06 668 LEU A C 1
ATOM 5249 O O . LEU A 1 668 ? -28.652 -23.841 3.053 1.00 85.06 668 LEU A O 1
ATOM 5253 N N . LEU A 1 669 ? -29.548 -21.802 3.300 1.00 88.19 669 LEU A N 1
ATOM 5254 C CA . LEU A 1 669 ? -28.286 -21.178 3.713 1.00 88.19 669 LEU A CA 1
ATOM 5255 C C . LEU A 1 669 ? -27.906 -21.575 5.142 1.00 88.19 669 LEU A C 1
ATOM 5257 O O . LEU A 1 669 ? -26.723 -21.798 5.417 1.00 88.19 669 LEU A O 1
ATOM 5261 N N . MET A 1 670 ? -28.885 -21.706 6.039 1.00 87.75 670 MET A N 1
ATOM 5262 C CA . MET A 1 670 ? -28.656 -22.190 7.402 1.00 87.75 670 MET A CA 1
ATOM 5263 C C . MET A 1 670 ? -28.051 -23.601 7.404 1.00 87.75 670 MET A C 1
ATOM 5265 O O . MET A 1 670 ? -27.078 -23.852 8.121 1.00 87.75 670 MET A O 1
ATOM 5269 N N . GLY A 1 671 ? -28.546 -24.502 6.551 1.00 87.00 671 GLY A N 1
ATOM 5270 C CA . GLY A 1 671 ? -28.009 -25.850 6.358 1.00 87.00 671 GLY A CA 1
ATOM 5271 C C . GLY A 1 671 ? -26.562 -25.839 5.858 1.00 87.00 671 GLY A C 1
ATOM 5272 O O . GLY A 1 671 ? -25.703 -26.547 6.403 1.00 87.00 671 GLY A O 1
ATOM 5273 N N . TYR A 1 672 ? -26.248 -24.971 4.888 1.00 89.00 672 TYR A N 1
ATOM 5274 C CA . TYR A 1 672 ? -24.870 -24.761 4.440 1.00 89.00 672 TYR A CA 1
ATOM 5275 C C . TYR A 1 672 ? -23.960 -24.291 5.586 1.00 89.00 672 TYR A C 1
ATOM 5277 O O . TYR A 1 672 ? -22.885 -24.861 5.783 1.00 89.00 672 TYR A O 1
ATOM 5285 N N . LEU A 1 673 ? -24.378 -23.290 6.370 1.00 89.56 673 LEU A N 1
ATOM 5286 C CA . LEU A 1 673 ? -23.574 -22.720 7.458 1.00 89.56 673 LEU A CA 1
ATOM 5287 C C . LEU A 1 673 ? -23.353 -23.707 8.612 1.00 89.56 673 LEU A C 1
ATOM 5289 O O . LEU A 1 673 ? -22.215 -23.854 9.067 1.00 89.56 673 LEU A O 1
ATOM 5293 N N . ARG A 1 674 ? -24.389 -24.447 9.035 1.00 87.62 674 ARG A N 1
ATOM 5294 C CA . ARG A 1 674 ? -24.254 -25.534 10.026 1.00 87.62 674 ARG A CA 1
ATOM 5295 C C . ARG A 1 674 ? -23.239 -26.573 9.559 1.00 87.62 674 ARG A C 1
ATOM 5297 O O . ARG A 1 674 ? -22.364 -26.996 10.322 1.00 87.62 674 ARG A O 1
ATOM 5304 N N . THR A 1 675 ? -23.297 -26.947 8.282 1.00 85.31 675 THR A N 1
ATOM 5305 C CA . THR A 1 675 ? -22.351 -27.919 7.728 1.00 85.31 675 THR A CA 1
ATOM 5306 C C . THR A 1 675 ? -20.946 -27.337 7.606 1.00 85.31 675 THR A C 1
ATOM 5308 O O . THR A 1 675 ? -19.963 -28.013 7.908 1.00 85.31 675 THR A O 1
ATOM 5311 N N . TYR A 1 676 ? -20.817 -26.066 7.227 1.00 87.31 676 TYR A N 1
ATOM 5312 C CA . TYR A 1 676 ? -19.536 -25.373 7.156 1.00 87.31 676 TYR A CA 1
ATOM 5313 C C . TYR A 1 676 ? -18.826 -25.343 8.516 1.00 87.31 676 TYR A C 1
ATOM 5315 O O . TYR A 1 676 ? -17.657 -25.732 8.600 1.00 87.31 676 TYR A O 1
ATOM 5323 N N . PHE A 1 677 ? -19.518 -24.934 9.583 1.00 86.12 677 PHE A N 1
ATOM 5324 C CA . PHE A 1 677 ? -18.943 -24.871 10.928 1.00 86.12 677 PHE A CA 1
ATOM 5325 C C . PHE A 1 677 ? -18.581 -26.263 11.472 1.00 86.12 677 PHE A C 1
ATOM 5327 O O . PHE A 1 677 ? -17.453 -26.463 11.927 1.00 86.12 677 PHE A O 1
ATOM 5334 N N . SER A 1 678 ? -19.464 -27.256 11.323 1.00 82.81 678 SER A N 1
ATOM 5335 C CA . SER A 1 678 ? -19.247 -28.628 11.823 1.00 82.81 678 SER A CA 1
ATOM 5336 C C . SER A 1 678 ? -18.191 -29.428 11.047 1.00 82.81 678 SER A C 1
ATOM 5338 O O . SER A 1 678 ? -17.491 -30.279 11.603 1.00 82.81 678 SER A O 1
ATOM 5340 N N . THR A 1 679 ? -18.010 -29.166 9.753 1.00 81.25 679 THR A N 1
ATOM 5341 C CA . THR A 1 679 ? -17.034 -29.909 8.939 1.00 81.25 679 THR A CA 1
ATOM 5342 C C . THR A 1 679 ? -15.710 -29.173 8.785 1.00 81.25 679 THR A C 1
ATOM 5344 O O . THR A 1 679 ? -14.705 -29.806 8.483 1.00 81.25 679 THR A O 1
ATOM 5347 N N . SER A 1 680 ? -15.643 -27.868 9.040 1.00 84.00 680 SER A N 1
ATOM 5348 C CA . SER A 1 680 ? -14.422 -27.063 8.941 1.00 84.00 680 SER A CA 1
ATOM 5349 C C . SER A 1 680 ? -13.203 -27.692 9.649 1.00 84.00 680 SER A C 1
ATOM 5351 O O . SER A 1 680 ? -13.294 -28.198 10.771 1.00 84.00 680 SER A O 1
ATOM 5353 N N . ARG A 1 681 ? -12.025 -27.648 9.006 1.00 85.19 681 ARG A N 1
ATOM 5354 C CA . ARG A 1 681 ? -10.748 -28.136 9.564 1.00 85.19 681 ARG A CA 1
ATOM 5355 C C . ARG A 1 681 ? -9.631 -27.105 9.380 1.00 85.19 681 ARG A C 1
ATOM 5357 O O . ARG A 1 681 ? -9.554 -26.437 8.347 1.00 85.19 681 ARG A O 1
ATOM 5364 N N . LEU A 1 682 ? -8.741 -27.007 10.363 1.00 85.81 682 LEU A N 1
ATOM 5365 C CA . LEU A 1 682 ? -7.542 -26.170 10.354 1.00 85.81 682 LEU A CA 1
ATOM 5366 C C . LEU A 1 682 ? -6.298 -27.056 10.268 1.00 85.81 682 LEU A C 1
ATOM 5368 O O . LEU A 1 682 ? -6.108 -27.940 11.093 1.00 85.81 682 LEU A O 1
ATOM 5372 N N . GLN A 1 683 ? -5.443 -26.819 9.277 1.00 84.62 683 GLN A N 1
ATOM 5373 C CA . GLN A 1 683 ? -4.188 -27.545 9.104 1.00 84.62 683 GLN A CA 1
ATOM 5374 C C . GLN A 1 683 ? -3.013 -26.721 9.645 1.00 84.62 683 GLN A C 1
ATOM 5376 O O . GLN A 1 683 ? -2.717 -25.653 9.097 1.00 84.62 683 GLN A O 1
ATOM 5381 N N . ILE A 1 684 ? -2.322 -27.237 10.666 1.00 82.94 684 ILE A N 1
ATOM 5382 C CA . ILE A 1 684 ? -1.070 -26.688 11.214 1.00 82.94 684 ILE A CA 1
ATOM 5383 C C . ILE A 1 684 ? 0.020 -27.740 11.005 1.00 82.94 684 ILE A C 1
ATOM 5385 O O . ILE A 1 684 ? -0.082 -28.852 11.511 1.00 82.94 684 ILE A O 1
ATOM 5389 N N . GLY A 1 685 ? 1.043 -27.423 10.208 1.00 77.88 685 GLY A N 1
ATOM 5390 C CA . GLY A 1 685 ? 2.052 -28.410 9.824 1.00 77.88 685 GLY A CA 1
ATOM 5391 C C . GLY A 1 685 ? 1.424 -29.632 9.134 1.00 77.88 685 GLY A C 1
ATOM 5392 O O . GLY A 1 685 ? 0.838 -29.522 8.048 1.00 77.88 685 GLY A O 1
ATOM 5393 N N . LYS A 1 686 ? 1.559 -30.807 9.760 1.00 75.62 686 LYS A N 1
ATOM 5394 C CA . LYS A 1 686 ? 0.959 -32.071 9.298 1.00 75.62 686 LYS A CA 1
ATOM 5395 C C . LYS A 1 686 ? -0.374 -32.397 9.981 1.00 75.62 686 LYS A C 1
ATOM 5397 O O . LYS A 1 686 ? -1.088 -33.266 9.482 1.00 75.62 686 LYS A O 1
ATOM 5402 N N . ASP A 1 687 ? -0.713 -31.698 11.056 1.00 80.44 687 ASP A N 1
ATOM 5403 C CA . ASP A 1 687 ? -1.864 -31.992 11.900 1.00 80.44 687 ASP A CA 1
ATOM 5404 C C . ASP A 1 687 ? -3.122 -31.253 11.442 1.00 80.44 687 ASP A C 1
ATOM 5406 O O . ASP A 1 687 ? -3.070 -30.160 10.867 1.00 80.44 687 ASP A O 1
ATOM 5410 N N . LEU A 1 688 ? -4.273 -31.880 11.693 1.00 81.69 688 LEU A N 1
ATOM 5411 C CA . LEU A 1 688 ? -5.601 -31.348 11.402 1.00 81.69 688 LEU A CA 1
ATOM 5412 C C . LEU A 1 688 ? -6.356 -31.150 12.714 1.00 81.69 688 LEU A C 1
ATOM 5414 O O . LEU A 1 688 ? -6.653 -32.116 13.411 1.00 81.69 688 LEU A O 1
ATOM 5418 N N . ILE A 1 689 ? -6.694 -29.901 13.011 1.00 81.69 689 ILE A N 1
ATOM 5419 C CA . ILE A 1 689 ? -7.512 -29.505 14.156 1.00 81.69 689 ILE A CA 1
ATOM 5420 C C . ILE A 1 689 ? -8.927 -29.228 13.671 1.00 81.69 689 ILE A C 1
ATOM 5422 O O . ILE A 1 689 ? -9.139 -28.653 12.598 1.00 81.69 689 ILE A O 1
ATOM 5426 N N . HIS A 1 690 ? -9.907 -29.621 14.472 1.00 78.31 690 HIS A N 1
ATOM 5427 C CA . HIS A 1 690 ? -11.288 -29.233 14.258 1.00 78.31 690 HIS A CA 1
ATOM 5428 C C . HIS A 1 690 ? -11.676 -28.158 15.281 1.00 78.31 690 HIS A C 1
ATOM 5430 O O . HIS A 1 690 ? -11.774 -28.484 16.461 1.00 78.31 690 HIS A O 1
ATOM 5436 N N . PRO A 1 691 ? -11.876 -26.895 14.860 1.00 72.44 691 PRO A N 1
ATOM 5437 C CA . PRO A 1 691 ? -12.418 -25.879 15.750 1.00 72.44 691 PRO A CA 1
ATOM 5438 C C . PRO A 1 691 ? -13.890 -26.208 16.010 1.00 72.44 691 PRO A C 1
ATOM 5440 O O . PRO A 1 691 ? -14.720 -26.080 15.110 1.00 72.44 691 PRO A O 1
ATOM 5443 N N . LYS A 1 692 ? -14.188 -26.717 17.206 1.00 67.94 692 LYS A N 1
ATOM 5444 C CA . LYS A 1 692 ? -15.533 -27.150 17.592 1.00 67.94 692 LYS A CA 1
ATOM 5445 C C . LYS A 1 692 ? -16.279 -25.983 18.246 1.00 67.94 692 LYS A C 1
ATOM 5447 O O . LYS A 1 692 ? -15.788 -25.426 19.221 1.00 67.94 692 LYS A O 1
ATOM 5452 N N . HIS A 1 693 ? -17.456 -25.643 17.720 1.00 72.00 693 HIS A N 1
ATOM 5453 C CA . HIS A 1 693 ? -18.451 -24.723 18.307 1.00 72.00 693 HIS A CA 1
ATOM 5454 C C . HIS A 1 693 ? -18.037 -23.255 18.522 1.00 72.00 693 HIS A C 1
ATOM 5456 O O . HIS A 1 693 ? -18.850 -22.469 19.008 1.00 72.00 693 HIS A O 1
ATOM 5462 N N . ARG A 1 694 ? -16.813 -22.842 18.168 1.00 81.44 694 ARG A N 1
ATOM 5463 C CA . ARG A 1 694 ? -16.374 -21.447 18.300 1.00 81.44 694 ARG A CA 1
ATOM 5464 C C . ARG A 1 694 ? -15.387 -20.990 17.231 1.00 81.44 694 ARG A C 1
ATOM 5466 O O . ARG A 1 694 ? -14.696 -21.788 16.594 1.00 81.44 694 ARG A O 1
ATOM 5473 N N . GLY A 1 695 ? -15.298 -19.675 17.101 1.00 83.06 695 GLY A N 1
ATOM 5474 C CA . GLY A 1 695 ? -14.342 -18.939 16.299 1.00 83.06 695 GLY A CA 1
ATOM 5475 C C . GLY A 1 695 ? -14.720 -18.850 14.823 1.00 83.06 695 GLY A C 1
ATOM 5476 O O . GLY A 1 695 ? -15.122 -19.822 14.185 1.00 83.06 695 GLY A O 1
ATOM 5477 N N . VAL A 1 696 ? -14.516 -17.680 14.234 1.00 86.56 696 VAL A N 1
ATOM 5478 C CA . VAL A 1 696 ? -14.601 -17.468 12.790 1.00 86.56 696 VAL A CA 1
ATOM 5479 C C . VAL A 1 696 ? -13.197 -17.465 12.181 1.00 86.56 696 VAL A C 1
ATOM 5481 O O . VAL A 1 696 ? -12.219 -17.004 12.772 1.00 86.56 696 VAL A O 1
ATOM 5484 N N . LYS A 1 697 ? -13.049 -18.000 10.965 1.00 86.12 697 LYS A N 1
ATOM 5485 C CA . LYS A 1 697 ? -11.725 -18.147 10.342 1.00 86.12 697 LYS A CA 1
ATOM 5486 C C . LYS A 1 697 ? -11.138 -16.791 9.957 1.00 86.12 697 LYS A C 1
ATOM 5488 O O . LYS A 1 697 ? -11.616 -16.162 9.011 1.00 86.12 697 LYS A O 1
ATOM 5493 N N . GLN A 1 698 ? -10.041 -16.390 10.599 1.00 83.88 698 GLN A N 1
ATOM 5494 C CA . GLN A 1 698 ? -9.263 -15.215 10.196 1.00 83.88 698 GLN A CA 1
ATOM 5495 C C . GLN A 1 698 ? -8.641 -15.435 8.806 1.00 83.88 698 GLN A C 1
ATOM 5497 O O . GLN A 1 698 ? -7.690 -16.199 8.658 1.00 83.88 698 GLN A O 1
ATOM 5502 N N . GLY A 1 699 ? -9.169 -14.764 7.778 1.00 83.62 699 GLY A N 1
ATOM 5503 C CA . GLY A 1 699 ? -8.718 -14.888 6.381 1.00 83.62 699 GLY A CA 1
ATOM 5504 C C . GLY A 1 699 ? -9.772 -15.434 5.410 1.00 83.62 699 GLY A C 1
ATOM 5505 O O . GLY A 1 699 ? -9.550 -15.414 4.195 1.00 83.62 699 GLY A O 1
ATOM 5506 N N . ASP A 1 700 ? -10.915 -15.880 5.926 1.00 89.56 700 ASP A N 1
ATOM 5507 C CA . ASP A 1 700 ? -12.100 -16.209 5.138 1.00 89.56 700 ASP A CA 1
ATOM 5508 C C . ASP A 1 700 ? -12.919 -14.930 4.843 1.00 89.56 700 ASP A C 1
ATOM 5510 O O . ASP A 1 700 ? -13.175 -14.173 5.777 1.00 89.56 700 ASP A O 1
ATOM 5514 N N . PRO A 1 701 ? -13.311 -14.649 3.581 1.00 90.56 701 PRO A N 1
ATOM 5515 C CA . PRO A 1 701 ? -14.077 -13.453 3.219 1.00 90.56 701 PRO A CA 1
ATOM 5516 C C . PRO A 1 701 ? -15.425 -13.264 3.926 1.00 90.56 701 PRO A C 1
ATOM 5518 O O . PRO A 1 701 ? -15.847 -12.121 4.051 1.00 90.56 701 PRO A O 1
ATOM 5521 N N . MET A 1 702 ? -16.092 -14.336 4.368 1.00 91.25 702 MET A N 1
ATOM 5522 C CA . MET A 1 702 ? -17.407 -14.242 5.029 1.00 91.25 702 MET A CA 1
ATOM 5523 C C . MET A 1 702 ? -17.301 -13.998 6.542 1.00 91.25 702 MET A C 1
ATOM 5525 O O . MET A 1 702 ? -18.186 -13.387 7.134 1.00 91.25 702 MET A O 1
ATOM 5529 N N . SER A 1 703 ? -16.194 -14.412 7.168 1.00 91.62 703 SER A N 1
ATOM 5530 C CA . SER A 1 703 ? -15.984 -14.291 8.619 1.00 91.62 703 SER A CA 1
ATOM 5531 C C . SER A 1 703 ? -16.124 -12.867 9.178 1.00 91.62 703 SER A C 1
ATOM 5533 O O . SER A 1 703 ? -16.738 -12.738 10.231 1.00 91.62 703 SER A O 1
ATOM 5535 N N . PRO A 1 704 ? -15.584 -11.798 8.546 1.00 91.19 704 PRO A N 1
ATOM 5536 C CA . PRO A 1 704 ? -15.712 -10.442 9.081 1.00 91.19 704 PRO A CA 1
ATOM 5537 C C . PRO A 1 704 ? -17.162 -9.956 9.131 1.00 91.19 704 PRO A C 1
ATOM 5539 O O . PRO A 1 704 ? -17.539 -9.283 10.083 1.00 91.19 704 PRO A O 1
ATOM 5542 N N . TRP A 1 705 ? -17.974 -10.323 8.134 1.00 91.06 705 TRP A N 1
ATOM 5543 C CA . TRP A 1 705 ? -19.389 -9.959 8.107 1.00 91.06 705 TRP A CA 1
ATOM 5544 C C . TRP A 1 705 ? -20.159 -10.672 9.224 1.00 91.06 705 TRP A C 1
ATOM 5546 O O . TRP A 1 705 ? -20.821 -10.008 10.012 1.00 91.06 705 TRP A O 1
ATOM 5556 N N . LEU A 1 706 ? -19.976 -11.993 9.363 1.00 91.50 706 LEU A N 1
ATOM 5557 C CA . LEU A 1 706 ? -20.593 -12.782 10.442 1.00 91.50 706 LEU A CA 1
ATOM 5558 C C . LEU A 1 706 ? -20.204 -12.279 11.836 1.00 91.50 706 LEU A C 1
ATOM 5560 O O . LEU A 1 706 ? -21.024 -12.268 12.747 1.00 91.50 706 LEU A O 1
ATOM 5564 N N . PHE A 1 707 ? -18.945 -11.870 12.002 1.00 91.19 707 PHE A N 1
ATOM 5565 C CA . PHE A 1 707 ? -18.456 -11.314 13.257 1.00 91.19 707 PHE A CA 1
ATOM 5566 C C . PHE A 1 707 ? -19.134 -9.983 13.594 1.00 91.19 707 PHE A C 1
ATOM 5568 O O . PHE A 1 707 ? -19.621 -9.812 14.709 1.00 91.19 707 PHE A O 1
ATOM 5575 N N . ASN A 1 708 ? -19.197 -9.063 12.628 1.00 91.50 708 ASN A N 1
ATOM 5576 C CA . ASN A 1 708 ? -19.877 -7.789 12.823 1.00 91.50 708 ASN A CA 1
ATOM 5577 C C . ASN A 1 708 ? -21.372 -7.989 13.109 1.00 91.50 708 ASN A C 1
ATOM 5579 O O . ASN A 1 708 ? -21.853 -7.412 14.070 1.00 91.50 708 ASN A O 1
ATOM 5583 N N . LEU A 1 709 ? -22.072 -8.858 12.365 1.00 90.62 709 LEU A N 1
ATOM 5584 C CA . LEU A 1 709 ? -23.491 -9.165 12.604 1.00 90.62 709 LEU A CA 1
ATOM 5585 C C . LEU A 1 709 ? -23.747 -9.596 14.055 1.00 90.62 709 LEU A C 1
ATOM 5587 O O . LEU A 1 709 ? -24.739 -9.207 14.666 1.00 90.62 709 LEU A O 1
ATOM 5591 N N . ALA A 1 710 ? -22.854 -10.415 14.611 1.00 89.56 710 ALA A N 1
ATOM 5592 C CA . ALA A 1 710 ? -22.991 -10.856 15.987 1.00 89.56 710 ALA A CA 1
ATOM 5593 C C . ALA A 1 710 ? -22.793 -9.709 16.986 1.00 89.56 710 ALA A C 1
ATOM 5595 O O . ALA A 1 710 ? -23.568 -9.588 17.931 1.00 89.56 710 ALA A O 1
ATOM 5596 N N . LEU A 1 711 ? -21.790 -8.851 16.766 1.00 89.75 711 LEU A N 1
ATOM 5597 C CA . LEU A 1 711 ? -21.573 -7.665 17.599 1.00 89.75 711 LEU A CA 1
ATOM 5598 C C . LEU A 1 711 ? -22.691 -6.629 17.459 1.00 89.75 711 LEU A C 1
ATOM 5600 O O . LEU A 1 711 ? -22.999 -5.956 18.436 1.00 89.75 711 LEU A O 1
ATOM 5604 N N . ASP A 1 712 ? -23.317 -6.519 16.291 1.00 89.69 712 ASP A N 1
ATOM 5605 C CA . ASP A 1 712 ? -24.381 -5.549 16.033 1.00 89.69 712 ASP A CA 1
ATOM 5606 C C . ASP A 1 712 ? -25.563 -5.732 16.995 1.00 89.69 712 ASP A C 1
ATOM 5608 O O . ASP A 1 712 ? -26.120 -4.747 17.459 1.00 89.69 712 ASP A O 1
ATOM 5612 N N . GLN A 1 713 ? -25.871 -6.967 17.410 1.00 85.94 713 GLN A N 1
ATOM 5613 C CA . GLN A 1 713 ? -26.885 -7.244 18.441 1.00 85.94 713 GLN A CA 1
ATOM 5614 C C . GLN A 1 713 ? -26.571 -6.591 19.794 1.00 85.94 713 GLN A C 1
ATOM 5616 O O . GLN A 1 713 ? -27.474 -6.244 20.550 1.00 85.94 713 GLN A O 1
ATOM 5621 N N . ILE A 1 714 ? -25.286 -6.436 20.117 1.00 86.94 714 ILE A N 1
ATOM 5622 C CA . ILE A 1 714 ? -24.847 -5.754 21.336 1.00 86.94 714 ILE A CA 1
ATOM 5623 C C . ILE A 1 714 ? -24.910 -4.238 21.134 1.00 86.94 714 ILE A C 1
ATOM 5625 O O . ILE A 1 714 ? -25.314 -3.522 22.045 1.00 86.94 714 ILE A O 1
ATOM 5629 N N . LEU A 1 715 ? -24.529 -3.759 19.946 1.00 88.00 715 LEU A N 1
ATOM 5630 C CA . LEU A 1 715 ? -24.551 -2.338 19.596 1.00 88.00 715 LEU A CA 1
ATOM 5631 C C . LEU A 1 715 ? -25.982 -1.772 19.582 1.00 88.00 715 LEU A C 1
ATOM 5633 O O . LEU A 1 715 ? -26.193 -0.689 20.126 1.00 88.00 715 LEU A O 1
ATOM 5637 N N . GLU A 1 716 ? -26.954 -2.516 19.046 1.00 85.81 716 GLU A N 1
ATOM 5638 C CA . GLU A 1 716 ? -28.388 -2.171 19.056 1.00 85.81 716 GLU A CA 1
ATOM 5639 C C . GLU A 1 716 ? -28.899 -1.945 20.500 1.00 85.81 716 GLU A C 1
ATOM 5641 O O . GLU A 1 716 ? -29.665 -1.024 20.766 1.00 85.81 716 GLU A O 1
ATOM 5646 N N . GLY A 1 717 ? -28.417 -2.725 21.475 1.00 82.94 717 GLY A N 1
ATOM 5647 C CA . GLY A 1 717 ? -28.822 -2.613 22.885 1.00 82.94 717 GLY A CA 1
ATOM 5648 C C . GLY A 1 717 ? -28.203 -1.447 23.668 1.00 82.94 717 GLY A C 1
ATOM 5649 O O . GLY A 1 717 ? -28.431 -1.344 24.873 1.00 82.94 717 GLY A O 1
ATOM 5650 N N . GLN A 1 718 ? -27.383 -0.611 23.027 1.00 83.75 718 GLN A N 1
ATOM 5651 C CA . GLN A 1 718 ? -26.650 0.489 23.665 1.00 83.75 718 GLN A CA 1
ATOM 5652 C C . GLN A 1 718 ? -27.163 1.878 23.254 1.00 83.75 718 GLN A C 1
ATOM 5654 O O . GLN A 1 718 ? -26.700 2.868 23.816 1.00 83.75 718 GLN A O 1
ATOM 5659 N N . GLU A 1 719 ? -28.098 1.983 22.305 1.00 80.38 719 GLU A N 1
ATOM 5660 C CA . GLU A 1 719 ? -28.512 3.268 21.715 1.00 80.38 719 GLU A CA 1
ATOM 5661 C C . GLU A 1 719 ? -29.184 4.241 22.695 1.00 80.38 719 GLU A C 1
ATOM 5663 O O . GLU A 1 719 ? -29.091 5.453 22.513 1.00 80.38 719 GLU A O 1
ATOM 5668 N N . GLU A 1 720 ? -29.799 3.730 23.765 1.00 81.62 720 GLU A N 1
ATOM 5669 C CA . GLU A 1 720 ? -30.487 4.532 24.790 1.00 81.62 720 GLU A CA 1
ATOM 5670 C C . GLU A 1 720 ? -29.562 5.479 25.580 1.00 81.62 720 GLU A C 1
ATOM 5672 O O . GLU A 1 720 ? -30.034 6.418 26.212 1.00 81.62 720 GLU A O 1
ATOM 5677 N N . TYR A 1 721 ? -28.246 5.270 25.514 1.00 82.38 721 TYR A N 1
ATOM 5678 C CA . TYR A 1 721 ? -27.231 6.075 26.207 1.00 82.38 721 TYR A CA 1
ATOM 5679 C C . TYR A 1 721 ? -26.522 7.068 25.266 1.00 82.38 721 TYR A C 1
ATOM 5681 O O . TYR A 1 721 ? -25.359 7.432 25.475 1.00 82.38 721 TYR A O 1
ATOM 5689 N N . ALA A 1 722 ? -27.159 7.443 24.156 1.00 86.31 722 ALA A N 1
ATOM 5690 C CA . ALA A 1 722 ? -26.603 8.433 23.246 1.00 86.31 722 ALA A CA 1
ATOM 5691 C C . ALA A 1 722 ? -26.533 9.810 23.926 1.00 86.31 722 ALA A C 1
ATOM 5693 O O . ALA A 1 722 ? -27.534 10.339 24.406 1.00 86.31 722 ALA A O 1
ATOM 5694 N N . ILE A 1 723 ? -25.350 10.422 23.918 1.00 89.00 723 ILE A N 1
ATOM 5695 C CA . ILE A 1 723 ? -25.131 11.764 24.463 1.00 89.00 723 ILE A CA 1
ATOM 5696 C C . ILE A 1 723 ? -24.891 12.760 23.333 1.00 89.00 723 ILE A C 1
ATOM 5698 O O . ILE A 1 723 ? -24.336 12.420 22.290 1.00 89.00 723 ILE A O 1
ATOM 5702 N N . THR A 1 724 ? -25.253 14.022 23.545 1.00 88.94 724 THR A N 1
ATOM 5703 C CA . THR A 1 724 ? -24.906 15.101 22.613 1.00 88.94 724 THR A CA 1
ATOM 5704 C C . THR A 1 724 ? -23.829 15.971 23.235 1.00 88.94 724 THR A C 1
ATOM 5706 O O . THR A 1 724 ? -24.057 16.590 24.271 1.00 88.94 724 THR A O 1
ATOM 5709 N N . ILE A 1 725 ? -22.661 16.036 22.592 1.00 82.81 725 ILE A N 1
ATOM 5710 C CA . ILE A 1 725 ? -21.587 16.952 22.981 1.00 82.81 725 ILE A CA 1
ATOM 5711 C C . ILE A 1 725 ? -21.445 18.008 21.907 1.00 82.81 725 ILE A C 1
ATOM 5713 O O . ILE A 1 725 ? -21.048 17.773 20.761 1.00 82.81 725 ILE A O 1
ATOM 5717 N N . GLY A 1 726 ? -21.774 19.223 22.304 1.00 79.69 726 GLY A N 1
ATOM 5718 C CA . GLY A 1 726 ? -21.809 20.367 21.434 1.00 79.69 726 GLY A CA 1
ATOM 5719 C C . GLY A 1 726 ? -22.812 20.327 20.287 1.00 79.69 726 GLY A C 1
ATOM 5720 O O . GLY A 1 726 ? -23.852 20.953 20.421 1.00 79.69 726 GLY A O 1
ATOM 5721 N N . ALA A 1 727 ? -22.438 19.771 19.140 1.00 79.56 727 ALA A N 1
ATOM 5722 C CA . ALA A 1 727 ? -23.314 19.586 17.972 1.00 79.56 727 ALA A CA 1
ATOM 5723 C C . ALA A 1 727 ? -23.148 18.173 17.382 1.00 79.56 727 ALA A C 1
ATOM 5725 O O . ALA A 1 727 ? -23.525 17.918 16.246 1.00 79.56 727 ALA A O 1
ATOM 5726 N N . ILE A 1 728 ? -22.499 17.280 18.136 1.00 82.62 728 ILE A N 1
ATOM 5727 C CA . ILE A 1 728 ? -22.145 15.931 17.713 1.00 82.62 728 ILE A CA 1
ATOM 5728 C C . ILE A 1 728 ? -22.913 14.968 18.605 1.00 82.62 728 ILE A C 1
ATOM 5730 O O . ILE A 1 728 ? -22.776 15.018 19.831 1.00 82.62 728 ILE A O 1
ATOM 5734 N N . VAL A 1 729 ? -23.689 14.088 17.983 1.00 86.25 729 VAL A N 1
ATOM 5735 C CA . VAL A 1 729 ? -24.349 12.980 18.670 1.00 86.25 729 VAL A CA 1
ATOM 5736 C C . VAL A 1 729 ? -23.348 11.832 18.801 1.00 86.25 729 VAL A C 1
ATOM 5738 O O . VAL A 1 729 ? -22.746 11.379 17.825 1.00 86.25 729 VAL A O 1
ATOM 5741 N N . LEU A 1 730 ? -23.123 11.387 20.031 1.00 87.38 730 LEU A N 1
ATOM 5742 C CA . LEU A 1 730 ? -22.166 10.353 20.394 1.00 87.38 730 LEU A CA 1
ATOM 5743 C C . LEU A 1 730 ? -22.913 9.206 21.059 1.00 87.38 730 LEU A C 1
ATOM 5745 O O . LEU A 1 730 ? -23.290 9.284 22.223 1.00 87.38 730 LEU A O 1
ATOM 5749 N N . ASN A 1 731 ? -23.088 8.122 20.314 1.00 86.75 731 ASN A N 1
ATOM 5750 C CA . ASN A 1 731 ? -23.582 6.874 20.872 1.00 86.75 731 ASN A CA 1
ATOM 5751 C C . ASN A 1 731 ? -22.404 5.968 21.253 1.00 86.75 731 ASN A C 1
ATOM 5753 O O . ASN A 1 731 ? -21.992 5.896 22.410 1.00 86.75 731 ASN A O 1
ATOM 5757 N N . GLN A 1 732 ? -21.812 5.332 20.249 1.00 90.38 732 GLN A N 1
ATOM 5758 C CA . GLN A 1 732 ? -20.659 4.444 20.353 1.00 90.38 732 GLN A CA 1
ATOM 5759 C C . GLN A 1 732 ? -19.893 4.478 19.029 1.00 90.38 732 GLN A C 1
ATOM 5761 O O . GLN A 1 732 ? -20.409 4.937 18.011 1.00 90.38 732 GLN A O 1
ATOM 5766 N N . MET A 1 733 ? -18.649 4.010 19.027 1.00 92.94 733 MET A N 1
ATOM 5767 C CA . MET A 1 733 ? -17.899 3.777 17.793 1.00 92.94 733 MET A CA 1
ATOM 5768 C C . MET A 1 733 ? -17.344 2.367 17.813 1.00 92.94 733 MET A C 1
ATOM 5770 O O . MET A 1 733 ? -16.636 1.992 18.749 1.00 92.94 733 MET A O 1
ATOM 5774 N N . ALA A 1 734 ? -17.613 1.612 16.755 1.00 92.25 734 ALA A N 1
ATOM 5775 C CA . ALA A 1 734 ? -17.099 0.267 16.596 1.00 92.25 734 ALA A CA 1
ATOM 5776 C C . ALA A 1 734 ? -16.252 0.168 15.326 1.00 92.25 734 ALA A C 1
ATOM 5778 O O . ALA A 1 734 ? -16.652 0.578 14.235 1.00 92.25 734 ALA A O 1
ATOM 5779 N N . TYR A 1 735 ? -15.049 -0.381 15.470 1.00 91.31 735 TYR A N 1
ATOM 5780 C CA . TYR A 1 735 ? -14.224 -0.811 14.351 1.00 91.31 735 TYR A CA 1
ATOM 5781 C C . TYR A 1 735 ? -13.879 -2.282 14.565 1.00 91.31 735 TYR A C 1
ATOM 5783 O O . TYR A 1 735 ? -12.843 -2.625 15.129 1.00 91.31 735 TYR A O 1
ATOM 5791 N N . ALA A 1 736 ? -14.787 -3.152 14.130 1.00 88.25 736 ALA A N 1
ATOM 5792 C CA . ALA A 1 736 ? -14.794 -4.564 14.483 1.00 88.25 736 ALA A CA 1
ATOM 5793 C C . ALA A 1 736 ? -14.784 -4.758 16.010 1.00 88.25 736 ALA A C 1
ATOM 5795 O O . ALA A 1 736 ? -15.760 -4.396 16.660 1.00 88.25 736 ALA A O 1
ATOM 5796 N N . ASP A 1 737 ? -13.708 -5.326 16.560 1.00 88.25 737 ASP A N 1
ATOM 5797 C CA . ASP A 1 737 ? -13.507 -5.596 17.985 1.00 88.25 737 ASP A CA 1
ATOM 5798 C C . ASP A 1 737 ? -13.014 -4.388 18.801 1.00 88.25 737 ASP A C 1
ATOM 5800 O O . ASP A 1 737 ? -13.119 -4.420 20.026 1.00 88.25 737 ASP A O 1
ATOM 5804 N N . ASP A 1 738 ? -12.515 -3.330 18.149 1.00 90.44 738 ASP A N 1
ATOM 5805 C CA . ASP A 1 738 ? -12.095 -2.089 18.811 1.00 90.44 738 ASP A CA 1
ATOM 5806 C C . ASP A 1 738 ? -13.324 -1.189 19.061 1.00 90.44 738 ASP A C 1
ATOM 5808 O O . ASP A 1 738 ? -13.811 -0.514 18.143 1.00 90.44 738 ASP A O 1
ATOM 5812 N N . LEU A 1 739 ? -13.817 -1.164 20.304 1.00 92.56 739 LEU A N 1
ATOM 5813 C CA . LEU A 1 739 ? -15.006 -0.407 20.713 1.00 92.56 739 LEU A CA 1
ATOM 5814 C C . LEU A 1 739 ? -14.636 0.842 21.527 1.00 92.56 739 LEU A C 1
ATOM 5816 O O . LEU A 1 739 ? -13.761 0.806 22.393 1.00 92.56 739 LEU A O 1
ATOM 5820 N N . ILE A 1 740 ? -15.340 1.946 21.278 1.00 94.62 740 ILE A N 1
ATOM 5821 C CA . ILE A 1 740 ? -15.296 3.167 22.089 1.00 94.62 740 ILE A CA 1
ATOM 5822 C C . ILE A 1 740 ? -16.717 3.498 22.538 1.00 94.62 740 ILE A C 1
ATOM 5824 O O . ILE A 1 740 ? -17.603 3.694 21.703 1.00 94.62 740 ILE A O 1
ATOM 5828 N N . LEU A 1 741 ? -16.912 3.589 23.850 1.00 94.50 741 LEU A N 1
ATOM 5829 C CA . LEU A 1 741 ? -18.168 4.002 24.470 1.00 94.50 741 LEU A CA 1
ATOM 5830 C C . LEU A 1 741 ? -18.060 5.434 24.991 1.00 94.50 741 LEU A C 1
ATOM 5832 O O . LEU A 1 741 ? -16.989 5.866 25.427 1.00 94.50 741 LEU A O 1
ATOM 5836 N N . PHE A 1 742 ? -19.187 6.141 24.983 1.00 94.81 742 PHE A N 1
ATOM 5837 C CA . PHE A 1 742 ? -19.325 7.499 25.507 1.00 94.81 742 PHE A CA 1
ATOM 5838 C C . PHE A 1 742 ? -20.378 7.540 26.615 1.00 94.81 742 PHE A C 1
ATOM 5840 O O . PHE A 1 742 ? -21.357 6.805 26.555 1.00 94.81 742 PHE A O 1
ATOM 5847 N N . ALA A 1 743 ? -20.188 8.379 27.625 1.00 94.25 743 ALA A N 1
ATOM 5848 C CA . ALA A 1 743 ? -21.197 8.645 28.646 1.00 94.25 743 ALA A CA 1
ATOM 5849 C C . ALA A 1 743 ? -21.017 10.052 29.220 1.00 94.25 743 ALA A C 1
ATOM 5851 O O . ALA A 1 743 ? -19.941 10.650 29.102 1.00 94.25 743 ALA A O 1
ATOM 5852 N N . SER A 1 744 ? -22.064 10.576 29.849 1.00 91.75 744 SER A N 1
ATOM 5853 C CA . SER A 1 744 ? -22.032 11.880 30.513 1.00 91.75 744 SER A CA 1
ATOM 5854 C C . SER A 1 744 ? -21.487 11.796 31.946 1.00 91.75 744 SER A C 1
ATOM 5856 O O . SER A 1 744 ? -20.908 12.766 32.444 1.00 91.75 744 SER A O 1
ATOM 5858 N N . SER A 1 745 ? -21.621 10.628 32.587 1.00 91.50 745 SER A N 1
ATOM 5859 C CA . SER A 1 745 ? -21.178 10.363 33.959 1.00 91.50 745 SER A CA 1
ATOM 5860 C C . SER A 1 745 ? -20.486 9.000 34.111 1.00 91.50 745 SER A C 1
ATOM 5862 O O . SER A 1 745 ? -20.518 8.146 33.219 1.00 91.50 745 SER A O 1
ATOM 5864 N N . GLN A 1 746 ? -19.832 8.792 35.257 1.00 92.50 746 GLN A N 1
ATOM 5865 C CA . GLN A 1 746 ? -19.186 7.521 35.591 1.00 92.50 746 GLN A CA 1
ATOM 5866 C C . GLN A 1 746 ? -20.213 6.403 35.810 1.00 92.50 746 GLN A C 1
ATOM 5868 O O . GLN A 1 746 ? -19.987 5.276 35.373 1.00 92.50 746 GLN A O 1
ATOM 5873 N N . GLU A 1 747 ? -21.330 6.704 36.471 1.00 92.06 747 GLU A N 1
ATOM 5874 C CA . GLU A 1 747 ? -22.390 5.742 36.787 1.00 92.06 747 GLU A CA 1
ATOM 5875 C C . GLU A 1 747 ? -23.046 5.221 35.506 1.00 92.06 747 GLU A C 1
ATOM 5877 O O . GLU A 1 747 ? -23.286 4.023 35.362 1.00 92.06 747 GLU A O 1
ATOM 5882 N N . GLU A 1 748 ? -23.289 6.118 34.548 1.00 92.38 748 GLU A N 1
ATOM 5883 C CA . GLU A 1 748 ? -23.796 5.761 33.226 1.00 92.38 748 GLU A CA 1
ATOM 5884 C C . GLU A 1 748 ? -22.796 4.864 32.484 1.00 92.38 748 GLU A C 1
ATOM 5886 O O . GLU A 1 748 ? -23.174 3.807 31.979 1.00 92.38 748 GLU A O 1
ATOM 5891 N N . MET A 1 749 ? -21.504 5.214 32.489 1.00 93.94 749 MET A N 1
ATOM 5892 C CA . MET A 1 749 ? -20.472 4.388 31.855 1.00 93.94 749 MET A CA 1
ATOM 5893 C C . MET A 1 749 ? -20.372 2.987 32.480 1.00 93.94 749 MET A C 1
ATOM 5895 O O . MET A 1 749 ? -20.232 2.003 31.752 1.00 93.94 749 MET A O 1
ATOM 5899 N N . GLN A 1 750 ? -20.467 2.879 33.808 1.00 94.06 750 GLN A N 1
ATOM 5900 C CA . GLN A 1 750 ? -20.449 1.597 34.515 1.00 94.06 750 GLN A CA 1
ATOM 5901 C C . GLN A 1 750 ? -21.626 0.711 34.071 1.00 94.06 750 GLN A C 1
ATOM 5903 O O . GLN A 1 750 ? -21.403 -0.431 33.667 1.00 94.06 750 GLN A O 1
ATOM 5908 N N . LYS A 1 751 ? -22.849 1.263 34.008 1.00 92.12 751 LYS A N 1
ATOM 5909 C CA . LYS A 1 751 ? -24.034 0.550 33.491 1.00 92.12 751 LYS A CA 1
ATOM 5910 C C . LYS A 1 751 ? -23.854 0.092 32.040 1.00 92.12 751 LYS A C 1
ATOM 5912 O O . LYS A 1 751 ? -24.180 -1.050 31.711 1.00 92.12 751 LYS A O 1
ATOM 5917 N N . ARG A 1 752 ? -23.299 0.946 31.166 1.00 92.38 752 ARG A N 1
ATOM 5918 C CA . ARG A 1 752 ? -23.027 0.581 29.760 1.00 92.38 752 ARG A CA 1
ATOM 5919 C C . ARG A 1 752 ? -22.064 -0.596 29.656 1.00 92.38 752 ARG A C 1
ATOM 5921 O O . ARG A 1 752 ? -22.308 -1.517 28.876 1.00 92.38 752 ARG A O 1
ATOM 5928 N N . ILE A 1 753 ? -20.991 -0.580 30.446 1.00 92.56 753 ILE A N 1
ATOM 5929 C CA . ILE A 1 753 ? -19.972 -1.635 30.472 1.00 92.56 753 ILE A CA 1
ATOM 5930 C C . ILE A 1 753 ? -20.529 -2.948 31.033 1.00 92.56 753 ILE A C 1
ATOM 5932 O O . ILE A 1 753 ? -20.235 -4.009 30.482 1.00 92.56 753 ILE A O 1
ATOM 5936 N N . GLU A 1 754 ? -21.357 -2.907 32.074 1.00 91.31 754 GLU A N 1
ATOM 5937 C CA . GLU A 1 754 ? -22.032 -4.094 32.615 1.00 91.31 754 GLU A CA 1
ATOM 5938 C C . GLU A 1 754 ? -22.945 -4.733 31.567 1.00 91.31 754 GLU A C 1
ATOM 5940 O O . GLU A 1 754 ? -22.836 -5.927 31.279 1.00 91.31 754 GLU A O 1
ATOM 5945 N N . ARG A 1 755 ? -23.772 -3.922 30.900 1.00 90.56 755 ARG A N 1
ATOM 5946 C CA . ARG A 1 755 ? -24.661 -4.391 29.830 1.00 90.56 755 ARG A CA 1
ATOM 5947 C C . ARG A 1 755 ? -23.881 -4.938 28.633 1.00 90.56 755 ARG A C 1
ATOM 5949 O O . ARG A 1 755 ? -24.258 -5.966 28.070 1.00 90.56 755 ARG A O 1
ATOM 5956 N N . LEU A 1 756 ? -22.761 -4.299 28.281 1.00 91.31 756 LEU A N 1
ATOM 5957 C CA . LEU A 1 756 ? -21.832 -4.793 27.264 1.00 91.31 756 LEU A CA 1
ATOM 5958 C C . LEU A 1 756 ? -21.251 -6.156 27.665 1.00 91.31 756 LEU A C 1
ATOM 5960 O O . LEU A 1 756 ? -21.203 -7.062 26.839 1.00 91.31 756 LEU A O 1
ATOM 5964 N N . THR A 1 757 ? -20.841 -6.318 28.923 1.00 90.94 757 THR A N 1
ATOM 5965 C CA . THR A 1 757 ? -20.252 -7.561 29.447 1.00 90.94 757 THR A CA 1
ATOM 5966 C C . THR A 1 757 ? -21.257 -8.712 29.392 1.00 90.94 757 THR A C 1
ATOM 5968 O O . THR A 1 757 ? -20.927 -9.788 28.894 1.00 90.94 757 THR A O 1
ATOM 5971 N N . ILE A 1 758 ? -22.510 -8.466 29.788 1.00 88.75 758 ILE A N 1
ATOM 5972 C CA . ILE A 1 758 ? -23.609 -9.439 29.679 1.00 88.75 758 ILE A CA 1
ATOM 5973 C C . ILE A 1 758 ? -23.852 -9.823 28.211 1.00 88.75 758 ILE A C 1
ATOM 5975 O O . ILE A 1 758 ? -23.935 -11.007 27.877 1.00 88.75 758 ILE A O 1
ATOM 5979 N N . GLY A 1 759 ? -23.931 -8.832 27.314 1.00 88.50 759 GLY A N 1
ATOM 5980 C CA . GLY A 1 759 ? -24.118 -9.060 25.880 1.00 88.50 759 GLY A CA 1
ATOM 5981 C C . GLY A 1 759 ? -22.981 -9.872 25.252 1.00 88.50 759 GLY A C 1
ATOM 5982 O O . GLY A 1 759 ? -23.231 -10.814 24.501 1.00 88.50 759 GLY A O 1
ATOM 5983 N N . LEU A 1 760 ? -21.730 -9.562 25.602 1.00 89.88 760 LEU A N 1
ATOM 5984 C CA . LEU A 1 760 ? -20.551 -10.302 25.149 1.00 89.88 760 LEU A CA 1
ATOM 5985 C C . LEU A 1 760 ? -20.546 -11.740 25.676 1.00 89.88 760 LEU A C 1
ATOM 5987 O O . LEU A 1 760 ? -20.253 -12.656 24.904 1.00 89.88 760 LEU A O 1
ATOM 5991 N N . GLY A 1 761 ? -20.954 -11.955 26.930 1.00 88.00 761 GLY A N 1
ATOM 5992 C CA . GLY A 1 761 ? -21.105 -13.286 27.521 1.00 88.00 761 GLY A CA 1
ATOM 5993 C C . GLY A 1 761 ? -22.037 -14.188 26.706 1.00 88.00 761 GLY A C 1
ATOM 5994 O O . GLY A 1 761 ? -21.669 -15.320 26.389 1.00 88.00 761 GLY A O 1
ATOM 5995 N N . ARG A 1 762 ? -23.178 -13.658 26.238 1.00 86.12 762 ARG A N 1
ATOM 5996 C CA . ARG A 1 762 ? -24.120 -14.381 25.354 1.00 86.12 762 ARG A CA 1
ATOM 5997 C C . ARG A 1 762 ? -23.510 -14.783 24.008 1.00 86.12 762 ARG A C 1
ATOM 5999 O O . ARG A 1 762 ? -23.949 -15.752 23.401 1.00 86.12 762 ARG A O 1
ATOM 6006 N N . LEU A 1 763 ? -22.489 -14.072 23.529 1.00 86.94 763 LEU A N 1
ATOM 6007 C CA . LEU A 1 763 ? -21.755 -14.421 22.305 1.00 86.94 763 LEU A CA 1
ATOM 6008 C C . LEU A 1 763 ? -20.545 -15.338 22.560 1.00 86.94 763 LEU A C 1
ATOM 6010 O O . LEU A 1 763 ? -19.869 -15.739 21.607 1.00 86.94 763 LEU A O 1
ATOM 6014 N N . GLY A 1 764 ? -20.247 -15.670 23.821 1.00 86.62 764 GLY A N 1
ATOM 6015 C CA . GLY A 1 764 ? -19.031 -16.386 24.215 1.00 86.62 764 GLY A CA 1
ATOM 6016 C C . GLY A 1 764 ? -17.765 -15.517 24.191 1.00 86.62 764 GLY A C 1
ATOM 6017 O O . GLY A 1 764 ? -16.658 -16.036 24.011 1.00 86.62 764 GLY A O 1
ATOM 6018 N N . LEU A 1 765 ? -17.922 -14.197 24.315 1.00 89.00 765 LEU A N 1
ATOM 6019 C CA . LEU A 1 765 ? -16.850 -13.204 24.303 1.00 89.00 765 LEU A CA 1
ATOM 6020 C C . LEU A 1 765 ? -16.587 -12.659 25.713 1.00 89.00 765 LEU A C 1
ATOM 6022 O O . LEU A 1 765 ? -17.493 -12.520 26.525 1.00 89.00 765 LEU A O 1
ATOM 6026 N N . GLU A 1 766 ? -15.328 -12.319 25.983 1.00 88.56 766 GLU A N 1
ATOM 6027 C CA . GLU A 1 766 ? -14.870 -11.768 27.265 1.00 88.56 766 GLU A CA 1
ATOM 6028 C C . GLU A 1 766 ? -14.137 -10.443 27.024 1.00 88.56 766 GLU A C 1
ATOM 6030 O O . GLU A 1 766 ? -13.414 -10.293 26.028 1.00 88.56 766 GLU A O 1
ATOM 6035 N N . LEU A 1 767 ? -14.259 -9.504 27.961 1.00 89.94 767 LEU A N 1
ATOM 6036 C CA . LEU A 1 767 ? -13.483 -8.268 27.951 1.00 89.94 767 LEU A CA 1
ATOM 6037 C C . LEU A 1 767 ? -12.053 -8.491 28.440 1.00 89.94 767 LEU A C 1
ATOM 6039 O O . LEU A 1 767 ? -11.758 -9.332 29.286 1.00 89.94 767 LEU A O 1
ATOM 6043 N N . ASN A 1 768 ? -11.130 -7.697 27.909 1.00 89.50 768 ASN A N 1
ATOM 6044 C CA . ASN A 1 768 ? -9.748 -7.676 28.350 1.00 89.50 768 ASN A CA 1
ATOM 6045 C C . ASN A 1 768 ? -9.488 -6.422 29.191 1.00 89.50 768 ASN A C 1
ATOM 6047 O O . ASN A 1 768 ? -8.916 -5.443 28.706 1.00 89.50 768 ASN A O 1
ATOM 6051 N N . ALA A 1 769 ? -9.885 -6.467 30.467 1.00 87.38 769 ALA A N 1
ATOM 6052 C CA . ALA A 1 769 ? -9.833 -5.325 31.387 1.00 87.38 769 ALA A CA 1
ATOM 6053 C C . ALA A 1 769 ? -8.464 -4.613 31.423 1.00 87.38 769 ALA A C 1
ATOM 6055 O O . ALA A 1 769 ? -8.400 -3.391 31.494 1.00 87.38 769 ALA A O 1
ATOM 6056 N N . ARG A 1 770 ? -7.354 -5.356 31.280 1.00 85.88 770 ARG A N 1
ATOM 6057 C CA . ARG A 1 770 ? -5.985 -4.798 31.288 1.00 85.88 770 ARG A CA 1
ATOM 6058 C C . ARG A 1 770 ? -5.640 -3.937 30.072 1.00 85.88 770 ARG A C 1
ATOM 6060 O O . ARG A 1 770 ? -4.685 -3.170 30.134 1.00 85.88 770 ARG A O 1
ATOM 6067 N N . LYS A 1 771 ? -6.332 -4.132 28.950 1.00 86.88 771 LYS A N 1
ATOM 6068 C CA . LYS A 1 771 ? -6.132 -3.348 27.723 1.00 86.88 771 LYS A CA 1
ATOM 6069 C C . LYS A 1 771 ? -7.214 -2.304 27.491 1.00 86.88 771 LYS A C 1
ATOM 6071 O O . LYS A 1 771 ? -7.025 -1.442 26.638 1.00 86.88 771 LYS A O 1
ATOM 6076 N N . CYS A 1 772 ? -8.316 -2.392 28.226 1.00 91.56 772 CYS A N 1
ATOM 6077 C CA . CYS A 1 772 ? -9.312 -1.339 28.248 1.00 91.56 772 CYS A CA 1
ATOM 6078 C C . CYS A 1 772 ? -8.733 -0.101 28.950 1.00 91.56 772 CYS A C 1
ATOM 6080 O O . CYS A 1 772 ? -7.805 -0.213 29.754 1.00 91.56 772 CYS A O 1
ATOM 6082 N N . CYS A 1 773 ? -9.267 1.079 28.658 1.00 92.38 773 CYS A N 1
ATOM 6083 C CA . CYS A 1 773 ? -8.929 2.292 29.395 1.00 92.38 773 CYS A CA 1
ATOM 6084 C C . CYS A 1 773 ? -10.103 3.266 29.442 1.00 92.38 773 CYS A C 1
ATOM 6086 O O . CYS A 1 773 ? -10.973 3.243 28.573 1.00 92.38 773 CYS A O 1
ATOM 6088 N N . VAL A 1 774 ? -10.115 4.126 30.459 1.00 94.50 774 VAL A N 1
ATOM 6089 C CA . VAL A 1 774 ? -11.163 5.128 30.676 1.00 94.50 774 VAL A CA 1
ATOM 6090 C C . VAL A 1 774 ? -10.541 6.514 30.734 1.00 94.50 774 VAL A C 1
ATOM 6092 O O . VAL A 1 774 ? -9.557 6.732 31.433 1.00 94.50 774 VAL A O 1
ATOM 6095 N N . LEU A 1 775 ? -11.127 7.465 30.021 1.00 94.38 775 LEU A N 1
ATOM 6096 C CA . LEU A 1 775 ? -10.806 8.883 30.088 1.00 94.38 775 LEU A CA 1
ATOM 6097 C C . LEU A 1 775 ? -12.045 9.634 30.570 1.00 94.38 775 LEU A C 1
ATOM 6099 O O . LEU A 1 775 ? -13.082 9.565 29.920 1.00 94.38 775 LEU A O 1
ATOM 6103 N N . SER A 1 776 ? -11.925 10.384 31.660 1.00 94.31 776 SER A N 1
ATOM 6104 C CA . SER A 1 776 ? -12.998 11.242 32.164 1.00 94.31 776 SER A CA 1
ATOM 6105 C C . SER A 1 776 ? -12.584 12.705 32.103 1.00 94.31 776 SER A C 1
ATOM 6107 O O . SER A 1 776 ? -11.527 13.091 32.601 1.00 94.31 776 SER A O 1
ATOM 6109 N N . ILE A 1 777 ? -13.408 13.523 31.458 1.00 93.06 777 ILE A N 1
ATOM 6110 C CA . ILE A 1 777 ? -13.266 14.973 31.377 1.00 93.06 777 ILE A CA 1
ATOM 6111 C C . ILE A 1 777 ? -14.437 15.570 32.147 1.00 93.06 777 ILE A C 1
ATOM 6113 O O . ILE A 1 777 ? -15.588 15.366 31.764 1.00 93.06 777 ILE A O 1
ATOM 6117 N N . ARG A 1 778 ? -14.147 16.338 33.200 1.00 91.38 778 ARG A N 1
ATOM 6118 C CA . ARG A 1 778 ? -15.147 17.168 33.879 1.00 91.38 778 ARG A CA 1
ATOM 6119 C C . ARG A 1 778 ? -15.013 18.609 33.424 1.00 91.38 778 ARG A C 1
ATOM 6121 O O . ARG A 1 778 ? -13.911 19.163 33.387 1.00 91.38 778 ARG A O 1
ATOM 6128 N N . GLY A 1 779 ? -16.137 19.209 33.060 1.00 88.06 779 GLY A N 1
ATOM 6129 C CA . GLY A 1 779 ? -16.227 20.602 32.656 1.00 88.06 779 GLY A CA 1
ATOM 6130 C C . GLY A 1 779 ? -17.061 21.407 33.642 1.00 88.06 779 GLY A C 1
ATOM 6131 O O . GLY A 1 779 ? -18.169 21.015 33.994 1.00 88.06 779 GLY A O 1
ATOM 6132 N N . ASP A 1 780 ? -16.536 22.551 34.071 1.00 87.19 780 ASP A N 1
ATOM 6133 C CA . ASP A 1 780 ? -17.296 23.538 34.830 1.00 87.19 780 ASP A CA 1
ATOM 6134 C C . ASP A 1 780 ? -17.693 24.682 33.891 1.00 87.19 780 ASP A C 1
ATOM 6136 O O . ASP A 1 780 ? -16.876 25.539 33.535 1.00 87.19 780 ASP A O 1
ATOM 6140 N N . LYS A 1 781 ? -18.969 24.695 33.486 1.00 85.12 781 LYS A N 1
ATOM 6141 C CA . LYS A 1 781 ? -19.531 25.728 32.602 1.00 85.12 781 LYS A CA 1
ATOM 6142 C C . LYS A 1 781 ? -19.487 27.125 33.226 1.00 85.12 781 LYS A C 1
ATOM 6144 O O . LYS A 1 781 ? -19.315 28.097 32.492 1.00 85.12 781 LYS A O 1
ATOM 6149 N N . LYS A 1 782 ? -19.608 27.244 34.556 1.00 84.94 782 LYS A N 1
ATOM 6150 C CA . LYS A 1 782 ? -19.612 28.542 35.255 1.00 84.94 782 LYS A CA 1
ATOM 6151 C C . LYS A 1 782 ? -18.210 29.136 35.290 1.00 84.94 782 LYS A C 1
ATOM 6153 O O . LYS A 1 782 ? -18.019 30.297 34.943 1.00 84.94 782 LYS A O 1
ATOM 6158 N N . ARG A 1 783 ? -17.222 28.323 35.669 1.00 85.94 783 ARG A N 1
ATOM 6159 C CA . ARG A 1 783 ? -15.815 28.744 35.770 1.00 85.94 783 ARG A CA 1
ATOM 6160 C C . ARG A 1 783 ? -15.047 28.649 34.444 1.00 85.94 783 ARG A C 1
ATOM 6162 O O . ARG A 1 783 ? -13.888 29.046 34.391 1.00 85.94 783 ARG A O 1
ATOM 6169 N N . LYS A 1 784 ? -15.681 28.142 33.380 1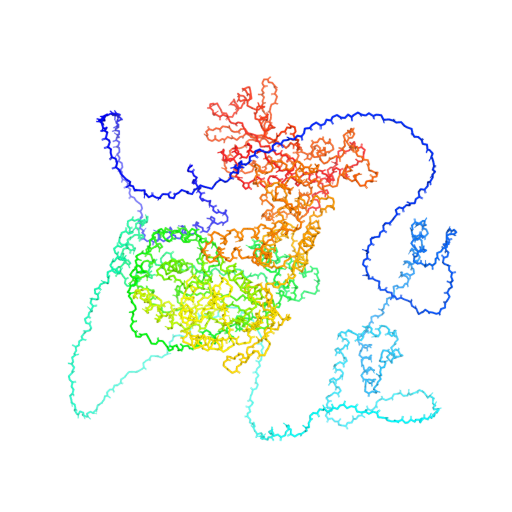.00 86.75 784 LYS A N 1
ATOM 6170 C CA . LYS A 1 784 ? -15.130 28.005 32.019 1.00 86.75 784 LYS A CA 1
ATOM 6171 C C . LYS A 1 784 ? -13.784 27.276 31.976 1.00 86.75 784 LYS A C 1
ATOM 6173 O O . LYS A 1 784 ? -12.845 27.690 31.294 1.00 86.75 784 LYS A O 1
ATOM 6178 N N . PHE A 1 785 ? -13.679 26.172 32.710 1.00 87.12 785 PHE A N 1
ATOM 6179 C CA . PHE A 1 785 ? -12.505 25.304 32.658 1.00 87.12 785 PHE A CA 1
ATOM 6180 C C . PHE A 1 785 ? -12.908 23.831 32.621 1.00 87.12 785 PHE A C 1
ATOM 6182 O O . PHE A 1 785 ? -14.021 23.453 32.984 1.00 87.12 785 PHE A O 1
ATOM 6189 N N . SER A 1 786 ? -11.994 22.994 32.140 1.00 88.56 786 SER A N 1
ATOM 6190 C CA . SER A 1 786 ? -12.171 21.543 32.089 1.00 88.56 786 SER A CA 1
ATOM 6191 C C . SER A 1 786 ? -10.899 20.862 32.558 1.00 88.56 786 SER A C 1
ATOM 6193 O O . SER A 1 786 ? -9.799 21.298 32.204 1.00 88.56 786 SER A O 1
ATOM 6195 N N . PHE A 1 787 ? -11.047 19.784 33.316 1.00 88.69 787 PHE A N 1
ATOM 6196 C CA . PHE A 1 787 ? -9.938 18.998 33.838 1.00 88.69 787 PHE A CA 1
ATOM 6197 C C . PHE A 1 787 ? -10.190 17.505 33.632 1.00 88.69 787 PHE A C 1
ATOM 6199 O O . PHE A 1 787 ? -11.317 17.071 33.389 1.00 88.69 787 PHE A O 1
ATOM 6206 N N . VAL A 1 788 ? -9.108 16.730 33.670 1.00 90.94 788 VAL A N 1
ATOM 6207 C CA . VAL A 1 788 ? -9.185 15.270 33.613 1.00 90.94 788 VAL A CA 1
ATOM 6208 C C . VAL A 1 788 ? -9.452 14.768 35.020 1.00 90.94 788 VAL A C 1
ATOM 6210 O O . VAL A 1 788 ? -8.666 15.056 35.921 1.00 90.94 788 VAL A O 1
ATOM 6213 N N . ASP A 1 789 ? -10.548 14.044 35.192 1.00 89.00 789 ASP A N 1
ATOM 6214 C CA . ASP A 1 789 ? -10.902 13.418 36.458 1.00 89.00 789 ASP A CA 1
ATOM 6215 C C . ASP A 1 789 ? -10.222 12.048 36.559 1.00 89.00 789 ASP A C 1
ATOM 6217 O O . ASP A 1 789 ? -10.481 11.145 35.759 1.00 89.00 789 ASP A O 1
ATOM 6221 N N . THR A 1 790 ? -9.305 11.920 37.517 1.00 88.88 790 THR A N 1
ATOM 6222 C CA . THR A 1 790 ? -8.546 10.690 37.773 1.00 88.88 790 THR A CA 1
ATOM 6223 C C . THR A 1 790 ? -9.159 9.814 38.857 1.00 88.88 790 THR A C 1
ATOM 6225 O O . THR A 1 790 ? -8.730 8.671 38.994 1.00 88.88 790 THR A O 1
ATOM 6228 N N . ASP A 1 791 ? -10.161 10.310 39.587 1.00 85.12 791 ASP A N 1
ATOM 6229 C CA . ASP A 1 791 ? -10.783 9.591 40.707 1.00 85.12 791 ASP A CA 1
ATOM 6230 C C . ASP A 1 791 ? -11.891 8.633 40.236 1.00 85.12 791 ASP A C 1
ATOM 6232 O O . ASP A 1 791 ? -12.537 7.941 41.028 1.00 85.12 791 ASP A O 1
ATOM 6236 N N . VAL A 1 792 ? -12.075 8.543 38.917 1.00 85.06 792 VAL A N 1
ATOM 6237 C CA . VAL A 1 792 ? -13.032 7.648 38.278 1.00 85.06 792 VAL A CA 1
ATOM 6238 C C . VAL A 1 792 ? -12.691 6.186 38.549 1.00 85.06 792 VAL A C 1
ATOM 6240 O O . VAL A 1 792 ? -11.602 5.698 38.249 1.00 85.06 792 VAL A O 1
ATOM 6243 N N . SER A 1 793 ? -13.669 5.457 39.077 1.00 86.69 793 SER A N 1
ATOM 6244 C CA . SER A 1 793 ? -13.557 4.046 39.444 1.00 86.69 793 SER A CA 1
ATOM 6245 C C . SER A 1 793 ? -14.580 3.207 38.681 1.00 86.69 793 SER A C 1
ATOM 6247 O O . SER A 1 793 ? -15.699 2.975 39.124 1.00 86.69 793 SER A O 1
ATOM 6249 N N . ILE A 1 794 ? -14.171 2.736 37.505 1.00 89.38 794 ILE A N 1
ATOM 6250 C CA . ILE A 1 794 ? -14.965 1.829 36.669 1.00 89.38 794 ILE A CA 1
ATOM 6251 C C . ILE A 1 794 ? -14.349 0.438 36.741 1.00 89.38 794 ILE A C 1
ATOM 6253 O O . ILE A 1 794 ? -13.123 0.293 36.659 1.00 89.38 794 ILE A O 1
ATOM 6257 N N . SER A 1 795 ? -15.183 -0.587 36.905 1.00 88.62 795 SER A N 1
ATOM 6258 C CA . SER A 1 795 ? -14.726 -1.966 37.075 1.00 88.62 795 SER A CA 1
ATOM 6259 C C . SER A 1 795 ? -15.463 -2.953 36.177 1.00 88.62 795 SER A C 1
ATOM 6261 O O . SER A 1 795 ? -16.645 -2.789 35.888 1.00 88.62 795 SER A O 1
ATOM 6263 N N . VAL A 1 796 ? -14.735 -3.982 35.745 1.00 86.62 796 VAL A N 1
ATOM 6264 C CA . VAL A 1 796 ? -15.235 -5.130 34.978 1.00 86.62 796 VAL A CA 1
ATOM 6265 C C . VAL A 1 796 ? -14.806 -6.386 35.719 1.00 86.62 796 VAL A C 1
ATOM 6267 O O . VAL A 1 796 ? -13.612 -6.551 35.974 1.00 86.62 796 VAL A O 1
ATOM 6270 N N . ASP A 1 797 ? -15.756 -7.243 36.092 1.00 78.69 797 ASP A N 1
ATOM 6271 C CA . ASP A 1 797 ? -15.506 -8.501 36.815 1.00 78.69 797 ASP A CA 1
ATOM 6272 C C . ASP A 1 797 ? -14.601 -8.314 38.055 1.00 78.69 797 ASP A C 1
ATOM 6274 O O . ASP A 1 797 ? -13.623 -9.033 38.265 1.00 78.69 797 ASP A O 1
ATOM 6278 N N . GLY A 1 798 ? -14.855 -7.259 38.840 1.00 78.62 798 GLY A N 1
ATOM 6279 C CA . GLY A 1 798 ? -14.060 -6.901 40.024 1.00 78.62 798 GLY A CA 1
ATOM 6280 C C . GLY A 1 798 ? -12.679 -6.289 39.733 1.00 78.62 798 GLY A C 1
ATOM 6281 O O . GLY A 1 798 ? -11.977 -5.880 40.656 1.00 78.62 798 GLY A O 1
ATOM 6282 N N . THR A 1 799 ? -12.278 -6.165 38.464 1.00 86.50 799 THR A N 1
ATOM 6283 C CA . THR A 1 799 ? -11.012 -5.541 38.053 1.00 86.50 799 THR A CA 1
ATOM 6284 C C . THR A 1 799 ? -11.232 -4.081 37.659 1.00 86.50 799 THR A C 1
ATOM 6286 O O . THR A 1 799 ? -12.006 -3.789 36.748 1.00 86.50 799 THR A O 1
ATOM 6289 N N . ARG A 1 800 ? -10.522 -3.143 38.300 1.00 88.12 800 ARG A N 1
ATOM 6290 C CA . ARG A 1 800 ? -10.573 -1.715 37.934 1.00 88.12 800 ARG A CA 1
ATOM 6291 C C . ARG A 1 800 ? -9.902 -1.455 36.585 1.00 88.12 800 ARG A C 1
ATOM 6293 O O . ARG A 1 800 ? -8.795 -1.938 36.336 1.00 88.12 800 ARG A O 1
ATOM 6300 N N . LEU A 1 801 ? -10.558 -0.665 35.738 1.00 90.31 801 LEU A N 1
ATOM 6301 C CA . LEU A 1 801 ? -10.022 -0.275 34.438 1.00 90.31 801 LEU A CA 1
ATOM 6302 C C . LEU A 1 801 ? -8.933 0.805 34.586 1.00 90.31 801 LEU A C 1
ATOM 6304 O O . LEU A 1 801 ? -9.092 1.726 35.389 1.00 90.31 801 LEU A O 1
ATOM 6308 N N . PRO A 1 802 ? -7.837 0.737 33.808 1.00 90.19 802 PRO A N 1
ATOM 6309 C CA . PRO A 1 802 ? -6.824 1.789 33.768 1.00 90.19 802 PRO A CA 1
ATOM 6310 C C . PRO A 1 802 ? -7.407 3.160 33.388 1.00 90.19 802 PRO A C 1
ATOM 6312 O O . PRO A 1 802 ? -8.017 3.309 32.326 1.00 90.19 802 PRO A O 1
ATOM 6315 N N . VAL A 1 803 ? -7.170 4.176 34.222 1.00 90.38 803 VAL A N 1
ATOM 6316 C CA . VAL A 1 803 ? -7.604 5.560 33.968 1.00 90.38 803 VAL A CA 1
ATOM 6317 C C . VAL A 1 803 ? -6.511 6.340 33.236 1.00 90.38 803 VAL A C 1
ATOM 6319 O O . VAL A 1 803 ? -5.340 6.328 33.621 1.00 90.38 803 VAL A O 1
ATOM 6322 N N . VAL A 1 804 ? -6.898 7.034 32.169 1.00 88.81 804 VAL A N 1
ATOM 6323 C CA . VAL A 1 804 ? -6.038 7.923 31.388 1.00 88.81 804 VAL A CA 1
ATOM 6324 C C . VAL A 1 804 ? -5.896 9.246 32.143 1.00 88.81 804 VAL A C 1
ATOM 6326 O O . VAL A 1 804 ? -6.825 10.042 32.222 1.00 88.81 804 VAL A O 1
ATOM 6329 N N . THR A 1 805 ? -4.706 9.497 32.682 1.00 88.88 805 THR A N 1
ATOM 6330 C CA . THR A 1 805 ? -4.322 10.767 33.308 1.00 88.88 805 THR A CA 1
ATOM 6331 C C . THR A 1 805 ? -4.062 11.862 32.270 1.00 88.88 805 THR A C 1
ATOM 6333 O O . THR A 1 805 ? -3.875 11.593 31.081 1.00 88.88 805 THR A O 1
ATOM 6336 N N . ALA A 1 806 ? -3.937 13.111 32.729 1.00 84.94 806 ALA A N 1
ATOM 6337 C CA . ALA A 1 806 ? -3.652 14.269 31.878 1.00 84.94 806 ALA A CA 1
ATOM 6338 C C . ALA A 1 806 ? -2.337 14.183 31.067 1.00 84.94 806 ALA A C 1
ATOM 6340 O O . ALA A 1 806 ? -2.180 14.930 30.096 1.00 84.94 806 ALA A O 1
ATOM 6341 N N . VAL A 1 807 ? -1.404 13.306 31.463 1.00 85.38 807 VAL A N 1
ATOM 6342 C CA . VAL A 1 807 ? -0.093 13.101 30.812 1.00 85.38 807 VAL A CA 1
ATOM 6343 C C . VAL A 1 807 ? -0.047 11.798 30.011 1.00 85.38 807 VAL A C 1
ATOM 6345 O O . VAL A 1 807 ? 0.751 11.672 29.084 1.00 85.38 807 VAL A O 1
ATOM 6348 N N . SER A 1 808 ? -0.891 10.826 30.353 1.00 87.31 808 SER A N 1
ATOM 6349 C CA . SER A 1 808 ? -0.931 9.549 29.648 1.00 87.31 808 SER A CA 1
ATOM 6350 C C . SER A 1 808 ? -1.628 9.658 28.290 1.00 87.31 808 SER A C 1
ATOM 6352 O O . SER A 1 808 ? -2.481 10.517 28.060 1.00 87.31 808 SER A O 1
ATOM 6354 N N . GLU A 1 809 ? -1.254 8.758 27.387 1.00 90.12 809 GLU A N 1
ATOM 6355 C CA . GLU A 1 809 ? -1.835 8.631 26.056 1.00 90.12 809 GLU A CA 1
ATOM 6356 C C . GLU A 1 809 ? -2.400 7.219 25.894 1.00 90.12 809 GLU A C 1
ATOM 6358 O O . GLU A 1 809 ? -1.839 6.255 26.421 1.00 90.12 809 GLU A O 1
ATOM 6363 N N . PHE A 1 810 ? -3.485 7.088 25.136 1.00 90.81 810 PHE A N 1
ATOM 6364 C CA . PHE A 1 810 ? -4.032 5.796 24.736 1.00 90.81 810 PHE A CA 1
ATOM 6365 C C . PHE A 1 810 ? -4.062 5.678 23.213 1.00 90.81 810 PHE A C 1
ATOM 6367 O O . PHE A 1 810 ? -4.162 6.668 22.486 1.00 90.81 810 PHE A O 1
ATOM 6374 N N . ARG A 1 811 ? -3.960 4.447 22.713 1.00 90.62 811 ARG A N 1
ATOM 6375 C CA . ARG A 1 811 ? -3.875 4.168 21.280 1.00 90.62 811 ARG A CA 1
ATOM 6376 C C . ARG A 1 811 ? -5.216 3.677 20.759 1.00 90.62 811 ARG A C 1
ATOM 6378 O O . ARG A 1 811 ? -5.682 2.636 21.199 1.00 90.62 811 ARG A O 1
ATOM 6385 N N . TYR A 1 812 ? -5.746 4.341 19.738 1.00 91.69 812 TYR A N 1
ATOM 6386 C CA . TYR A 1 812 ? -6.953 3.919 19.030 1.00 91.69 812 TYR A CA 1
ATOM 6387 C C . TYR A 1 812 ? -6.711 3.922 17.516 1.00 91.69 812 TYR A C 1
ATOM 6389 O O . TYR A 1 812 ? -6.174 4.886 16.969 1.00 91.69 812 TYR A O 1
ATOM 6397 N N . LEU A 1 813 ? -7.005 2.803 16.843 1.00 90.06 813 LEU A N 1
ATOM 6398 C CA . LEU A 1 813 ? -6.786 2.593 15.398 1.00 90.06 813 LEU A CA 1
ATOM 6399 C C . LEU A 1 813 ? -5.383 2.970 14.884 1.00 90.06 813 LEU A C 1
ATOM 6401 O O . LEU A 1 813 ? -5.191 3.324 13.727 1.00 90.06 813 LEU A O 1
ATOM 6405 N N . GLY A 1 814 ? -4.356 2.884 15.736 1.00 86.75 814 GLY A N 1
ATOM 6406 C CA . GLY A 1 814 ? -2.985 3.250 15.360 1.00 86.75 814 GLY A CA 1
ATOM 6407 C C . GLY A 1 814 ? -2.635 4.733 15.503 1.00 86.75 814 GLY A C 1
ATOM 6408 O O . GLY A 1 814 ? -1.518 5.106 15.146 1.00 86.75 814 GLY A O 1
ATOM 6409 N N . VAL A 1 815 ? -3.541 5.550 16.039 1.00 90.50 815 VAL A N 1
ATOM 6410 C CA . VAL A 1 815 ? -3.322 6.953 16.409 1.00 90.50 815 VAL A CA 1
ATOM 6411 C C . VAL A 1 815 ? -3.240 7.055 17.933 1.00 90.50 815 VAL A C 1
ATOM 6413 O O . VAL A 1 815 ? -3.951 6.346 18.641 1.00 90.50 815 VAL A O 1
ATOM 6416 N N . GLN A 1 816 ? -2.344 7.901 18.440 1.00 91.50 816 GLN A N 1
ATOM 6417 C CA . GLN A 1 816 ? -2.259 8.191 19.872 1.00 91.50 816 GLN A CA 1
ATOM 6418 C C . GLN A 1 816 ? -3.202 9.343 20.215 1.00 91.50 816 GLN A C 1
ATOM 6420 O O . GLN A 1 816 ? -3.208 10.364 19.525 1.00 91.50 816 GLN A O 1
ATOM 6425 N N . PHE A 1 817 ? -3.973 9.184 21.282 1.00 92.50 817 PHE A N 1
ATOM 6426 C CA . PHE A 1 817 ? -4.899 10.173 21.810 1.00 92.50 817 PHE A CA 1
ATOM 6427 C C . PHE A 1 817 ? -4.517 10.541 23.238 1.00 92.50 817 PHE A C 1
ATOM 6429 O O . PHE A 1 817 ? -4.100 9.700 24.030 1.00 92.50 817 PHE A O 1
ATOM 6436 N N . ASN A 1 818 ? -4.696 11.813 23.565 1.00 91.81 818 ASN A N 1
ATOM 6437 C CA . ASN A 1 818 ? -4.722 12.313 24.930 1.00 91.81 818 ASN A CA 1
ATOM 6438 C C . ASN A 1 818 ? -6.068 13.006 25.175 1.00 91.81 818 ASN A C 1
ATOM 6440 O O . ASN A 1 818 ? -6.892 13.140 24.270 1.00 91.81 818 ASN A O 1
ATOM 6444 N N . TRP A 1 819 ? -6.280 13.514 26.385 1.00 89.31 819 TRP A N 1
ATOM 6445 C CA . TRP A 1 819 ? -7.511 14.231 26.729 1.00 89.31 819 TRP A CA 1
ATOM 6446 C C . TRP A 1 819 ? -7.780 15.479 25.866 1.00 89.31 819 TRP A C 1
ATOM 6448 O O . TRP A 1 819 ? -8.907 15.962 25.808 1.00 89.31 819 TRP A O 1
ATOM 6458 N N . LYS A 1 820 ? -6.764 16.011 25.168 1.00 88.88 820 LYS A N 1
ATOM 6459 C CA . LYS A 1 820 ? -6.894 17.150 24.249 1.00 88.88 820 LYS A CA 1
ATOM 6460 C C . LYS A 1 820 ? -7.258 16.747 22.813 1.00 88.88 820 LYS A C 1
ATOM 6462 O O . LYS A 1 820 ? -7.465 17.645 21.998 1.00 88.88 820 LYS A O 1
ATOM 6467 N N . GLY A 1 821 ? -7.312 15.455 22.493 1.00 90.00 821 GLY A N 1
ATOM 6468 C CA . GLY A 1 821 ? -7.517 14.926 21.144 1.00 90.00 821 GLY A CA 1
ATOM 6469 C C . GLY A 1 821 ? -6.294 14.164 20.634 1.00 90.00 821 GLY A C 1
ATOM 6470 O O . GLY A 1 821 ? -5.592 13.504 21.399 1.00 90.00 821 GLY A O 1
ATOM 6471 N N . VAL A 1 822 ? -6.021 14.243 19.329 1.00 90.25 822 VAL A N 1
ATOM 6472 C CA . VAL A 1 822 ? -4.877 13.538 18.730 1.00 90.25 822 VAL A CA 1
ATOM 6473 C C . VAL A 1 822 ? -3.548 14.049 19.299 1.00 90.25 822 VAL A C 1
ATOM 6475 O O . VAL A 1 822 ? -3.189 15.229 19.171 1.00 90.25 822 VAL A O 1
ATOM 6478 N N . ALA A 1 823 ? -2.792 13.127 19.892 1.00 88.00 823 ALA A N 1
ATOM 6479 C CA . ALA A 1 823 ? -1.479 13.372 20.456 1.00 88.00 823 ALA A CA 1
ATOM 6480 C C . ALA A 1 823 ? -0.396 13.475 19.371 1.00 88.00 823 ALA A C 1
ATOM 6482 O O . ALA A 1 823 ? -0.545 13.049 18.220 1.00 88.00 823 ALA A O 1
ATOM 6483 N N . ARG A 1 824 ? 0.735 14.084 19.736 1.00 83.38 824 ARG A N 1
ATOM 6484 C CA . ARG A 1 824 ? 1.868 14.246 18.823 1.00 83.38 824 ARG A CA 1
ATOM 6485 C C . ARG A 1 824 ? 2.722 12.988 18.847 1.00 83.38 824 ARG A C 1
ATOM 6487 O O . ARG A 1 824 ? 3.390 12.708 19.832 1.00 83.38 824 ARG A O 1
ATOM 6494 N N . THR A 1 825 ? 2.794 12.293 17.718 1.00 79.31 825 THR A N 1
ATOM 6495 C CA . THR A 1 825 ? 3.665 11.123 17.567 1.00 79.31 825 THR A CA 1
ATOM 6496 C C . THR A 1 825 ? 4.841 11.451 16.645 1.00 79.31 825 THR A C 1
ATOM 6498 O O . THR A 1 825 ? 4.604 11.805 15.484 1.00 79.31 825 THR A O 1
ATOM 6501 N N . PRO A 1 826 ? 6.104 11.316 17.099 1.00 79.44 826 PRO A N 1
ATOM 6502 C CA . PRO A 1 826 ? 7.263 11.548 16.247 1.00 79.44 826 PRO A CA 1
ATOM 6503 C C . PRO A 1 826 ? 7.312 10.534 15.097 1.00 79.44 826 PRO A C 1
ATOM 6505 O O . PRO A 1 826 ? 6.925 9.371 15.236 1.00 79.44 826 PRO A O 1
ATOM 6508 N N . LEU A 1 827 ? 7.794 10.974 13.937 1.00 80.44 827 LEU A N 1
ATOM 6509 C CA . LEU A 1 827 ? 7.909 10.126 12.754 1.00 80.44 827 LEU A CA 1
ATOM 6510 C C . LEU A 1 827 ? 9.090 9.152 12.909 1.00 80.44 827 LEU A C 1
ATOM 6512 O O . LEU A 1 827 ? 10.245 9.576 12.878 1.00 80.44 827 LEU A O 1
ATOM 6516 N N . ASP A 1 828 ? 8.836 7.841 12.981 1.00 79.62 828 ASP A N 1
ATOM 6517 C CA . ASP A 1 828 ? 9.886 6.808 13.146 1.00 79.62 828 ASP A CA 1
ATOM 6518 C C . ASP A 1 828 ? 10.702 6.522 11.858 1.00 79.62 828 ASP A C 1
ATOM 6520 O O . ASP A 1 828 ? 11.320 5.473 11.666 1.00 79.62 828 ASP A O 1
ATOM 6524 N N . LEU A 1 829 ? 10.718 7.480 10.929 1.00 88.62 829 LEU A N 1
ATOM 6525 C CA . LEU A 1 829 ? 11.346 7.359 9.616 1.00 88.62 829 LEU A CA 1
ATOM 6526 C C . LEU A 1 829 ? 12.861 7.133 9.709 1.00 88.62 829 LEU A C 1
ATOM 6528 O O . LEU A 1 829 ? 13.413 6.369 8.916 1.00 88.62 829 LEU A O 1
ATOM 6532 N N . GLU A 1 830 ? 13.551 7.768 10.657 1.00 87.06 830 GLU A N 1
ATOM 6533 C CA . GLU A 1 830 ? 15.009 7.646 10.760 1.00 87.06 830 GLU A CA 1
ATOM 6534 C C . GLU A 1 830 ? 15.447 6.216 11.087 1.00 87.06 830 GLU A C 1
ATOM 6536 O O . GLU A 1 830 ? 16.363 5.695 10.442 1.00 87.06 830 GLU A O 1
ATOM 6541 N N . LYS A 1 831 ? 14.753 5.537 12.011 1.00 86.88 831 LYS A N 1
ATOM 6542 C CA . LYS A 1 831 ? 15.050 4.139 12.353 1.00 86.88 831 LYS A CA 1
ATOM 6543 C C . LYS A 1 831 ? 14.845 3.225 11.148 1.00 86.88 831 LYS A C 1
ATOM 6545 O O . LYS A 1 831 ? 15.732 2.431 10.817 1.00 86.88 831 LYS A O 1
ATOM 6550 N N . LEU A 1 832 ? 13.731 3.392 10.432 1.00 89.50 832 LEU A N 1
ATOM 6551 C CA . LEU A 1 832 ? 13.427 2.622 9.221 1.00 89.50 832 LEU A CA 1
ATOM 6552 C C . LEU A 1 832 ? 14.452 2.865 8.101 1.00 89.50 832 LEU A C 1
ATOM 6554 O O . LEU A 1 832 ? 14.899 1.919 7.448 1.00 89.50 832 LEU A O 1
ATOM 6558 N N . LEU A 1 833 ? 14.885 4.114 7.901 1.00 91.69 833 LEU A N 1
ATOM 6559 C CA . LEU A 1 833 ? 15.925 4.450 6.927 1.00 91.69 833 LEU A CA 1
ATOM 6560 C C . LEU A 1 833 ? 17.282 3.853 7.304 1.00 91.69 833 LEU A C 1
ATOM 6562 O O . LEU A 1 833 ? 18.006 3.400 6.416 1.00 91.69 833 LEU A O 1
ATOM 6566 N N . VAL A 1 834 ? 17.638 3.815 8.591 1.00 89.31 834 VAL A N 1
ATOM 6567 C CA . VAL A 1 834 ? 18.874 3.171 9.062 1.00 89.31 834 VAL A CA 1
ATOM 6568 C C . VAL A 1 834 ? 18.830 1.665 8.803 1.00 89.31 834 VAL A C 1
ATOM 6570 O O . VAL A 1 834 ? 19.796 1.133 8.244 1.00 89.31 834 VAL A O 1
ATOM 6573 N N . ARG A 1 835 ? 17.715 0.989 9.127 1.00 87.56 835 ARG A N 1
ATOM 6574 C CA . ARG A 1 835 ? 17.501 -0.441 8.825 1.00 87.56 835 ARG A CA 1
ATOM 6575 C C . ARG A 1 835 ? 17.658 -0.707 7.320 1.00 87.56 835 ARG A C 1
ATOM 6577 O O . ARG A 1 835 ? 18.493 -1.516 6.907 1.00 87.56 835 ARG A O 1
ATOM 6584 N N . LEU A 1 836 ? 16.966 0.066 6.480 1.00 91.12 836 LEU A N 1
ATOM 6585 C CA . LEU A 1 836 ? 17.034 -0.066 5.020 1.00 91.12 836 LEU A CA 1
ATOM 6586 C C . LEU A 1 836 ? 18.427 0.254 4.448 1.00 91.12 836 LEU A C 1
ATOM 6588 O O . LEU A 1 836 ? 18.898 -0.402 3.514 1.00 91.12 836 LEU A O 1
ATOM 6592 N N . ASN A 1 837 ? 19.126 1.239 5.013 1.00 90.62 837 ASN A N 1
ATOM 6593 C CA . ASN A 1 837 ? 20.477 1.591 4.590 1.00 90.62 837 ASN A CA 1
ATOM 6594 C C . ASN A 1 837 ? 21.477 0.463 4.889 1.00 90.62 837 ASN A C 1
ATOM 6596 O O . ASN A 1 837 ? 22.326 0.181 4.038 1.00 90.62 837 ASN A O 1
ATOM 6600 N N . ARG A 1 838 ? 21.352 -0.205 6.044 1.00 85.69 838 ARG A N 1
ATOM 6601 C CA . ARG A 1 838 ? 22.204 -1.337 6.457 1.00 85.69 838 ARG A CA 1
ATOM 6602 C C . ARG A 1 838 ? 21.915 -2.629 5.687 1.00 85.69 838 ARG A C 1
ATOM 6604 O O . ARG A 1 838 ? 22.814 -3.458 5.559 1.00 85.69 838 ARG A O 1
ATOM 6611 N N . ALA A 1 839 ? 20.710 -2.791 5.141 1.00 86.06 839 ALA A N 1
ATOM 6612 C CA . ALA A 1 839 ? 20.323 -3.992 4.408 1.00 86.06 839 ALA A CA 1
ATOM 6613 C C . ALA A 1 839 ? 21.246 -4.283 3.206 1.00 86.06 839 ALA A C 1
ATOM 6615 O O . ALA A 1 839 ? 21.604 -3.384 2.430 1.00 86.06 839 ALA A O 1
ATOM 6616 N N . ALA A 1 840 ? 21.585 -5.563 3.019 1.00 84.44 840 ALA A N 1
ATOM 6617 C CA . ALA A 1 840 ? 22.398 -6.069 1.911 1.00 84.44 840 ALA A CA 1
ATOM 6618 C C . ALA A 1 840 ? 21.570 -6.167 0.611 1.00 84.44 840 ALA A C 1
ATOM 6620 O O . ALA A 1 840 ? 21.342 -7.240 0.057 1.00 84.44 840 ALA A O 1
ATOM 6621 N N . LEU A 1 841 ? 21.077 -5.021 0.143 1.00 87.81 841 LEU A N 1
ATOM 6622 C CA . LEU A 1 841 ? 20.269 -4.877 -1.067 1.00 87.81 841 LEU A CA 1
ATOM 6623 C C . LEU A 1 841 ? 20.988 -4.016 -2.105 1.00 87.81 841 LEU A C 1
ATOM 6625 O O . LEU A 1 841 ? 21.739 -3.101 -1.757 1.00 87.81 841 LEU A O 1
ATOM 6629 N N . LYS A 1 842 ? 20.720 -4.280 -3.387 1.00 89.06 842 LYS A N 1
ATOM 6630 C CA . LYS A 1 842 ? 21.206 -3.431 -4.482 1.00 89.06 842 LYS A CA 1
ATOM 6631 C C . LYS A 1 842 ? 20.542 -2.037 -4.412 1.00 89.06 842 LYS A C 1
ATOM 6633 O O . LYS A 1 842 ? 19.398 -1.951 -3.956 1.00 89.06 842 LYS A O 1
ATOM 6638 N N . PRO A 1 843 ? 21.186 -0.955 -4.894 1.00 91.38 843 PRO A N 1
ATOM 6639 C CA . PRO A 1 843 ? 20.636 0.406 -4.833 1.00 91.38 843 PRO A CA 1
ATOM 6640 C C . PRO A 1 843 ? 19.213 0.539 -5.395 1.00 91.38 843 PRO A C 1
ATOM 6642 O O . PRO A 1 843 ? 18.341 1.110 -4.743 1.00 91.38 843 PRO A O 1
ATOM 6645 N N . GLN A 1 844 ? 18.940 -0.074 -6.550 1.00 90.56 844 GLN A N 1
ATOM 6646 C CA . GLN A 1 844 ? 17.610 -0.091 -7.164 1.00 90.56 844 GLN A CA 1
ATOM 6647 C C . GLN A 1 844 ? 16.557 -0.788 -6.292 1.00 90.56 844 GLN A C 1
ATOM 6649 O O . GLN A 1 844 ? 15.411 -0.354 -6.228 1.00 90.56 844 GLN A O 1
ATOM 6654 N N . GLN A 1 845 ? 16.947 -1.847 -5.576 1.00 90.81 845 GLN A N 1
ATOM 6655 C CA . GLN A 1 845 ? 16.052 -2.571 -4.672 1.00 90.81 845 GLN A CA 1
ATOM 6656 C C . GLN A 1 845 ? 15.727 -1.707 -3.452 1.00 90.81 845 GLN A C 1
ATOM 6658 O O . GLN A 1 845 ? 14.566 -1.626 -3.066 1.00 90.81 845 GLN A O 1
ATOM 6663 N N . LYS A 1 846 ? 16.720 -1.000 -2.892 1.00 91.81 846 LYS A N 1
ATOM 6664 C CA . LYS A 1 846 ? 16.506 -0.048 -1.789 1.00 91.81 846 LYS A CA 1
ATOM 6665 C C . LYS A 1 846 ? 15.563 1.084 -2.189 1.00 91.81 846 LYS A C 1
ATOM 6667 O O . LYS A 1 846 ? 14.649 1.400 -1.435 1.00 91.81 846 LYS A O 1
ATOM 6672 N N . LEU A 1 847 ? 15.736 1.641 -3.390 1.00 92.12 847 LEU A N 1
ATOM 6673 C CA . LEU A 1 847 ? 14.866 2.697 -3.914 1.00 92.12 847 LEU A CA 1
ATOM 6674 C C . LEU A 1 847 ? 13.412 2.220 -4.067 1.00 92.12 847 LEU A C 1
ATOM 6676 O O . LEU A 1 847 ? 12.484 2.945 -3.716 1.00 92.12 847 LEU A O 1
ATOM 6680 N N . ILE A 1 848 ? 13.203 0.986 -4.533 1.00 91.06 848 ILE A N 1
ATOM 6681 C CA . ILE A 1 848 ? 11.863 0.392 -4.647 1.00 91.06 848 ILE A CA 1
ATOM 6682 C C . ILE A 1 848 ? 11.253 0.123 -3.270 1.00 91.06 848 ILE A C 1
ATOM 6684 O O . ILE A 1 848 ? 10.076 0.424 -3.074 1.00 91.06 848 ILE A O 1
ATOM 6688 N N . VAL A 1 849 ? 12.034 -0.402 -2.317 1.00 91.62 849 VAL A N 1
ATOM 6689 C CA . VAL A 1 849 ? 11.573 -0.602 -0.932 1.00 91.62 849 VAL A CA 1
ATOM 6690 C C . VAL A 1 849 ? 11.144 0.729 -0.315 1.00 91.62 849 VAL A C 1
ATOM 6692 O O . VAL A 1 849 ? 10.057 0.816 0.253 1.00 91.62 849 VAL A O 1
ATOM 6695 N N . LEU A 1 850 ? 11.938 1.783 -0.511 1.00 92.94 850 LEU A N 1
ATOM 6696 C CA . LEU A 1 850 ? 11.618 3.132 -0.055 1.00 92.94 850 LEU A CA 1
ATOM 6697 C C . LEU A 1 850 ? 10.296 3.642 -0.654 1.00 92.94 850 LEU A C 1
ATOM 6699 O O . LEU A 1 850 ? 9.386 4.002 0.089 1.00 92.94 850 LEU A O 1
ATOM 6703 N N . LYS A 1 851 ? 10.174 3.633 -1.989 1.00 91.19 851 LYS A N 1
ATOM 6704 C CA . LYS A 1 851 ? 9.018 4.188 -2.714 1.00 91.19 851 LYS A CA 1
ATOM 6705 C C . LYS A 1 851 ? 7.720 3.418 -2.476 1.00 91.19 851 LYS A C 1
ATOM 6707 O O . LYS A 1 851 ? 6.670 4.031 -2.332 1.00 91.19 851 LYS A O 1
ATOM 6712 N N . LYS A 1 852 ? 7.774 2.082 -2.504 1.00 90.00 852 LYS A N 1
ATOM 6713 C CA . LYS A 1 852 ? 6.573 1.229 -2.557 1.00 90.00 852 LYS A CA 1
ATOM 6714 C C . LYS A 1 852 ? 6.165 0.623 -1.219 1.00 90.00 852 LYS A C 1
ATOM 6716 O O . LYS A 1 852 ? 5.062 0.097 -1.134 1.00 90.00 852 LYS A O 1
ATOM 6721 N N . PHE A 1 853 ? 7.033 0.656 -0.207 1.00 90.44 853 PHE A N 1
ATOM 6722 C CA . PHE A 1 853 ? 6.758 0.002 1.076 1.00 90.44 853 PHE A CA 1
ATOM 6723 C C . PHE A 1 853 ? 7.042 0.904 2.276 1.00 90.44 853 PHE A C 1
ATOM 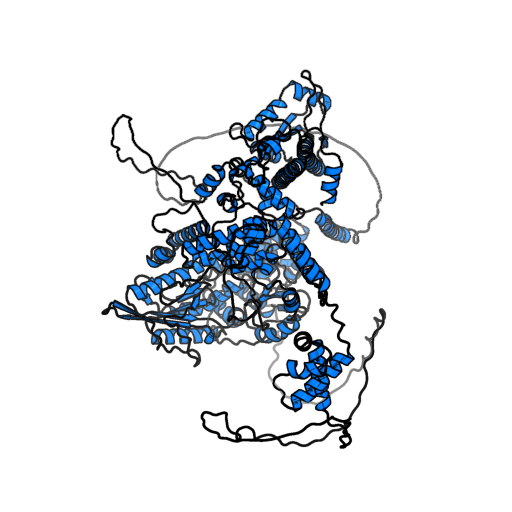6725 O O . PHE A 1 853 ? 6.194 0.994 3.152 1.00 90.44 853 PHE A O 1
ATOM 6732 N N . LEU A 1 854 ? 8.178 1.608 2.316 1.00 91.88 854 LEU A N 1
ATOM 6733 C CA . LEU A 1 854 ? 8.521 2.462 3.457 1.00 91.88 854 LEU A CA 1
ATOM 6734 C C . LEU A 1 854 ? 7.644 3.721 3.508 1.00 91.88 854 LEU A C 1
ATOM 6736 O O . LEU A 1 854 ? 6.954 3.920 4.499 1.00 91.88 854 LEU A O 1
ATOM 6740 N N . LEU A 1 855 ? 7.629 4.552 2.457 1.00 91.19 855 LEU A N 1
ATOM 6741 C CA . LEU A 1 855 ? 6.817 5.780 2.459 1.00 91.19 855 LEU A CA 1
ATOM 6742 C C . LEU A 1 855 ? 5.310 5.492 2.618 1.00 91.19 855 LEU A C 1
ATOM 6744 O O . LEU A 1 855 ? 4.677 6.171 3.425 1.00 91.19 855 LEU A O 1
ATOM 6748 N N . PRO A 1 856 ? 4.729 4.464 1.958 1.00 91.25 856 PRO A N 1
ATOM 6749 C CA . PRO A 1 856 ? 3.338 4.082 2.194 1.00 91.25 856 PRO A CA 1
ATOM 6750 C C . PRO A 1 856 ? 3.012 3.710 3.647 1.00 91.25 856 PRO A C 1
ATOM 6752 O O . PRO A 1 856 ? 1.928 4.030 4.117 1.00 91.25 856 PRO A O 1
ATOM 6755 N N . ARG A 1 857 ? 3.944 3.105 4.399 1.00 88.81 857 ARG A N 1
ATOM 6756 C CA . ARG A 1 857 ? 3.728 2.787 5.827 1.00 88.81 857 ARG A CA 1
ATOM 6757 C C . ARG A 1 857 ? 3.549 4.021 6.704 1.00 88.81 857 ARG A C 1
ATOM 6759 O O . ARG A 1 857 ? 2.921 3.929 7.750 1.00 88.81 857 ARG A O 1
ATOM 6766 N N . LEU A 1 858 ? 4.081 5.163 6.279 1.00 89.25 858 LEU A N 1
ATOM 6767 C CA . LEU A 1 858 ? 3.950 6.417 7.015 1.00 89.25 858 LEU A CA 1
ATOM 6768 C C . LEU A 1 858 ? 2.626 7.125 6.720 1.00 89.25 858 LEU A C 1
ATOM 6770 O O . LEU A 1 858 ? 2.257 8.018 7.469 1.00 89.25 858 LEU A O 1
ATOM 6774 N N . GLN A 1 859 ? 1.895 6.740 5.666 1.00 90.31 859 GLN A N 1
ATOM 6775 C CA . GLN A 1 859 ? 0.691 7.457 5.226 1.00 90.31 859 GLN A CA 1
ATOM 6776 C C . GLN A 1 859 ? -0.366 7.564 6.322 1.00 90.31 859 GLN A C 1
ATOM 6778 O O . GLN A 1 859 ? -0.959 8.626 6.470 1.00 90.31 859 GLN A O 1
ATOM 6783 N N . HIS A 1 860 ? -0.559 6.512 7.119 1.00 89.06 860 HIS A N 1
ATOM 6784 C CA . HIS A 1 860 ? -1.506 6.535 8.233 1.00 89.06 860 HIS A CA 1
ATOM 6785 C C . HIS A 1 860 ? -1.146 7.622 9.261 1.00 89.06 860 HIS A C 1
ATOM 6787 O O . HIS A 1 860 ? -1.967 8.476 9.586 1.00 89.06 860 HIS A O 1
ATOM 6793 N N . GLN A 1 861 ? 0.119 7.657 9.693 1.00 88.06 861 GLN A N 1
ATOM 6794 C CA . GLN A 1 861 ? 0.624 8.672 10.621 1.00 88.06 861 GLN A CA 1
ATOM 6795 C C . GLN A 1 861 ? 0.638 10.076 9.998 1.00 88.06 861 GLN A C 1
ATOM 6797 O O . GLN A 1 861 ? 0.365 11.047 10.690 1.00 88.06 861 GLN A O 1
ATOM 6802 N N . LEU A 1 862 ? 0.928 10.205 8.699 1.00 88.38 862 LEU A N 1
ATOM 6803 C CA . LEU A 1 862 ? 0.878 11.489 7.989 1.00 88.38 862 LEU A CA 1
ATOM 6804 C C . LEU A 1 862 ? -0.559 12.019 7.865 1.00 88.38 862 LEU A C 1
ATOM 6806 O O . LEU A 1 862 ? -0.768 13.224 7.909 1.00 88.38 862 LEU A O 1
ATOM 6810 N N . THR A 1 863 ? -1.540 11.131 7.717 1.00 88.62 863 THR A N 1
ATOM 6811 C CA . THR A 1 863 ? -2.947 11.509 7.538 1.00 88.62 863 THR A CA 1
ATOM 6812 C C . THR A 1 863 ? -3.574 11.933 8.860 1.00 88.62 863 THR A C 1
ATOM 6814 O O . THR A 1 863 ? -4.150 13.011 8.944 1.00 88.62 863 THR A O 1
ATOM 6817 N N . PHE A 1 864 ? -3.441 11.111 9.901 1.00 87.75 864 PHE A N 1
ATOM 6818 C CA . PHE A 1 864 ? -4.157 11.329 11.159 1.00 87.75 864 PHE A CA 1
ATOM 6819 C C . PHE A 1 864 ? -3.294 11.934 12.261 1.00 87.75 864 PHE A C 1
ATOM 6821 O O . PHE A 1 864 ? -3.825 12.506 13.202 1.00 87.75 864 PHE A O 1
ATOM 6828 N N . GLY A 1 865 ? -1.968 11.844 12.154 1.00 85.19 865 GLY A N 1
ATOM 6829 C CA . GLY A 1 865 ? -1.055 12.371 13.158 1.00 85.19 865 GLY A CA 1
ATOM 6830 C C . GLY A 1 865 ? -0.944 13.895 13.137 1.00 85.19 865 GLY A C 1
ATOM 6831 O O . GLY A 1 865 ? -1.111 14.569 12.111 1.00 85.19 865 GLY A O 1
ATOM 6832 N N . ARG A 1 866 ? -0.590 14.443 14.302 1.00 83.19 866 ARG A N 1
ATOM 6833 C CA . ARG A 1 866 ? -0.258 15.857 14.474 1.00 83.19 866 ARG A CA 1
ATOM 6834 C C . ARG A 1 866 ? 1.241 16.070 14.247 1.00 83.19 866 ARG A C 1
ATOM 6836 O O . ARG A 1 866 ? 2.048 15.726 15.106 1.00 83.19 866 ARG A O 1
ATOM 6843 N N . LEU A 1 867 ? 1.604 16.629 13.090 1.00 81.62 867 LEU A N 1
ATOM 6844 C CA . LEU A 1 867 ? 2.995 16.837 12.662 1.00 81.62 867 LEU A CA 1
ATOM 6845 C C . LEU A 1 867 ? 3.264 18.304 12.317 1.00 81.62 867 LEU A C 1
ATOM 6847 O O . LEU A 1 867 ? 2.401 18.996 11.776 1.00 81.62 867 LEU A O 1
ATOM 6851 N N . HIS A 1 868 ? 4.488 18.768 12.580 1.00 80.50 868 HIS A N 1
ATOM 6852 C CA . HIS A 1 868 ? 4.928 20.109 12.186 1.00 80.50 868 HIS A CA 1
ATOM 6853 C C . HIS A 1 868 ? 5.765 20.092 10.903 1.00 80.50 868 HIS A C 1
ATOM 6855 O O . HIS A 1 868 ? 6.506 19.145 10.632 1.00 80.50 868 HIS A O 1
ATOM 6861 N N . LYS A 1 869 ? 5.751 21.209 10.158 1.00 79.38 869 LYS A N 1
ATOM 6862 C CA . LYS A 1 869 ? 6.570 21.391 8.944 1.00 79.38 869 LYS A CA 1
ATOM 6863 C C . LYS A 1 869 ? 8.047 21.063 9.179 1.00 79.38 869 LYS A C 1
ATOM 6865 O O . LYS A 1 869 ? 8.659 20.364 8.382 1.00 79.38 869 LYS A O 1
ATOM 6870 N N . GLY A 1 870 ? 8.614 21.495 10.309 1.00 82.50 870 GLY A N 1
ATOM 6871 C CA . GLY A 1 870 ? 10.011 21.212 10.649 1.00 82.50 870 GLY A CA 1
ATOM 6872 C C . GLY A 1 870 ? 10.349 19.715 10.697 1.00 82.50 870 GLY A C 1
ATOM 6873 O O . GLY A 1 870 ? 11.452 19.332 10.312 1.00 82.50 870 GLY A O 1
ATOM 6874 N N . GLU A 1 871 ? 9.413 18.860 11.116 1.00 84.81 871 GLU A N 1
ATOM 6875 C CA . GLU A 1 871 ? 9.597 17.403 11.154 1.00 84.81 871 GLU A CA 1
ATOM 6876 C C . GLU A 1 871 ? 9.520 16.789 9.755 1.00 84.81 871 GLU A C 1
ATOM 6878 O O . GLU A 1 871 ? 10.360 15.958 9.410 1.00 84.81 871 GLU A O 1
ATOM 6883 N N . LEU A 1 872 ? 8.584 17.254 8.921 1.00 87.31 872 LEU A N 1
ATOM 6884 C CA . LEU A 1 872 ? 8.472 16.833 7.520 1.00 87.31 872 LEU A CA 1
ATOM 6885 C C . LEU A 1 872 ? 9.731 17.220 6.728 1.00 87.31 872 LEU A C 1
ATOM 6887 O O . LEU A 1 872 ? 10.330 16.371 6.067 1.00 87.31 872 LEU A O 1
ATOM 6891 N N . VAL A 1 873 ? 10.215 18.457 6.891 1.00 86.94 873 VAL A N 1
ATOM 6892 C CA . VAL A 1 873 ? 11.468 18.939 6.284 1.00 86.94 873 VAL A CA 1
ATOM 6893 C C . VAL A 1 873 ? 12.666 18.113 6.753 1.00 86.94 873 VAL A C 1
ATOM 6895 O O . VAL A 1 873 ? 13.532 17.765 5.943 1.00 86.94 873 VAL A O 1
ATOM 6898 N N . LYS A 1 874 ? 12.757 17.797 8.054 1.00 90.00 874 LYS A N 1
ATOM 6899 C CA . LYS A 1 874 ? 13.814 16.926 8.600 1.00 90.00 874 LYS A CA 1
ATOM 6900 C C . LYS A 1 874 ? 13.745 15.528 7.976 1.00 90.00 874 LYS A C 1
ATOM 6902 O O . LYS A 1 874 ? 14.776 15.023 7.526 1.00 90.00 874 LYS A O 1
ATOM 6907 N N . GLY A 1 875 ? 12.549 14.955 7.860 1.00 90.69 875 GLY A N 1
ATOM 6908 C CA . GLY A 1 875 ? 12.316 13.672 7.200 1.00 90.69 875 GLY A CA 1
ATOM 6909 C C . GLY A 1 875 ? 12.737 13.678 5.728 1.00 90.69 875 GLY A C 1
ATOM 6910 O O . GLY A 1 875 ? 13.508 12.816 5.304 1.00 90.69 875 GLY A O 1
ATOM 6911 N N . ASP A 1 876 ? 12.351 14.698 4.960 1.00 91.12 876 ASP A N 1
ATOM 6912 C CA . ASP A 1 876 ? 12.748 14.840 3.554 1.00 91.12 876 ASP A CA 1
ATOM 6913 C C . ASP A 1 876 ? 14.255 15.065 3.392 1.00 91.12 876 ASP A C 1
ATOM 6915 O O . ASP A 1 876 ? 14.875 14.559 2.451 1.00 91.12 876 ASP A O 1
ATOM 6919 N N . LYS A 1 877 ? 14.897 15.793 4.316 1.00 92.38 877 LYS A N 1
ATOM 6920 C CA . LYS A 1 877 ? 16.365 15.900 4.367 1.00 92.38 877 LYS A CA 1
ATOM 6921 C C . LYS A 1 877 ? 17.007 14.527 4.598 1.00 92.38 877 LYS A C 1
ATOM 6923 O O . LYS A 1 877 ? 17.983 14.200 3.916 1.00 92.38 877 LYS A O 1
ATOM 6928 N N . ALA A 1 878 ? 16.470 13.713 5.509 1.00 93.50 878 ALA A N 1
ATOM 6929 C CA . ALA A 1 878 ? 16.968 12.365 5.782 1.00 93.50 878 ALA A CA 1
ATOM 6930 C C . ALA A 1 878 ? 16.807 11.434 4.567 1.00 93.50 878 ALA A C 1
ATOM 6932 O O . ALA A 1 878 ? 17.778 10.785 4.162 1.00 93.50 878 ALA A O 1
ATOM 6933 N N . VAL A 1 879 ? 15.634 11.435 3.923 1.00 94.62 879 VAL A N 1
ATOM 6934 C CA . VAL A 1 879 ? 15.365 10.671 2.693 1.00 94.62 879 VAL A CA 1
ATOM 6935 C C . VAL A 1 879 ? 16.347 11.063 1.592 1.00 94.62 879 VAL A C 1
ATOM 6937 O O . VAL A 1 879 ? 17.036 10.199 1.046 1.00 94.62 879 VAL A O 1
ATOM 6940 N N . ARG A 1 880 ? 16.495 12.364 1.306 1.00 94.38 880 ARG A N 1
ATOM 6941 C CA . ARG A 1 880 ? 17.431 12.852 0.280 1.00 94.38 880 ARG A CA 1
ATOM 6942 C C . ARG A 1 880 ? 18.871 12.455 0.575 1.00 94.38 880 ARG A C 1
ATOM 6944 O O . ARG A 1 880 ? 19.569 12.010 -0.332 1.00 94.38 880 ARG A O 1
ATOM 6951 N N . ARG A 1 881 ? 19.326 12.571 1.827 1.00 94.19 881 ARG A N 1
ATOM 6952 C CA . ARG A 1 881 ? 20.685 12.176 2.240 1.00 94.19 881 ARG A CA 1
ATOM 6953 C C . ARG A 1 881 ? 20.958 10.704 1.921 1.00 94.19 881 ARG A C 1
ATOM 6955 O O . ARG A 1 881 ? 22.011 10.367 1.381 1.00 94.19 881 ARG A O 1
ATOM 6962 N N . VAL A 1 882 ? 20.005 9.833 2.240 1.00 94.50 882 VAL A N 1
ATOM 6963 C CA . VAL A 1 882 ? 20.124 8.388 2.033 1.00 94.50 882 VAL A CA 1
ATOM 6964 C C . VAL A 1 882 ? 20.037 8.024 0.546 1.00 94.50 882 VAL A C 1
ATOM 6966 O O . VAL A 1 882 ? 20.873 7.260 0.063 1.00 94.50 882 VAL A O 1
ATOM 6969 N N . VAL A 1 883 ? 19.109 8.625 -0.206 1.00 95.50 883 VAL A N 1
ATOM 6970 C CA . VAL A 1 883 ? 18.979 8.420 -1.660 1.00 95.50 883 VAL A CA 1
ATOM 6971 C C . VAL A 1 883 ? 20.233 8.891 -2.398 1.00 95.50 883 VAL A C 1
ATOM 6973 O O . VAL A 1 883 ? 20.775 8.138 -3.209 1.00 95.50 883 VAL A O 1
ATOM 6976 N N . ARG A 1 884 ? 20.756 10.084 -2.077 1.00 95.00 884 ARG A N 1
ATOM 6977 C CA . ARG A 1 884 ? 22.012 10.587 -2.658 1.00 95.00 884 ARG A CA 1
ATOM 6978 C C . ARG A 1 884 ? 23.171 9.632 -2.395 1.00 95.00 884 ARG A C 1
ATOM 6980 O O . ARG A 1 884 ? 23.920 9.324 -3.315 1.00 95.00 884 ARG A O 1
ATOM 6987 N N . ARG A 1 885 ? 23.272 9.085 -1.179 1.00 94.06 885 ARG A N 1
ATOM 6988 C CA . ARG A 1 885 ? 24.294 8.088 -0.829 1.00 94.06 885 ARG A CA 1
ATOM 6989 C C . ARG A 1 885 ? 24.149 6.796 -1.634 1.00 94.06 885 ARG A C 1
ATOM 6991 O O . ARG A 1 885 ? 25.141 6.294 -2.153 1.00 94.06 885 ARG A O 1
ATOM 6998 N N . TRP A 1 886 ? 22.940 6.246 -1.746 1.00 94.06 886 TRP A N 1
ATOM 6999 C CA . TRP A 1 886 ? 22.710 5.004 -2.493 1.00 94.06 886 TRP A CA 1
ATOM 7000 C C . TRP A 1 886 ? 22.962 5.148 -3.986 1.00 94.06 886 TRP A C 1
ATOM 7002 O O . TRP A 1 886 ? 23.386 4.181 -4.609 1.00 94.06 886 TRP A O 1
ATOM 7012 N N . LEU A 1 887 ? 22.693 6.321 -4.554 1.00 93.19 887 LEU A N 1
ATOM 7013 C CA . LEU A 1 887 ? 22.819 6.584 -5.987 1.00 93.19 887 LEU A CA 1
ATOM 7014 C C . LEU A 1 887 ? 24.119 7.311 -6.360 1.00 93.19 887 LEU A C 1
ATOM 7016 O O . LEU A 1 887 ? 24.326 7.597 -7.533 1.00 93.19 887 LEU A O 1
ATOM 7020 N N . ARG A 1 888 ? 24.988 7.595 -5.377 1.00 92.19 888 ARG A N 1
ATOM 7021 C CA . ARG A 1 888 ? 26.222 8.388 -5.538 1.00 92.19 888 ARG A CA 1
ATOM 7022 C C . ARG A 1 888 ? 25.965 9.738 -6.222 1.00 92.19 888 ARG A C 1
ATOM 7024 O O . ARG A 1 888 ? 26.738 10.179 -7.069 1.00 92.19 888 ARG A O 1
ATOM 7031 N N . LEU A 1 889 ? 24.855 10.383 -5.864 1.00 92.38 889 LEU A N 1
ATOM 7032 C CA . LEU A 1 889 ? 24.498 11.696 -6.392 1.00 92.38 889 LEU A CA 1
ATOM 7033 C C . LEU A 1 889 ? 25.243 12.796 -5.625 1.00 92.38 889 LEU A C 1
ATOM 7035 O O . LEU A 1 889 ? 25.329 12.720 -4.394 1.00 92.38 889 LEU A O 1
ATOM 7039 N N . PRO A 1 890 ? 25.741 13.826 -6.324 1.00 88.69 890 PRO A N 1
ATOM 7040 C CA . PRO A 1 890 ? 26.428 14.945 -5.699 1.00 88.69 890 PRO A CA 1
ATOM 7041 C C . PRO A 1 890 ? 25.446 15.865 -4.945 1.00 88.69 890 PRO A C 1
ATOM 7043 O O . PRO A 1 890 ? 24.221 15.759 -5.084 1.00 88.69 890 PRO A O 1
ATOM 7046 N N . ALA A 1 891 ? 25.977 16.733 -4.078 1.00 85.50 891 ALA A N 1
ATOM 7047 C CA . ALA A 1 891 ? 25.168 17.579 -3.193 1.00 85.50 891 ALA A CA 1
ATOM 7048 C C . ALA A 1 891 ? 24.365 18.655 -3.950 1.00 85.50 891 ALA A C 1
ATOM 7050 O O . ALA A 1 891 ? 23.256 18.988 -3.537 1.00 85.50 891 ALA A O 1
ATOM 7051 N N . ASP A 1 892 ? 24.900 19.124 -5.076 1.00 84.69 892 ASP A N 1
ATOM 7052 C CA . ASP A 1 892 ? 24.305 20.077 -6.021 1.00 84.69 892 ASP A CA 1
ATOM 7053 C C . ASP A 1 892 ? 23.160 19.474 -6.858 1.00 84.69 892 ASP A C 1
ATOM 7055 O O . ASP A 1 892 ? 22.422 20.207 -7.518 1.00 84.69 892 ASP A O 1
ATOM 7059 N N . CYS A 1 893 ? 22.971 18.147 -6.825 1.00 88.88 893 CYS A N 1
ATOM 7060 C CA . CYS A 1 893 ? 21.863 17.491 -7.511 1.00 88.88 893 CYS A CA 1
ATOM 7061 C C . CYS A 1 893 ? 20.516 18.075 -7.035 1.00 88.88 893 CYS A C 1
ATOM 7063 O O . CYS A 1 893 ? 20.241 18.042 -5.821 1.00 88.88 893 CYS A O 1
ATOM 7065 N N . PRO A 1 894 ? 19.650 18.539 -7.963 1.00 88.44 894 PRO A N 1
ATOM 7066 C CA . PRO A 1 894 ? 18.368 19.146 -7.629 1.00 88.44 894 PRO A CA 1
ATOM 7067 C C . PRO A 1 894 ? 17.522 18.265 -6.713 1.00 88.44 894 PRO A C 1
ATOM 7069 O O . PRO A 1 894 ? 17.423 17.053 -6.908 1.00 88.44 894 PRO A O 1
ATOM 7072 N N . ASN A 1 895 ? 16.869 18.882 -5.725 1.00 90.75 895 ASN A N 1
ATOM 7073 C CA . ASN A 1 895 ? 15.925 18.169 -4.859 1.00 90.75 895 ASN A CA 1
ATOM 7074 C C . ASN A 1 895 ? 14.707 17.685 -5.661 1.00 90.75 895 ASN A C 1
ATOM 7076 O O . ASN A 1 895 ? 14.245 16.563 -5.455 1.00 90.75 895 ASN A O 1
ATOM 7080 N N . SER A 1 896 ? 14.248 18.495 -6.619 1.00 90.44 896 SER A N 1
ATOM 7081 C CA . SER A 1 896 ? 13.187 18.152 -7.568 1.00 90.44 896 SER A CA 1
ATOM 7082 C C . SER A 1 896 ? 13.501 16.882 -8.361 1.00 90.44 896 SER A C 1
ATOM 7084 O O . SER A 1 896 ? 12.620 16.054 -8.541 1.00 90.44 896 SER A O 1
ATOM 7086 N N . ALA A 1 897 ? 14.758 16.604 -8.722 1.00 91.69 897 ALA A N 1
ATOM 7087 C CA . ALA A 1 897 ? 15.098 15.353 -9.414 1.00 91.69 897 ALA A CA 1
ATOM 7088 C C . ALA A 1 897 ? 14.776 14.092 -8.595 1.00 91.69 897 ALA A C 1
ATOM 7090 O O . ALA A 1 897 ? 14.433 13.055 -9.166 1.00 91.69 897 ALA A O 1
ATOM 7091 N N . ILE A 1 898 ? 14.856 14.170 -7.264 1.00 93.12 898 ILE A N 1
ATOM 7092 C CA . ILE A 1 898 ? 14.519 13.055 -6.373 1.00 93.12 898 ILE A CA 1
ATOM 7093 C C . ILE A 1 898 ? 12.998 12.943 -6.213 1.00 93.12 898 ILE A C 1
ATOM 7095 O O . ILE A 1 898 ? 12.448 11.842 -6.320 1.00 93.12 898 ILE A O 1
ATOM 7099 N N . HIS A 1 899 ? 12.333 14.077 -5.975 1.00 92.44 899 HIS A N 1
ATOM 7100 C CA . HIS A 1 899 ? 10.926 14.104 -5.581 1.00 92.44 899 HIS A CA 1
ATOM 7101 C C . HIS A 1 899 ? 9.933 14.065 -6.742 1.00 92.44 899 HIS A C 1
ATOM 7103 O O . HIS A 1 899 ? 8.838 13.519 -6.602 1.00 92.44 899 HIS A O 1
ATOM 7109 N N . THR A 1 900 ? 10.329 14.557 -7.912 1.00 91.25 900 THR A N 1
ATOM 7110 C CA . THR A 1 900 ? 9.485 14.563 -9.101 1.00 91.25 900 THR A CA 1
ATOM 7111 C C . THR A 1 900 ? 9.206 13.129 -9.576 1.00 91.25 900 THR A C 1
ATOM 7113 O O . THR A 1 900 ? 10.125 12.305 -9.645 1.00 91.25 900 THR A O 1
ATOM 7116 N N . PRO A 1 901 ? 7.947 12.794 -9.921 1.00 90.81 901 PRO A N 1
ATOM 7117 C CA . PRO A 1 901 ? 7.564 11.486 -10.444 1.00 90.81 901 PRO A CA 1
ATOM 7118 C C . PRO A 1 901 ? 8.401 11.027 -11.641 1.00 90.81 901 PRO A C 1
ATOM 7120 O O . PRO A 1 901 ? 8.751 11.818 -12.516 1.00 90.81 901 PRO A O 1
ATOM 7123 N N . ALA A 1 902 ? 8.615 9.712 -11.743 1.00 90.81 902 ALA A N 1
ATOM 7124 C CA . ALA A 1 902 ? 9.409 9.109 -12.815 1.00 90.81 902 ALA A CA 1
ATOM 7125 C C . ALA A 1 902 ? 8.896 9.437 -14.227 1.00 90.81 902 ALA A C 1
ATOM 7127 O O . ALA A 1 902 ? 9.703 9.606 -15.140 1.00 90.81 902 ALA A O 1
ATOM 7128 N N . ARG A 1 903 ? 7.572 9.596 -14.388 1.00 89.81 903 ARG A N 1
ATOM 7129 C CA . ARG A 1 903 ? 6.933 9.983 -15.658 1.00 89.81 903 ARG A CA 1
ATOM 7130 C C . ARG A 1 903 ? 7.424 11.328 -16.207 1.00 89.81 903 ARG A C 1
ATOM 7132 O O . ARG A 1 903 ? 7.486 11.473 -17.413 1.00 89.81 903 ARG A O 1
ATOM 7139 N N . PHE A 1 904 ? 7.824 12.261 -15.341 1.00 89.56 904 PHE A N 1
ATOM 7140 C CA . PHE A 1 904 ? 8.313 13.592 -15.727 1.00 89.56 904 PHE A CA 1
ATOM 7141 C C . PHE A 1 904 ? 9.847 13.692 -15.745 1.00 89.56 904 PHE A C 1
ATOM 7143 O O . PHE A 1 904 ? 10.397 14.785 -15.839 1.00 89.56 904 PHE A O 1
ATOM 7150 N N . GLY A 1 905 ? 10.557 12.566 -15.610 1.00 87.81 905 GLY A N 1
ATOM 7151 C CA . GLY A 1 905 ? 12.020 12.527 -15.663 1.00 87.81 905 GLY A CA 1
ATOM 7152 C C . GLY A 1 905 ? 12.723 12.303 -14.319 1.00 87.81 905 GLY A C 1
ATOM 7153 O O . GLY A 1 905 ? 13.861 11.832 -14.335 1.00 87.81 905 GLY A O 1
ATOM 7154 N N . GLY A 1 906 ? 12.056 12.531 -13.181 1.00 91.69 906 GLY A N 1
ATOM 7155 C CA . GLY A 1 906 ? 12.633 12.354 -11.837 1.00 91.69 906 GLY A CA 1
ATOM 7156 C C . GLY A 1 906 ? 12.745 10.895 -11.358 1.00 91.69 906 GLY A C 1
ATOM 7157 O O . GLY A 1 906 ? 12.573 9.949 -12.127 1.00 91.69 906 GLY A O 1
ATOM 7158 N N . LEU A 1 907 ? 13.040 10.691 -10.068 1.00 92.44 907 LEU A N 1
ATOM 7159 C CA . LEU A 1 907 ? 13.138 9.358 -9.438 1.00 92.44 907 LEU A CA 1
ATOM 7160 C C . LEU A 1 907 ? 11.801 8.854 -8.860 1.00 92.44 907 LEU A C 1
ATOM 7162 O O . LEU A 1 907 ? 11.606 7.645 -8.677 1.00 92.44 907 LEU A O 1
ATOM 7166 N N . GLY A 1 908 ? 10.866 9.766 -8.587 1.00 90.44 908 GLY A N 1
ATOM 7167 C CA . GLY A 1 908 ? 9.546 9.482 -8.028 1.00 90.44 908 GLY A CA 1
ATOM 7168 C C . GLY A 1 908 ? 9.550 9.080 -6.556 1.00 90.44 908 GLY A C 1
ATOM 7169 O O . GLY A 1 908 ? 8.781 8.202 -6.172 1.00 90.44 908 GLY A O 1
ATOM 7170 N N . VAL A 1 909 ? 10.432 9.664 -5.742 1.00 92.19 909 VAL A N 1
ATOM 7171 C CA . VAL A 1 909 ? 10.399 9.512 -4.281 1.00 92.19 909 VAL A CA 1
ATOM 7172 C C . VAL A 1 909 ? 9.569 10.651 -3.696 1.00 92.19 909 VAL A C 1
ATOM 7174 O O . VAL A 1 909 ? 10.091 11.743 -3.519 1.00 92.19 909 VAL A O 1
ATOM 7177 N N . ASN A 1 910 ? 8.291 10.420 -3.396 1.00 88.25 910 ASN A N 1
ATOM 7178 C CA . ASN A 1 910 ? 7.402 11.480 -2.902 1.00 88.25 910 ASN A CA 1
ATOM 7179 C C . ASN A 1 910 ? 8.027 12.250 -1.727 1.00 88.25 910 ASN A C 1
ATOM 7181 O O . ASN A 1 910 ? 8.532 11.636 -0.786 1.00 88.25 910 ASN A O 1
ATOM 7185 N N . SER A 1 911 ? 7.996 13.583 -1.801 1.00 89.31 911 SER A N 1
ATOM 7186 C CA . SER A 1 911 ? 8.280 14.438 -0.644 1.00 89.31 911 SER A CA 1
ATOM 7187 C C . SER A 1 911 ? 7.215 14.191 0.419 1.00 89.31 911 SER A C 1
ATOM 7189 O O . SER A 1 911 ? 6.033 14.049 0.094 1.00 89.31 911 SER A O 1
ATOM 7191 N N . LEU A 1 912 ? 7.636 14.115 1.679 1.00 88.62 912 LEU A N 1
ATOM 7192 C CA . LEU A 1 912 ? 6.734 13.981 2.815 1.00 88.62 912 LEU A CA 1
ATOM 7193 C C . LEU A 1 912 ? 5.806 15.182 2.925 1.00 88.62 912 LEU A C 1
ATOM 7195 O O . LEU A 1 912 ? 4.655 14.995 3.292 1.00 88.62 912 LEU A O 1
ATOM 7199 N N . GLU A 1 913 ? 6.275 16.381 2.583 1.00 83.50 913 GLU A N 1
ATOM 7200 C CA . GLU A 1 913 ? 5.445 17.579 2.638 1.00 83.50 913 GLU A CA 1
ATOM 7201 C C . GLU A 1 913 ? 4.310 17.530 1.602 1.00 83.50 913 GLU A C 1
ATOM 7203 O O . GLU A 1 913 ? 3.145 17.686 1.966 1.00 83.50 913 GLU A O 1
ATOM 7208 N N . THR A 1 914 ? 4.619 17.223 0.334 1.00 82.69 914 THR A N 1
ATOM 7209 C CA . THR A 1 914 ? 3.594 17.056 -0.715 1.00 82.69 914 THR A CA 1
ATOM 7210 C C . THR A 1 914 ? 2.669 15.874 -0.419 1.00 82.69 914 THR A C 1
ATOM 7212 O O . THR A 1 914 ? 1.468 15.934 -0.672 1.00 82.69 914 THR A O 1
ATOM 7215 N N . LEU A 1 915 ? 3.215 14.772 0.109 1.00 86.12 915 LEU A N 1
ATOM 7216 C CA . LEU A 1 915 ? 2.425 13.595 0.466 1.00 86.12 915 LEU A CA 1
ATOM 7217 C C . LEU A 1 915 ? 1.461 13.903 1.619 1.00 86.12 915 LEU A C 1
ATOM 7219 O O . LEU A 1 915 ? 0.302 13.515 1.550 1.00 86.12 915 LEU A O 1
ATOM 7223 N N . TYR A 1 916 ? 1.930 14.605 2.649 1.00 86.44 916 TYR A N 1
ATOM 7224 C CA . TYR A 1 916 ? 1.137 15.006 3.807 1.00 86.44 916 TYR A CA 1
ATOM 7225 C C . TYR A 1 916 ? -0.041 15.904 3.409 1.00 86.44 916 TYR A C 1
ATOM 7227 O O . TYR A 1 916 ? -1.167 15.614 3.808 1.00 86.44 916 TYR A O 1
ATOM 7235 N N . SER A 1 917 ? 0.188 16.933 2.578 1.00 80.81 917 SER A N 1
ATOM 7236 C CA . SER A 1 917 ? -0.889 17.825 2.120 1.00 80.81 917 SER A CA 1
ATOM 7237 C C . SER A 1 917 ? -1.928 17.073 1.289 1.00 80.81 917 SER A C 1
ATOM 7239 O O . SER A 1 917 ? -3.111 17.094 1.612 1.00 80.81 917 SER A O 1
ATOM 7241 N N . THR A 1 918 ? -1.469 16.309 0.292 1.00 83.62 918 THR A N 1
ATOM 7242 C CA . THR A 1 918 ? -2.353 15.566 -0.619 1.00 83.62 918 THR A CA 1
ATOM 7243 C C . THR A 1 918 ? -3.230 14.563 0.136 1.00 83.62 918 THR A C 1
ATOM 7245 O O . THR A 1 918 ? -4.402 14.399 -0.188 1.00 83.62 918 THR A O 1
ATOM 7248 N N . LEU A 1 919 ? -2.677 13.874 1.144 1.00 87.75 919 LEU A N 1
ATOM 7249 C CA . LEU A 1 919 ? -3.433 12.900 1.933 1.00 87.75 919 LEU A CA 1
ATOM 7250 C C . LEU A 1 919 ? -4.511 13.571 2.787 1.00 87.75 919 LEU A C 1
ATOM 7252 O O . LEU A 1 919 ? -5.645 13.103 2.780 1.00 87.75 919 LEU A O 1
ATOM 7256 N N . LYS A 1 920 ? -4.186 14.661 3.490 1.00 86.88 920 LYS A N 1
ATOM 7257 C CA . LYS A 1 920 ? -5.162 15.370 4.331 1.00 86.88 920 LYS A CA 1
ATOM 7258 C C . LYS A 1 920 ? -6.273 16.010 3.507 1.00 86.88 920 LYS A C 1
ATOM 7260 O O . LYS A 1 920 ? -7.441 15.826 3.832 1.00 86.88 920 LYS A O 1
ATOM 7265 N N . GLU A 1 921 ? -5.923 16.672 2.405 1.00 82.81 921 GLU A N 1
ATOM 7266 C CA . GLU A 1 921 ? -6.891 17.259 1.470 1.00 82.81 921 GLU A CA 1
ATOM 7267 C C . GLU A 1 921 ? -7.821 16.200 0.878 1.00 82.81 921 GLU A C 1
ATOM 7269 O O . GLU A 1 921 ? -9.041 16.351 0.920 1.00 82.81 921 GLU A O 1
ATOM 7274 N N . SER A 1 922 ? -7.259 15.096 0.374 1.00 84.94 922 SER A N 1
ATOM 7275 C CA . SER A 1 922 ? -8.051 14.016 -0.215 1.00 84.94 922 SER A CA 1
ATOM 7276 C C . SER A 1 922 ? -9.018 13.399 0.792 1.00 84.94 922 SER A C 1
ATOM 7278 O O . SER A 1 922 ? -10.126 13.043 0.406 1.00 84.94 922 SER A O 1
ATOM 7280 N N . ARG A 1 923 ? -8.613 13.250 2.058 1.00 87.62 923 ARG A N 1
ATOM 7281 C CA . ARG A 1 923 ? -9.452 12.648 3.105 1.00 87.62 923 ARG A CA 1
ATOM 7282 C C . ARG A 1 923 ? -10.532 13.594 3.593 1.00 87.62 923 ARG A C 1
ATOM 7284 O O . ARG A 1 923 ? -11.675 13.177 3.713 1.00 87.62 923 ARG A O 1
ATOM 7291 N N . LEU A 1 924 ? -10.189 14.862 3.809 1.00 85.12 924 LEU A N 1
ATOM 7292 C CA . LEU A 1 924 ? -11.168 15.879 4.176 1.00 85.12 924 LEU A CA 1
ATOM 7293 C C . LEU A 1 924 ? -12.229 16.030 3.082 1.00 85.12 924 LEU A C 1
ATOM 7295 O O . LEU A 1 924 ? -13.411 16.078 3.384 1.00 85.12 924 LEU A O 1
ATOM 7299 N N . THR A 1 925 ? -11.810 16.028 1.813 1.00 85.56 925 THR A N 1
ATOM 7300 C CA . THR A 1 925 ? -12.730 16.079 0.669 1.00 85.56 925 THR A CA 1
ATOM 7301 C C . THR A 1 925 ? -13.648 14.858 0.634 1.00 85.56 925 THR A C 1
ATOM 7303 O O . THR A 1 925 ? -14.842 15.013 0.426 1.00 85.56 925 THR A O 1
ATOM 7306 N N . GLN A 1 926 ? -13.115 13.654 0.870 1.00 85.62 926 GLN A N 1
ATOM 7307 C CA . GLN A 1 926 ? -13.918 12.425 0.912 1.00 85.62 926 GLN A CA 1
ATOM 7308 C C . GLN A 1 926 ? -14.986 12.450 2.009 1.00 85.62 926 GLN A C 1
ATOM 7310 O O . GLN A 1 926 ? -16.099 12.021 1.744 1.00 85.62 926 GLN A O 1
ATOM 7315 N N . LEU A 1 927 ? -14.668 12.977 3.194 1.00 83.81 927 LEU A N 1
ATOM 7316 C CA . LEU A 1 927 ? -15.635 13.109 4.290 1.00 83.81 927 LEU A CA 1
ATOM 7317 C C . LEU A 1 927 ? -16.678 14.198 4.016 1.00 83.81 927 LEU A C 1
ATOM 7319 O O . LEU A 1 927 ? -17.846 14.008 4.312 1.00 83.81 927 LEU A O 1
ATOM 7323 N N . SER A 1 928 ? -16.288 15.316 3.396 1.00 85.38 928 SER A N 1
ATOM 7324 C CA . SER A 1 928 ? -17.238 16.379 3.033 1.00 85.38 928 SER A CA 1
ATOM 7325 C C . SER A 1 928 ? -18.308 15.932 2.030 1.00 85.38 928 SER A C 1
ATOM 7327 O O . SER A 1 928 ? -19.377 16.527 1.999 1.00 85.38 928 SER A O 1
ATOM 7329 N N . TYR A 1 929 ? -18.006 14.933 1.193 1.00 84.75 929 TYR A N 1
ATOM 7330 C CA . TYR A 1 929 ? -18.959 14.310 0.263 1.00 84.75 929 TYR A CA 1
ATOM 7331 C C . TYR A 1 929 ? -19.579 13.015 0.816 1.00 84.75 929 TYR A C 1
ATOM 7333 O O . TYR A 1 929 ? -20.232 12.296 0.061 1.00 84.75 929 TYR A O 1
ATOM 7341 N N . GLY A 1 930 ? -19.307 12.676 2.080 1.00 80.31 930 GLY A N 1
ATOM 7342 C CA . GLY A 1 930 ? -19.900 11.526 2.756 1.00 80.31 930 GLY A CA 1
ATOM 7343 C C . GLY A 1 930 ? -21.329 11.805 3.217 1.00 80.31 930 GLY A C 1
ATOM 7344 O O . GLY A 1 930 ? -21.978 12.742 2.750 1.00 80.31 930 GLY A O 1
ATOM 7345 N N . ASP A 1 931 ? -21.797 10.988 4.156 1.00 80.19 931 ASP A N 1
ATOM 7346 C CA . ASP A 1 931 ? -23.113 11.153 4.774 1.00 80.19 931 ASP A CA 1
ATOM 7347 C C . ASP A 1 931 ? -23.184 12.455 5.599 1.00 80.19 931 ASP A C 1
ATOM 7349 O O . ASP A 1 931 ? -22.165 13.086 5.890 1.00 80.19 931 ASP A O 1
ATOM 7353 N N . GLU A 1 932 ? -24.386 12.868 6.009 1.00 81.94 932 GLU A N 1
ATOM 7354 C CA . GLU A 1 932 ? -24.603 14.120 6.756 1.00 81.94 932 GLU A CA 1
ATOM 7355 C C . GLU A 1 932 ? -23.721 14.216 8.013 1.00 81.94 932 GLU A C 1
ATOM 7357 O O . GLU A 1 932 ? -23.138 15.264 8.306 1.00 81.94 932 GLU A O 1
ATOM 7362 N N . GLU A 1 933 ? -23.535 13.094 8.710 1.00 80.75 933 GLU A N 1
ATOM 7363 C CA . GLU A 1 933 ? -22.640 13.006 9.860 1.00 80.75 933 GLU A CA 1
ATOM 7364 C C . GLU A 1 933 ? -21.164 13.221 9.477 1.00 80.75 933 GLU A C 1
ATOM 7366 O O . GLU A 1 933 ? -20.452 13.978 10.144 1.00 80.75 933 GLU A O 1
ATOM 7371 N N . ASP A 1 934 ? -20.694 12.611 8.386 1.00 83.56 934 ASP A N 1
ATOM 7372 C CA . ASP A 1 934 ? -19.326 12.791 7.886 1.00 83.56 934 ASP A CA 1
ATOM 7373 C C . ASP A 1 934 ? -19.072 14.239 7.457 1.00 83.56 934 ASP A C 1
ATOM 7375 O O . ASP A 1 934 ? -18.021 14.813 7.772 1.00 83.56 934 ASP A O 1
ATOM 7379 N N . ALA A 1 935 ? -20.051 14.861 6.796 1.00 84.81 935 ALA A N 1
ATOM 7380 C CA . ALA A 1 935 ? -20.001 16.263 6.412 1.00 84.81 935 ALA A CA 1
ATOM 7381 C C . ALA A 1 935 ? -19.960 17.180 7.648 1.00 84.81 935 ALA A C 1
ATOM 7383 O O . ALA A 1 935 ? -19.158 18.123 7.699 1.00 84.81 935 ALA A O 1
ATOM 7384 N N . ALA A 1 936 ? -20.744 16.872 8.687 1.00 85.12 936 ALA A N 1
ATOM 7385 C CA . ALA A 1 936 ? -20.714 17.583 9.961 1.00 85.12 936 ALA A CA 1
ATOM 7386 C C . ALA A 1 936 ? -19.342 17.450 10.651 1.00 85.12 936 ALA A C 1
ATOM 7388 O O . ALA A 1 936 ? -18.751 18.462 11.050 1.00 85.12 936 ALA A O 1
ATOM 7389 N N . ILE A 1 937 ? -18.766 16.243 10.705 1.00 85.69 937 ILE A N 1
ATOM 7390 C CA . ILE A 1 937 ? -17.414 15.994 11.235 1.00 85.69 937 ILE A CA 1
ATOM 7391 C C . ILE A 1 937 ? -16.366 16.779 10.431 1.00 85.69 937 ILE A C 1
ATOM 7393 O O . ILE A 1 937 ? -15.508 17.444 11.017 1.00 85.69 937 ILE A O 1
ATOM 7397 N N . ALA A 1 938 ? -16.436 16.759 9.097 1.00 85.94 938 ALA A N 1
ATOM 7398 C CA . ALA A 1 938 ? -15.516 17.479 8.213 1.00 85.94 938 ALA A CA 1
ATOM 7399 C C . ALA A 1 938 ? -15.628 19.009 8.344 1.00 85.94 938 ALA A C 1
ATOM 7401 O O . ALA A 1 938 ? -14.645 19.735 8.146 1.00 85.94 938 ALA A O 1
ATOM 7402 N N . SER A 1 939 ? -16.814 19.516 8.687 1.00 86.38 939 SER A N 1
ATOM 7403 C CA . SER A 1 939 ? -17.057 20.941 8.919 1.00 86.38 939 SER A CA 1
ATOM 7404 C C . SER A 1 939 ? -16.507 21.440 10.263 1.00 86.38 939 SER A C 1
ATOM 7406 O O . SER A 1 939 ? -16.188 22.628 10.389 1.00 86.38 939 SER A O 1
ATOM 7408 N N . ASN A 1 940 ? -16.322 20.537 11.236 1.00 86.88 940 ASN A N 1
ATOM 7409 C CA . ASN A 1 940 ? -15.918 20.869 12.598 1.00 86.88 940 ASN A CA 1
ATOM 7410 C C . ASN A 1 940 ? -14.570 21.630 12.635 1.00 86.88 940 ASN A C 1
ATOM 7412 O O . ASN A 1 940 ? -13.577 21.154 12.072 1.00 86.88 940 ASN A O 1
ATOM 7416 N N . PRO A 1 941 ? -14.468 22.774 13.345 1.00 86.12 941 PRO A N 1
ATOM 7417 C CA . PRO A 1 941 ? -13.242 23.572 13.400 1.00 86.12 941 PRO A CA 1
ATOM 7418 C C . PRO A 1 941 ? -12.012 22.826 13.929 1.00 86.12 941 PRO A C 1
ATOM 7420 O O . PRO A 1 941 ? -10.905 23.071 13.454 1.00 86.12 941 PRO A O 1
ATOM 7423 N N . ALA A 1 942 ? -12.170 21.897 14.878 1.00 84.88 942 ALA A N 1
ATOM 7424 C CA . ALA A 1 942 ? -11.056 21.114 15.413 1.00 84.88 942 ALA A CA 1
ATOM 7425 C C . ALA A 1 942 ? -10.548 20.081 14.395 1.00 84.88 942 ALA A C 1
ATOM 7427 O O . ALA A 1 942 ? -9.337 19.879 14.266 1.00 84.88 942 ALA A O 1
ATOM 7428 N N . VAL A 1 943 ? -11.461 19.469 13.633 1.00 85.44 943 VAL A N 1
ATOM 7429 C CA . VAL A 1 943 ? -11.130 18.553 12.530 1.00 85.44 943 VAL A CA 1
ATOM 7430 C C . VAL A 1 943 ? -10.483 19.322 11.393 1.00 85.44 943 VAL A C 1
ATOM 7432 O O . VAL A 1 943 ? -9.402 18.939 10.951 1.00 85.44 943 VAL A O 1
ATOM 7435 N N . ARG A 1 944 ? -11.061 20.457 10.983 1.00 85.69 944 ARG A N 1
ATOM 7436 C CA . ARG A 1 944 ? -10.436 21.360 10.015 1.00 85.69 944 ARG A CA 1
ATOM 7437 C C . ARG A 1 944 ? -9.093 21.856 10.507 1.00 85.69 944 ARG A C 1
ATOM 7439 O O . ARG A 1 944 ? -8.191 21.913 9.702 1.00 85.69 944 ARG A O 1
ATOM 7446 N N . GLY A 1 945 ? -8.897 22.143 11.790 1.00 82.81 945 GLY A N 1
ATOM 7447 C CA . GLY A 1 945 ? -7.596 22.515 12.348 1.00 82.81 945 GLY A CA 1
ATOM 7448 C C . GLY A 1 945 ? -6.567 21.387 12.235 1.00 82.81 945 GLY A C 1
ATOM 7449 O O . GLY A 1 945 ? -5.459 21.610 11.746 1.00 82.81 945 GLY A O 1
ATOM 7450 N N . LEU A 1 946 ? -6.945 20.161 12.611 1.00 81.38 946 LEU A N 1
ATOM 7451 C CA . LEU A 1 946 ? -6.097 18.971 12.492 1.00 81.38 946 LEU A CA 1
ATOM 7452 C C . LEU A 1 946 ? -5.783 18.630 11.027 1.00 81.38 946 LEU A C 1
ATOM 7454 O O . LEU A 1 946 ? -4.653 18.244 10.719 1.00 81.38 946 LEU A O 1
ATOM 7458 N N . MET A 1 947 ? -6.763 18.777 10.135 1.00 80.62 947 MET A N 1
ATOM 7459 C CA . MET A 1 947 ? -6.658 18.504 8.699 1.00 80.62 947 MET A CA 1
ATOM 7460 C C . MET A 1 947 ? -6.133 19.694 7.892 1.00 80.62 947 MET A C 1
ATOM 7462 O O . MET A 1 947 ? -5.706 19.521 6.750 1.00 80.62 947 MET A O 1
ATOM 7466 N N . SER A 1 948 ? -6.109 20.892 8.479 1.00 71.38 948 SER A N 1
ATOM 7467 C CA . SER A 1 948 ? -5.635 22.100 7.817 1.00 71.38 948 SER A CA 1
ATOM 7468 C C . SER A 1 948 ? -4.144 21.985 7.567 1.00 71.38 948 SER A C 1
ATOM 7470 O O . SER A 1 948 ? -3.352 21.546 8.403 1.00 71.38 948 SER A O 1
ATOM 7472 N N . TYR A 1 949 ? -3.765 22.412 6.373 1.00 64.94 949 TYR A N 1
ATOM 7473 C CA . TYR A 1 949 ? -2.402 22.336 5.869 1.00 64.94 949 TYR A CA 1
ATOM 7474 C C . TYR A 1 949 ? -1.827 23.730 5.561 1.00 64.94 949 TYR A C 1
ATOM 7476 O O . TYR A 1 949 ? -0.746 23.844 4.984 1.00 64.94 949 TYR A O 1
ATOM 7484 N N . LYS A 1 950 ? -2.511 24.809 5.976 1.00 53.94 950 LYS A N 1
ATOM 7485 C CA . LYS A 1 950 ? -2.041 26.191 5.806 1.00 53.94 950 LYS A CA 1
ATOM 7486 C C . LYS A 1 950 ? -0.995 26.528 6.869 1.00 53.94 950 LYS A C 1
ATOM 7488 O O . LYS A 1 950 ? -1.310 26.888 7.998 1.00 53.94 950 LYS A O 1
ATOM 7493 N N . PHE A 1 951 ? 0.277 26.430 6.499 1.00 49.75 951 PHE A N 1
ATOM 7494 C CA . PHE A 1 951 ? 1.385 26.892 7.331 1.00 49.75 951 PHE A CA 1
ATOM 7495 C C . PHE A 1 951 ? 1.653 28.372 7.031 1.00 49.75 951 PHE A C 1
ATOM 7497 O O . PHE A 1 951 ? 2.232 28.663 5.989 1.00 49.75 951 PHE A O 1
ATOM 7504 N N . ARG A 1 952 ? 1.210 29.289 7.909 1.00 40.59 952 ARG A N 1
ATOM 7505 C CA . ARG A 1 952 ? 1.545 30.737 7.907 1.00 40.59 952 ARG A CA 1
ATOM 7506 C C . ARG A 1 952 ? 1.871 31.311 6.507 1.00 40.59 952 ARG A C 1
ATOM 7508 O O . ARG A 1 952 ? 3.012 31.666 6.232 1.00 40.59 952 ARG A O 1
ATOM 7515 N N . GLY A 1 953 ? 0.892 31.317 5.600 1.00 39.62 953 GLY A N 1
ATOM 7516 C CA . GLY A 1 953 ? 0.970 32.016 4.306 1.00 39.62 953 GLY A CA 1
ATOM 7517 C C . GLY A 1 953 ? 1.925 31.467 3.231 1.00 39.62 953 GLY A C 1
ATOM 7518 O O . GLY A 1 953 ? 1.905 31.976 2.118 1.00 39.62 953 GLY A O 1
ATOM 7519 N N . SER A 1 954 ? 2.736 30.433 3.488 1.00 42.78 954 SER A N 1
ATOM 7520 C CA . SER A 1 954 ? 3.645 29.879 2.468 1.00 42.78 954 SER A CA 1
ATOM 7521 C C . SER A 1 954 ? 3.032 28.669 1.765 1.00 42.78 954 SER A C 1
ATOM 7523 O O . SER A 1 954 ? 2.899 27.600 2.367 1.00 42.78 954 SER A O 1
ATOM 7525 N N . VAL A 1 955 ? 2.705 28.813 0.479 1.00 43.88 955 VAL A N 1
ATOM 7526 C CA . VAL A 1 955 ? 2.279 27.701 -0.381 1.00 43.88 955 VAL A CA 1
ATOM 7527 C C . VAL A 1 955 ? 3.425 26.687 -0.494 1.00 43.88 955 VAL A C 1
ATOM 7529 O O . VAL A 1 955 ? 4.559 27.019 -0.838 1.00 43.88 955 VAL A O 1
ATOM 7532 N N . MET A 1 956 ? 3.134 25.438 -0.133 1.00 51.09 956 MET A N 1
ATOM 7533 C CA . MET A 1 956 ? 4.004 24.278 -0.334 1.00 51.09 956 MET A CA 1
ATOM 7534 C C . MET A 1 956 ? 4.391 24.137 -1.814 1.00 51.09 956 MET A C 1
ATOM 7536 O O . MET A 1 956 ? 3.582 24.458 -2.679 1.00 51.09 956 MET A O 1
ATOM 7540 N N . SER A 1 957 ? 5.575 23.594 -2.134 1.00 59.00 957 SER A N 1
ATOM 7541 C CA . SER A 1 957 ? 5.904 23.254 -3.525 1.00 59.00 957 SER A CA 1
ATOM 7542 C C . SER A 1 957 ? 4.859 22.276 -4.068 1.00 59.00 957 SER A C 1
ATOM 7544 O O . SER A 1 957 ? 4.846 21.098 -3.683 1.00 59.00 957 SER A O 1
ATOM 7546 N N . SER A 1 958 ? 3.973 22.766 -4.932 1.00 69.44 958 SER A N 1
ATOM 7547 C CA . SER A 1 958 ? 3.012 21.931 -5.638 1.00 69.44 958 SER A CA 1
ATOM 7548 C C . SER A 1 958 ? 3.762 20.898 -6.475 1.00 69.44 958 SER A C 1
ATOM 7550 O O . SER A 1 958 ? 4.954 21.041 -6.787 1.00 69.44 958 SER A O 1
ATOM 7552 N N . ARG A 1 959 ? 3.080 19.809 -6.831 1.00 74.44 959 ARG A N 1
ATOM 7553 C CA . ARG A 1 959 ? 3.672 18.785 -7.697 1.00 74.44 959 ARG A CA 1
ATOM 7554 C C . ARG A 1 959 ? 4.122 19.402 -9.023 1.00 74.44 959 ARG A C 1
ATOM 7556 O O . ARG A 1 959 ? 5.163 19.015 -9.548 1.00 74.44 959 ARG A O 1
ATOM 7563 N N . GLU A 1 960 ? 3.354 20.363 -9.514 1.00 79.62 960 GLU A N 1
ATOM 7564 C CA . GLU A 1 960 ? 3.616 21.176 -10.694 1.00 79.62 960 GLU A CA 1
ATOM 7565 C C . GLU A 1 960 ? 4.887 22.009 -10.491 1.00 79.62 960 GLU A C 1
ATOM 7567 O O . GLU A 1 960 ? 5.799 21.922 -11.309 1.00 79.62 960 GLU A O 1
ATOM 7572 N N . GLY A 1 961 ? 5.029 22.689 -9.347 1.00 83.19 961 GLY A N 1
ATOM 7573 C CA . GLY A 1 961 ? 6.231 23.460 -9.018 1.00 83.19 961 GLY A CA 1
ATOM 7574 C C . GLY A 1 961 ? 7.507 22.610 -8.941 1.00 83.19 961 GLY A C 1
ATOM 7575 O O . GLY A 1 961 ? 8.579 23.052 -9.352 1.00 83.19 961 GLY A O 1
ATOM 7576 N N . LEU A 1 962 ? 7.416 21.354 -8.483 1.00 85.38 962 LEU A N 1
ATOM 7577 C CA . LEU A 1 962 ? 8.551 20.417 -8.506 1.00 85.38 962 LEU A CA 1
ATOM 7578 C C . LEU A 1 962 ? 8.939 19.987 -9.929 1.00 85.38 962 LEU A C 1
ATOM 7580 O O . LEU A 1 962 ? 10.123 19.775 -10.208 1.00 85.38 962 LEU A O 1
ATOM 7584 N N . VAL A 1 963 ? 7.962 19.816 -10.823 1.00 88.00 963 VAL A N 1
ATOM 7585 C CA . VAL A 1 963 ? 8.215 19.506 -12.240 1.00 88.00 963 VAL A CA 1
ATOM 7586 C C . VAL A 1 963 ? 8.847 20.712 -12.927 1.00 88.00 963 VAL A C 1
ATOM 7588 O O . VAL A 1 963 ? 9.852 20.560 -13.621 1.00 88.00 963 VAL A O 1
ATOM 7591 N N . GLU A 1 964 ? 8.317 21.903 -12.671 1.00 87.50 964 GLU A N 1
ATOM 7592 C CA . GLU A 1 964 ? 8.817 23.139 -13.251 1.00 87.50 964 GLU A CA 1
ATOM 7593 C C . GLU A 1 964 ? 10.255 23.440 -12.803 1.00 87.50 964 GLU A C 1
ATOM 7595 O O . GLU A 1 964 ? 11.116 23.669 -13.653 1.00 87.50 964 GLU A O 1
ATOM 7600 N N . ASP A 1 965 ? 10.572 23.335 -11.502 1.00 88.44 965 ASP A N 1
ATOM 7601 C CA . ASP A 1 965 ? 11.957 23.468 -11.014 1.00 88.44 965 ASP A CA 1
ATOM 7602 C C . ASP A 1 965 ? 12.878 22.437 -11.680 1.00 88.44 965 ASP A C 1
ATOM 7604 O O . ASP A 1 965 ? 13.976 22.789 -12.113 1.00 88.44 965 ASP A O 1
ATOM 7608 N N . LEU A 1 966 ? 12.435 21.179 -11.825 1.00 90.00 966 LEU A N 1
ATOM 7609 C CA . LEU A 1 966 ? 13.231 20.139 -12.482 1.00 90.00 966 LEU A CA 1
ATOM 7610 C C . LEU A 1 966 ? 13.569 20.517 -13.928 1.00 90.00 966 LEU A C 1
ATOM 7612 O O . LEU A 1 966 ? 14.715 20.369 -14.352 1.00 90.00 966 LEU A O 1
ATOM 7616 N N . HIS A 1 967 ? 12.587 20.969 -14.700 1.00 89.62 967 HIS A N 1
ATOM 7617 C CA . HIS A 1 967 ? 12.762 21.272 -16.120 1.00 89.62 967 HIS A CA 1
ATOM 7618 C C . HIS A 1 967 ? 13.446 22.622 -16.363 1.00 89.62 967 HIS A C 1
ATOM 7620 O O . HIS A 1 967 ? 14.081 22.806 -17.399 1.00 89.62 967 HIS A O 1
ATOM 7626 N N . ARG A 1 968 ? 13.399 23.547 -15.398 1.00 88.25 968 ARG A N 1
ATOM 7627 C CA . ARG A 1 968 ? 14.084 24.844 -15.481 1.00 88.25 968 ARG A CA 1
ATOM 7628 C C . ARG A 1 968 ? 15.607 24.708 -15.382 1.00 88.25 968 ARG A C 1
ATOM 7630 O O . ARG A 1 968 ? 16.334 25.436 -16.070 1.00 88.25 968 ARG A O 1
ATOM 7637 N N . ARG A 1 969 ? 16.109 23.776 -14.556 1.00 86.94 969 ARG A N 1
ATOM 7638 C CA . ARG A 1 969 ? 17.556 23.647 -14.283 1.00 86.94 969 ARG A CA 1
ATOM 7639 C C . ARG A 1 969 ? 18.346 23.169 -15.494 1.00 86.94 969 ARG A C 1
ATOM 7641 O O . ARG A 1 969 ? 17.934 22.252 -16.195 1.00 86.94 969 ARG A O 1
ATOM 7648 N N . LEU A 1 970 ? 19.557 23.704 -15.650 1.00 81.75 970 LEU A N 1
ATOM 7649 C CA . LEU A 1 970 ? 20.457 23.407 -16.769 1.00 81.75 970 LEU A CA 1
ATOM 7650 C C . LEU A 1 970 ? 20.695 21.902 -16.989 1.00 81.75 970 LEU A C 1
ATOM 7652 O O . LEU A 1 970 ? 20.572 21.413 -18.107 1.00 81.75 970 LEU A O 1
ATOM 7656 N N . ASP A 1 971 ? 21.002 21.152 -15.928 1.00 82.56 971 ASP A N 1
ATOM 7657 C CA . ASP A 1 971 ? 21.394 19.741 -16.058 1.00 82.56 971 ASP A CA 1
ATOM 7658 C C . ASP A 1 971 ? 20.222 18.797 -16.349 1.00 82.56 971 ASP A C 1
ATOM 7660 O O . ASP A 1 971 ? 20.436 17.698 -16.870 1.00 82.56 971 ASP A O 1
ATOM 7664 N N . THR A 1 972 ? 19.000 19.209 -16.002 1.00 86.94 972 THR A N 1
ATOM 7665 C CA . THR A 1 972 ? 17.781 18.391 -16.062 1.00 86.94 972 THR A CA 1
ATOM 7666 C C . THR A 1 972 ? 16.740 18.917 -17.047 1.00 86.94 972 THR A C 1
ATOM 7668 O O . THR A 1 972 ? 15.748 18.232 -17.279 1.00 86.94 972 THR A O 1
ATOM 7671 N N . ARG A 1 973 ? 16.982 20.057 -17.708 1.00 84.56 973 ARG A N 1
ATOM 7672 C CA . ARG A 1 973 ? 16.128 20.601 -18.778 1.00 84.56 973 ARG A CA 1
ATOM 7673 C C . ARG A 1 973 ? 15.881 19.597 -19.902 1.00 84.56 973 ARG A C 1
ATOM 7675 O O . ARG A 1 973 ? 14.755 19.451 -20.359 1.00 84.56 973 ARG A O 1
ATOM 7682 N N . GLY A 1 974 ? 16.897 18.809 -20.263 1.00 81.81 974 GLY A N 1
ATOM 7683 C CA . GLY A 1 974 ? 16.791 17.728 -21.255 1.00 81.81 974 GLY A CA 1
ATOM 7684 C C . GLY A 1 974 ? 15.883 16.550 -20.861 1.00 81.81 974 GLY A C 1
ATOM 7685 O O . GLY A 1 974 ? 15.761 15.590 -21.621 1.00 81.81 974 GLY A O 1
ATOM 7686 N N . LEU A 1 975 ? 15.268 16.586 -19.670 1.00 87.19 975 LEU A N 1
ATOM 7687 C CA . LEU A 1 975 ? 14.233 15.644 -19.233 1.00 87.19 975 LEU A CA 1
ATOM 7688 C C . LEU A 1 975 ? 12.811 16.084 -19.622 1.00 87.19 975 LEU A C 1
ATOM 7690 O O . LEU A 1 975 ? 11.855 15.343 -19.376 1.00 87.19 975 LEU A O 1
ATOM 7694 N N . GLN A 1 976 ? 12.652 17.258 -20.237 1.00 83.00 976 GLN A N 1
ATOM 7695 C CA . GLN A 1 976 ? 11.395 17.643 -20.873 1.00 83.00 976 GLN A CA 1
ATOM 7696 C C . GLN A 1 976 ? 10.999 16.600 -21.937 1.00 83.00 976 GLN A C 1
ATOM 7698 O O . GLN A 1 976 ? 11.845 16.037 -22.633 1.00 83.00 976 GLN A O 1
ATOM 7703 N N . GLY A 1 977 ? 9.706 16.284 -22.029 1.00 79.88 977 GLY A N 1
ATOM 7704 C CA . GLY A 1 977 ? 9.181 15.297 -22.981 1.00 79.88 977 GLY A CA 1
ATOM 7705 C C . GLY A 1 977 ? 9.200 13.832 -22.520 1.00 79.88 977 GLY A C 1
ATOM 7706 O O . GLY A 1 977 ? 8.607 12.993 -23.195 1.00 79.88 977 GLY A O 1
ATOM 7707 N N . TYR A 1 978 ? 9.773 13.493 -21.354 1.00 86.12 978 TYR A N 1
ATOM 7708 C CA . TYR A 1 978 ? 9.652 12.131 -20.783 1.00 86.12 978 TYR A CA 1
ATOM 7709 C C . TYR A 1 978 ? 8.200 11.710 -20.519 1.00 86.12 978 TYR A C 1
ATOM 7711 O O . TYR A 1 978 ? 7.895 10.514 -20.508 1.00 86.12 978 TYR A O 1
ATOM 7719 N N . GLU A 1 979 ? 7.313 12.684 -20.318 1.00 87.56 979 GLU A N 1
ATOM 7720 C CA . GLU A 1 979 ? 5.884 12.466 -20.096 1.00 87.56 979 GLU A CA 1
ATOM 7721 C C . GLU A 1 979 ? 5.173 11.875 -21.313 1.00 87.56 979 GLU A C 1
ATOM 7723 O O . GLU A 1 979 ? 4.221 11.116 -21.143 1.00 87.56 979 GLU A O 1
ATOM 7728 N N . LYS A 1 980 ? 5.674 12.157 -22.524 1.00 88.69 980 LYS A N 1
ATOM 7729 C CA . LYS A 1 980 ? 5.076 11.685 -23.775 1.00 88.69 980 LYS A CA 1
ATOM 7730 C C . LYS A 1 980 ? 5.151 10.165 -23.904 1.00 88.69 980 LYS A C 1
ATOM 7732 O O . LYS A 1 980 ? 4.246 9.538 -24.448 1.00 88.69 980 LYS A O 1
ATOM 7737 N N . VAL A 1 981 ? 6.223 9.555 -23.383 1.00 90.75 981 VAL A N 1
ATOM 7738 C CA . VAL A 1 981 ? 6.434 8.098 -23.412 1.00 90.75 981 VAL A CA 1
ATOM 7739 C C . VAL A 1 981 ? 6.849 7.576 -22.029 1.00 90.75 981 VAL A C 1
ATOM 7741 O O . VAL A 1 981 ? 8.015 7.241 -21.807 1.00 90.75 981 VAL A O 1
ATOM 7744 N N . PRO A 1 982 ? 5.908 7.393 -21.080 1.00 87.94 982 PRO A N 1
ATOM 7745 C CA . PRO A 1 982 ? 6.233 6.945 -19.722 1.00 87.94 982 PRO A CA 1
ATOM 7746 C C . PRO A 1 982 ? 6.877 5.550 -19.658 1.00 87.94 982 PRO A C 1
ATOM 7748 O O . PRO A 1 982 ? 7.581 5.234 -18.697 1.00 87.94 982 PRO A O 1
ATOM 7751 N N . ALA A 1 983 ? 6.676 4.715 -20.685 1.00 90.12 983 ALA A N 1
ATOM 7752 C CA . ALA A 1 983 ? 7.194 3.348 -20.766 1.00 90.12 983 ALA A CA 1
ATOM 7753 C C . ALA A 1 983 ? 8.732 3.258 -20.655 1.00 90.12 983 ALA A C 1
ATOM 7755 O O . ALA A 1 983 ? 9.255 2.252 -20.155 1.00 90.12 983 ALA A O 1
ATOM 7756 N N . VAL A 1 984 ? 9.459 4.316 -21.044 1.00 90.56 984 VAL A N 1
ATOM 7757 C CA . VAL A 1 984 ? 10.928 4.397 -20.907 1.00 90.56 984 VAL A CA 1
ATOM 7758 C C . VAL A 1 984 ? 11.385 4.365 -19.445 1.00 90.56 984 VAL A C 1
ATOM 7760 O O . VAL A 1 984 ? 12.504 3.957 -19.157 1.00 90.56 984 VAL A O 1
ATOM 7763 N N . ASN A 1 985 ? 10.506 4.727 -18.506 1.00 90.06 985 ASN A N 1
ATOM 7764 C CA . ASN A 1 985 ? 10.798 4.801 -17.072 1.00 90.06 985 ASN A CA 1
ATOM 7765 C C . ASN A 1 985 ? 10.506 3.501 -16.314 1.00 90.06 985 ASN A C 1
ATOM 7767 O O . ASN A 1 985 ? 10.770 3.415 -15.117 1.00 90.06 985 ASN A O 1
ATOM 7771 N N . SER A 1 986 ? 9.993 2.471 -16.993 1.00 87.19 986 SER A N 1
ATOM 7772 C CA . SER A 1 986 ? 9.551 1.213 -16.369 1.00 87.19 986 SER A CA 1
ATOM 7773 C C . SER A 1 986 ? 10.621 0.519 -15.508 1.00 87.19 986 SER A C 1
ATOM 7775 O O . SER A 1 986 ? 10.294 -0.143 -14.523 1.00 87.19 986 SER A O 1
ATOM 7777 N N . TRP A 1 987 ? 11.905 0.705 -15.821 1.00 86.62 987 TRP A N 1
ATOM 7778 C CA . TRP A 1 987 ? 13.032 0.143 -15.065 1.00 86.62 987 TRP A CA 1
ATOM 7779 C C . TRP A 1 987 ? 13.308 0.839 -13.716 1.00 86.62 987 TRP A C 1
ATOM 7781 O O . TRP A 1 987 ? 14.067 0.303 -12.910 1.00 86.62 987 TRP A O 1
ATOM 7791 N N . LEU A 1 988 ? 12.702 2.004 -13.449 1.00 87.56 988 LEU A N 1
ATOM 7792 C CA . LEU A 1 988 ? 12.768 2.691 -12.149 1.00 87.56 988 LEU A CA 1
ATOM 7793 C C . LEU A 1 988 ? 11.765 2.122 -11.140 1.00 87.56 988 LEU A C 1
ATOM 7795 O O . LEU A 1 988 ? 12.005 2.152 -9.933 1.00 87.56 988 LEU A O 1
ATOM 7799 N N . ASP A 1 989 ? 10.641 1.602 -11.632 1.00 79.06 989 ASP A N 1
ATOM 7800 C CA . ASP A 1 989 ? 9.572 1.061 -10.793 1.00 79.06 989 ASP A CA 1
ATOM 7801 C C . ASP A 1 989 ? 9.653 -0.462 -10.640 1.00 79.06 989 ASP A C 1
ATOM 7803 O O . ASP A 1 989 ? 9.056 -1.025 -9.717 1.00 79.06 989 ASP A O 1
ATOM 7807 N N . HIS A 1 990 ? 10.414 -1.140 -11.497 1.00 76.75 990 HIS A N 1
ATOM 7808 C CA . HIS A 1 990 ? 10.663 -2.575 -11.424 1.00 76.75 990 HIS A CA 1
ATOM 7809 C C . HIS A 1 990 ? 12.165 -2.833 -11.426 1.00 76.75 990 HIS A C 1
ATOM 7811 O O . HIS A 1 990 ? 12.836 -2.451 -12.376 1.00 76.75 990 HIS A O 1
ATOM 7817 N N . ALA A 1 991 ? 12.696 -3.507 -10.397 1.00 68.81 991 ALA A N 1
ATOM 7818 C CA . ALA A 1 991 ? 14.121 -3.827 -10.345 1.00 68.81 991 ALA A CA 1
ATOM 7819 C C . ALA A 1 991 ? 14.455 -4.803 -11.486 1.00 68.81 991 ALA A C 1
ATOM 7821 O O . ALA A 1 991 ? 14.001 -5.953 -11.437 1.00 68.81 991 ALA A O 1
ATOM 7822 N N . PRO A 1 992 ? 15.244 -4.403 -12.496 1.00 69.56 992 PRO A N 1
ATOM 7823 C CA . PRO A 1 992 ? 15.648 -5.332 -13.538 1.00 69.56 992 PRO A CA 1
ATOM 7824 C C . PRO A 1 992 ? 16.519 -6.435 -12.923 1.00 69.56 992 PRO A C 1
ATOM 7826 O O . PRO A 1 992 ? 17.483 -6.154 -12.207 1.00 69.56 992 PRO A O 1
ATOM 7829 N N . THR A 1 993 ? 16.182 -7.700 -13.191 1.00 62.28 993 THR A N 1
ATOM 7830 C CA . THR A 1 993 ? 16.861 -8.865 -12.590 1.00 62.28 993 THR A CA 1
ATOM 7831 C C . THR A 1 993 ? 18.334 -8.961 -12.985 1.00 62.28 993 THR A C 1
ATOM 7833 O O . THR A 1 993 ? 19.148 -9.414 -12.182 1.00 62.28 993 THR A O 1
ATOM 7836 N N . ASN A 1 994 ? 18.676 -8.471 -14.180 1.00 70.50 994 ASN A N 1
ATOM 7837 C CA . ASN A 1 994 ? 19.999 -8.594 -14.796 1.00 70.50 994 ASN A CA 1
ATOM 7838 C C . ASN A 1 994 ? 20.686 -7.223 -14.920 1.00 70.50 994 ASN A C 1
ATOM 7840 O O . ASN A 1 994 ? 21.184 -6.873 -15.982 1.00 70.50 994 ASN A O 1
ATOM 7844 N N . LEU A 1 995 ? 20.618 -6.392 -13.878 1.00 79.25 995 LEU A N 1
ATOM 7845 C CA . LEU A 1 995 ? 21.369 -5.135 -13.823 1.00 79.25 995 LEU A CA 1
ATOM 7846 C C . LEU A 1 995 ? 22.275 -5.126 -12.594 1.00 79.25 995 LEU A C 1
ATOM 7848 O O . LEU A 1 995 ? 21.828 -5.418 -11.468 1.00 79.25 995 LEU A O 1
ATOM 7852 N N . ALA A 1 996 ? 23.546 -4.794 -12.810 1.00 85.88 996 ALA A N 1
ATOM 7853 C CA . ALA A 1 996 ? 24.477 -4.532 -11.729 1.00 85.88 996 ALA A CA 1
ATOM 7854 C C . ALA A 1 996 ? 24.034 -3.285 -10.947 1.00 85.88 996 ALA A C 1
ATOM 7856 O O . ALA A 1 996 ? 23.358 -2.397 -11.466 1.00 85.88 996 ALA A O 1
ATOM 7857 N N . GLY A 1 997 ? 24.370 -3.227 -9.657 1.00 86.62 997 GLY A N 1
ATOM 7858 C CA . GLY A 1 997 ? 24.067 -2.040 -8.849 1.00 86.62 997 GLY A CA 1
ATOM 7859 C C . GLY A 1 997 ? 24.800 -0.797 -9.361 1.00 86.62 997 GLY A C 1
ATOM 7860 O O . GLY A 1 997 ? 24.225 0.285 -9.353 1.00 86.62 997 GLY A O 1
ATOM 7861 N N . HIS A 1 998 ? 26.030 -0.984 -9.846 1.00 88.44 998 HIS A N 1
ATOM 7862 C CA . HIS A 1 998 ? 26.870 0.063 -10.418 1.00 88.44 998 HIS A CA 1
ATOM 7863 C C . HIS A 1 998 ? 26.259 0.660 -11.693 1.00 88.44 998 HIS A C 1
ATOM 7865 O O . HIS A 1 998 ? 25.986 1.855 -11.728 1.00 88.44 998 HIS A O 1
ATOM 7871 N N . ASP A 1 999 ? 25.915 -0.173 -12.681 1.00 88.62 999 ASP A N 1
ATOM 7872 C CA . ASP A 1 999 ? 25.281 0.288 -13.927 1.00 88.62 999 ASP A CA 1
ATOM 7873 C C . ASP A 1 999 ? 24.001 1.088 -13.679 1.00 88.62 999 ASP A C 1
ATOM 7875 O O . ASP A 1 999 ? 23.710 2.051 -14.385 1.00 88.62 999 ASP A O 1
ATOM 7879 N N . PHE A 1 1000 ? 23.220 0.697 -12.666 1.00 91.06 1000 PHE A N 1
ATOM 7880 C CA . PHE A 1 1000 ? 22.029 1.442 -12.275 1.00 91.06 1000 PHE A CA 1
ATOM 7881 C C . PHE A 1 1000 ? 22.379 2.841 -11.753 1.00 91.06 1000 PHE A C 1
ATOM 7883 O O . PHE A 1 1000 ? 21.730 3.808 -12.138 1.00 91.06 1000 PHE A O 1
ATOM 7890 N N . GLN A 1 1001 ? 23.391 2.961 -10.888 1.00 92.25 1001 GLN A N 1
ATOM 7891 C CA . GLN A 1 1001 ? 23.838 4.254 -10.358 1.00 92.25 1001 GLN A CA 1
ATOM 7892 C C . GLN A 1 1001 ? 24.326 5.166 -11.485 1.00 92.25 1001 GLN A C 1
ATOM 7894 O O . GLN A 1 1001 ? 23.877 6.305 -11.590 1.00 92.25 1001 GLN A O 1
ATOM 7899 N N . GLU A 1 1002 ? 25.177 4.644 -12.364 1.00 90.19 1002 GLU A N 1
ATOM 7900 C CA . GLU A 1 1002 ? 25.744 5.402 -13.478 1.00 90.19 1002 GLU A CA 1
ATOM 7901 C C . GLU A 1 1002 ? 24.672 5.827 -14.491 1.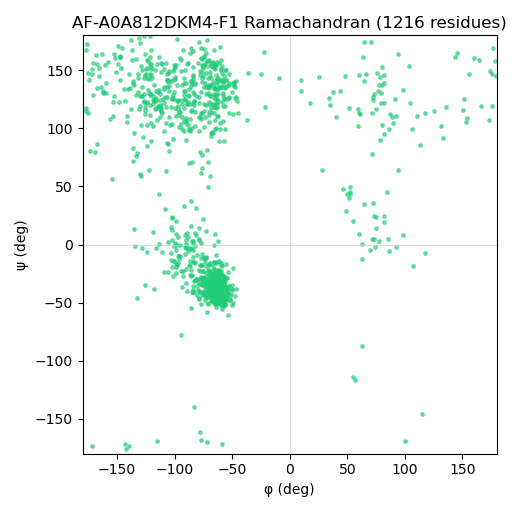00 90.19 1002 GLU A C 1
ATOM 7903 O O . GLU A 1 1002 ? 24.626 6.990 -14.892 1.00 90.19 1002 GLU A O 1
ATOM 7908 N N . ALA A 1 1003 ? 23.716 4.949 -14.814 1.00 91.38 1003 ALA A N 1
ATOM 7909 C CA . ALA A 1 1003 ? 22.582 5.302 -15.667 1.00 91.38 1003 ALA A CA 1
ATOM 7910 C C . ALA A 1 1003 ? 21.742 6.452 -15.080 1.00 91.38 1003 ALA A C 1
ATOM 7912 O O . ALA A 1 1003 ? 21.323 7.352 -15.809 1.00 91.38 1003 ALA A O 1
ATOM 7913 N N . ILE A 1 1004 ? 21.509 6.458 -13.761 1.00 92.62 1004 ILE A N 1
ATOM 7914 C CA . ILE A 1 1004 ? 20.798 7.554 -13.086 1.00 92.62 1004 ILE A CA 1
ATOM 7915 C C . ILE A 1 1004 ? 21.615 8.848 -13.120 1.00 92.62 1004 ILE A C 1
ATOM 7917 O O . ILE A 1 1004 ? 21.054 9.917 -13.361 1.00 92.62 1004 ILE A O 1
ATOM 7921 N N . ARG A 1 1005 ? 22.929 8.771 -12.902 1.00 92.06 1005 ARG A N 1
ATOM 7922 C CA . ARG A 1 1005 ? 23.806 9.945 -12.937 1.00 92.06 1005 ARG A CA 1
ATOM 7923 C C . ARG A 1 1005 ? 23.851 10.565 -14.330 1.00 92.06 1005 ARG A C 1
ATOM 7925 O O . ARG A 1 1005 ? 23.710 11.778 -14.427 1.00 92.06 1005 ARG A O 1
ATOM 7932 N N . VAL A 1 1006 ? 23.957 9.764 -15.393 1.00 91.88 1006 VAL A N 1
ATOM 7933 C CA . VAL A 1 1006 ? 23.864 10.250 -16.783 1.00 91.88 1006 VAL A CA 1
ATOM 7934 C C . VAL A 1 1006 ? 22.505 10.900 -17.028 1.00 91.88 1006 VAL A C 1
ATOM 7936 O O . VAL A 1 1006 ? 22.443 12.040 -17.480 1.00 91.88 1006 VAL A O 1
ATOM 7939 N N . ARG A 1 1007 ? 21.413 10.218 -16.660 1.00 91.50 1007 ARG A N 1
ATOM 7940 C CA . ARG A 1 1007 ? 20.045 10.724 -16.835 1.00 91.50 1007 ARG A CA 1
ATOM 7941 C C . ARG A 1 1007 ? 19.847 12.093 -16.188 1.00 91.50 1007 ARG A C 1
ATOM 7943 O O . ARG A 1 1007 ? 19.320 12.993 -16.832 1.00 91.50 1007 ARG A O 1
ATOM 7950 N N . LEU A 1 1008 ? 20.287 12.263 -14.941 1.00 91.25 1008 LEU A N 1
ATOM 7951 C CA . LEU A 1 1008 ? 20.147 13.515 -14.187 1.00 91.25 1008 LEU A CA 1
ATOM 7952 C C . LEU A 1 1008 ? 21.230 14.558 -14.515 1.00 91.25 1008 LEU A C 1
ATOM 7954 O O . LEU A 1 1008 ? 21.220 15.646 -13.950 1.00 91.25 1008 LEU A O 1
ATOM 7958 N N . GLY A 1 1009 ? 22.178 14.238 -15.399 1.00 88.56 1009 GLY A N 1
ATOM 7959 C CA . GLY A 1 1009 ? 23.320 15.096 -15.713 1.00 88.56 1009 GLY A CA 1
ATOM 7960 C C . GLY A 1 1009 ? 24.392 15.150 -14.619 1.00 88.56 1009 GLY A C 1
ATOM 7961 O O . GLY A 1 1009 ? 25.370 15.872 -14.767 1.00 88.56 1009 GLY A O 1
ATOM 7962 N N . CYS A 1 1010 ? 24.250 14.366 -13.548 1.00 89.00 1010 CYS A N 1
ATOM 7963 C CA . CYS A 1 1010 ? 25.087 14.335 -12.343 1.00 89.00 1010 CYS A CA 1
ATOM 7964 C C . CYS A 1 1010 ? 26.421 13.580 -12.497 1.00 89.00 1010 CYS A C 1
ATOM 7966 O O . CYS A 1 1010 ? 27.062 13.226 -11.500 1.00 89.00 1010 CYS A O 1
ATOM 7968 N N . MET A 1 1011 ? 26.834 13.285 -13.729 1.00 86.12 1011 MET A N 1
ATOM 7969 C CA . MET A 1 1011 ? 28.168 12.756 -14.002 1.00 86.12 1011 MET A CA 1
ATOM 7970 C C . MET A 1 1011 ? 29.208 13.865 -13.841 1.00 86.12 1011 MET A C 1
ATOM 7972 O O . MET A 1 1011 ? 28.973 15.008 -14.227 1.00 86.12 1011 MET A O 1
ATOM 7976 N N . GLY A 1 1012 ? 30.353 13.535 -13.244 1.00 81.31 1012 GLY A N 1
ATOM 7977 C CA . GLY A 1 1012 ? 31.436 14.497 -13.063 1.00 81.31 1012 GLY A CA 1
ATOM 7978 C C . GLY A 1 1012 ? 32.140 14.751 -14.389 1.00 81.31 1012 GLY A C 1
ATOM 7979 O O . GLY A 1 1012 ? 32.949 13.932 -14.804 1.00 81.31 1012 GLY A O 1
ATOM 7980 N N . THR A 1 1013 ? 31.830 15.863 -15.053 1.00 84.75 1013 THR A N 1
ATOM 7981 C CA . THR A 1 1013 ? 32.617 16.372 -16.185 1.00 84.75 1013 THR A CA 1
ATOM 7982 C C . THR A 1 1013 ? 33.384 17.623 -15.755 1.00 84.75 1013 THR A C 1
ATOM 7984 O O . THR A 1 1013 ? 32.938 18.294 -14.821 1.00 84.75 1013 THR A O 1
ATOM 7987 N N . PRO A 1 1014 ? 34.496 18.000 -16.406 1.00 79.81 1014 PRO A N 1
ATOM 7988 C CA . PRO A 1 1014 ? 35.238 19.209 -16.045 1.00 79.81 1014 PRO A CA 1
ATOM 7989 C C . PRO A 1 1014 ? 34.396 20.479 -16.072 1.00 79.81 1014 PRO A C 1
ATOM 7991 O O . PRO A 1 1014 ? 34.425 21.232 -15.106 1.00 79.81 1014 PRO A O 1
ATOM 7994 N N . SER A 1 1015 ? 33.507 20.644 -17.061 1.00 83.94 1015 SER A N 1
ATOM 7995 C CA . SER A 1 1015 ? 32.551 21.765 -17.071 1.00 83.94 1015 SER A CA 1
ATOM 7996 C C . SER A 1 1015 ? 31.552 21.753 -15.905 1.00 83.94 1015 SER A C 1
ATOM 7998 O O . SER A 1 1015 ? 30.961 22.782 -15.591 1.00 83.94 1015 SER A O 1
ATOM 8000 N N . ARG A 1 1016 ? 31.297 20.595 -15.282 1.00 83.81 1016 ARG A N 1
ATOM 8001 C CA . ARG A 1 1016 ? 30.480 20.501 -14.063 1.00 83.81 1016 ARG A CA 1
ATOM 8002 C C . ARG A 1 1016 ? 31.325 20.776 -12.818 1.00 83.81 1016 ARG A C 1
ATOM 8004 O O . ARG A 1 1016 ? 30.853 21.453 -11.912 1.00 83.81 1016 ARG A O 1
ATOM 8011 N N . LEU A 1 1017 ? 32.550 20.253 -12.772 1.00 82.06 1017 LEU A N 1
ATOM 8012 C CA . LEU A 1 1017 ? 33.478 20.402 -11.648 1.00 82.06 1017 LEU A CA 1
ATOM 8013 C C . LEU A 1 1017 ? 33.989 21.843 -11.489 1.00 82.06 1017 LEU A C 1
ATOM 8015 O O . LEU A 1 1017 ? 34.238 22.259 -10.358 1.00 82.06 1017 LEU A O 1
ATOM 8019 N N . SER A 1 1018 ? 34.080 22.611 -12.579 1.00 80.69 1018 SER A N 1
ATOM 8020 C CA . SER A 1 1018 ? 34.479 24.026 -12.557 1.00 80.69 1018 SER A CA 1
ATOM 8021 C C . SER A 1 1018 ? 33.454 24.944 -11.877 1.00 80.69 1018 SER A C 1
ATOM 8023 O O . SER A 1 1018 ? 33.822 25.986 -11.343 1.00 80.69 1018 SER A O 1
ATOM 8025 N N . ARG A 1 1019 ? 32.176 24.538 -11.796 1.00 77.88 1019 ARG A N 1
ATOM 8026 C CA . ARG A 1 1019 ? 31.088 25.333 -11.181 1.00 77.88 1019 ARG A CA 1
ATOM 8027 C C . ARG A 1 1019 ? 31.297 25.636 -9.689 1.00 77.88 1019 ARG A C 1
ATOM 8029 O O . ARG A 1 1019 ? 30.591 26.472 -9.144 1.00 77.88 1019 ARG A O 1
ATOM 8036 N N . GLY A 1 1020 ? 32.226 24.943 -9.026 1.00 65.56 1020 GLY A N 1
ATOM 8037 C CA . GLY A 1 1020 ? 32.571 25.134 -7.613 1.00 65.56 1020 GLY A CA 1
ATOM 8038 C C . GLY A 1 1020 ? 33.864 25.918 -7.372 1.00 65.56 1020 GLY A C 1
ATOM 8039 O O . GLY A 1 1020 ? 34.487 25.700 -6.338 1.00 65.56 1020 GLY A O 1
ATOM 8040 N N . GLY A 1 1021 ? 34.314 26.737 -8.332 1.00 64.12 1021 GLY A N 1
ATOM 8041 C CA . GLY A 1 1021 ? 35.521 27.567 -8.194 1.00 64.12 1021 GLY A CA 1
ATOM 8042 C C . GLY A 1 1021 ? 36.841 26.800 -8.311 1.00 64.12 1021 GLY A C 1
ATOM 8043 O O . GLY A 1 1021 ? 37.895 27.313 -7.953 1.00 64.12 1021 GLY A O 1
ATOM 8044 N N . ARG A 1 1022 ? 36.807 25.553 -8.796 1.00 68.12 1022 ARG A N 1
ATOM 8045 C CA . ARG A 1 1022 ? 38.025 24.787 -9.082 1.00 68.12 1022 ARG A CA 1
ATOM 8046 C C . ARG A 1 1022 ? 38.565 25.207 -10.443 1.00 68.12 1022 ARG A C 1
ATOM 8048 O O . ARG A 1 1022 ? 37.823 25.136 -11.423 1.00 68.12 1022 ARG A O 1
ATOM 8055 N N . SER A 1 1023 ? 39.845 25.570 -10.501 1.00 69.12 1023 SER A N 1
ATOM 8056 C CA . SER A 1 1023 ? 40.563 25.744 -11.766 1.00 69.12 1023 SER A CA 1
ATOM 8057 C C . SER A 1 1023 ? 40.718 24.374 -12.426 1.00 69.12 1023 SER A C 1
ATOM 8059 O O . SER A 1 1023 ? 41.555 23.564 -12.033 1.00 69.12 1023 SER A O 1
ATOM 8061 N N . VAL A 1 1024 ? 39.807 24.062 -13.343 1.00 75.69 1024 VAL A N 1
ATOM 8062 C CA . VAL A 1 1024 ? 39.823 22.837 -14.142 1.00 75.69 1024 VAL A CA 1
ATOM 8063 C C . VAL A 1 1024 ? 39.693 23.267 -15.588 1.00 75.69 1024 VAL A C 1
ATOM 8065 O O . VAL A 1 1024 ? 38.754 23.996 -15.914 1.00 75.69 1024 VAL A O 1
ATOM 8068 N N . ASP A 1 1025 ? 40.598 22.798 -16.444 1.00 77.56 1025 ASP A N 1
ATOM 8069 C CA . ASP A 1 1025 ? 40.469 23.015 -17.878 1.00 77.56 1025 ASP A CA 1
ATOM 8070 C C . ASP A 1 1025 ? 39.138 22.428 -18.372 1.00 77.56 1025 ASP A C 1
ATOM 8072 O O . ASP A 1 1025 ? 38.756 21.295 -18.058 1.00 77.56 1025 ASP A O 1
ATOM 8076 N N . THR A 1 1026 ? 38.386 23.256 -19.090 1.00 82.56 1026 THR A N 1
ATOM 8077 C CA . THR A 1 1026 ? 37.068 22.901 -19.604 1.00 82.56 1026 THR A CA 1
ATOM 8078 C C . THR A 1 1026 ? 37.074 22.643 -21.102 1.00 82.56 1026 THR A C 1
ATOM 8080 O O . THR A 1 1026 ? 35.999 22.358 -21.624 1.00 82.56 1026 THR A O 1
ATOM 8083 N N . ILE A 1 1027 ? 38.218 22.709 -21.786 1.00 85.81 1027 ILE A N 1
ATOM 8084 C CA . ILE A 1 1027 ? 38.352 22.459 -23.227 1.00 85.81 1027 ILE A CA 1
ATOM 8085 C C . ILE A 1 1027 ? 38.532 20.961 -23.498 1.00 85.81 1027 ILE A C 1
ATOM 8087 O O . ILE A 1 1027 ? 39.163 20.241 -22.730 1.00 85.81 1027 ILE A O 1
ATOM 8091 N N . CYS A 1 1028 ? 37.917 20.443 -24.566 1.00 84.38 1028 CYS A N 1
ATOM 8092 C CA . CYS A 1 1028 ? 37.993 19.019 -24.896 1.00 84.38 1028 CYS A CA 1
ATOM 8093 C C . CYS A 1 1028 ? 39.427 18.540 -25.164 1.00 84.38 1028 CYS A C 1
ATOM 8095 O O . CYS A 1 1028 ? 40.117 19.089 -26.015 1.00 84.38 1028 CYS A O 1
ATOM 8097 N N . LYS A 1 1029 ? 39.786 17.377 -24.600 1.00 82.19 1029 LYS A N 1
ATOM 8098 C CA . LYS A 1 1029 ? 41.021 16.623 -24.910 1.00 82.19 1029 LYS A CA 1
ATOM 8099 C C . LYS A 1 1029 ? 41.135 16.201 -26.380 1.00 82.19 1029 LYS A C 1
ATOM 8101 O O . LYS A 1 1029 ? 42.177 15.763 -26.835 1.00 82.19 1029 LYS A O 1
ATOM 8106 N N . CYS A 1 1030 ? 40.029 16.254 -27.113 1.00 77.75 1030 CYS A N 1
ATOM 8107 C CA . CYS A 1 1030 ? 39.942 15.848 -28.507 1.00 77.75 1030 CYS A CA 1
ATOM 8108 C C . CYS A 1 1030 ? 40.483 16.892 -29.497 1.00 77.75 1030 CYS A C 1
ATOM 8110 O O . CYS A 1 1030 ? 40.303 16.714 -30.699 1.00 77.75 1030 CYS A O 1
ATOM 8112 N N . GLY A 1 1031 ? 41.049 17.998 -29.004 1.00 74.25 1031 GLY A N 1
ATOM 8113 C CA . GLY A 1 1031 ? 41.528 19.110 -29.827 1.00 74.25 1031 GLY A CA 1
ATOM 8114 C C . GLY A 1 1031 ? 40.421 20.034 -30.342 1.00 74.25 1031 GLY A C 1
ATOM 8115 O O . GLY A 1 1031 ? 40.697 20.971 -31.079 1.00 74.25 1031 GLY A O 1
ATOM 8116 N N . SER A 1 1032 ? 39.155 19.810 -29.967 1.00 77.62 1032 SER A N 1
ATOM 8117 C CA . SER A 1 1032 ? 38.075 20.745 -30.298 1.00 77.62 1032 SER A CA 1
ATOM 8118 C C . SER A 1 1032 ? 37.999 21.871 -29.265 1.00 77.62 1032 SER A C 1
ATOM 8120 O O . SER A 1 1032 ? 37.932 21.571 -28.072 1.00 77.62 1032 SER A O 1
ATOM 8122 N N . ASN A 1 1033 ? 37.800 23.120 -29.701 1.00 81.31 1033 ASN A N 1
ATOM 8123 C CA . ASN A 1 1033 ? 37.490 24.271 -28.827 1.00 81.31 1033 ASN A CA 1
ATOM 8124 C C . ASN A 1 1033 ? 36.128 24.170 -28.098 1.00 81.31 1033 ASN A C 1
ATOM 8126 O O . ASN A 1 1033 ? 35.654 25.123 -27.481 1.00 81.31 1033 ASN A O 1
ATOM 8130 N N . ALA A 1 1034 ? 35.458 23.016 -28.158 1.00 82.38 1034 ALA A N 1
ATOM 8131 C CA . ALA A 1 1034 ? 34.216 22.771 -27.447 1.00 82.38 1034 ALA A CA 1
ATOM 8132 C C . ALA A 1 1034 ? 34.457 22.520 -25.951 1.00 82.38 1034 ALA A C 1
ATOM 8134 O O . ALA A 1 1034 ? 35.390 21.822 -25.547 1.00 82.38 1034 ALA A O 1
ATOM 8135 N N . ARG A 1 1035 ? 33.533 23.016 -25.119 1.00 83.38 1035 ARG A N 1
ATOM 8136 C CA . ARG A 1 1035 ? 33.537 22.740 -23.677 1.00 83.38 1035 ARG A CA 1
ATOM 8137 C C . ARG A 1 1035 ? 33.257 21.260 -23.384 1.00 83.38 1035 ARG A C 1
ATOM 8139 O O . ARG A 1 1035 ? 32.330 20.671 -23.949 1.00 83.38 1035 ARG A O 1
ATOM 8146 N N . MET A 1 1036 ? 33.971 20.700 -22.408 1.00 84.31 1036 MET A N 1
ATOM 8147 C CA . MET A 1 1036 ? 33.867 19.343 -21.848 1.00 84.31 1036 MET A CA 1
ATOM 8148 C C . MET A 1 1036 ? 32.580 19.105 -21.051 1.00 84.31 1036 MET A C 1
ATOM 8150 O O . MET A 1 1036 ? 32.559 18.761 -19.859 1.00 84.31 1036 MET A O 1
ATOM 8154 N N . SER A 1 1037 ? 31.466 19.288 -21.739 1.00 86.56 1037 SER A N 1
ATOM 8155 C CA . SER A 1 1037 ? 30.133 19.040 -21.233 1.00 86.56 1037 SER A CA 1
ATOM 8156 C C . SER A 1 1037 ? 29.711 17.598 -21.510 1.00 86.56 1037 SER A C 1
ATOM 8158 O O . SER A 1 1037 ? 30.174 16.944 -22.448 1.00 86.56 1037 SER A O 1
ATOM 8160 N N . LEU A 1 1038 ? 28.788 17.101 -20.690 1.00 87.69 1038 LEU A N 1
ATOM 8161 C CA . LEU A 1 1038 ? 28.195 15.781 -20.874 1.00 87.69 1038 LEU A CA 1
ATOM 8162 C C . LEU A 1 1038 ? 27.537 15.609 -22.267 1.00 87.69 1038 LEU A C 1
ATOM 8164 O O . LEU A 1 1038 ? 27.811 14.587 -22.899 1.00 87.69 1038 LEU A O 1
ATOM 8168 N N . PRO A 1 1039 ? 26.764 16.583 -22.802 1.00 87.50 1039 PRO A N 1
ATOM 8169 C CA . PRO A 1 1039 ? 26.250 16.512 -24.171 1.00 87.50 1039 PRO A CA 1
ATOM 8170 C C . PRO A 1 1039 ? 27.352 16.396 -25.231 1.00 87.50 1039 PRO A C 1
ATOM 8172 O O . PRO A 1 1039 ? 27.248 15.553 -26.121 1.00 87.50 1039 PRO A O 1
ATOM 8175 N N . HIS A 1 1040 ? 28.430 17.185 -25.117 1.00 87.62 1040 HIS A N 1
ATOM 8176 C CA . HIS A 1 1040 ? 29.543 17.139 -26.068 1.00 87.62 1040 HIS A CA 1
ATOM 8177 C C . HIS A 1 1040 ? 30.212 15.758 -26.088 1.00 87.62 1040 HIS A C 1
ATOM 8179 O O . HIS A 1 1040 ? 30.353 15.157 -27.155 1.00 87.62 1040 HIS A O 1
ATOM 8185 N N . ILE A 1 1041 ? 30.564 15.212 -24.919 1.00 87.56 1041 ILE A N 1
ATOM 8186 C CA . ILE A 1 1041 ? 31.205 13.891 -24.834 1.00 87.56 1041 ILE A CA 1
ATOM 8187 C C . ILE A 1 1041 ? 30.258 12.808 -25.377 1.00 87.56 1041 ILE A C 1
ATOM 8189 O O . ILE A 1 1041 ? 30.655 11.977 -26.190 1.00 87.56 1041 ILE A O 1
ATOM 8193 N N . ALA A 1 1042 ? 28.978 12.842 -24.996 1.00 88.50 1042 ALA A N 1
ATOM 8194 C CA . ALA A 1 1042 ? 28.010 11.810 -25.365 1.00 88.50 1042 ALA A CA 1
ATOM 8195 C C . ALA A 1 1042 ? 27.610 11.799 -26.855 1.00 88.50 1042 ALA A C 1
ATOM 8197 O O . ALA A 1 1042 ? 27.099 10.768 -27.320 1.00 88.50 1042 ALA A O 1
ATOM 8198 N N . GLN A 1 1043 ? 27.777 12.914 -27.582 1.00 89.50 1043 GLN A N 1
ATOM 8199 C CA . GLN A 1 1043 ? 27.258 13.089 -28.949 1.00 89.50 1043 GLN A CA 1
ATOM 8200 C C . GLN A 1 1043 ? 28.303 13.507 -29.997 1.00 89.50 1043 GLN A C 1
ATOM 8202 O O . GLN A 1 1043 ? 28.197 13.044 -31.127 1.00 89.50 1043 GLN A O 1
ATOM 8207 N N . ALA A 1 1044 ? 29.310 14.318 -29.655 1.00 88.12 1044 ALA A N 1
ATOM 8208 C CA . ALA A 1 1044 ? 30.182 14.972 -30.642 1.00 88.12 1044 ALA A CA 1
ATOM 8209 C C . ALA A 1 1044 ? 31.668 14.567 -30.560 1.00 88.12 1044 ALA A C 1
ATOM 8211 O O . ALA A 1 1044 ? 32.300 14.363 -31.591 1.00 88.12 1044 ALA A O 1
ATOM 8212 N N . CYS A 1 1045 ? 32.226 14.384 -29.361 1.00 88.50 1045 CYS A N 1
ATOM 8213 C CA . CYS A 1 1045 ? 33.671 14.204 -29.137 1.00 88.50 1045 CYS A CA 1
ATOM 8214 C C . CYS A 1 1045 ? 34.324 13.088 -29.989 1.00 88.50 1045 CYS A C 1
ATOM 8216 O O . CYS A 1 1045 ? 33.882 11.941 -29.955 1.00 88.50 1045 CYS A O 1
ATOM 8218 N N . SER A 1 1046 ? 35.402 13.361 -30.726 1.00 87.25 1046 SER A N 1
ATOM 8219 C CA . SER A 1 1046 ? 36.042 12.359 -31.603 1.00 87.25 1046 SER A CA 1
ATOM 8220 C C . SER A 1 1046 ? 36.629 11.155 -30.844 1.00 87.25 1046 SER A C 1
ATOM 8222 O O . SER A 1 1046 ? 36.506 10.030 -31.330 1.00 87.25 1046 SER A O 1
ATOM 8224 N N . ILE A 1 1047 ? 37.145 11.355 -29.621 1.00 85.62 1047 ILE A N 1
ATOM 8225 C CA . ILE A 1 1047 ? 37.756 10.309 -28.766 1.00 85.62 1047 ILE A CA 1
ATOM 8226 C C . ILE A 1 1047 ? 36.815 9.116 -28.542 1.00 85.62 1047 ILE A C 1
ATOM 8228 O O . ILE A 1 1047 ? 37.240 7.965 -28.561 1.00 85.62 1047 ILE A O 1
ATOM 8232 N N . VAL A 1 1048 ? 35.517 9.371 -28.351 1.00 88.25 1048 VAL A N 1
ATOM 8233 C CA . VAL A 1 1048 ? 34.518 8.327 -28.046 1.00 88.25 1048 VAL A CA 1
ATOM 8234 C C . VAL A 1 1048 ? 33.647 7.952 -29.249 1.00 88.25 1048 VAL A C 1
ATOM 8236 O O . VAL A 1 1048 ? 32.606 7.314 -29.086 1.00 88.25 1048 VAL A O 1
ATOM 8239 N N . SER A 1 1049 ? 34.049 8.338 -30.463 1.00 87.25 1049 SER A N 1
ATOM 8240 C CA . SER A 1 1049 ? 33.310 8.065 -31.706 1.00 87.25 1049 SER A CA 1
ATOM 8241 C C . SER A 1 1049 ? 33.017 6.573 -31.917 1.00 87.25 1049 SER A C 1
ATOM 8243 O O . SER A 1 1049 ? 31.864 6.214 -32.156 1.00 87.25 1049 SER A O 1
ATOM 8245 N N . GLY A 1 1050 ? 34.005 5.694 -31.716 1.00 88.62 1050 GLY A N 1
ATOM 8246 C CA . GLY A 1 1050 ? 33.820 4.239 -31.801 1.00 88.62 1050 GLY A CA 1
ATOM 8247 C C . GLY A 1 1050 ? 32.806 3.700 -30.784 1.00 88.62 1050 GLY A C 1
ATOM 8248 O O . GLY A 1 1050 ? 31.922 2.916 -31.125 1.00 88.62 1050 GLY A O 1
ATOM 8249 N N . LEU A 1 1051 ? 32.844 4.196 -29.543 1.00 89.50 1051 LEU A N 1
ATOM 8250 C CA . LEU A 1 1051 ? 31.872 3.814 -28.513 1.00 89.50 1051 LEU A CA 1
ATOM 8251 C C . LEU A 1 1051 ? 30.463 4.337 -28.823 1.00 89.50 1051 LEU A C 1
ATOM 8253 O O . LEU A 1 1051 ? 29.484 3.649 -28.529 1.00 89.50 1051 LEU A O 1
ATOM 8257 N N . ARG A 1 1052 ? 30.327 5.520 -29.443 1.00 90.44 1052 ARG A N 1
ATOM 8258 C CA . ARG A 1 1052 ? 29.023 6.018 -29.918 1.00 90.44 1052 ARG A CA 1
ATOM 8259 C C . ARG A 1 1052 ? 28.401 5.088 -30.950 1.00 90.44 1052 ARG A C 1
ATOM 8261 O O . ARG A 1 1052 ? 27.209 4.804 -30.831 1.00 90.44 1052 ARG A O 1
ATOM 8268 N N . ILE A 1 1053 ? 29.200 4.599 -31.898 1.00 89.94 1053 ILE A N 1
ATOM 8269 C CA . ILE A 1 1053 ? 28.770 3.603 -32.887 1.00 89.94 1053 ILE A CA 1
ATOM 8270 C C . ILE A 1 1053 ? 28.368 2.309 -32.168 1.00 89.94 1053 ILE A C 1
ATOM 8272 O O . ILE A 1 1053 ? 27.264 1.816 -32.373 1.00 89.94 1053 ILE A O 1
ATOM 8276 N N . LYS A 1 1054 ? 29.179 1.824 -31.217 1.00 91.94 1054 LYS A N 1
ATOM 8277 C CA . LYS A 1 1054 ? 28.863 0.635 -30.402 1.00 91.94 1054 LYS A CA 1
ATOM 8278 C C . LYS A 1 1054 ? 27.520 0.764 -29.665 1.00 91.94 1054 LYS A C 1
ATOM 8280 O O . LYS A 1 1054 ? 26.718 -0.165 -29.689 1.00 91.94 1054 LYS A O 1
ATOM 8285 N N . ARG A 1 1055 ? 27.224 1.925 -29.060 1.00 93.62 1055 ARG A N 1
ATOM 8286 C CA . ARG A 1 1055 ? 25.927 2.206 -28.406 1.00 93.62 1055 ARG A CA 1
ATOM 8287 C C . ARG A 1 1055 ? 24.759 2.134 -29.389 1.00 93.62 1055 ARG A C 1
ATOM 8289 O O . ARG A 1 1055 ? 23.725 1.566 -29.046 1.00 93.62 1055 ARG A O 1
ATOM 8296 N N . HIS A 1 1056 ? 24.900 2.732 -30.572 1.00 93.12 1056 HIS A N 1
ATOM 8297 C CA . HIS A 1 1056 ? 23.890 2.655 -31.634 1.00 93.12 1056 HIS A CA 1
ATOM 8298 C C . HIS A 1 1056 ? 23.656 1.200 -32.051 1.00 93.12 1056 HIS A C 1
ATOM 8300 O O . HIS A 1 1056 ? 22.531 0.707 -31.955 1.00 93.12 1056 HIS A O 1
ATOM 8306 N N . ASN A 1 1057 ? 24.731 0.482 -32.376 1.00 93.31 1057 ASN A N 1
ATOM 8307 C CA . ASN A 1 1057 ? 24.686 -0.912 -32.816 1.00 93.31 1057 ASN A CA 1
ATOM 8308 C C . ASN A 1 1057 ? 24.046 -1.822 -31.761 1.00 93.31 1057 ASN A C 1
ATOM 8310 O O . ASN A 1 1057 ? 23.237 -2.677 -32.104 1.00 93.31 1057 ASN A O 1
ATOM 8314 N N . ASN A 1 1058 ? 24.315 -1.604 -30.470 1.00 93.94 1058 ASN A N 1
ATOM 8315 C CA . ASN A 1 1058 ? 23.661 -2.346 -29.389 1.00 93.94 1058 ASN A CA 1
ATOM 8316 C C . ASN A 1 1058 ? 22.128 -2.196 -29.420 1.00 93.94 1058 ASN A C 1
ATOM 8318 O O . ASN A 1 1058 ? 21.408 -3.169 -29.185 1.00 93.94 1058 ASN A O 1
ATOM 8322 N N . VAL A 1 1059 ? 21.608 -0.996 -29.720 1.00 94.38 1059 VAL A N 1
ATOM 8323 C CA . VAL A 1 1059 ? 20.158 -0.759 -29.866 1.00 94.38 1059 VAL A CA 1
ATOM 8324 C C . VAL A 1 1059 ? 19.612 -1.489 -31.083 1.00 94.38 1059 VAL A C 1
ATOM 8326 O O . VAL A 1 1059 ? 18.616 -2.203 -30.953 1.00 94.38 1059 VAL A O 1
ATOM 8329 N N . VAL A 1 1060 ? 20.281 -1.362 -32.229 1.00 94.31 1060 VAL A N 1
ATOM 8330 C CA . VAL A 1 1060 ? 19.899 -2.041 -33.473 1.00 94.31 1060 VAL A CA 1
ATOM 8331 C C . VAL A 1 1060 ? 19.861 -3.561 -33.272 1.00 94.31 1060 VAL A C 1
ATOM 8333 O O . VAL A 1 1060 ? 18.846 -4.194 -33.561 1.00 94.31 1060 VAL A O 1
ATOM 8336 N N . LEU A 1 1061 ? 20.908 -4.146 -32.682 1.00 94.69 1061 LEU A N 1
ATOM 8337 C CA . LEU A 1 1061 ? 21.010 -5.579 -32.383 1.00 94.69 1061 LEU A CA 1
ATOM 8338 C C . LEU A 1 1061 ? 19.895 -6.055 -31.447 1.00 94.69 1061 LEU A C 1
ATOM 8340 O O . LEU A 1 1061 ? 19.267 -7.086 -31.698 1.00 94.69 1061 LEU A O 1
ATOM 8344 N N . TYR A 1 1062 ? 19.603 -5.295 -30.389 1.00 93.56 1062 TYR A N 1
ATOM 8345 C CA . TYR A 1 1062 ? 18.532 -5.634 -29.452 1.00 93.56 1062 TYR A CA 1
ATOM 8346 C C . TYR A 1 1062 ? 17.150 -5.621 -30.123 1.00 93.56 1062 TYR A C 1
ATOM 8348 O O . TYR A 1 1062 ? 16.329 -6.515 -29.895 1.00 93.56 1062 TYR A O 1
ATOM 8356 N N . VAL A 1 1063 ? 16.884 -4.627 -30.974 1.00 94.50 1063 VAL A N 1
ATOM 8357 C CA . VAL A 1 1063 ? 15.633 -4.538 -31.740 1.00 94.50 1063 VAL A CA 1
ATOM 8358 C C . VAL A 1 1063 ? 15.539 -5.678 -32.756 1.00 94.50 1063 VAL A C 1
ATOM 8360 O O . VAL A 1 1063 ? 14.511 -6.357 -32.806 1.00 94.50 1063 VAL A O 1
ATOM 8363 N N . ALA A 1 1064 ? 16.617 -5.959 -33.490 1.00 93.69 1064 ALA A N 1
ATOM 8364 C CA . ALA A 1 1064 ? 16.689 -7.065 -34.439 1.00 93.69 1064 ALA A CA 1
ATOM 8365 C C . ALA A 1 1064 ? 16.423 -8.418 -33.759 1.00 93.69 1064 ALA A C 1
ATOM 8367 O O . ALA A 1 1064 ? 15.646 -9.223 -34.273 1.00 93.69 1064 ALA A O 1
ATOM 8368 N N . GLN A 1 1065 ? 16.982 -8.655 -32.567 1.00 94.00 1065 GLN A N 1
ATOM 8369 C CA . GLN A 1 1065 ? 16.722 -9.869 -31.791 1.00 94.00 1065 GLN A CA 1
ATOM 8370 C C . GLN A 1 1065 ? 15.231 -10.022 -31.448 1.00 94.00 1065 GLN A C 1
ATOM 8372 O O . GLN A 1 1065 ? 14.665 -11.102 -31.623 1.00 94.00 1065 GLN A O 1
ATOM 8377 N N . ILE A 1 1066 ? 14.565 -8.951 -31.002 1.00 93.12 1066 ILE A N 1
ATOM 8378 C CA . ILE A 1 1066 ? 13.126 -8.977 -30.683 1.00 93.12 1066 ILE A CA 1
ATOM 8379 C C . ILE A 1 1066 ? 12.283 -9.301 -31.922 1.00 93.12 1066 ILE A C 1
ATOM 8381 O O . ILE A 1 1066 ? 11.294 -10.033 -31.825 1.00 93.12 1066 ILE A O 1
ATOM 8385 N N . LEU A 1 1067 ? 12.643 -8.739 -33.075 1.00 92.81 1067 LEU A N 1
ATOM 8386 C CA . LEU A 1 1067 ? 11.935 -8.957 -34.335 1.00 92.81 1067 LEU A CA 1
ATOM 8387 C C . LEU A 1 1067 ? 12.134 -10.393 -34.849 1.00 92.81 1067 LEU A C 1
ATOM 8389 O O . LEU A 1 1067 ? 11.151 -11.054 -35.190 1.00 92.81 1067 LEU A O 1
ATOM 8393 N N . LYS A 1 1068 ? 13.358 -10.931 -34.766 1.00 91.56 1068 LYS A N 1
ATOM 8394 C CA . LYS A 1 1068 ? 13.658 -12.345 -35.056 1.00 91.56 1068 LYS A CA 1
ATOM 8395 C C . LYS A 1 1068 ? 12.888 -13.294 -34.131 1.00 91.56 1068 LYS A C 1
ATOM 8397 O O . LYS A 1 1068 ? 12.293 -14.268 -34.586 1.00 91.56 1068 LYS A O 1
ATOM 8402 N N . GLU A 1 1069 ? 12.785 -12.990 -32.834 1.00 90.94 1069 GLU A N 1
ATOM 8403 C CA . GLU A 1 1069 ? 11.967 -13.775 -31.891 1.00 90.94 1069 GLU A CA 1
ATOM 8404 C C . GLU A 1 1069 ? 10.469 -13.781 -32.236 1.00 90.94 1069 GLU A C 1
ATOM 8406 O O . GLU A 1 1069 ? 9.752 -14.731 -31.892 1.00 90.94 1069 GLU A O 1
ATOM 8411 N N . LYS A 1 1070 ? 9.994 -12.724 -32.904 1.00 88.06 1070 LYS A N 1
ATOM 8412 C CA . LYS A 1 1070 ? 8.635 -12.605 -33.443 1.00 88.06 1070 LYS A CA 1
ATOM 8413 C C . LYS A 1 1070 ? 8.459 -13.255 -34.820 1.00 88.06 1070 LYS A C 1
ATOM 8415 O O . LYS A 1 1070 ? 7.331 -13.255 -35.305 1.00 88.06 1070 LYS A O 1
ATOM 8420 N N . LYS A 1 1071 ? 9.508 -13.875 -35.375 1.00 88.38 1071 LYS A N 1
ATOM 8421 C CA . LYS A 1 1071 ? 9.534 -14.514 -36.700 1.00 88.38 1071 LYS A CA 1
ATOM 8422 C C . LYS A 1 1071 ? 9.333 -13.538 -37.866 1.00 88.38 1071 LYS A C 1
ATOM 8424 O O . LYS A 1 1071 ? 8.677 -13.890 -38.839 1.00 88.38 1071 LYS A O 1
ATOM 8429 N N . TYR A 1 1072 ? 9.841 -12.316 -37.737 1.00 88.69 1072 TYR A N 1
ATOM 8430 C CA . TYR A 1 1072 ? 10.042 -11.461 -38.904 1.00 88.69 1072 TYR A CA 1
ATOM 8431 C C . TYR A 1 1072 ? 11.377 -11.802 -39.565 1.00 88.69 1072 TYR A C 1
ATOM 8433 O O . TYR A 1 1072 ? 12.350 -12.074 -38.853 1.00 88.69 1072 TYR A O 1
ATOM 8441 N N . ASP A 1 1073 ? 11.424 -11.715 -40.891 1.00 89.00 1073 ASP A N 1
ATOM 8442 C CA . ASP A 1 1073 ? 12.669 -11.770 -41.652 1.00 89.00 1073 ASP A CA 1
ATOM 8443 C C . ASP A 1 1073 ? 13.294 -10.375 -41.635 1.00 89.00 1073 ASP A C 1
ATOM 8445 O O . ASP A 1 1073 ? 12.704 -9.395 -42.092 1.00 89.00 1073 ASP A O 1
ATOM 8449 N N . VAL A 1 1074 ? 14.454 -10.264 -40.988 1.00 91.12 1074 VAL A N 1
ATOM 8450 C CA . VAL A 1 1074 ? 15.108 -8.983 -40.696 1.00 91.12 1074 VAL A CA 1
ATOM 8451 C C . VAL A 1 1074 ? 16.484 -8.965 -41.330 1.00 91.12 1074 VAL A C 1
ATOM 8453 O O . VAL A 1 1074 ? 17.348 -9.765 -40.963 1.00 91.12 1074 VAL A O 1
ATOM 8456 N N . ILE A 1 1075 ? 16.691 -8.000 -42.216 1.00 90.50 1075 ILE A N 1
ATOM 8457 C CA . ILE A 1 1075 ? 17.960 -7.726 -42.880 1.00 90.50 1075 ILE A CA 1
ATOM 8458 C C . ILE A 1 1075 ? 18.594 -6.522 -42.186 1.00 90.50 1075 ILE A C 1
ATOM 8460 O O . ILE A 1 1075 ? 17.955 -5.482 -42.026 1.00 90.50 1075 ILE A O 1
ATOM 8464 N N . MET A 1 1076 ? 19.835 -6.685 -41.731 1.00 90.75 1076 MET A N 1
ATOM 8465 C CA . MET A 1 1076 ? 20.581 -5.657 -41.002 1.00 90.75 1076 MET A CA 1
ATOM 8466 C C . MET A 1 1076 ? 21.528 -4.912 -41.943 1.00 90.75 1076 MET A C 1
ATOM 8468 O O . MET A 1 1076 ? 22.178 -5.542 -42.772 1.00 90.75 1076 MET A O 1
ATOM 8472 N N . GLU A 1 1077 ? 21.589 -3.588 -41.802 1.00 88.25 1077 GLU A N 1
ATOM 8473 C CA . GLU A 1 1077 ? 22.449 -2.666 -42.560 1.00 88.25 1077 GLU A CA 1
ATOM 8474 C C . GLU A 1 1077 ? 22.475 -2.896 -44.093 1.00 88.25 1077 GLU A C 1
ATOM 8476 O O . GLU A 1 1077 ? 23.555 -2.950 -44.698 1.00 88.25 1077 GLU A O 1
ATOM 8481 N N . PRO A 1 1078 ? 21.319 -3.046 -44.777 1.00 87.69 1078 PRO A N 1
ATOM 8482 C CA . PRO A 1 1078 ? 21.319 -3.250 -46.219 1.00 87.69 1078 PRO A CA 1
ATOM 8483 C C . PRO A 1 1078 ? 21.905 -2.045 -46.963 1.00 87.69 1078 PRO A C 1
ATOM 8485 O O . PRO A 1 1078 ? 21.552 -0.892 -46.733 1.00 87.69 1078 PRO A O 1
ATOM 8488 N N . ARG A 1 1079 ? 22.802 -2.335 -47.906 1.00 88.00 1079 ARG A N 1
ATOM 8489 C CA . ARG A 1 1079 ? 23.457 -1.351 -48.779 1.00 88.00 1079 ARG A CA 1
ATOM 8490 C C . ARG A 1 1079 ? 22.609 -1.087 -50.020 1.00 88.00 1079 ARG A C 1
ATOM 8492 O O . ARG A 1 1079 ? 22.629 -1.906 -50.931 1.00 88.00 1079 ARG A O 1
ATOM 8499 N N . LEU A 1 1080 ? 21.847 -0.003 -50.037 1.00 85.31 1080 LEU A N 1
ATOM 8500 C CA . LEU A 1 1080 ? 20.977 0.375 -51.151 1.00 85.31 1080 LEU A CA 1
ATOM 8501 C C . LEU A 1 1080 ? 21.721 1.334 -52.077 1.00 85.31 1080 LEU A C 1
ATOM 8503 O O . LEU A 1 1080 ? 21.991 2.476 -51.694 1.00 85.31 1080 LEU A O 1
ATOM 8507 N N . GLN A 1 1081 ? 22.066 0.868 -53.273 1.00 83.44 1081 GLN A N 1
ATOM 8508 C CA . GLN A 1 1081 ? 22.589 1.742 -54.315 1.00 83.44 1081 GLN A CA 1
ATOM 8509 C C . GLN A 1 1081 ? 21.415 2.555 -54.868 1.00 83.44 1081 GLN A C 1
ATOM 8511 O O . GLN A 1 1081 ? 20.424 1.976 -55.297 1.00 83.44 1081 GLN A O 1
ATOM 8516 N N . THR A 1 1082 ? 21.494 3.881 -54.786 1.00 84.44 1082 THR A N 1
ATOM 8517 C CA . THR A 1 1082 ? 20.467 4.784 -55.324 1.00 84.44 1082 THR A CA 1
ATOM 8518 C C . THR A 1 1082 ? 21.110 5.786 -56.274 1.00 84.44 1082 THR A C 1
ATOM 8520 O O . THR A 1 1082 ? 22.320 6.002 -56.207 1.00 84.44 1082 THR A O 1
ATOM 8523 N N . GLU A 1 1083 ? 20.307 6.453 -57.101 1.00 77.56 1083 GLU A N 1
ATOM 8524 C CA . GLU A 1 1083 ? 20.764 7.491 -58.042 1.00 77.56 1083 GLU A CA 1
ATOM 8525 C C . GLU A 1 1083 ? 21.508 8.648 -57.353 1.00 77.56 1083 GLU A C 1
ATOM 8527 O O . GLU A 1 1083 ? 22.394 9.267 -57.930 1.00 77.56 1083 GLU A O 1
ATOM 8532 N N . ARG A 1 1084 ? 21.198 8.918 -56.076 1.00 80.38 1084 ARG A N 1
ATOM 8533 C CA . ARG A 1 1084 ? 21.853 9.955 -55.253 1.00 80.38 1084 ARG A CA 1
ATOM 8534 C C . ARG A 1 1084 ? 22.940 9.397 -54.325 1.00 80.38 1084 ARG A C 1
ATOM 8536 O O . ARG A 1 1084 ? 23.269 10.011 -53.308 1.00 80.38 1084 ARG A O 1
ATOM 8543 N N . GLY A 1 1085 ? 23.461 8.213 -54.638 1.00 84.25 1085 GLY A N 1
ATOM 8544 C CA . GLY A 1 1085 ? 24.520 7.532 -53.898 1.00 84.25 1085 GLY A CA 1
ATOM 8545 C C . GLY A 1 1085 ? 24.030 6.433 -52.951 1.00 84.25 1085 GLY A C 1
ATOM 8546 O O . GLY A 1 1085 ? 22.877 6.002 -52.969 1.00 84.25 1085 GLY A O 1
ATOM 8547 N N . LEU A 1 1086 ? 24.933 5.944 -52.103 1.00 87.94 1086 LEU A N 1
ATOM 8548 C CA . LEU A 1 1086 ? 24.690 4.789 -51.239 1.00 87.94 1086 LEU A CA 1
ATOM 8549 C C . LEU A 1 1086 ? 23.854 5.159 -49.999 1.00 87.94 1086 LEU A C 1
ATOM 8551 O O . LEU A 1 1086 ? 24.264 5.979 -49.171 1.00 87.94 1086 LEU A O 1
ATOM 8555 N N . ARG A 1 1087 ? 22.703 4.505 -49.813 1.00 87.25 1087 ARG A N 1
ATOM 8556 C CA . ARG A 1 1087 ? 21.878 4.592 -48.596 1.00 87.25 1087 ARG A CA 1
ATOM 8557 C C . ARG A 1 1087 ? 22.004 3.312 -47.768 1.00 87.25 1087 ARG A C 1
ATOM 8559 O O . ARG A 1 1087 ? 22.077 2.214 -48.309 1.00 87.25 1087 ARG A O 1
ATOM 8566 N N . LYS A 1 1088 ? 22.047 3.454 -46.441 1.00 88.38 1088 LYS A N 1
ATOM 8567 C CA . LYS A 1 1088 ? 22.204 2.337 -45.494 1.00 88.38 1088 LYS A CA 1
ATOM 8568 C C . LYS A 1 1088 ? 21.231 2.498 -44.321 1.00 88.38 1088 LYS A C 1
ATOM 8570 O O . LYS A 1 1088 ? 21.627 3.088 -43.317 1.00 88.38 1088 LYS A O 1
ATOM 8575 N N . PRO A 1 1089 ? 19.960 2.077 -44.452 1.00 89.62 1089 PRO A N 1
ATOM 8576 C CA . PRO A 1 1089 ? 19.078 1.991 -43.294 1.00 89.62 1089 PRO A CA 1
ATOM 8577 C C . PRO A 1 1089 ? 19.565 0.894 -42.336 1.00 89.62 1089 PRO A C 1
ATOM 8579 O O . PRO A 1 1089 ? 20.185 -0.073 -42.773 1.00 89.62 1089 PRO A O 1
ATOM 8582 N N . ASP A 1 1090 ? 19.278 1.021 -41.038 1.00 91.44 1090 ASP A N 1
ATOM 8583 C CA . ASP A 1 1090 ? 19.751 0.041 -40.045 1.00 91.44 1090 ASP A CA 1
ATOM 8584 C C . ASP A 1 1090 ? 19.067 -1.329 -40.180 1.00 91.44 1090 ASP A C 1
ATOM 8586 O O . ASP A 1 1090 ? 19.723 -2.365 -40.064 1.00 91.44 1090 ASP A O 1
ATOM 8590 N N . LEU A 1 1091 ? 17.745 -1.354 -40.388 1.00 92.62 1091 LEU A N 1
ATOM 8591 C CA . LEU A 1 1091 ? 16.952 -2.581 -40.480 1.00 92.62 1091 LEU A CA 1
ATOM 8592 C C . LEU A 1 1091 ? 15.916 -2.481 -41.603 1.00 92.62 1091 LEU A C 1
ATOM 8594 O O . LEU A 1 1091 ? 15.165 -1.509 -41.687 1.00 92.62 1091 LEU A O 1
ATOM 8598 N N . VAL A 1 1092 ? 15.813 -3.535 -42.410 1.00 91.25 1092 VAL A N 1
ATOM 8599 C CA . VAL A 1 1092 ? 14.690 -3.765 -43.329 1.00 91.25 1092 VAL A CA 1
ATOM 8600 C C . VAL A 1 1092 ? 13.986 -5.046 -42.902 1.00 91.25 1092 VAL A C 1
ATOM 8602 O O . VAL A 1 1092 ? 14.611 -6.094 -42.733 1.00 91.25 1092 VAL A O 1
ATOM 8605 N N . ILE A 1 1093 ? 12.685 -4.939 -42.657 1.00 91.31 1093 ILE A N 1
ATOM 8606 C CA . ILE A 1 1093 ? 11.841 -5.997 -42.112 1.00 91.31 1093 ILE A CA 1
ATOM 8607 C C . ILE A 1 1093 ? 10.879 -6.429 -43.213 1.00 91.31 1093 ILE A C 1
ATOM 8609 O O . ILE A 1 1093 ? 10.041 -5.638 -43.647 1.00 91.31 1093 ILE A O 1
ATOM 8613 N N . LEU A 1 1094 ? 10.972 -7.686 -43.632 1.00 88.00 1094 LEU A N 1
ATOM 8614 C CA . LEU A 1 1094 ? 10.054 -8.274 -44.599 1.00 88.00 1094 LEU A CA 1
ATOM 8615 C C . LEU A 1 1094 ? 8.882 -8.887 -43.829 1.00 88.00 1094 LEU A C 1
ATOM 8617 O O . LEU A 1 1094 ? 9.018 -9.896 -43.132 1.00 88.00 1094 LEU A O 1
ATOM 8621 N N . ALA A 1 1095 ? 7.725 -8.232 -43.889 1.00 82.38 1095 ALA A N 1
ATOM 8622 C CA . ALA A 1 1095 ? 6.476 -8.783 -43.389 1.00 82.38 1095 ALA A CA 1
ATOM 8623 C C . ALA A 1 1095 ? 5.678 -9.375 -44.558 1.00 82.38 1095 ALA A C 1
ATOM 8625 O O . ALA A 1 1095 ? 5.795 -8.943 -45.698 1.00 82.38 1095 ALA A O 1
ATOM 8626 N N . LYS A 1 1096 ? 4.802 -10.348 -44.278 1.00 75.25 1096 LYS A N 1
ATOM 8627 C CA . LYS A 1 1096 ? 4.053 -11.097 -45.311 1.00 75.25 1096 LYS A CA 1
ATOM 8628 C C . LYS A 1 1096 ? 3.230 -10.243 -46.294 1.00 75.25 1096 LYS A C 1
ATOM 8630 O O . LYS A 1 1096 ? 2.771 -10.782 -47.290 1.00 75.25 1096 LYS A O 1
ATOM 8635 N N . LYS A 1 1097 ? 2.953 -8.975 -45.971 1.00 84.00 1097 LYS A N 1
ATOM 8636 C CA . LYS A 1 1097 ? 2.113 -8.061 -46.765 1.00 84.00 1097 LYS A CA 1
ATOM 8637 C C . LYS A 1 1097 ? 2.711 -6.659 -46.939 1.00 84.00 1097 LYS A C 1
ATOM 8639 O O . LYS A 1 1097 ? 2.067 -5.824 -47.555 1.00 84.00 1097 LYS A O 1
ATOM 8644 N N . GLU A 1 1098 ? 3.877 -6.375 -46.360 1.00 89.56 1098 GLU A N 1
ATOM 8645 C CA . GLU A 1 1098 ? 4.487 -5.038 -46.377 1.00 89.56 1098 GLU A CA 1
ATOM 8646 C C . GLU A 1 1098 ? 5.987 -5.122 -46.069 1.00 89.56 1098 GLU A C 1
ATOM 8648 O O . GLU A 1 1098 ? 6.443 -6.042 -45.385 1.00 89.56 1098 GLU A O 1
ATOM 8653 N N . ILE A 1 1099 ? 6.752 -4.140 -46.538 1.00 90.06 1099 ILE A N 1
ATOM 8654 C CA . ILE A 1 1099 ? 8.170 -3.976 -46.208 1.00 90.06 1099 ILE A CA 1
ATOM 8655 C C . ILE A 1 1099 ? 8.292 -2.798 -45.245 1.00 90.06 1099 ILE A C 1
ATOM 8657 O O . ILE A 1 1099 ? 7.812 -1.702 -45.527 1.00 90.06 1099 ILE A O 1
ATOM 8661 N N . ILE A 1 1100 ? 8.945 -3.000 -44.102 1.00 92.06 1100 ILE A N 1
ATOM 8662 C CA . ILE A 1 1100 ? 9.125 -1.944 -43.103 1.00 92.06 1100 ILE A CA 1
ATOM 8663 C C . ILE A 1 1100 ? 10.606 -1.598 -42.984 1.00 92.06 1100 ILE A C 1
ATOM 8665 O O . ILE A 1 1100 ? 11.420 -2.430 -42.588 1.00 92.06 1100 ILE A O 1
ATOM 8669 N N . VAL A 1 1101 ? 10.945 -0.344 -43.268 1.00 91.88 1101 VAL A N 1
ATOM 8670 C CA . VAL A 1 1101 ? 12.273 0.224 -43.018 1.00 91.88 1101 VAL A CA 1
ATOM 8671 C C . VAL A 1 1101 ? 12.280 0.801 -41.612 1.00 91.88 1101 VAL A C 1
ATOM 8673 O O . VAL A 1 1101 ? 11.474 1.678 -41.302 1.00 91.88 1101 VAL A O 1
ATOM 8676 N N . LEU A 1 1102 ? 13.177 0.314 -40.759 1.00 93.81 1102 LEU A N 1
ATOM 8677 C CA . LEU A 1 1102 ? 13.336 0.793 -39.392 1.00 93.81 1102 LEU A CA 1
ATOM 8678 C C . LEU A 1 1102 ? 14.758 1.310 -39.182 1.00 93.81 1102 LEU A C 1
ATOM 8680 O O . LEU A 1 1102 ? 15.706 0.530 -39.135 1.00 93.81 1102 LEU A O 1
ATOM 8684 N N . ASP A 1 1103 ? 14.894 2.621 -39.008 1.00 93.75 1103 ASP A N 1
ATOM 8685 C CA . ASP A 1 1103 ? 16.189 3.259 -38.758 1.00 93.75 1103 ASP A CA 1
ATOM 8686 C C . ASP A 1 1103 ? 16.250 3.828 -37.335 1.00 93.75 1103 ASP A C 1
ATOM 8688 O O . ASP A 1 1103 ? 15.325 4.505 -36.870 1.00 93.75 1103 ASP A O 1
ATOM 8692 N N . VAL A 1 1104 ? 17.314 3.504 -36.607 1.00 93.81 1104 VAL A N 1
ATOM 8693 C CA . VAL A 1 1104 ? 17.530 3.904 -35.220 1.00 93.81 1104 VAL A CA 1
ATOM 8694 C C . VAL A 1 1104 ? 18.315 5.211 -35.201 1.00 93.81 1104 VAL A C 1
ATOM 8696 O O . VAL A 1 1104 ? 19.200 5.461 -36.006 1.00 93.81 1104 VAL A O 1
ATOM 8699 N N . GLN A 1 1105 ? 18.016 6.100 -34.260 1.00 92.44 1105 GLN A N 1
ATOM 8700 C CA . GLN A 1 1105 ? 18.870 7.264 -34.044 1.00 92.44 1105 GLN A CA 1
ATOM 8701 C C . GLN A 1 1105 ? 18.890 7.691 -32.582 1.00 92.44 1105 GLN A C 1
ATOM 8703 O O . GLN A 1 1105 ? 17.869 7.686 -31.891 1.00 92.44 1105 GLN A O 1
ATOM 8708 N N . ILE A 1 1106 ? 20.073 8.101 -32.123 1.00 92.62 1106 ILE A N 1
ATOM 8709 C CA . ILE A 1 1106 ? 20.292 8.679 -30.797 1.00 92.62 1106 ILE A CA 1
ATOM 8710 C C . ILE A 1 1106 ? 20.723 10.133 -30.992 1.00 92.62 1106 ILE A C 1
ATOM 8712 O O . ILE A 1 1106 ? 21.758 10.383 -31.603 1.00 92.62 1106 ILE A O 1
ATOM 8716 N N . ARG A 1 1107 ? 19.925 11.080 -30.494 1.00 90.00 1107 ARG A N 1
ATOM 8717 C CA . ARG A 1 1107 ? 20.075 12.526 -30.730 1.00 90.00 1107 ARG A CA 1
ATOM 8718 C C . ARG A 1 1107 ? 20.441 13.304 -29.450 1.00 90.00 1107 ARG A C 1
ATOM 8720 O O . ARG A 1 1107 ? 20.250 12.795 -28.335 1.00 90.00 1107 ARG A O 1
ATOM 8727 N N . PRO A 1 1108 ? 20.972 14.536 -29.579 1.00 85.75 1108 PRO A N 1
ATOM 8728 C CA . PRO A 1 1108 ? 21.139 15.457 -28.457 1.00 85.75 1108 PRO A CA 1
ATOM 8729 C C . PRO A 1 1108 ? 19.795 15.864 -27.832 1.00 85.75 1108 PRO A C 1
ATOM 8731 O O . PRO A 1 1108 ? 18.744 15.803 -28.467 1.00 85.75 1108 PRO A O 1
ATOM 8734 N N . ASP A 1 1109 ? 19.834 16.293 -26.573 1.00 77.56 1109 ASP A N 1
ATOM 8735 C CA . ASP A 1 1109 ? 18.712 16.888 -25.844 1.00 77.56 1109 ASP A CA 1
ATOM 8736 C C . ASP A 1 1109 ? 18.629 18.396 -26.137 1.00 77.56 1109 ASP A C 1
ATOM 8738 O O . ASP A 1 1109 ? 18.956 19.228 -25.295 1.00 77.56 1109 ASP A O 1
ATOM 8742 N N . SER A 1 1110 ? 18.226 18.749 -27.363 1.00 71.12 1110 SER A N 1
ATOM 8743 C CA . SER A 1 1110 ? 18.035 20.145 -27.780 1.00 71.12 1110 SER A CA 1
ATOM 8744 C C . SER A 1 1110 ? 16.599 20.613 -27.545 1.00 71.12 1110 SER A C 1
ATOM 8746 O O . SER A 1 1110 ? 15.646 19.889 -27.830 1.00 71.12 1110 SER A O 1
ATOM 8748 N N . VAL A 1 1111 ? 16.449 21.849 -27.063 1.00 62.88 1111 VAL A N 1
ATOM 8749 C CA . VAL A 1 1111 ? 15.147 22.535 -26.975 1.00 62.88 1111 VAL A CA 1
ATOM 8750 C C . VAL A 1 1111 ? 14.712 23.048 -28.354 1.00 62.88 1111 VAL A C 1
ATOM 8752 O O . VAL A 1 1111 ? 13.522 23.111 -28.636 1.00 62.88 1111 VAL A O 1
ATOM 8755 N N . VAL A 1 1112 ? 15.675 23.352 -29.233 1.00 68.75 1112 VAL A N 1
ATOM 8756 C CA . VAL A 1 1112 ? 15.431 23.927 -30.567 1.00 68.75 1112 VAL A CA 1
ATOM 8757 C C . VAL A 1 1112 ? 14.875 22.879 -31.533 1.00 68.75 1112 VAL A C 1
ATOM 8759 O O . VAL A 1 1112 ? 13.959 23.158 -32.296 1.00 68.75 1112 VAL A O 1
ATOM 8762 N N . CYS A 1 1113 ? 15.392 21.648 -31.481 1.00 73.31 1113 CYS A N 1
ATOM 8763 C CA . CYS A 1 1113 ? 14.915 20.551 -32.320 1.00 73.31 1113 CYS A CA 1
ATOM 8764 C C . CYS A 1 1113 ? 14.372 19.419 -31.447 1.00 73.31 1113 CYS A C 1
ATOM 8766 O O . CYS A 1 1113 ? 15.129 18.640 -30.863 1.00 73.31 1113 CYS A O 1
ATOM 8768 N N . THR A 1 1114 ? 13.042 19.343 -31.349 1.00 83.50 1114 THR A N 1
ATOM 8769 C CA . THR A 1 1114 ? 12.357 18.317 -30.552 1.00 83.50 1114 THR A CA 1
ATOM 8770 C C . THR A 1 1114 ? 12.613 16.910 -31.103 1.00 83.50 1114 THR A C 1
ATOM 8772 O O . THR A 1 1114 ? 12.853 16.715 -32.296 1.00 83.50 1114 THR A O 1
ATOM 8775 N N . LEU A 1 1115 ? 12.514 15.890 -30.243 1.00 87.69 1115 LEU A N 1
ATOM 8776 C CA . LEU A 1 1115 ? 12.710 14.496 -30.664 1.00 87.69 1115 LEU A CA 1
ATOM 8777 C C . LEU A 1 1115 ? 11.726 14.051 -31.753 1.00 87.69 1115 LEU A C 1
ATOM 8779 O O . LEU A 1 1115 ? 12.104 13.271 -32.625 1.00 87.69 1115 LEU A O 1
ATOM 8783 N N . ASP A 1 1116 ? 10.495 14.562 -31.728 1.00 87.06 1116 ASP A N 1
ATOM 8784 C CA . ASP A 1 1116 ? 9.491 14.269 -32.753 1.00 87.06 1116 ASP A CA 1
ATOM 8785 C C . ASP A 1 1116 ? 9.829 14.961 -34.087 1.00 87.06 1116 ASP A C 1
ATOM 8787 O O . ASP A 1 1116 ? 9.633 14.372 -35.146 1.00 87.06 1116 ASP A O 1
ATOM 8791 N N . ALA A 1 1117 ? 10.416 16.165 -34.063 1.00 88.25 1117 ALA A N 1
ATOM 8792 C CA . ALA A 1 1117 ? 10.925 16.813 -35.274 1.00 88.25 1117 ALA A CA 1
ATOM 8793 C C . ALA A 1 1117 ? 12.101 16.028 -35.885 1.00 88.25 1117 ALA A C 1
ATOM 8795 O O . ALA A 1 1117 ? 12.058 15.695 -37.067 1.00 88.25 1117 ALA A O 1
ATOM 8796 N N . CYS A 1 1118 ? 13.081 15.619 -35.067 1.00 88.19 1118 CYS A N 1
ATOM 8797 C CA . CYS A 1 1118 ? 14.170 14.730 -35.501 1.00 88.19 1118 CYS A CA 1
ATOM 8798 C C . CYS A 1 1118 ? 13.645 13.392 -36.050 1.00 88.19 1118 CYS A C 1
ATOM 8800 O O . CYS A 1 1118 ? 14.242 12.798 -36.948 1.00 88.19 1118 CYS A O 1
ATOM 8802 N N . ASN A 1 1119 ? 12.555 12.867 -35.481 1.00 90.88 1119 ASN A N 1
ATOM 8803 C CA . ASN A 1 1119 ? 11.913 11.655 -35.972 1.00 90.88 1119 ASN A CA 1
ATOM 8804 C C . ASN A 1 1119 ? 11.335 11.853 -37.380 1.00 90.88 1119 ASN A C 1
ATOM 8806 O O . ASN A 1 1119 ? 11.640 11.054 -38.263 1.00 90.88 1119 ASN A O 1
ATOM 8810 N N . ARG A 1 1120 ? 10.589 12.941 -37.605 1.00 91.75 1120 ARG A N 1
ATOM 8811 C CA . ARG A 1 1120 ? 10.023 13.279 -38.920 1.00 91.75 1120 ARG A CA 1
ATOM 8812 C C . ARG A 1 1120 ? 11.094 13.515 -39.979 1.00 91.75 1120 ARG A C 1
ATOM 8814 O O . ARG A 1 1120 ? 10.968 12.980 -41.071 1.00 91.75 1120 ARG A O 1
ATOM 8821 N N . GLU A 1 1121 ? 12.162 14.238 -39.649 1.00 90.56 1121 GLU A N 1
ATOM 8822 C CA . GLU A 1 1121 ? 13.303 14.467 -40.551 1.00 90.56 1121 GLU A CA 1
ATOM 8823 C C . GLU A 1 1121 ? 13.910 13.138 -41.029 1.00 90.56 1121 GLU A C 1
ATOM 8825 O O . GLU A 1 1121 ? 14.172 12.925 -42.213 1.00 90.56 1121 GLU A O 1
ATOM 8830 N N . LYS A 1 1122 ? 14.075 12.192 -40.102 1.00 90.56 1122 LYS A N 1
ATOM 8831 C CA . LYS A 1 1122 ? 14.643 10.878 -40.394 1.00 90.56 1122 LYS A CA 1
ATOM 8832 C C . LYS A 1 1122 ? 13.707 9.997 -41.222 1.00 90.56 1122 LYS A C 1
ATOM 8834 O O . LYS A 1 1122 ? 14.186 9.279 -42.095 1.00 90.56 1122 LYS A O 1
ATOM 8839 N N . ILE A 1 1123 ? 12.397 10.071 -40.980 1.00 91.94 1123 ILE A N 1
ATOM 8840 C CA . ILE A 1 1123 ? 11.393 9.426 -41.835 1.00 91.94 1123 ILE A CA 1
ATOM 8841 C C . ILE A 1 1123 ? 11.454 10.038 -43.239 1.00 91.94 1123 ILE A C 1
ATOM 8843 O O . ILE A 1 1123 ? 11.613 9.303 -44.207 1.00 91.94 1123 ILE A O 1
ATOM 8847 N N . ALA A 1 1124 ? 11.439 11.369 -43.354 1.00 91.75 1124 ALA A N 1
ATOM 8848 C CA . ALA A 1 1124 ? 11.512 12.082 -44.630 1.00 91.75 1124 ALA A CA 1
ATOM 8849 C C . ALA A 1 1124 ? 12.786 11.759 -45.429 1.00 91.75 1124 ALA A C 1
ATOM 8851 O O . ALA A 1 1124 ? 12.742 11.723 -46.655 1.00 91.75 1124 ALA A O 1
ATOM 8852 N N . LYS A 1 1125 ? 13.907 11.467 -44.754 1.00 88.75 1125 LYS A N 1
ATOM 8853 C CA . LYS A 1 1125 ? 15.164 11.052 -45.395 1.00 88.75 1125 LYS A CA 1
ATOM 8854 C C . LYS A 1 1125 ? 15.040 9.744 -46.186 1.00 88.75 1125 LYS A C 1
ATOM 8856 O O . LYS A 1 1125 ? 15.650 9.631 -47.246 1.00 88.75 1125 LYS A O 1
ATOM 8861 N N . TYR A 1 1126 ? 14.310 8.758 -45.664 1.00 88.62 1126 TYR A N 1
ATOM 8862 C CA . TYR A 1 1126 ? 14.145 7.448 -46.313 1.00 88.62 1126 TYR A CA 1
ATOM 8863 C C . TYR A 1 1126 ? 12.813 7.304 -47.052 1.00 88.62 1126 TYR A C 1
ATOM 8865 O O . TYR A 1 1126 ? 12.671 6.404 -47.870 1.00 88.62 1126 TYR A O 1
ATOM 8873 N N . ASN A 1 1127 ? 11.859 8.202 -46.809 1.00 90.62 1127 ASN A N 1
ATOM 8874 C CA . ASN A 1 1127 ? 10.580 8.272 -47.510 1.00 90.62 1127 ASN A CA 1
ATOM 8875 C C . ASN A 1 1127 ? 10.675 9.096 -48.809 1.00 90.62 1127 ASN A C 1
ATOM 8877 O O . ASN A 1 1127 ? 9.781 9.876 -49.123 1.00 90.62 1127 ASN A O 1
ATOM 8881 N N . GLN A 1 1128 ? 11.797 8.980 -49.517 1.00 90.81 1128 GLN A N 1
ATOM 8882 C CA . GLN A 1 1128 ? 12.021 9.624 -50.810 1.00 90.81 1128 GLN A CA 1
ATOM 8883 C C . GLN A 1 1128 ? 11.778 8.602 -51.927 1.00 90.81 1128 GLN A C 1
ATOM 8885 O O . GLN A 1 1128 ? 12.207 7.459 -51.750 1.00 90.81 1128 GLN A O 1
ATOM 8890 N N . PRO A 1 1129 ? 11.179 8.983 -53.072 1.00 86.25 1129 PRO A N 1
ATOM 8891 C CA . PRO A 1 1129 ? 10.843 8.049 -54.153 1.00 86.25 1129 PRO A CA 1
ATOM 8892 C C . PRO A 1 1129 ? 12.020 7.151 -54.563 1.00 86.25 1129 PRO A C 1
ATOM 8894 O O . PRO A 1 1129 ? 11.942 5.937 -54.406 1.00 86.25 1129 PRO A O 1
ATOM 8897 N N . TYR A 1 1130 ? 13.175 7.754 -54.864 1.00 86.38 1130 TYR A N 1
ATOM 8898 C CA . TYR A 1 1130 ? 14.397 7.045 -55.271 1.00 86.38 1130 TYR A CA 1
ATOM 8899 C C . TYR A 1 1130 ? 14.943 6.036 -54.237 1.00 86.38 1130 TYR A C 1
ATOM 8901 O O . TYR A 1 1130 ? 15.682 5.118 -54.583 1.00 86.38 1130 TYR A O 1
ATOM 8909 N N . VAL A 1 1131 ? 14.633 6.203 -52.944 1.00 85.88 1131 VAL A N 1
ATOM 8910 C CA . VAL A 1 1131 ? 15.028 5.243 -51.894 1.00 85.88 1131 VAL A CA 1
ATOM 8911 C C . VAL A 1 1131 ? 14.028 4.098 -51.816 1.00 85.88 1131 VAL A C 1
ATOM 8913 O O . VAL A 1 1131 ? 14.422 2.954 -51.599 1.00 85.88 1131 VAL A O 1
ATOM 8916 N N . LEU A 1 1132 ? 12.740 4.409 -51.963 1.00 87.56 1132 LEU A N 1
ATOM 8917 C CA . LEU A 1 1132 ? 11.670 3.420 -51.948 1.00 87.56 1132 LEU A CA 1
ATOM 8918 C C . LEU A 1 1132 ? 11.776 2.494 -53.163 1.00 87.56 1132 LEU A C 1
ATOM 8920 O O . LEU A 1 1132 ? 11.629 1.287 -52.993 1.00 87.56 1132 LEU A O 1
ATOM 8924 N N . ASP A 1 1133 ? 12.110 3.025 -54.338 1.00 86.12 1133 ASP A N 1
ATOM 8925 C CA . ASP A 1 1133 ? 12.295 2.238 -55.564 1.00 86.12 1133 ASP A CA 1
ATOM 8926 C C . ASP A 1 1133 ? 13.460 1.249 -55.424 1.00 86.12 1133 ASP A C 1
ATOM 8928 O O . ASP A 1 1133 ? 13.256 0.044 -55.548 1.00 86.12 1133 ASP A O 1
ATOM 8932 N N . ALA A 1 1134 ? 14.622 1.703 -54.940 1.00 85.75 1134 ALA A N 1
ATOM 8933 C CA . ALA A 1 1134 ? 15.761 0.822 -54.658 1.00 85.75 1134 ALA A CA 1
ATOM 8934 C C . ALA A 1 1134 ? 15.461 -0.289 -53.623 1.00 85.75 1134 ALA A C 1
ATOM 8936 O O . ALA A 1 1134 ? 16.122 -1.330 -53.595 1.00 85.75 1134 ALA A O 1
ATOM 8937 N N . ILE A 1 1135 ? 14.485 -0.080 -52.730 1.00 86.50 1135 ILE A N 1
ATOM 8938 C CA . ILE A 1 1135 ? 14.020 -1.105 -51.782 1.00 86.50 1135 ILE A CA 1
ATOM 8939 C C . ILE A 1 1135 ? 13.094 -2.106 -52.477 1.00 86.50 1135 ILE A C 1
ATOM 8941 O O . ILE A 1 1135 ? 13.211 -3.303 -52.203 1.00 86.50 1135 ILE A O 1
ATOM 8945 N N . ARG A 1 1136 ? 12.197 -1.639 -53.358 1.00 86.50 1136 ARG A N 1
ATOM 8946 C CA . ARG A 1 1136 ? 11.308 -2.504 -54.155 1.00 86.50 1136 ARG A CA 1
ATOM 8947 C C . ARG A 1 1136 ? 12.124 -3.441 -55.030 1.00 86.50 1136 ARG A C 1
ATOM 8949 O O . ARG A 1 1136 ? 11.907 -4.649 -54.964 1.00 86.50 1136 ARG A O 1
ATOM 8956 N N . ASP A 1 1137 ? 13.105 -2.892 -55.739 1.00 84.31 1137 ASP A N 1
ATOM 8957 C CA . ASP A 1 1137 ? 13.945 -3.636 -56.680 1.00 84.31 1137 ASP A CA 1
ATOM 8958 C C . ASP A 1 1137 ? 14.745 -4.743 -55.995 1.00 84.31 1137 ASP A C 1
ATOM 8960 O O . ASP A 1 1137 ? 14.968 -5.813 -56.553 1.00 84.31 1137 ASP A O 1
ATOM 8964 N N . ARG A 1 1138 ? 15.160 -4.514 -54.745 1.00 83.44 1138 ARG A N 1
ATOM 8965 C CA . ARG A 1 1138 ? 16.005 -5.464 -54.020 1.00 83.44 1138 ARG A CA 1
ATOM 8966 C C . ARG A 1 1138 ? 15.240 -6.508 -53.209 1.00 83.44 1138 ARG A C 1
ATOM 8968 O O . ARG A 1 1138 ? 15.761 -7.602 -53.001 1.00 83.44 1138 ARG A O 1
ATOM 8975 N N . PHE A 1 1139 ? 14.072 -6.165 -52.666 1.00 81.69 1139 PHE A N 1
ATOM 8976 C CA . PHE A 1 1139 ? 13.419 -6.977 -51.629 1.00 81.69 1139 PHE A CA 1
ATOM 8977 C C . PHE A 1 1139 ? 11.988 -7.421 -51.952 1.00 81.69 1139 PHE A C 1
ATOM 8979 O O . PHE A 1 1139 ? 11.435 -8.223 -51.197 1.00 81.69 1139 PHE A O 1
ATOM 8986 N N . GLY A 1 1140 ? 11.393 -6.951 -53.051 1.00 71.69 1140 GLY A N 1
ATOM 8987 C CA . GLY A 1 1140 ? 10.114 -7.460 -53.544 1.00 71.69 1140 GLY A CA 1
ATOM 8988 C C . GLY A 1 1140 ? 9.301 -6.411 -54.297 1.00 71.69 1140 GLY A C 1
ATOM 8989 O O . GLY A 1 1140 ? 8.822 -5.440 -53.703 1.00 71.69 1140 GLY A O 1
ATOM 8990 N N . HIS A 1 1141 ? 9.082 -6.652 -55.591 1.00 69.44 1141 HIS A N 1
ATOM 8991 C CA . HIS A 1 1141 ? 8.236 -5.820 -56.443 1.00 69.44 1141 HIS A CA 1
ATOM 8992 C C . HIS A 1 1141 ? 6.765 -5.880 -55.982 1.00 69.44 1141 HIS A C 1
ATOM 8994 O O . HIS A 1 1141 ? 6.202 -6.957 -55.792 1.00 69.44 1141 HIS A O 1
ATOM 9000 N N . GLY A 1 1142 ? 6.136 -4.715 -55.782 1.00 70.81 1142 GLY A N 1
ATOM 9001 C CA . GLY A 1 1142 ? 4.690 -4.588 -55.537 1.00 70.81 1142 GLY A CA 1
ATOM 9002 C C . GLY A 1 1142 ? 4.211 -4.589 -54.075 1.00 70.81 1142 GLY A C 1
ATOM 9003 O O . GLY A 1 1142 ? 3.017 -4.408 -53.841 1.00 70.81 1142 GLY A O 1
ATOM 9004 N N . LEU A 1 1143 ? 5.090 -4.742 -53.074 1.00 81.50 1143 LEU A N 1
ATOM 9005 C CA . LEU A 1 1143 ? 4.690 -4.629 -51.661 1.00 81.50 1143 LEU A CA 1
ATOM 9006 C C . LEU A 1 1143 ? 4.664 -3.161 -51.181 1.00 81.50 1143 LEU A C 1
ATOM 9008 O O . LEU A 1 1143 ? 5.556 -2.384 -51.531 1.00 81.50 1143 LEU A O 1
ATOM 9012 N N . PRO A 1 1144 ? 3.694 -2.761 -50.333 1.00 87.31 1144 PRO A N 1
ATOM 9013 C CA . PRO A 1 1144 ? 3.694 -1.438 -49.718 1.00 87.31 1144 PRO A CA 1
ATOM 9014 C C . PRO A 1 1144 ? 4.896 -1.285 -48.775 1.00 87.31 1144 PRO A C 1
ATOM 9016 O O . PRO A 1 1144 ? 5.177 -2.171 -47.962 1.00 87.31 1144 PRO A O 1
ATOM 9019 N N . ILE A 1 1145 ? 5.599 -0.152 -48.877 1.00 88.94 1145 ILE A N 1
ATOM 9020 C CA . ILE A 1 1145 ? 6.768 0.167 -48.049 1.00 88.94 1145 ILE A CA 1
ATOM 9021 C C . ILE A 1 1145 ? 6.382 1.198 -46.994 1.00 88.94 1145 ILE A C 1
ATOM 9023 O O . ILE A 1 1145 ? 5.795 2.233 -47.306 1.00 88.94 1145 ILE A O 1
ATOM 9027 N N . LYS A 1 1146 ? 6.769 0.941 -45.744 1.00 91.19 1146 LYS A N 1
ATOM 9028 C CA . LYS A 1 1146 ? 6.584 1.864 -44.626 1.00 91.19 1146 LYS A CA 1
ATOM 9029 C C . LYS A 1 1146 ? 7.917 2.225 -43.990 1.00 91.19 1146 LYS A C 1
ATOM 9031 O O . LYS A 1 1146 ? 8.683 1.349 -43.595 1.00 91.19 1146 LYS A O 1
ATOM 9036 N N . VAL A 1 1147 ? 8.168 3.519 -43.830 1.00 92.06 1147 VAL A N 1
ATOM 9037 C CA . VAL A 1 1147 ? 9.373 4.036 -43.174 1.00 92.06 1147 VAL A CA 1
ATOM 9038 C C . VAL A 1 1147 ? 9.045 4.430 -41.740 1.00 92.06 1147 VAL A C 1
ATOM 9040 O O . VAL A 1 1147 ? 8.141 5.224 -41.492 1.00 92.06 1147 VAL A O 1
ATOM 9043 N N . ILE A 1 1148 ? 9.789 3.879 -40.784 1.00 93.75 1148 ILE A N 1
ATOM 9044 C CA . ILE A 1 1148 ? 9.659 4.168 -39.357 1.00 93.75 1148 ILE A CA 1
ATOM 9045 C C . ILE A 1 1148 ? 11.040 4.528 -38.814 1.00 93.75 1148 ILE A C 1
ATOM 9047 O O . ILE A 1 1148 ? 12.029 3.849 -39.078 1.00 93.75 1148 ILE A O 1
ATOM 9051 N N . ALA A 1 1149 ? 11.111 5.579 -38.000 1.00 94.00 1149 ALA A N 1
ATOM 9052 C CA . ALA A 1 1149 ? 12.325 5.920 -37.268 1.00 94.00 1149 ALA A CA 1
ATOM 9053 C C . ALA A 1 1149 ? 12.157 5.636 -35.768 1.00 94.00 1149 ALA A C 1
ATOM 9055 O O . ALA A 1 1149 ? 11.142 5.993 -35.159 1.00 94.00 1149 ALA A O 1
ATOM 9056 N N . LEU A 1 1150 ? 13.168 5.021 -35.152 1.00 94.44 1150 LEU A N 1
ATOM 9057 C CA . LEU A 1 1150 ? 13.261 4.796 -33.711 1.00 94.44 1150 LEU A CA 1
ATOM 9058 C C . LEU A 1 1150 ? 14.201 5.835 -33.088 1.00 94.44 1150 LEU A C 1
ATOM 9060 O O . LEU A 1 1150 ? 15.411 5.632 -32.994 1.00 94.44 1150 LEU A O 1
ATOM 9064 N N . THR A 1 1151 ? 13.629 6.956 -32.654 1.00 93.62 1151 THR A N 1
ATOM 9065 C CA . THR A 1 1151 ? 14.377 8.110 -32.148 1.00 93.62 1151 THR A CA 1
ATOM 9066 C C . THR A 1 1151 ? 14.431 8.116 -30.626 1.00 93.62 1151 THR A C 1
ATOM 9068 O O . THR A 1 1151 ? 13.396 8.167 -29.955 1.00 93.62 1151 THR A O 1
ATOM 9071 N N . TYR A 1 1152 ? 15.646 8.148 -30.083 1.00 93.19 1152 TYR A N 1
ATOM 9072 C CA . TYR A 1 1152 ? 15.919 8.379 -28.667 1.00 93.19 1152 TYR A CA 1
ATOM 9073 C C . TYR A 1 1152 ? 16.852 9.575 -28.470 1.00 93.19 1152 TYR A C 1
ATOM 9075 O O . TYR A 1 1152 ? 17.620 9.918 -29.364 1.00 93.19 1152 TYR A O 1
ATOM 9083 N N . ASN A 1 1153 ? 16.846 10.188 -27.284 1.00 91.62 1153 ASN A N 1
ATOM 9084 C CA . ASN A 1 1153 ? 17.957 11.044 -26.855 1.00 91.62 1153 ASN A CA 1
ATOM 9085 C C . ASN A 1 1153 ? 18.991 10.252 -26.041 1.00 91.62 1153 ASN A C 1
ATOM 9087 O O . ASN A 1 1153 ? 18.733 9.136 -25.583 1.00 91.62 1153 ASN A O 1
ATOM 9091 N N . TRP A 1 1154 ? 20.163 10.840 -25.804 1.00 90.31 1154 TRP A N 1
ATOM 9092 C CA . TRP A 1 1154 ? 21.221 10.208 -25.001 1.00 90.31 1154 TRP A CA 1
ATOM 9093 C C . TRP A 1 1154 ? 20.869 10.005 -23.517 1.00 90.31 1154 TRP A C 1
ATOM 9095 O O . TRP A 1 1154 ? 21.523 9.212 -22.840 1.00 90.31 1154 TRP A O 1
ATOM 9105 N N . ARG A 1 1155 ? 19.816 10.661 -23.010 1.00 89.88 1155 ARG A N 1
ATOM 9106 C CA . ARG A 1 1155 ? 19.254 10.411 -21.669 1.00 89.88 1155 ARG A CA 1
ATOM 9107 C C . ARG A 1 1155 ? 18.261 9.239 -21.657 1.00 89.88 1155 ARG A C 1
ATOM 9109 O O . ARG A 1 1155 ? 17.793 8.820 -20.597 1.00 89.88 1155 ARG A O 1
ATOM 9116 N N . GLY A 1 1156 ? 17.948 8.667 -22.817 1.00 89.81 1156 GLY A N 1
ATOM 9117 C CA . GLY A 1 1156 ? 17.030 7.544 -22.959 1.00 89.81 1156 GLY A CA 1
ATOM 9118 C C . GLY A 1 1156 ? 15.546 7.932 -22.982 1.00 89.81 1156 GLY A C 1
ATOM 9119 O O . GLY A 1 1156 ? 14.709 7.063 -22.731 1.00 89.81 1156 GLY A O 1
ATOM 9120 N N . ALA A 1 1157 ? 15.196 9.189 -23.264 1.00 91.00 1157 ALA A N 1
ATOM 9121 C CA . ALA A 1 1157 ? 13.842 9.572 -23.676 1.00 91.00 1157 ALA A CA 1
ATOM 9122 C C . ALA A 1 1157 ? 13.585 9.106 -25.115 1.00 91.00 1157 ALA A C 1
ATOM 9124 O O . ALA A 1 1157 ? 14.516 9.091 -25.918 1.00 91.00 1157 ALA A O 1
ATOM 9125 N N . ALA A 1 1158 ? 12.342 8.754 -25.439 1.00 92.38 1158 ALA A N 1
ATOM 9126 C CA . ALA A 1 1158 ? 11.930 8.338 -26.780 1.00 92.38 1158 ALA A CA 1
ATOM 9127 C C . ALA A 1 1158 ? 10.993 9.381 -27.403 1.00 92.38 1158 ALA A C 1
ATOM 9129 O O . ALA A 1 1158 ? 10.212 10.001 -26.680 1.00 92.38 1158 ALA A O 1
ATOM 9130 N N . ALA A 1 1159 ? 11.038 9.533 -28.728 1.00 92.75 1159 ALA A N 1
ATOM 9131 C CA . ALA A 1 1159 ? 10.029 10.298 -29.461 1.00 92.75 1159 ALA A CA 1
ATOM 9132 C C . ALA A 1 1159 ? 8.644 9.637 -29.328 1.00 92.75 1159 ALA A C 1
ATOM 9134 O O . ALA A 1 1159 ? 8.525 8.405 -29.336 1.00 92.75 1159 ALA A O 1
ATOM 9135 N N . GLN A 1 1160 ? 7.594 10.452 -29.220 1.00 92.75 1160 GLN A N 1
ATOM 9136 C CA . GLN A 1 1160 ? 6.218 9.971 -29.100 1.00 92.75 1160 GLN A CA 1
ATOM 9137 C C . GLN A 1 1160 ? 5.786 9.254 -30.375 1.00 92.75 1160 GLN A C 1
ATOM 9139 O O . GLN A 1 1160 ? 5.213 8.164 -30.302 1.00 92.75 1160 GLN A O 1
ATOM 9144 N N . GLN A 1 1161 ? 6.149 9.827 -31.525 1.00 91.44 1161 GLN A N 1
ATOM 9145 C CA . GLN A 1 1161 ? 5.855 9.258 -32.835 1.00 91.44 1161 GLN A CA 1
ATOM 9146 C C . GLN A 1 1161 ? 6.500 7.870 -32.994 1.00 91.44 1161 GLN A C 1
ATOM 9148 O O . GLN A 1 1161 ? 5.807 6.894 -33.274 1.00 91.44 1161 GLN A O 1
ATOM 9153 N N . SER A 1 1162 ? 7.790 7.726 -32.649 1.00 92.88 1162 SER A N 1
ATOM 9154 C CA . SER A 1 1162 ? 8.477 6.421 -32.639 1.00 92.88 1162 SER A CA 1
ATOM 9155 C C . SER A 1 1162 ? 7.758 5.374 -31.788 1.00 92.88 1162 SER A C 1
ATOM 9157 O O . SER A 1 1162 ? 7.684 4.202 -32.164 1.00 92.88 1162 SER A O 1
ATOM 9159 N N . TYR A 1 1163 ? 7.259 5.774 -30.615 1.00 92.56 1163 TYR A N 1
ATOM 9160 C CA . TYR A 1 1163 ? 6.546 4.875 -29.712 1.00 92.56 1163 TYR A CA 1
ATOM 9161 C C . TYR A 1 1163 ? 5.217 4.402 -30.312 1.00 92.56 1163 TYR A C 1
ATOM 9163 O O . TYR A 1 1163 ? 4.938 3.199 -30.305 1.00 92.56 1163 TYR A O 1
ATOM 9171 N N . GLN A 1 1164 ? 4.427 5.328 -30.857 1.00 93.19 1164 GLN A N 1
ATOM 9172 C CA . GLN A 1 1164 ? 3.140 5.037 -31.488 1.00 93.19 1164 GLN A CA 1
ATOM 9173 C C . GLN A 1 1164 ? 3.309 4.160 -32.733 1.00 93.19 1164 GLN A C 1
ATOM 9175 O O . GLN A 1 1164 ? 2.636 3.131 -32.845 1.00 93.19 1164 GLN A O 1
ATOM 9180 N N . ASP A 1 1165 ? 4.260 4.485 -33.607 1.00 91.75 1165 ASP A N 1
ATOM 9181 C CA . ASP A 1 1165 ? 4.511 3.734 -34.837 1.00 91.75 1165 ASP A CA 1
ATOM 9182 C C . ASP A 1 1165 ? 4.973 2.307 -34.534 1.00 91.75 1165 ASP A C 1
ATOM 9184 O O . ASP A 1 1165 ? 4.442 1.336 -35.077 1.00 91.75 1165 ASP A O 1
ATOM 9188 N N . CYS A 1 1166 ? 5.905 2.127 -33.599 1.00 91.62 1166 CYS A N 1
ATOM 9189 C CA . CYS A 1 1166 ? 6.394 0.792 -33.262 1.00 91.62 1166 CYS A CA 1
ATOM 9190 C C . CYS A 1 1166 ? 5.324 -0.105 -32.616 1.00 91.62 1166 CYS A C 1
ATOM 9192 O O . CYS A 1 1166 ? 5.390 -1.329 -32.765 1.00 91.62 1166 CYS A O 1
ATOM 9194 N N . ILE A 1 1167 ? 4.367 0.468 -31.877 1.00 91.88 1167 ILE A N 1
ATOM 9195 C CA . ILE A 1 1167 ? 3.272 -0.289 -31.253 1.00 91.88 1167 ILE A CA 1
ATOM 9196 C C . ILE A 1 1167 ? 2.183 -0.616 -32.269 1.00 91.88 1167 ILE A C 1
ATOM 9198 O O . ILE A 1 1167 ? 1.765 -1.774 -32.343 1.00 91.88 1167 ILE A O 1
ATOM 9202 N N . THR A 1 1168 ? 1.761 0.369 -33.063 1.00 91.38 1168 THR A N 1
ATOM 9203 C CA . THR A 1 1168 ? 0.704 0.217 -34.075 1.00 91.38 1168 THR A CA 1
ATOM 9204 C C . THR A 1 1168 ? 1.091 -0.841 -35.104 1.00 91.38 1168 THR A C 1
ATOM 9206 O O . THR A 1 1168 ? 0.319 -1.758 -35.374 1.00 91.38 1168 THR A O 1
ATOM 9209 N N . ASN A 1 1169 ? 2.345 -0.814 -35.565 1.00 88.19 1169 ASN A N 1
ATOM 9210 C CA . ASN A 1 1169 ? 2.884 -1.797 -36.511 1.00 88.19 1169 ASN A CA 1
ATOM 9211 C C . ASN A 1 1169 ? 3.348 -3.102 -35.834 1.00 88.19 1169 ASN A C 1
ATOM 9213 O O . ASN A 1 1169 ? 4.007 -3.938 -36.444 1.00 88.19 1169 ASN A O 1
ATOM 9217 N N . LYS A 1 1170 ? 3.040 -3.295 -34.541 1.00 88.56 1170 LYS A N 1
ATOM 9218 C CA . LYS A 1 1170 ? 3.365 -4.500 -33.754 1.00 88.56 1170 LYS A CA 1
ATOM 9219 C C . LYS A 1 1170 ? 4.857 -4.875 -33.748 1.00 88.56 1170 LYS A C 1
ATOM 9221 O O . LYS A 1 1170 ? 5.191 -6.001 -33.361 1.00 88.56 1170 LYS A O 1
ATOM 9226 N N . LEU A 1 1171 ? 5.761 -3.942 -34.051 1.00 88.88 1171 LEU A N 1
ATOM 9227 C CA . LEU A 1 1171 ? 7.215 -4.138 -34.065 1.00 88.88 1171 LEU A CA 1
ATOM 9228 C C . LEU A 1 1171 ? 7.765 -4.291 -32.649 1.00 88.88 1171 LEU A C 1
ATOM 9230 O O . LEU A 1 1171 ? 8.393 -5.297 -32.308 1.00 88.88 1171 LEU A O 1
ATOM 9234 N N . LEU A 1 1172 ? 7.412 -3.366 -31.755 1.00 91.69 1172 LEU A N 1
ATOM 9235 C CA . LEU A 1 1172 ? 7.798 -3.388 -30.343 1.00 91.69 1172 LEU A CA 1
ATOM 9236 C C . LEU A 1 1172 ? 6.560 -3.397 -29.438 1.00 91.69 1172 LEU A C 1
ATOM 9238 O O . LEU A 1 1172 ? 5.441 -3.127 -29.852 1.00 91.69 1172 LEU A O 1
ATOM 9242 N N . ARG A 1 1173 ? 6.750 -3.796 -28.179 1.00 91.12 1173 ARG A N 1
ATOM 9243 C CA . ARG A 1 1173 ? 5.735 -3.682 -27.121 1.00 91.12 1173 ARG A CA 1
ATOM 9244 C C . ARG A 1 1173 ? 6.221 -2.642 -26.119 1.00 91.12 1173 ARG A C 1
ATOM 9246 O O . ARG A 1 1173 ? 7.430 -2.494 -25.960 1.00 91.12 1173 ARG A O 1
ATOM 9253 N N . TRP A 1 1174 ? 5.309 -2.022 -25.371 1.00 87.94 1174 TRP A N 1
ATOM 9254 C CA . TRP A 1 1174 ? 5.632 -1.011 -24.348 1.00 87.94 1174 TRP A CA 1
ATOM 9255 C C . TRP A 1 1174 ? 6.789 -1.425 -23.411 1.00 87.94 1174 TRP A C 1
ATOM 9257 O O . TRP A 1 1174 ? 7.675 -0.631 -23.111 1.00 87.94 1174 TRP A O 1
ATOM 9267 N N . ARG A 1 1175 ? 6.857 -2.707 -23.023 1.00 88.94 1175 ARG A N 1
ATOM 9268 C CA . ARG A 1 1175 ? 7.899 -3.268 -22.140 1.00 88.94 1175 ARG A CA 1
ATOM 9269 C C . ARG A 1 1175 ? 9.320 -3.270 -22.722 1.00 88.94 1175 ARG A C 1
ATOM 9271 O O . ARG A 1 1175 ? 10.264 -3.507 -21.978 1.00 88.94 1175 ARG A O 1
ATOM 9278 N N . HIS A 1 1176 ? 9.486 -3.076 -24.032 1.00 90.88 1176 HIS A N 1
ATOM 9279 C CA . HIS A 1 1176 ? 10.801 -3.070 -24.686 1.00 90.88 1176 HIS A CA 1
ATOM 9280 C C . HIS A 1 1176 ? 11.479 -1.691 -24.628 1.00 90.88 1176 HIS A C 1
ATOM 9282 O O . HIS A 1 1176 ? 12.704 -1.627 -24.678 1.00 90.88 1176 HIS A O 1
ATOM 9288 N N . PHE A 1 1177 ? 10.716 -0.609 -24.439 1.00 92.31 1177 PHE A N 1
ATOM 9289 C CA . PHE A 1 1177 ? 11.239 0.763 -24.435 1.00 92.31 1177 PHE A CA 1
ATOM 9290 C C . PHE A 1 1177 ? 12.108 1.078 -23.207 1.00 92.31 1177 PHE A C 1
ATOM 9292 O O . PHE A 1 1177 ? 13.105 1.787 -23.325 1.00 92.31 1177 PHE A O 1
ATOM 9299 N N . GLY A 1 1178 ? 11.772 0.523 -22.036 1.00 90.38 1178 GLY A N 1
ATOM 9300 C CA . GLY A 1 1178 ? 12.571 0.667 -20.812 1.00 90.38 1178 GLY A CA 1
ATOM 9301 C C . GLY A 1 1178 ? 13.973 0.044 -20.911 1.00 90.38 1178 GLY A C 1
ATOM 9302 O O . GLY A 1 1178 ? 14.954 0.725 -20.613 1.00 90.38 1178 GLY A O 1
ATOM 9303 N N . PRO A 1 1179 ? 14.108 -1.223 -21.353 1.00 90.62 1179 PRO A N 1
ATOM 9304 C CA . PRO A 1 1179 ? 15.406 -1.839 -21.625 1.00 90.62 1179 PRO A CA 1
ATOM 9305 C C . PRO A 1 1179 ? 16.289 -1.052 -22.602 1.00 90.62 1179 PRO A C 1
ATOM 9307 O O . PRO A 1 1179 ? 17.478 -0.913 -22.319 1.00 90.62 1179 PRO A O 1
ATOM 9310 N N . ILE A 1 1180 ? 15.716 -0.508 -23.687 1.00 92.88 1180 ILE A N 1
ATOM 9311 C CA . ILE A 1 1180 ? 16.443 0.319 -24.670 1.00 92.88 1180 ILE A CA 1
ATOM 9312 C C . ILE A 1 1180 ? 16.953 1.606 -24.013 1.00 92.88 1180 ILE A C 1
ATOM 9314 O O . ILE A 1 1180 ? 18.148 1.884 -24.052 1.00 92.88 1180 ILE A O 1
ATOM 9318 N N . SER A 1 1181 ? 16.071 2.342 -23.327 1.00 92.38 1181 SER A N 1
ATOM 9319 C CA . SER A 1 1181 ? 16.417 3.564 -22.581 1.00 92.38 1181 SER A CA 1
ATOM 9320 C C . SER A 1 1181 ? 17.586 3.337 -21.614 1.00 92.38 1181 SER A C 1
ATOM 9322 O O . SER A 1 1181 ? 18.574 4.071 -21.612 1.00 92.38 1181 SER A O 1
ATOM 9324 N N . ARG A 1 1182 ? 17.518 2.252 -20.836 1.00 90.06 1182 ARG A N 1
ATOM 9325 C CA . ARG A 1 1182 ? 18.573 1.852 -19.899 1.00 90.06 1182 ARG A CA 1
ATOM 9326 C C . ARG A 1 1182 ? 19.895 1.532 -20.600 1.00 90.06 1182 ARG A C 1
ATOM 9328 O O . ARG A 1 1182 ? 20.948 1.875 -20.071 1.00 90.06 1182 ARG A O 1
ATOM 9335 N N . MET A 1 1183 ? 19.853 0.844 -21.738 1.00 90.62 1183 MET A N 1
ATOM 9336 C CA . MET A 1 1183 ? 21.053 0.484 -22.496 1.00 90.62 1183 MET A CA 1
ATOM 9337 C C . MET A 1 1183 ? 21.773 1.729 -23.014 1.00 90.62 1183 MET A C 1
ATOM 9339 O O . MET A 1 1183 ? 22.972 1.865 -22.799 1.00 90.62 1183 MET A O 1
ATOM 9343 N N . ILE A 1 1184 ? 21.021 2.683 -23.573 1.00 93.50 1184 ILE A N 1
ATOM 9344 C CA . ILE A 1 1184 ? 21.547 3.982 -24.012 1.00 93.50 1184 ILE A CA 1
ATOM 9345 C C . ILE A 1 1184 ? 22.238 4.701 -22.848 1.00 93.50 1184 ILE A C 1
ATOM 9347 O O . ILE A 1 1184 ? 23.366 5.169 -22.999 1.00 93.50 1184 ILE A O 1
ATOM 9351 N N . LEU A 1 1185 ? 21.599 4.753 -21.677 1.00 92.62 1185 LEU A N 1
ATOM 9352 C CA . LEU A 1 1185 ? 22.155 5.397 -20.483 1.00 92.62 1185 LEU A CA 1
ATOM 9353 C C . LEU A 1 1185 ? 23.441 4.727 -19.984 1.00 92.62 1185 LEU A C 1
ATOM 9355 O O . LEU A 1 1185 ? 24.424 5.416 -19.716 1.00 92.62 1185 LEU A O 1
ATOM 9359 N N . ARG A 1 1186 ? 23.446 3.392 -19.880 1.00 90.50 1186 ARG A N 1
ATOM 9360 C CA . ARG A 1 1186 ? 24.618 2.609 -19.458 1.00 90.50 1186 ARG A CA 1
ATOM 9361 C C . ARG A 1 1186 ? 25.793 2.826 -20.408 1.00 90.50 1186 ARG A C 1
ATOM 9363 O O . ARG A 1 1186 ? 26.895 3.124 -19.963 1.00 90.50 1186 ARG A O 1
ATOM 9370 N N . ASP A 1 1187 ? 25.558 2.700 -21.709 1.00 91.06 1187 ASP A N 1
ATOM 9371 C CA . ASP A 1 1187 ? 26.619 2.807 -22.710 1.00 91.06 1187 ASP A CA 1
ATOM 9372 C C . ASP A 1 1187 ? 27.156 4.246 -22.784 1.00 91.06 1187 ASP A C 1
ATOM 9374 O O . ASP A 1 1187 ? 28.354 4.456 -22.945 1.00 91.06 1187 ASP A O 1
ATOM 9378 N N . THR A 1 1188 ? 26.298 5.247 -22.560 1.00 92.00 1188 THR A N 1
ATOM 9379 C CA . THR A 1 1188 ? 26.723 6.650 -22.420 1.00 92.00 1188 THR A CA 1
ATOM 9380 C C . THR A 1 1188 ? 27.591 6.869 -21.177 1.00 92.00 1188 THR A C 1
ATOM 9382 O O . THR A 1 1188 ? 28.560 7.623 -21.236 1.00 92.00 1188 THR A O 1
ATOM 9385 N N . ALA A 1 1189 ? 27.305 6.189 -20.061 1.00 90.56 1189 ALA A N 1
ATOM 9386 C CA . ALA A 1 1189 ? 28.173 6.243 -18.886 1.00 90.56 1189 ALA A CA 1
ATOM 9387 C C . ALA A 1 1189 ? 29.560 5.645 -19.168 1.00 90.56 1189 ALA A C 1
ATOM 9389 O O . ALA A 1 1189 ? 30.572 6.228 -18.780 1.00 90.56 1189 ALA A O 1
ATOM 9390 N N . ARG A 1 1190 ? 29.617 4.525 -19.902 1.00 87.62 1190 ARG A N 1
ATOM 9391 C CA . ARG A 1 1190 ? 30.880 3.893 -20.325 1.00 87.62 1190 ARG A CA 1
ATOM 9392 C C . ARG A 1 1190 ? 31.717 4.817 -21.213 1.00 87.62 1190 ARG A C 1
ATOM 9394 O O . ARG A 1 1190 ? 32.929 4.875 -21.039 1.00 87.62 1190 ARG A O 1
ATOM 9401 N N . MET A 1 1191 ? 31.087 5.601 -22.095 1.00 89.69 1191 MET A N 1
ATOM 9402 C CA . MET A 1 1191 ? 31.792 6.616 -22.898 1.00 89.69 1191 MET A CA 1
ATOM 9403 C C . MET A 1 1191 ? 32.499 7.655 -22.030 1.00 89.69 1191 MET A C 1
ATOM 9405 O O . MET A 1 1191 ? 33.642 8.000 -22.304 1.00 89.69 1191 MET A O 1
ATOM 9409 N N . LEU A 1 1192 ? 31.839 8.151 -20.981 1.00 85.31 1192 LEU A N 1
ATOM 9410 C CA . LEU A 1 1192 ? 32.441 9.135 -20.073 1.00 85.31 1192 LEU A CA 1
ATOM 9411 C C . LEU A 1 1192 ? 33.621 8.550 -19.311 1.00 85.31 1192 LEU A C 1
ATOM 9413 O O . LEU A 1 1192 ? 34.627 9.229 -19.123 1.00 85.31 1192 LEU A O 1
ATOM 9417 N N . TRP A 1 1193 ? 33.492 7.296 -18.882 1.00 85.50 1193 TRP A N 1
ATOM 9418 C CA . TRP A 1 1193 ? 34.578 6.592 -18.221 1.00 85.50 1193 TRP A CA 1
ATOM 9419 C C . TRP A 1 1193 ? 35.781 6.439 -19.159 1.00 85.50 1193 TRP A C 1
ATOM 9421 O O . TRP A 1 1193 ? 36.882 6.835 -18.786 1.00 85.50 1193 TRP A O 1
ATOM 9431 N N . ALA A 1 1194 ? 35.565 5.975 -20.393 1.00 85.31 1194 ALA A N 1
ATOM 9432 C CA . ALA A 1 1194 ? 36.622 5.840 -21.395 1.00 85.31 1194 ALA A CA 1
ATOM 9433 C C . ALA A 1 1194 ? 37.282 7.186 -21.727 1.00 85.31 1194 ALA A C 1
ATOM 9435 O O . ALA A 1 1194 ? 38.501 7.283 -21.785 1.00 85.31 1194 ALA A O 1
ATOM 9436 N N . TYR A 1 1195 ? 36.487 8.249 -21.863 1.00 85.62 1195 TYR A N 1
ATOM 9437 C CA . TYR A 1 1195 ? 36.993 9.601 -22.083 1.00 85.62 1195 TYR A CA 1
ATOM 9438 C C . TYR A 1 1195 ? 37.897 10.085 -20.932 1.00 85.62 1195 TYR A C 1
ATOM 9440 O O . TYR A 1 1195 ? 38.926 10.724 -21.160 1.00 85.62 1195 TYR A O 1
ATOM 9448 N N . TRP A 1 1196 ? 37.529 9.794 -19.679 1.00 82.44 1196 TRP A N 1
ATOM 9449 C CA . TRP A 1 1196 ? 38.321 10.213 -18.519 1.00 82.44 1196 TRP A CA 1
ATOM 9450 C C . TRP A 1 1196 ? 39.708 9.560 -18.504 1.00 82.44 1196 TRP A C 1
ATOM 9452 O O . TRP A 1 1196 ? 40.689 10.232 -18.192 1.00 82.44 1196 TRP A O 1
ATOM 9462 N N . HIS A 1 1197 ? 39.777 8.290 -18.909 1.00 82.06 1197 HIS A N 1
ATOM 9463 C CA . HIS A 1 1197 ? 41.002 7.487 -18.952 1.00 82.06 1197 HIS A CA 1
ATOM 9464 C C . HIS A 1 1197 ? 41.746 7.582 -20.292 1.00 82.06 1197 HIS A C 1
ATOM 9466 O O . HIS A 1 1197 ? 42.787 6.952 -20.452 1.00 82.06 1197 HIS A O 1
ATOM 9472 N N . ALA A 1 1198 ? 41.240 8.365 -21.249 1.00 78.44 1198 ALA A N 1
ATOM 9473 C CA . ALA A 1 1198 ? 41.953 8.632 -22.488 1.00 78.44 1198 ALA A CA 1
ATOM 9474 C C . ALA A 1 1198 ? 43.185 9.526 -22.213 1.00 78.44 1198 ALA A C 1
ATOM 9476 O O . ALA A 1 1198 ? 43.055 10.504 -21.450 1.00 78.44 1198 ALA A O 1
ATOM 9477 N N . PRO A 1 1199 ? 44.349 9.211 -22.822 1.00 70.44 1199 PRO A N 1
ATOM 9478 C CA . PRO A 1 1199 ? 45.569 10.007 -22.700 1.00 70.44 1199 PRO A CA 1
ATOM 9479 C C . PRO A 1 1199 ? 45.353 11.444 -23.197 1.00 70.44 1199 PRO A C 1
ATOM 9481 O O . PRO A 1 1199 ? 44.454 11.707 -23.999 1.00 70.44 1199 PRO A O 1
ATOM 9484 N N . ALA A 1 1200 ? 46.140 12.384 -22.667 1.00 59.41 1200 ALA A N 1
ATOM 9485 C CA . ALA A 1 1200 ? 45.997 13.814 -22.949 1.00 59.41 1200 ALA A CA 1
ATOM 9486 C C . ALA A 1 1200 ? 46.324 14.171 -24.410 1.00 59.41 1200 ALA A C 1
ATOM 9488 O O . ALA A 1 1200 ? 45.758 15.121 -24.940 1.00 59.41 1200 ALA A O 1
ATOM 9489 N N . ASP A 1 1201 ? 47.148 13.359 -25.070 1.00 55.25 1201 ASP A N 1
ATOM 9490 C CA . ASP A 1 1201 ? 47.804 13.736 -26.325 1.00 55.25 1201 ASP A CA 1
ATOM 9491 C C . ASP A 1 1201 ? 46.939 13.508 -27.575 1.00 55.25 1201 ASP A C 1
ATOM 9493 O O . ASP A 1 1201 ? 47.408 13.705 -28.689 1.00 55.25 1201 ASP A O 1
ATOM 9497 N N . GLY A 1 1202 ? 45.680 13.070 -27.427 1.00 51.69 1202 GLY A N 1
ATOM 9498 C CA . GLY A 1 1202 ? 44.680 12.990 -28.508 1.00 51.69 1202 GLY A CA 1
ATOM 9499 C C . GLY A 1 1202 ? 44.994 12.050 -29.690 1.00 51.69 1202 GLY A C 1
ATOM 9500 O O . GLY A 1 1202 ? 44.090 11.746 -30.469 1.00 51.69 1202 GLY A O 1
ATOM 9501 N N . ALA A 1 1203 ? 46.230 11.559 -29.814 1.00 44.84 1203 ALA A N 1
ATOM 9502 C CA . ALA A 1 1203 ? 46.759 10.870 -30.989 1.00 44.84 1203 ALA A CA 1
ATOM 9503 C C . ALA A 1 1203 ? 46.612 9.343 -30.928 1.00 44.84 1203 ALA A C 1
ATOM 9505 O O . ALA A 1 1203 ? 46.557 8.677 -31.961 1.00 44.84 1203 ALA A O 1
ATOM 9506 N N . THR A 1 1204 ? 46.485 8.761 -29.736 1.00 46.78 1204 THR A N 1
ATOM 9507 C CA . THR A 1 1204 ? 46.267 7.322 -29.583 1.00 46.78 1204 THR A CA 1
ATOM 9508 C C . THR A 1 1204 ? 44.784 7.042 -29.367 1.00 46.78 1204 THR A C 1
ATOM 9510 O O . THR A 1 1204 ? 44.199 7.357 -28.328 1.00 46.78 1204 THR A O 1
ATOM 9513 N N . ARG A 1 1205 ? 44.140 6.426 -30.374 1.00 45.56 1205 ARG A N 1
ATOM 9514 C CA . ARG A 1 1205 ? 42.854 5.737 -30.168 1.00 45.56 1205 ARG A CA 1
ATOM 9515 C C . ARG A 1 1205 ? 43.015 4.841 -28.933 1.00 45.56 1205 ARG A C 1
ATOM 9517 O O . ARG A 1 1205 ? 44.061 4.197 -28.838 1.00 45.56 1205 ARG A O 1
ATOM 9524 N N . PRO A 1 1206 ? 42.038 4.780 -28.008 1.00 42.84 1206 PRO A N 1
ATOM 9525 C CA . PRO A 1 1206 ? 42.129 3.875 -26.870 1.00 42.84 1206 PRO A CA 1
ATOM 9526 C C . PRO A 1 1206 ? 42.409 2.476 -27.418 1.00 42.84 1206 PRO A C 1
ATOM 9528 O O . PRO A 1 1206 ? 41.616 1.929 -28.184 1.00 42.84 1206 PRO A O 1
ATOM 9531 N N . THR A 1 1207 ? 43.601 1.967 -27.120 1.00 41.19 1207 THR A N 1
ATOM 9532 C CA . THR A 1 1207 ? 44.086 0.678 -27.596 1.00 41.19 1207 THR A CA 1
ATOM 9533 C C . THR A 1 1207 ? 43.162 -0.420 -27.074 1.00 41.19 1207 THR A C 1
ATOM 9535 O O . THR A 1 1207 ? 42.479 -0.248 -26.061 1.00 41.19 1207 THR A O 1
ATOM 9538 N N . ALA A 1 1208 ? 43.124 -1.564 -27.762 1.00 40.69 1208 ALA A N 1
ATOM 9539 C CA . ALA A 1 1208 ? 42.305 -2.723 -27.392 1.00 40.69 1208 ALA A CA 1
ATOM 9540 C C . ALA A 1 1208 ? 42.457 -3.141 -25.908 1.00 40.69 1208 ALA A C 1
ATOM 9542 O O . ALA A 1 1208 ? 41.551 -3.736 -25.333 1.00 40.69 1208 ALA A O 1
ATOM 9543 N N . SER A 1 1209 ? 43.546 -2.748 -25.238 1.00 36.84 1209 SER A N 1
ATOM 9544 C CA . SER A 1 1209 ? 43.766 -2.910 -23.797 1.00 36.84 1209 SER A CA 1
ATOM 9545 C C . SER A 1 1209 ? 42.760 -2.164 -22.901 1.00 36.84 1209 SER A C 1
ATOM 9547 O O . SER A 1 1209 ? 42.463 -2.650 -21.812 1.00 36.84 1209 SER A O 1
ATOM 9549 N N . ALA A 1 1210 ? 42.170 -1.044 -23.337 1.00 38.41 1210 ALA A N 1
ATOM 9550 C CA . ALA A 1 1210 ? 41.090 -0.368 -22.607 1.00 38.41 1210 ALA A CA 1
ATOM 9551 C C . ALA A 1 1210 ? 39.741 -1.106 -22.731 1.00 38.41 1210 ALA A C 1
ATOM 9553 O O . ALA A 1 1210 ? 38.926 -1.050 -21.810 1.00 38.41 1210 ALA A O 1
ATOM 9554 N N . GLU A 1 1211 ? 39.510 -1.827 -23.836 1.00 38.56 1211 GLU A N 1
ATOM 9555 C CA . GLU A 1 1211 ? 38.372 -2.748 -23.969 1.00 38.56 1211 GLU A CA 1
ATOM 9556 C C . GLU A 1 1211 ? 38.579 -4.013 -23.124 1.00 38.56 1211 GLU A C 1
ATOM 9558 O O . GLU A 1 1211 ? 37.660 -4.416 -22.416 1.00 38.56 1211 GLU A O 1
ATOM 9563 N N . VAL A 1 1212 ? 39.802 -4.557 -23.079 1.00 38.91 1212 VAL A N 1
ATOM 9564 C CA . VAL A 1 1212 ? 40.160 -5.695 -22.211 1.00 38.91 1212 VAL A CA 1
ATOM 9565 C C . VAL A 1 1212 ? 40.067 -5.330 -20.723 1.00 38.91 1212 VAL A C 1
ATOM 9567 O O . VAL A 1 1212 ? 39.569 -6.121 -19.931 1.00 38.91 1212 VAL A O 1
ATOM 9570 N N . LEU A 1 1213 ? 40.455 -4.116 -20.315 1.00 37.44 1213 LEU A N 1
ATOM 9571 C CA . LEU A 1 1213 ? 40.260 -3.640 -18.936 1.00 37.44 1213 LEU A CA 1
ATOM 9572 C C . LEU A 1 1213 ? 38.781 -3.406 -18.582 1.00 37.44 1213 LEU A C 1
ATOM 9574 O O . LEU A 1 1213 ? 38.424 -3.516 -17.410 1.00 37.44 1213 LEU A O 1
ATOM 9578 N N . MET A 1 1214 ? 37.920 -3.104 -19.563 1.00 41.44 1214 MET A N 1
ATOM 9579 C CA . MET A 1 1214 ? 36.472 -2.987 -19.346 1.00 41.44 1214 MET A CA 1
ATOM 9580 C C . MET A 1 1214 ? 35.771 -4.347 -19.248 1.00 41.44 1214 MET A C 1
ATOM 9582 O O . MET A 1 1214 ? 34.844 -4.459 -18.447 1.00 41.44 1214 MET A O 1
ATOM 9586 N N . ASP A 1 1215 ? 36.226 -5.364 -19.985 1.00 38.19 1215 ASP A N 1
ATOM 9587 C CA . ASP A 1 1215 ? 35.713 -6.738 -19.866 1.00 38.19 1215 ASP A CA 1
ATOM 9588 C C . ASP A 1 1215 ? 36.290 -7.477 -18.640 1.00 38.19 1215 ASP A C 1
ATOM 9590 O O . ASP A 1 1215 ? 35.595 -8.283 -18.031 1.00 38.19 1215 ASP A O 1
ATOM 9594 N N . CYS A 1 1216 ? 37.512 -7.153 -18.195 1.00 30.95 1216 CYS A N 1
ATOM 9595 C CA . CYS A 1 1216 ? 38.108 -7.693 -16.960 1.00 30.95 1216 CYS A CA 1
ATOM 9596 C C . CYS A 1 1216 ? 37.563 -7.058 -15.660 1.00 30.95 1216 CYS A C 1
ATOM 9598 O O . CYS A 1 1216 ? 37.868 -7.548 -14.571 1.00 30.95 1216 CYS A O 1
ATOM 9600 N N . ALA A 1 1217 ? 36.806 -5.955 -15.746 1.00 29.39 1217 ALA A N 1
ATOM 9601 C CA . ALA A 1 1217 ? 36.194 -5.275 -14.597 1.00 29.39 1217 ALA A CA 1
ATOM 9602 C C . ALA A 1 1217 ? 34.718 -5.666 -14.338 1.00 29.39 1217 ALA A C 1
ATOM 9604 O O . ALA A 1 1217 ? 34.171 -5.274 -13.299 1.00 29.39 1217 ALA A O 1
ATOM 9605 N N . GLU A 1 1218 ? 34.075 -6.407 -15.255 1.00 28.92 1218 GLU A N 1
ATOM 9606 C CA . GLU A 1 1218 ? 32.787 -7.103 -15.036 1.00 28.92 1218 GLU A CA 1
ATOM 9607 C C . GLU A 1 1218 ? 32.983 -8.429 -14.283 1.00 28.92 1218 GLU A C 1
ATOM 9609 O O . GLU A 1 1218 ? 32.070 -8.774 -13.485 1.00 28.92 1218 GLU A O 1
#

InterPro domains:
  IPR000477 Reverse transcriptase domain [PF00078] (575-817)
  IPR000477 Reverse transcriptase domain [PS50878] (545-792)
  IPR013087 Zinc finger C2H2-type [PS00028] (139-162)
  IPR043128 Reverse transcriptase/Diguanylate cyclase domain [G3DSA:3.30.70.270] (607-778)
  IPR043502 DNA/RNA polymerase superfamily [SSF56672] (514-778)

Radius of gyration: 42.92 Å; Cα contacts (8 Å, |Δi|>4): 1396; chains: 1; bounding box: 111×134×126 Å

Foldseek 3Di:
DDDDDDDDDDDDVCVVVVVVVVVVVVVVVPVPDDDDDDDDDDDDDDDDDDDDDDDDDDDDDDDDDDDDDDDDDDDDDDDDDDDDDDDDDDDDDDDDDDDDDDDDDDDDDDDDDDDDDDDDDDDDDDDDDDDDDDDDAWDAAPVDRDIDRDPVVSLVCCVPVVVVVNVVVVVVVVVVVVVPPPPPDDQDPVNLLVLLVQLLVVVVVVDPLSLVVSPVVHVDDSVVSVVVCPDPVSVVSNVVVVVVVVDDDPDPDDDDDDDDDDDDDDDDDDDDDDDDDDDDDDDDDDPPDDDDDDDDDDDDDDDDDDDDDDDDDDDPDDDDDDDDDDDYDDDDDDDDDDDDDDDDDDPDPPPPDDDPLLVLLLVVLVVLLVVAPDPVLSVLLVVLSPDLCSLVVSVCVLQPQDDPPPDPPQPDDDPDDPDPVVLLVSLLVSLLVCVVVPLVVSLCCLQLADSDSVRVVCVPVQDLVQLCVPCQCLLAPDDDFPQDFDDFAAAPSLLSHQDDLVLLVVLLVPDDWDQAFPSRDTSVSVVVHRSSSLSSSLSSCLNSNDDPDPDPPDDQQEWEWDWAACHSDDPGSVRTDTATHGHVSQLSSLLSSLVSCCVSPPFDPQAPAPDPDPLVLLVQLLQQLLLQLCFQQQAKKKKKKWAWDVLQSFFFLVLLLSLCRRSNYDPSVSSNSVCSLQVHWYDRPNDIHRRHGDGDHRHRNNSQVSQRSLCSVLLVVQQVQWDDRRNAIAGWHHRRRTIMGMHRDLVSVLVSVVSSQVSLSSRRIHIDQAQMEMWIKGGDNVVSGIATDPVRFHDDPNHTHHYQHQPRWHDDPNFIAHSNRTDADQDPLLVSLVSLLPRSDFLLSSLLSQQPPSVVVCLVCLQSHDDDPVRLVVNLVSVCVSNCVNLVFDPPQDSLLAQQCVLLLHLNRHRSLQSSLVNLVVSLVSQCPDPPNSVVSSPRPSSCVSSPSDDPPDDDCHSVNSSVVQCPDPQRVLSGQSNLQVLQSVCSNDPDSPDHSVLVSQLSCLSSQRDDWQVVVCVVVDPGDQAALQPDNDGRGLLCLLPPRPLCVVLNVVLQVVLLVLLVVLQVVVVWDKDAQDWQQFPVGTDTAGIWTDDPAAIEGEHEDEDASDPVQDQQNVFVVQQVVCPDPRNVVSCCVPPHPPGHYHYGYFYAYLSLRTDSRNVVVCVVVVSDDSNVSNVSNSSSSSSSSVSVVSSVPDDSNNPDRPPCVVVVVVVVVD

Nearest PDB structures (foldseek):
  8gh6-assembly1_A  TM=7.609E-01  e=1.536E-52  Bombyx mori
  8ibx-assembly1_C  TM=7.597E-01  e=1.244E-49  Bombyx mori
  8ibz-assembly1_C  TM=7.298E-01  e=7.617E-48  Bombyx mori
  8uw3-assembly1_A  TM=5.990E-01  e=1.722E-20  Homo sapiens
  8c8j-assembly1_A  TM=6.582E-01  e=1.980E-17  Homo sapiens

pLDDT: mean 71.29, std 23.99, range [21.03, 95.5]

Secondary structure (DSSP, 8-state):
----PPPPPPPTTSHHHHHHHHHHHHHHTTSS------------------------------------------------------------------------------------------------S--S------EE-SSSS-EESSHHHHHHHHHHH-HHHHHHHHHHHHHHHHTT----PPPPHHHHHHHHHHHHHHHHTT-S-HHHHHTTTSSS-HHHHHHHHTSHHHHHHHHHHHHHTTSPPSS---------------------------------TTSS-S--------------------------------------------------------------PPPHHHHHHHHHHHHHGGG-S-HHHHHHHHHHHH-TTHHHHHHHHHS---------PPPPPPTT---HHHHHHHHHHHHHHHHHH-HHHHHHHHHHS--SHHHHHHTT-S-HHHHHHHHHHHHH----------S--S--GGGGSPPPHHHHHHHHHHPPP----TT---HHHHTTS-HHHHHHHHHHHHHH-S----SSS--TTEEEEEEEESSSS-SSGGGEEEEEE--HHHHHHHHHHHHHHHHHSPPPTTB-TTSSS-HHHHHHHHHHHHHHHHHHHT--EEEEEEEBTTHHHH-BHHHHHHHHHHTT--HHHHHHHHHHHHH-EEEETTEEE---SB---TT-SSHHHHHHHHHHHHHHTTGGG-EEETTEEE-EEEETTEEEEEESSHHHHHHHHHHHHHHHHHTT--B-TTT-EEEEEEEETTTTEEEE------EETTEEPPB--SS--EEETTEEEETTEE-----THHHHHHHHHHS---HHHHHHHIIIIIHHHHHHHHHHS---HHHHHHHHHHHHHHHHHHHT--TTS-HHHHHS-GGGTS-----HHHHHHHHHHHHHHHHHTS-HHHHHHHH-HHHHHHH----TT-----HHHHHHHHHHSTTTGGGTTGGG-GGGGHHHHS--TT--HHHHHHHHHHHTT-S--HHHHGGGT-----B-TTS-SSB--HHHHHHT-GGGHHHHHHHHHHHHHHHHHHHHHTT-EEEES--EEETTEEE--SEEEEETTEEEEEEEEEE---SSS-HHHHHHHHHHHH-SHHHHHHHHHHH-TT--EEEEEEEEETTS-B-HHHHHHHHHTTS--HHHHHHHHHHHHHHHHHHHHHHHHS-TTS-S---HHHHHHHHTT-